Protein AF-0000000080722003 (afdb_homodimer)

Sequence (1272 aa):
MSDDNRDFEFAQRGLVATFEDPLVYSEQKHEVIWDNNAYGFLQDDAPSTANKSLWRQGQLCTVTAGLYQVTMGIYQVRGADIANMTIVQIPDTNDIIIIDCLTCVETARKAFELYQRFHKDQIGQEPVIKALIYTHCHGDHFGGSQAIKDIAGDDLRIIGPDGFLEHAVSENVYAGAAMSRRSIYMYGEALDKSPTGQIGSGLGQAVPPGTSSLVAPNQTIKKDGILVPGIEGLEIYCQLTPGTEAPAEVNFYFPAYTALCMAENATHTLHNIQTLRGAPVRDARLWSRYIDQAIALFGDQASVVFASHHWPTWNENGENYVLPFLEEQRDYYAYLHNETLRQLNNGQTPVEIAEGIEMPPNLSVKTHLRGYYGSISHNVKGVYDKYMGWFDGNPSKLWPHTPADEATRYVASMGGSDQVLATAKDYIAKGDLRFAATLLNHVVFADDQNTDAKNELASVYTTLGYGCENGTWRNIYLTGASELQNGPTAAINALTPASLMALDLEELFDAVAITVNGPQAFRETGVTIEFMVEDMKATPKQPAEGAGWHVRLSNGAVTSRAVEYVPPPDPRNENATLTVWLLHKALVELVASAVAGSPKSIDSLDDVTTYGDTKAWDTITSLVTEPNLAFNIVTPMSDDNRDFEFAQRGLVATFEDPLVYSEQKHEVIWDNNAYGFLQDDAPSTANKSLWRQGQLCTVTAGLYQVTMGIYQVRGADIANMTIVQIPDTNDIIIIDCLTCVETARKAFELYQRFHKDQIGQEPVIKALIYTHCHGDHFGGSQAIKDIAGDDLRIIGPDGFLEHAVSENVYAGAAMSRRSIYMYGEALDKSPTGQIGSGLGQAVPPGTSSLVAPNQTIKKDGILVPGIEGLEIYCQLTPGTEAPAEVNFYFPAYTALCMAENATHTLHNIQTLRGAPVRDARLWSRYIDQAIALFGDQASVVFASHHWPTWNENGENYVLPFLEEQRDYYAYLHNETLRQLNNGQTPVEIAEGIEMPPNLSVKTHLRGYYGSISHNVKGVYDKYMGWFDGNPSKLWPHTPADEATRYVASMGGSDQVLATAKDYIAKGDLRFAATLLNHVVFADDQNTDAKNELASVYTTLGYGCENGTWRNIYLTGASELQNGPTAAINALTPASLMALDLEELFDAVAITVNGPQAFRETGVTIEFMVEDMKATPKQPAEGAGWHVRLSNGAVTSRAVEYVPPPDPRNENATLTVWLLHKALVELVASAVAGSPKSIDSLDDVTTYGDTKAWDTITSLVTEPNLAFNIVTP

Solvent-accessible surface area (backbone atoms only — not comparable to full-atom values): 63724 Å² total; per-residue (Å²): 127,83,65,86,75,43,54,68,61,39,50,58,50,44,67,77,47,63,64,88,65,54,66,38,53,30,91,84,72,72,39,78,37,42,51,60,61,61,60,60,74,48,76,50,80,70,52,89,49,39,22,58,69,34,41,50,51,33,35,57,53,58,41,86,41,25,36,24,44,77,47,88,52,32,33,34,36,38,41,70,39,36,24,27,28,32,40,37,48,27,70,97,56,62,37,28,35,33,39,26,28,14,43,15,27,54,43,27,41,53,50,48,50,54,49,42,52,52,41,25,74,73,73,69,44,71,66,42,61,60,33,41,33,38,37,42,44,46,57,49,29,35,6,4,34,51,37,52,38,68,72,52,35,91,81,50,43,25,34,25,26,48,62,22,66,62,52,47,46,48,59,48,53,64,48,28,52,35,26,38,39,32,37,40,26,35,51,16,67,85,44,55,67,38,73,86,49,33,67,31,23,48,60,25,51,47,79,60,82,48,53,65,32,79,65,77,58,79,40,65,48,82,63,64,40,67,50,71,88,63,54,89,72,42,68,44,36,34,39,70,40,62,36,27,83,34,73,16,21,32,30,40,35,30,71,95,61,25,35,32,34,38,27,75,75,55,51,69,28,24,67,57,34,31,53,76,32,35,30,58,59,36,38,41,60,56,38,16,45,47,45,49,49,47,42,74,74,38,40,90,59,40,45,29,36,35,38,40,33,75,57,49,40,54,44,51,96,92,39,76,43,35,50,57,54,51,51,53,50,22,28,49,34,32,28,55,42,25,41,46,37,33,42,36,16,40,45,47,48,48,57,45,43,36,72,64,65,71,69,40,67,85,54,65,69,35,70,44,54,31,36,21,46,9,40,68,46,57,27,37,36,24,56,44,32,52,54,32,37,85,64,84,66,37,58,55,68,73,61,61,68,34,70,41,60,40,14,41,52,51,30,56,60,32,68,27,58,69,46,41,52,53,52,23,51,52,31,44,75,72,66,39,48,54,59,21,32,43,48,28,49,25,39,19,30,48,37,76,78,43,59,68,41,33,53,51,37,22,52,45,26,39,56,52,18,21,61,32,47,23,21,24,57,18,18,27,19,39,39,47,21,47,33,61,74,72,46,67,70,65,40,72,81,80,80,44,64,73,55,48,67,68,44,52,72,68,56,46,51,45,44,46,30,29,28,32,39,34,75,65,33,43,73,48,82,64,41,32,37,36,41,25,26,52,77,32,63,58,40,102,79,46,84,56,77,15,24,17,36,38,38,35,39,41,70,29,15,57,50,65,49,82,46,78,55,54,69,83,77,62,62,85,52,83,83,41,42,18,32,36,38,34,43,57,69,57,51,44,50,38,51,43,25,23,61,69,65,57,56,60,55,68,84,73,50,77,87,56,51,74,41,74,43,66,59,50,59,50,58,58,42,71,34,39,52,71,67,42,37,46,44,58,64,84,41,111,127,83,68,84,76,42,56,70,61,40,50,57,47,43,67,77,47,64,65,86,65,52,65,39,54,31,91,84,74,72,40,77,38,42,51,60,61,61,60,58,74,48,77,49,80,71,51,90,48,37,22,58,68,32,41,51,50,31,36,58,54,60,42,86,40,24,37,23,44,76,48,88,52,31,32,31,37,37,42,68,40,36,26,27,28,33,39,37,49,27,69,98,55,62,36,27,34,34,39,24,29,14,43,14,26,54,45,26,42,55,49,48,50,55,50,42,52,50,42,24,73,73,71,71,43,72,65,42,60,60,32,40,35,36,36,42,44,47,55,49,28,35,6,4,33,51,37,52,38,69,72,52,35,92,80,51,42,26,36,25,26,48,62,21,67,62,52,46,46,48,58,48,53,66,48,26,51,35,26,38,38,32,36,39,26,35,52,15,67,85,46,55,70,39,74,85,49,33,68,28,23,47,60,26,52,48,79,61,79,49,54,64,34,78,66,76,58,79,41,66,48,82,64,64,40,66,51,73,89,62,53,88,73,42,69,44,35,34,39,70,42,61,37,26,83,34,72,17,21,31,30,41,35,30,70,95,60,25,34,32,36,38,26,76,75,55,50,70,30,25,67,55,34,32,51,76,33,36,31,57,60,35,38,43,60,57,38,16,45,47,45,48,48,46,42,74,74,37,39,89,60,40,44,28,35,34,38,38,33,76,57,47,39,55,44,50,96,90,40,77,43,35,49,58,55,49,51,53,50,21,28,49,36,32,27,55,41,25,39,48,38,34,43,36,19,40,46,46,46,48,57,46,43,34,74,64,65,70,71,41,68,84,53,66,68,35,69,46,53,32,38,20,48,9,40,68,47,57,27,38,35,23,56,43,33,52,53,31,37,85,64,84,66,36,57,54,66,73,61,61,67,34,70,42,60,41,15,40,52,51,31,56,59,32,67,28,58,69,45,41,52,52,51,24,51,51,30,45,76,70,67,39,47,55,60,21,33,44,47,29,49,25,41,20,30,49,38,76,78,42,60,67,41,32,53,52,37,21,51,45,26,40,55,52,18,21,62,32,46,22,22,24,58,18,19,27,19,39,38,46,21,49,32,61,74,71,46,68,69,66,41,72,82,79,78,44,63,73,56,49,68,67,43,54,71,68,56,47,51,44,45,47,32,28,28,32,39,35,75,66,33,42,74,48,81,64,45,33,37,35,41,26,25,52,79,32,63,60,41,101,80,48,85,56,74,16,23,16,35,37,39,34,39,40,71,29,15,56,50,63,48,80,45,79,54,53,68,85,77,60,63,86,54,83,82,39,42,18,33,38,38,34,43,55,68,58,52,43,51,40,51,41,24,24,62,69,64,58,57,59,57,67,85,74,51,78,86,56,49,73,41,74,43,64,59,52,60,49,58,57,44,70,34,40,53,68,63,43,40,47,46,58,62,82,42,109

Secondary structure (DSSP, 8-state):
---TT-HHHHHHTTEEEE-SS-EEE-TTT--EEEETTTTGGGGSPP-TTS-HHHHHHHHHHTSPPEEEEEETTEEEEESSSSS-EEEEEPTTSSEEEEE---S-HHHHHHHHHHHHHHHHHHHSSPPEEEEEE-SBS-HHHHTBHHHHHHHH-TT-EEEEETTHHHHHHHHHHHSHHHHHHHHHHHHTTTS-BSTTSB---SSSS----S--B-PPPSEEE-SSEE-SSPBTTB--EEEE-TTSSSSSBEEEEEGGGTEEE-TTTS-SSPPPSS-TT--PPP-HHHHHHHHHHHHHHHTTT-SEEE-SSS--EE-BTTB--HHHHHHHHHHHHHHHHHHHHHHHHTT--HHHHHHHPPPPHHHHT-GGGS-SSS-HHHHHHHHHHHHH-S--S-GGGTSPPPHHHHHHHHHHHTT-HHHHHHHHHHHHHTT-HHHHHHHHHHHHHH-TT-HHHHHHHHHHHHHHHHH-SSHHHHHHHHHHHHHHHH-PPPPPP---HHHHHTS-HHHHHHHHHTTB-HHHHTTSPPEEEEEEEEEEESSTT--SEEEEEEEEEETTEEEEEEE----SSS-S-TTSSEEEEE-HHHHHHHHHHHHTT-PPPGGGSSS-EEEE-THHHHHHHTTB----TT--SS--/---TT-HHHHHHTTEEEE-SS-EEE-TTT--EEEETTTTGGGGSPP-TTS-HHHHHHHHHHTSPPEEEEEETTEEEEESSSSS-EEEEEPTTSSEEEEE---S-HHHHHHHHHHHHHHHHHHHSS--EEEEEE-SBS-HHHHTBHHHHHHHH-TT-EEEEETTHHHHHHHHHHHSHHHHHHHHHHHHTTTS-BSTTSB---SSSS----S--B-PPPSEEE-SSEE-SSPBTTB--EEEE-TTSSSSSBEEEEEGGGTEEE-TTTS-SSPPPSS-TT--PPP-HHHHHHHHHHHHHHHTTT-SEEE-SSS--EE-BTTB--HHHHHHHHHHHHHHHHHHHHHHHHTT--HHHHHHHPPPPHHHHT-GGGS-SSS-HHHHHHHHHHHHH-S--S-GGGTSPPPHHHHHHHHHHHTT-HHHHHHHHHHHHHTT-HHHHHHHHHHHHHH-TT-HHHHHHHHHHHHHHHHH-SSHHHHHHHHHHHHHHHH---PPPP---HHHHHTS-HHHHHHHHHTTB-HHHHTTSPPEEEEEEEEEEESSTT--SEEEEEEEEEETTEEEEEEE----SSS-S-TTSSEEEEE-HHHHHHHHHHHHTT-PPPGGGSSS-EEEE-THHHHHHHTTB----TT--SS--

pLDDT: mean 95.06, std 7.11, range [41.38, 98.94]

Organism: Metarhizium acridum (strain CQMa 102) (NCBI:txid655827)

Radius of gyration: 31.15 Å; Cα contacts (8 Å, |Δi|>4): 2956; chains: 2; bounding box: 81×91×82 Å

InterPro domains:
  IPR001018 Beta-lactamase, class-B, conserved site [PS00743] (133-153)
  IPR001279 Metallo-beta-lactamase [PF00753] (79-211)
  IPR001279 Metallo-beta-lactamase [SM00849] (82-309)
  IPR029228 Alkyl sulfatase dimerisation domain [PF14863] (349-487)
  IPR029229 Alkyl sulfatase, C-terminal [PF14864] (494-636)
  IPR036527 SCP2 sterol-binding domain superfamily [G3DSA:3.30.1050.10] (488-636)
  IPR036527 SCP2 sterol-binding domain superfamily [SSF55718] (497-636)
  IPR036866 Ribonuclease Z/Hydroxyacylglutathione hydrolase-like [SSF56281] (3-488)
  IPR038536 Alkyl/aryl-sulfatase, dimerisation domain superfamily [G3DSA:1.25.40.880] (348-487)
  IPR044097 Alkyl/aryl-sulfatase Bds1/ SdsA1 , MBL-fold [cd07710] (66-315)
  IPR052195 Bacterial Alkyl/Aryl-Sulfatase [PTHR43223] (3-636)

Foldseek 3Di:
DPPPQCLQVQLQAAFDFAAPAQFFAFPPPRHTLGGLCLQVVLVDQQDLLAARLLSVLLCSQNDGFAWGDQFVQKIWGGSLFLWIKIWGHQPPDLEIEIFFQFQALRSSLSRVVRVQVVSCVVVVDGRAYQEYEYFAQERGRAFNVVNVCVVNDDPHAYEFEPCRLVQNLLVCQFCNLLLLQLVCLLFVVVWRNDSLGQSDQSQHGHGGPYGGDHDDHPHYDYDFAWDPVHDPRWTKTWDWQAQAPHNTGIKIATQVGLETEPAPLAFQEAAAQAAPSGDAGGDLQSSLVSLVVCCVVRVVRHQKYDYRTGGIRGNPPPRDSRNCSSNLSSVQSNCLLVVLVVVVVVQDDLQRCLVDPDGDPVSCPRSSYHHQNHHSNVNSVSSCCNVPNDDSPDPVPVDDDDLLVNLLVVQVVQPHLVSLLVVLVVCVVVVNLVVSLVSLLSSCSPPVPPLSSLQVNLVSLSSVLNNDSYSSSNSNSNQLSVCSPVNFDFGDNDDDLSSLLSHDPQSLVVSLFSQFQQVVLLVDDKAKEKEWAFQDDCDPPDPDGTWIKIWMRDNSGIDMDTDDHDDDDDDPDLPGQKYKYDHSSVSSVQSRCLQVLRGDFPVPDPPMHMDHDSCNSVSSSVRGDHDGRGDDDSYD/DPVPQCLQVQLQAAFDFAAPAQFFAFPVPRDTLGGLCLQVVLVDQQDLLAARLLSVLLCSQNDGFGWGDQFVQKIWGGSLFLWIKIWGHQPPDLEIEIFFQFQALRSSLSRVVRVQVVSCVVVVDGRAYQEYEYFAQERGRAFNVVNVCVVNDDPHAYEFEPCRLVQNLLVCQFCNLLLLQLVCLLLVVVWRNDSLGQSDQSQHGHGGPYGGDHDDHPHYDYDFAWDPVHDPRWTKTWDWQAQAPHNTGIKIATQVGLETEPAPLAFLEAAAQAARSGDAGGDLQSSLVSLVVCCVVRVVRHQKYDYRTGGIRGNPPNRDSRNCSSNLSSVQSNCLLVQLVVVVVVQDDLQRCLVDPDGDPVSDPRSSYHHQNHHSNVNSVSSCCNVPNDDSPDPVPVDDDDLLVNLLVVQVVQPHLVSLLVVLVVCVVVVNLVVSLVSLLSSCSPPVPPLSSLQVNLVSLSSVLNNDSYSSSNSNSNQSSVCSPVNFDFGDNDDDLNSLLSHDPQSLVVSLFSQFQQVVLLVDDKAKEKEWAFADDCDPPDPDGIWIKIWMRDNSGIDMDTDDHDDDDDDPDLPGQKYKYDHSSVSSVQSNCLQVLRGDFPVPDPPMHMDHDSCNSVSSSVRGDHDGRGDDDSYD

Nearest PDB structures (foldseek):
  4nur-assembly1_A  TM=9.445E-01  e=3.004E-63  Pseudomonas sp. S9
  2cg2-assembly1_A-2  TM=9.473E-01  e=3.339E-56  Pseudomonas aeruginosa PAO1
  4av7-assembly3_E  TM=9.234E-01  e=7.927E-56  Pseudomonas sp. DSM 6611
  4pdx-assembly1_B  TM=9.407E-01  e=2.306E-55  Escherichia coli K-12
  7tl5-assembly1_A  TM=9.086E-01  e=3.416E-54  Klebsiella pneumoniae subsp. pneumoniae NTUH-K2044

Structure (mmCIF, N/CA/C/O backbone):
data_AF-0000000080722003-model_v1
#
loop_
_entity.id
_entity.type
_entity.pdbx_description
1 polymer 'Beta-lactamase domain-containing protein'
#
loop_
_atom_site.group_PDB
_atom_site.id
_atom_site.type_symbol
_atom_site.label_atom_id
_atom_site.label_alt_id
_atom_site.label_comp_id
_atom_site.label_asym_id
_atom_site.label_entity_id
_atom_site.label_seq_id
_atom_site.pdbx_PDB_ins_code
_atom_site.Cartn_x
_atom_site.Cartn_y
_atom_site.Cartn_z
_atom_site.occupancy
_atom_site.B_iso_or_equiv
_atom_site.auth_seq_id
_atom_site.auth_comp_id
_atom_site.auth_asym_id
_atom_site.auth_atom_id
_atom_site.pdbx_PDB_model_num
ATOM 1 N N . MET A 1 1 ? 12.023 25.25 25 1 51.69 1 MET A N 1
ATOM 2 C CA . MET A 1 1 ? 12.375 25.016 23.594 1 51.69 1 MET A CA 1
ATOM 3 C C . MET A 1 1 ? 12.68 26.328 22.891 1 51.69 1 MET A C 1
ATOM 5 O O . MET A 1 1 ? 12 27.328 23.125 1 51.69 1 MET A O 1
ATOM 9 N N . SER A 1 2 ? 13.859 26.516 22.438 1 54 2 SER A N 1
ATOM 10 C CA . SER A 1 2 ? 14.211 27.75 21.75 1 54 2 SER A CA 1
ATOM 11 C C . SER A 1 2 ? 13.227 28.062 20.625 1 54 2 SER A C 1
ATOM 13 O O . SER A 1 2 ? 12.719 27.141 19.969 1 54 2 SER A O 1
ATOM 15 N N . ASP A 1 3 ? 12.57 29.234 20.656 1 65.81 3 ASP A N 1
ATOM 16 C CA . ASP A 1 3 ? 11.633 29.625 19.609 1 65.81 3 ASP A CA 1
ATOM 17 C C . ASP A 1 3 ? 12.367 30.172 18.391 1 65.81 3 ASP A C 1
ATOM 19 O O . ASP A 1 3 ? 12.062 31.266 17.922 1 65.81 3 ASP A O 1
ATOM 23 N N . ASP A 1 4 ? 13.383 29.422 17.969 1 67.75 4 ASP A N 1
ATOM 24 C CA . ASP A 1 4 ? 14.188 29.859 16.828 1 67.75 4 ASP A CA 1
ATOM 25 C C . ASP A 1 4 ? 13.344 29.953 15.57 1 67.75 4 ASP A C 1
ATOM 27 O O . ASP A 1 4 ? 13.68 30.703 14.648 1 67.75 4 ASP A O 1
ATOM 31 N N . ASN A 1 5 ? 12.148 29.406 15.641 1 79.88 5 ASN A N 1
ATOM 32 C CA . ASN A 1 5 ? 11.312 29.406 14.453 1 79.88 5 ASN A CA 1
ATOM 33 C C . ASN A 1 5 ? 10.281 30.531 14.484 1 79.88 5 ASN A C 1
ATOM 35 O O . ASN A 1 5 ? 9.516 30.703 13.531 1 79.88 5 ASN A O 1
ATOM 39 N N . ARG A 1 6 ? 10.305 31.328 15.477 1 91.31 6 ARG A N 1
ATOM 40 C CA . ARG A 1 6 ? 9.445 32.5 15.617 1 91.31 6 ARG A CA 1
ATOM 41 C C . ARG A 1 6 ? 7.969 32.125 15.531 1 91.31 6 ARG A C 1
ATOM 43 O O . ARG A 1 6 ? 7.168 32.844 14.93 1 91.31 6 ARG A O 1
ATOM 50 N N . ASP A 1 7 ? 7.648 31.016 16.062 1 95.31 7 ASP A N 1
ATOM 51 C CA . ASP A 1 7 ? 6.324 30.406 15.914 1 95.31 7 ASP A CA 1
ATOM 52 C C . ASP A 1 7 ? 5.246 31.312 16.516 1 95.31 7 ASP A C 1
ATOM 54 O O . ASP A 1 7 ? 4.227 31.578 15.875 1 95.31 7 ASP A O 1
ATOM 58 N N . PHE A 1 8 ? 5.426 31.812 17.688 1 95.69 8 PHE A N 1
ATOM 59 C CA . PHE A 1 8 ? 4.395 32.594 18.359 1 95.69 8 PHE A CA 1
ATOM 60 C C . PHE A 1 8 ? 4.188 33.938 17.656 1 95.69 8 PHE A C 1
ATOM 62 O O . PHE A 1 8 ? 3.057 34.406 17.547 1 95.69 8 PHE A O 1
ATOM 69 N N . GLU A 1 9 ? 5.281 34.531 17.188 1 96.25 9 GLU A N 1
ATOM 70 C CA . GLU A 1 9 ? 5.168 35.75 16.422 1 96.25 9 GLU A CA 1
ATOM 71 C C . GLU A 1 9 ? 4.414 35.531 15.117 1 96.25 9 GLU A C 1
ATOM 73 O O . GLU A 1 9 ? 3.469 36.25 14.805 1 96.25 9 GLU A O 1
ATOM 78 N N . PHE A 1 10 ? 4.812 34.5 14.422 1 97.5 10 PHE A N 1
ATOM 79 C CA . PHE A 1 10 ? 4.227 34.25 13.109 1 97.5 10 PHE A CA 1
ATOM 80 C C . PHE A 1 10 ? 2.775 33.812 13.242 1 97.5 10 PHE A C 1
ATOM 82 O O . PHE A 1 10 ? 1.938 34.156 12.406 1 97.5 10 PHE A O 1
ATOM 89 N N . ALA A 1 11 ? 2.457 33.062 14.281 1 97.44 11 ALA A N 1
ATOM 90 C CA . ALA A 1 11 ? 1.104 32.531 14.469 1 97.44 11 ALA A CA 1
ATOM 91 C C . ALA A 1 11 ? 0.12 33.656 14.75 1 97.44 11 ALA A C 1
ATOM 93 O O . ALA A 1 11 ? -1.066 33.562 14.438 1 97.44 11 ALA A O 1
ATOM 94 N N . GLN A 1 12 ? 0.576 34.75 15.266 1 97.19 12 GLN A N 1
ATOM 95 C CA . GLN A 1 12 ? -0.297 35.844 15.664 1 97.19 12 GLN A CA 1
ATOM 96 C C . GLN A 1 12 ? -0.249 37 14.641 1 97.19 12 GLN A C 1
ATOM 98 O O . GLN A 1 12 ? -1.072 37.906 14.688 1 97.19 12 GLN A O 1
ATOM 103 N N . ARG A 1 13 ? 0.604 36.875 13.75 1 97.31 13 ARG A N 1
ATOM 104 C CA . ARG A 1 13 ? 0.836 37.969 12.805 1 97.31 13 ARG A CA 1
ATOM 105 C C . ARG A 1 13 ? -0.335 38.094 11.836 1 97.31 13 ARG A C 1
ATOM 107 O O . ARG A 1 13 ? -0.828 37.125 11.297 1 97.31 13 ARG A O 1
ATOM 114 N N . GLY A 1 14 ? -0.756 39.375 11.625 1 97.94 14 GLY A N 1
ATOM 115 C CA . GLY A 1 14 ? -1.678 39.688 10.547 1 97.94 14 GLY A CA 1
ATOM 116 C C . GLY A 1 14 ? -3.135 39.562 10.953 1 97.94 14 GLY A C 1
ATOM 117 O O . GLY A 1 14 ? -4.02 39.5 10.094 1 97.94 14 GLY A O 1
ATOM 118 N N . LEU A 1 15 ? -3.457 39.406 12.25 1 98.31 15 LEU A N 1
ATOM 119 C CA . LEU A 1 15 ? -4.852 39.375 12.68 1 98.31 15 LEU A CA 1
ATOM 120 C C . LEU A 1 15 ? -5.555 40.688 12.375 1 98.31 15 LEU A C 1
ATOM 122 O O . LEU A 1 15 ? -5.148 41.75 12.859 1 98.31 15 LEU A O 1
ATOM 126 N N . VAL A 1 16 ? -6.645 40.656 11.562 1 98 16 VAL A N 1
ATOM 127 C CA . VAL A 1 16 ? -7.27 41.906 11.133 1 98 16 VAL A CA 1
ATOM 128 C C . VAL A 1 16 ? -8.734 41.938 11.555 1 98 16 VAL A C 1
ATOM 130 O O . VAL A 1 16 ? -9.367 43 11.578 1 98 16 VAL A O 1
ATOM 133 N N . ALA A 1 17 ? -9.297 40.75 11.828 1 97.75 17 ALA A N 1
ATOM 134 C CA . ALA A 1 17 ? -10.672 40.656 12.305 1 97.75 17 ALA A CA 1
ATOM 135 C C . ALA A 1 17 ? -10.875 39.406 13.156 1 97.75 17 ALA A C 1
ATOM 137 O O . ALA A 1 17 ? -10.211 38.406 12.953 1 97.75 17 ALA A O 1
ATOM 138 N N . THR A 1 18 ? -11.734 39.469 14.07 1 97.44 18 THR A N 1
ATOM 139 C CA . THR A 1 18 ? -12.055 38.344 14.945 1 97.44 18 THR A CA 1
ATOM 140 C C . THR A 1 18 ? -13.547 38.031 14.914 1 97.44 18 THR A C 1
ATOM 142 O O . THR A 1 18 ? -14.336 38.844 14.398 1 97.44 18 THR A O 1
ATOM 145 N N . PHE A 1 19 ? -13.836 36.906 15.383 1 96.62 19 PHE A N 1
ATOM 146 C CA . PHE A 1 19 ? -15.234 36.5 15.469 1 96.62 19 PHE A CA 1
ATOM 147 C C . PHE A 1 19 ? -15.922 37.219 16.625 1 96.62 19 PHE A C 1
ATOM 149 O O . PHE A 1 19 ? -15.398 37.25 17.734 1 96.62 19 PHE A O 1
ATOM 156 N N . GLU A 1 20 ? -17.016 37.781 16.375 1 93.38 20 GLU A N 1
ATOM 157 C CA . GLU A 1 20 ? -17.812 38.375 17.453 1 93.38 20 GLU A CA 1
ATOM 158 C C . GLU A 1 20 ? -18.453 37.281 18.312 1 93.38 20 GLU A C 1
ATOM 160 O O . GLU A 1 20 ? -18.422 37.375 19.547 1 93.38 20 GLU A O 1
ATOM 165 N N . ASP A 1 21 ? -19.078 36.375 17.734 1 93.56 21 ASP A N 1
ATOM 166 C CA . ASP A 1 21 ? -19.625 35.188 18.375 1 93.56 21 ASP A CA 1
ATOM 167 C C . ASP A 1 21 ? -18.703 33.969 18.203 1 93.56 21 ASP A C 1
ATOM 169 O O . ASP A 1 21 ? -18.5 33.5 17.094 1 93.56 21 ASP A O 1
ATOM 173 N N . PRO A 1 22 ? -18.234 33.5 19.328 1 94.12 22 PRO A N 1
ATOM 174 C CA . PRO A 1 22 ? -17.281 32.375 19.219 1 94.12 22 PRO A CA 1
ATOM 175 C C . PRO A 1 22 ? -17.953 31.047 18.922 1 94.12 22 PRO A C 1
ATOM 177 O O . PRO A 1 22 ? -17.266 30.047 18.672 1 94.12 22 PRO A O 1
ATOM 180 N N . LEU A 1 23 ? -19.234 30.938 18.953 1 95.94 23 LEU A N 1
ATOM 181 C CA . LEU A 1 23 ? -19.953 29.672 18.812 1 95.94 23 LEU A CA 1
ATOM 182 C C . LEU A 1 23 ? -20.469 29.484 17.391 1 95.94 23 LEU A C 1
ATOM 184 O O . LEU A 1 23 ? -20.906 30.438 16.75 1 95.94 23 LEU A O 1
ATOM 188 N N . VAL A 1 24 ? -20.266 28.328 16.891 1 95.44 24 VAL A N 1
ATOM 189 C CA . VAL A 1 24 ? -20.891 27.891 15.648 1 95.44 24 VAL A CA 1
ATOM 190 C C . VAL A 1 24 ? -21.906 26.797 15.938 1 95.44 24 VAL A C 1
ATOM 192 O O . VAL A 1 24 ? -21.578 25.781 16.578 1 95.44 24 VAL A O 1
ATOM 195 N N . TYR A 1 25 ? -23.094 26.922 15.477 1 93.69 25 TYR A N 1
ATOM 196 C CA . TYR A 1 25 ? -24.172 25.969 15.742 1 93.69 25 TYR A CA 1
ATOM 197 C C . TYR A 1 25 ? -24.469 25.125 14.508 1 93.69 25 TYR A C 1
ATOM 199 O O . TYR A 1 25 ? -24.297 25.578 13.375 1 93.69 25 TYR A O 1
ATOM 207 N N . SER A 1 26 ? -24.859 23.875 14.812 1 91.44 26 SER A N 1
ATOM 208 C CA . SER A 1 26 ? -25.328 23.016 13.734 1 91.44 26 SER A CA 1
ATOM 209 C C . SER A 1 26 ? -26.578 23.578 13.062 1 91.44 26 SER A C 1
ATOM 211 O O . SER A 1 26 ? -27.453 24.109 13.742 1 91.44 26 SER A O 1
ATOM 213 N N . GLU A 1 27 ? -26.609 23.438 11.812 1 83.25 27 GLU A N 1
ATOM 214 C CA . GLU A 1 27 ? -27.812 23.875 11.094 1 83.25 27 GLU A CA 1
ATOM 215 C C . GLU A 1 27 ? -28.953 22.875 11.281 1 83.25 27 GLU A C 1
ATOM 217 O O . GLU A 1 27 ? -30.125 23.234 11.133 1 83.25 27 GLU A O 1
ATOM 222 N N . GLN A 1 28 ? -28.562 21.672 11.625 1 77.94 28 GLN A N 1
ATOM 223 C CA . GLN A 1 28 ? -29.562 20.609 11.711 1 77.94 28 GLN A CA 1
ATOM 224 C C . GLN A 1 28 ? -30.016 20.391 13.156 1 77.94 28 GLN A C 1
ATOM 226 O O . GLN A 1 28 ? -31.203 20.125 13.406 1 77.94 28 GLN A O 1
ATOM 231 N N . LYS A 1 29 ? -29.141 20.406 14.156 1 70.69 29 LYS A N 1
ATOM 232 C CA . LYS A 1 29 ? -29.484 19.938 15.492 1 70.69 29 LYS A CA 1
ATOM 233 C C . LYS A 1 29 ? -29.453 21.078 16.5 1 70.69 29 LYS A C 1
ATOM 235 O O . LYS A 1 29 ? -29.828 20.891 17.672 1 70.69 29 LYS A O 1
ATOM 240 N N . HIS A 1 30 ? -29.219 22.172 16.141 1 79.75 30 HIS A N 1
ATOM 241 C CA . HIS A 1 30 ? -29.094 23.359 17 1 79.75 30 HIS A CA 1
ATOM 242 C C . HIS A 1 30 ? -28.094 23.109 18.125 1 79.75 30 HIS A C 1
ATOM 244 O O . HIS A 1 30 ? -28.359 23.484 19.281 1 79.75 30 HIS A O 1
ATOM 250 N N . GLU A 1 31 ? -27.141 22.391 18.016 1 90.5 31 GLU A N 1
ATOM 251 C CA . GLU A 1 31 ? -26.047 22.156 18.953 1 90.5 31 GLU A CA 1
ATOM 252 C C . GLU A 1 31 ? -24.781 22.875 18.516 1 90.5 31 GLU A C 1
ATOM 254 O O . GLU A 1 31 ? -24.609 23.156 17.328 1 90.5 31 GLU A O 1
ATOM 259 N N . VAL A 1 32 ? -24 23.219 19.547 1 93.88 32 VAL A N 1
ATOM 260 C CA . VAL A 1 32 ? -22.719 23.844 19.25 1 93.88 32 VAL A CA 1
ATOM 261 C C . VAL A 1 32 ? -21.781 22.812 18.625 1 93.88 32 VAL A C 1
ATOM 263 O O . VAL A 1 32 ? -21.531 21.75 19.219 1 93.88 32 VAL A O 1
ATOM 266 N N . ILE A 1 33 ? -21.312 23.078 17.469 1 93.62 33 ILE A N 1
ATOM 267 C CA . ILE A 1 33 ? -20.422 22.125 16.828 1 93.62 33 ILE A CA 1
ATOM 268 C C . ILE A 1 33 ? -18.984 22.641 16.875 1 93.62 33 ILE A C 1
ATOM 270 O O . ILE A 1 33 ? -18.031 21.906 16.594 1 93.62 33 ILE A O 1
ATOM 274 N N . TRP A 1 34 ? -18.844 23.938 17.156 1 95.38 34 TRP A N 1
ATOM 275 C CA . TRP A 1 34 ? -17.531 24.547 17.266 1 95.38 34 TRP A CA 1
ATOM 276 C C . TRP A 1 34 ? -17.547 25.734 18.203 1 95.38 34 TRP A C 1
ATOM 278 O O . TRP A 1 34 ? -18.5 26.516 18.203 1 95.38 34 TRP A O 1
ATOM 288 N N . ASP A 1 35 ? -16.625 25.812 19.047 1 95.38 35 ASP A N 1
ATOM 289 C CA . ASP A 1 35 ? -16.422 26.922 19.984 1 95.38 35 ASP A CA 1
ATOM 290 C C . ASP A 1 35 ? -14.969 27.406 19.953 1 95.38 35 ASP A C 1
ATOM 292 O O . ASP A 1 35 ? -14.062 26.719 20.422 1 95.38 35 ASP A O 1
ATOM 296 N N . ASN A 1 36 ? -14.75 28.656 19.484 1 93.38 36 ASN A N 1
ATOM 297 C CA . ASN A 1 36 ? -13.414 29.219 19.344 1 93.38 36 ASN A CA 1
ATOM 298 C C . ASN A 1 36 ? -12.711 29.328 20.703 1 93.38 36 ASN A C 1
ATOM 300 O O . ASN A 1 36 ? -11.484 29.406 20.766 1 93.38 36 ASN A O 1
ATOM 304 N N . ASN A 1 37 ? -13.5 29.344 21.734 1 93.31 37 ASN A N 1
ATOM 305 C CA . ASN A 1 37 ? -12.945 29.578 23.062 1 93.31 37 ASN A CA 1
ATOM 306 C C . ASN A 1 37 ? -12.797 28.281 23.844 1 93.31 37 ASN A C 1
ATOM 308 O O . ASN A 1 37 ? -12.352 28.281 25 1 93.31 37 ASN A O 1
ATOM 312 N N . ALA A 1 38 ? -13.172 27.219 23.203 1 94.5 38 ALA A N 1
ATOM 313 C CA . ALA A 1 38 ? -13.227 25.938 23.906 1 94.5 38 ALA A CA 1
ATOM 314 C C . ALA A 1 38 ? -11.867 25.578 24.5 1 94.5 38 ALA A C 1
ATOM 316 O O . ALA A 1 38 ? -11.781 24.812 25.469 1 94.5 38 ALA A O 1
ATOM 317 N N . TYR A 1 39 ? -10.766 26.172 24.016 1 96.25 39 TYR A N 1
ATOM 318 C CA . TYR A 1 39 ? -9.414 25.781 24.422 1 96.25 39 TYR A CA 1
ATOM 319 C C . TYR A 1 39 ? -8.727 26.906 25.172 1 96.25 39 TYR A C 1
ATOM 321 O O . TYR A 1 39 ? -7.5 26.969 25.219 1 96.25 39 TYR A O 1
ATOM 329 N N . GLY A 1 40 ? -9.477 27.766 25.719 1 95.44 40 GLY A N 1
ATOM 330 C CA . GLY A 1 40 ? -8.945 28.875 26.5 1 95.44 40 GLY A CA 1
ATOM 331 C C . GLY A 1 40 ? -8.008 28.438 27.609 1 95.44 40 GLY A C 1
ATOM 332 O O . GLY A 1 40 ? -7.09 29.156 27.984 1 95.44 40 GLY A O 1
ATOM 333 N N . PHE A 1 41 ? -8.203 27.203 28.047 1 96.69 41 PHE A N 1
ATOM 334 C CA . PHE A 1 41 ? -7.398 26.656 29.141 1 96.69 41 PHE A CA 1
ATOM 335 C C . PHE A 1 41 ? -5.949 26.484 28.719 1 96.69 41 PHE A C 1
ATOM 337 O O . PHE A 1 41 ? -5.055 26.375 29.562 1 96.69 41 PHE A O 1
ATOM 344 N N . LEU A 1 42 ? -5.66 26.5 27.453 1 96.75 42 LEU A N 1
ATOM 345 C CA . LEU A 1 42 ? -4.301 26.312 26.953 1 96.75 42 LEU A CA 1
ATOM 346 C C . LEU A 1 42 ? -3.469 27.578 27.172 1 96.75 42 LEU A C 1
ATOM 348 O O . LEU A 1 42 ? -2.242 27.531 27.062 1 96.75 42 LEU A O 1
ATOM 352 N N . GLN A 1 43 ? -4.066 28.641 27.453 1 93.06 43 GLN A N 1
ATOM 353 C CA . GLN A 1 43 ? -3.336 29.891 27.703 1 93.06 43 GLN A CA 1
ATOM 354 C C . GLN A 1 43 ? -2.578 29.812 29.031 1 93.06 43 GLN A C 1
ATOM 356 O O . GLN A 1 43 ? -1.646 30.594 29.25 1 93.06 43 GLN A O 1
ATOM 361 N N . ASP A 1 44 ? -2.959 28.922 29.812 1 95.31 44 ASP A N 1
ATOM 362 C CA . ASP A 1 44 ? -2.275 28.719 31.094 1 95.31 44 ASP A CA 1
ATOM 363 C C . ASP A 1 44 ? -0.967 27.969 30.906 1 95.31 44 ASP A C 1
ATOM 365 O O . ASP A 1 44 ? -0.663 27.5 29.797 1 95.31 44 ASP A O 1
ATOM 369 N N . ASP A 1 45 ? -0.201 27.922 32.031 1 96.25 45 ASP A N 1
ATOM 370 C CA . ASP A 1 45 ? 1.003 27.094 32 1 96.25 45 ASP A CA 1
ATOM 371 C C . ASP A 1 45 ? 0.652 25.625 31.875 1 96.25 45 ASP A C 1
ATOM 373 O O . ASP A 1 45 ? -0.383 25.172 32.375 1 96.25 45 ASP A O 1
ATOM 377 N N . ALA A 1 46 ? 1.475 24.922 31.203 1 97.44 46 ALA A N 1
ATOM 378 C CA . ALA A 1 46 ? 1.25 23.5 31 1 97.44 46 ALA A CA 1
ATOM 379 C C . ALA A 1 46 ? 1.163 22.75 32.312 1 97.44 46 ALA A C 1
ATOM 381 O O . ALA A 1 46 ? 2.078 22.828 33.156 1 97.44 46 ALA A O 1
ATOM 382 N N . PRO A 1 47 ? 0.128 22.078 32.562 1 98.06 47 PRO A N 1
ATOM 383 C CA . PRO A 1 47 ? 0.017 21.266 33.781 1 98.06 47 PRO A CA 1
ATOM 384 C C . PRO A 1 47 ? 0.787 19.953 33.688 1 98.06 47 PRO A C 1
ATOM 386 O O . PRO A 1 47 ? 1.386 19.656 32.656 1 98.06 47 PRO A O 1
ATOM 389 N N . SER A 1 48 ? 0.78 19.156 34.75 1 97.62 48 SER A N 1
ATOM 390 C CA . SER A 1 48 ? 1.464 17.875 34.781 1 97.62 48 SER A CA 1
ATOM 391 C C . SER A 1 48 ? 0.717 16.828 33.969 1 97.62 48 SER A C 1
ATOM 393 O O . SER A 1 48 ? 1.27 15.781 33.625 1 97.62 48 SER A O 1
ATOM 395 N N . THR A 1 49 ? -0.483 17.156 33.562 1 98.38 49 THR A N 1
ATOM 396 C CA . THR A 1 49 ? -1.312 16.203 32.844 1 98.38 49 THR A CA 1
ATOM 397 C C . THR A 1 49 ? -1.077 16.359 31.328 1 98.38 49 THR A C 1
ATOM 399 O O . THR A 1 49 ? -1.803 15.766 30.516 1 98.38 49 THR A O 1
ATOM 402 N N . ALA A 1 50 ? -0.129 17.156 30.922 1 98.25 50 ALA A N 1
ATOM 403 C CA . ALA A 1 50 ? 0.131 17.344 29.5 1 98.25 50 ALA A CA 1
ATOM 404 C C . ALA A 1 50 ? 1.626 17.5 29.234 1 98.25 50 ALA A C 1
ATOM 406 O O . ALA A 1 50 ? 2.361 18.031 30.062 1 98.25 50 ALA A O 1
ATOM 407 N N . ASN A 1 51 ? 2.072 16.984 28.156 1 97.88 51 ASN A N 1
ATOM 408 C CA . ASN A 1 51 ? 3.426 17.219 27.672 1 97.88 51 ASN A CA 1
ATOM 409 C C . ASN A 1 51 ? 3.633 18.688 27.312 1 97.88 51 ASN A C 1
ATOM 411 O O . ASN A 1 51 ? 2.855 19.266 26.547 1 97.88 51 ASN A O 1
ATOM 415 N N . LYS A 1 52 ? 4.719 19.266 27.75 1 97.12 52 LYS A N 1
ATOM 416 C CA . LYS A 1 52 ? 4.949 20.688 27.578 1 97.12 52 LYS A CA 1
ATOM 417 C C . LYS A 1 52 ? 5.07 21.062 26.109 1 97.12 52 LYS A C 1
ATOM 419 O O . LYS A 1 52 ? 4.617 22.141 25.703 1 97.12 52 LYS A O 1
ATOM 424 N N . SER A 1 53 ? 5.746 20.219 25.406 1 96.62 53 SER A N 1
ATOM 425 C CA . SER A 1 53 ? 5.926 20.469 23.984 1 96.62 53 SER A CA 1
ATOM 426 C C . SER A 1 53 ? 4.59 20.438 23.234 1 96.62 53 SER A C 1
ATOM 428 O O . SER A 1 53 ? 4.328 21.281 22.375 1 96.62 53 SER A O 1
ATOM 430 N N . LEU A 1 54 ? 3.76 19.453 23.547 1 97.5 54 LEU A N 1
ATOM 431 C CA . LEU A 1 54 ? 2.438 19.391 22.938 1 97.5 54 LEU A CA 1
ATOM 432 C C . LEU A 1 54 ? 1.571 20.562 23.375 1 97.5 54 LEU A C 1
ATOM 434 O O . LEU A 1 54 ? 0.798 21.109 22.578 1 97.5 54 LEU A O 1
ATOM 438 N N . TRP A 1 55 ? 1.661 20.922 24.656 1 97.75 55 TRP A N 1
ATOM 439 C CA . TRP A 1 55 ? 0.928 22.078 25.172 1 97.75 55 TRP A CA 1
ATOM 440 C C . TRP A 1 55 ? 1.269 23.328 24.391 1 97.75 55 TRP A C 1
ATOM 442 O O . TRP A 1 55 ? 0.376 24.094 24 1 97.75 55 TRP A O 1
ATOM 452 N N . ARG A 1 56 ? 2.547 23.547 24.172 1 96.69 56 ARG A N 1
ATOM 453 C CA . ARG A 1 56 ? 3.012 24.672 23.359 1 96.69 56 ARG A CA 1
ATOM 454 C C . ARG A 1 56 ? 2.375 24.656 21.969 1 96.69 56 ARG A C 1
ATOM 456 O O . ARG A 1 56 ? 1.924 25.688 21.469 1 96.69 56 ARG A O 1
ATOM 463 N N . GLN A 1 57 ? 2.4 23.5 21.344 1 96.88 57 GLN A N 1
ATOM 464 C CA . GLN A 1 57 ? 1.771 23.344 20.031 1 96.88 57 GLN A CA 1
ATOM 465 C C . GLN A 1 57 ? 0.287 23.703 20.094 1 96.88 57 GLN A C 1
ATOM 467 O O . GLN A 1 57 ? -0.247 24.328 19.188 1 96.88 57 GLN A O 1
ATOM 472 N N . GLY A 1 58 ? -0.36 23.234 21.141 1 96.62 58 GLY A N 1
ATOM 473 C CA . GLY A 1 58 ? -1.754 23.594 21.344 1 96.62 58 GLY A CA 1
ATOM 474 C C . GLY A 1 58 ? -1.975 25.094 21.484 1 96.62 58 GLY A C 1
ATOM 475 O O . GLY A 1 58 ? -2.947 25.625 20.953 1 96.62 58 GLY A O 1
ATOM 476 N N . GLN A 1 59 ? -1.085 25.766 22.188 1 96.38 59 GLN A N 1
ATOM 477 C CA . GLN A 1 59 ? -1.153 27.219 22.328 1 96.38 59 GLN A CA 1
ATOM 478 C C . GLN A 1 59 ? -1.06 27.906 20.953 1 96.38 59 GLN A C 1
ATOM 480 O O . GLN A 1 59 ? -1.792 28.859 20.688 1 96.38 59 GLN A O 1
ATOM 485 N N . LEU A 1 60 ? -0.174 27.391 20.172 1 96.56 60 LEU A N 1
ATOM 486 C CA . LEU A 1 60 ? 0.039 27.969 18.844 1 96.56 60 LEU A CA 1
ATOM 487 C C . LEU A 1 60 ? -1.174 27.734 17.953 1 96.56 60 LEU A C 1
ATOM 489 O O . LEU A 1 60 ? -1.548 28.594 17.156 1 96.56 60 LEU A O 1
ATOM 493 N N . CYS A 1 61 ? -1.826 26.562 18.094 1 96 61 CYS A N 1
ATOM 494 C CA . CYS A 1 61 ? -2.986 26.219 17.281 1 96 61 CYS A CA 1
ATOM 495 C C . CYS A 1 61 ? -4.23 26.953 17.766 1 96 61 CYS A C 1
ATOM 497 O O . CYS A 1 61 ? -5.25 26.969 17.078 1 96 61 CYS A O 1
ATOM 499 N N . THR A 1 62 ? -4.137 27.609 18.938 1 94.81 62 THR A N 1
ATOM 500 C CA . THR A 1 62 ? -5.32 28.25 19.5 1 94.81 62 THR A CA 1
ATOM 501 C C . THR A 1 62 ? -5.078 29.734 19.703 1 94.81 62 THR A C 1
ATOM 503 O O . THR A 1 62 ? -5.664 30.344 20.609 1 94.81 62 THR A O 1
ATOM 506 N N . VAL A 1 63 ? -4.16 30.234 19 1 94.75 63 VAL A N 1
ATOM 507 C CA . VAL A 1 63 ? -4.113 31.688 18.969 1 94.75 63 VAL A CA 1
ATOM 508 C C . VAL A 1 63 ? -5.473 32.25 18.547 1 94.75 63 VAL A C 1
ATOM 510 O O . VAL A 1 63 ? -6.344 31.5 18.094 1 94.75 63 VAL A O 1
ATOM 513 N N . THR A 1 64 ? -5.641 33.562 18.703 1 96.25 64 THR A N 1
ATOM 514 C CA . THR A 1 64 ? -6.949 34.188 18.5 1 96.25 64 THR A CA 1
ATOM 515 C C . THR A 1 64 ? -7.543 33.719 17.156 1 96.25 64 THR A C 1
ATOM 517 O O . THR A 1 64 ? -6.926 33.906 16.109 1 96.25 64 THR A O 1
ATOM 520 N N . ALA A 1 65 ? -8.75 33.062 17.281 1 97 65 ALA A N 1
ATOM 521 C CA . ALA A 1 65 ? -9.445 32.688 16.062 1 97 65 ALA A CA 1
ATOM 522 C C . ALA A 1 65 ? -9.883 33.938 15.281 1 97 65 ALA A C 1
ATOM 524 O O . ALA A 1 65 ? -10.359 34.906 15.867 1 97 65 ALA A O 1
ATOM 525 N N . GLY A 1 66 ? -9.648 33.906 13.977 1 98.06 66 GLY A N 1
ATOM 526 C CA . GLY A 1 66 ? -10.039 35.094 13.203 1 98.06 66 GLY A CA 1
ATOM 527 C C . GLY A 1 66 ? -9.438 35.094 11.812 1 98.06 66 GLY A C 1
ATOM 528 O O . GLY A 1 66 ? -8.992 34.062 11.305 1 98.06 66 GLY A O 1
ATOM 529 N N . LEU A 1 67 ? -9.609 36.281 11.164 1 98.62 67 LEU A N 1
ATOM 530 C CA . LEU A 1 67 ? -9.086 36.562 9.828 1 98.62 67 LEU A CA 1
ATOM 531 C C . LEU A 1 67 ? -7.676 37.125 9.898 1 98.62 67 LEU A C 1
ATOM 533 O O . LEU A 1 67 ? -7.445 38.125 10.586 1 98.62 67 LEU A O 1
ATOM 537 N N . TYR A 1 68 ? -6.777 36.5 9.242 1 98.75 68 TYR A N 1
ATOM 538 C CA . TYR A 1 68 ? -5.375 36.906 9.234 1 98.75 68 TYR A CA 1
ATOM 539 C C . TYR A 1 68 ? -4.934 37.312 7.832 1 98.75 68 TYR A C 1
ATOM 541 O O . TYR A 1 68 ? -5.211 36.594 6.859 1 98.75 68 TYR A O 1
ATOM 549 N N . GLN A 1 69 ? -4.316 38.406 7.75 1 98.56 69 GLN A N 1
ATOM 550 C CA . GLN A 1 69 ? -3.656 38.781 6.504 1 98.56 69 GLN A CA 1
ATOM 551 C C . GLN A 1 69 ? -2.291 38.125 6.379 1 98.56 69 GLN A C 1
ATOM 553 O O . GLN A 1 69 ? -1.402 38.344 7.199 1 98.56 69 GLN A O 1
ATOM 558 N N . VAL A 1 70 ? -2.133 37.281 5.441 1 98.56 70 VAL A N 1
ATOM 559 C CA . VAL A 1 70 ? -0.867 36.594 5.191 1 98.56 70 VAL A CA 1
ATOM 560 C C . VAL A 1 70 ? 0.097 37.562 4.484 1 98.56 70 VAL A C 1
ATOM 562 O O . VAL A 1 70 ? 1.248 37.688 4.898 1 98.56 70 VAL A O 1
ATOM 565 N N . THR A 1 71 ? -0.333 38.094 3.449 1 97.38 71 THR A N 1
ATOM 566 C CA . THR A 1 71 ? 0.288 39.188 2.697 1 97.38 71 THR A CA 1
ATOM 567 C C . THR A 1 71 ? -0.772 40.062 2.02 1 97.38 71 THR A C 1
ATOM 569 O O . THR A 1 71 ? -1.97 39.781 2.146 1 97.38 71 THR A O 1
ATOM 572 N N . MET A 1 72 ? -0.276 41.125 1.392 1 93.88 72 MET A N 1
ATOM 573 C CA . MET A 1 72 ? -1.258 41.969 0.726 1 93.88 72 MET A CA 1
ATOM 574 C C . MET A 1 72 ? -1.979 41.219 -0.38 1 93.88 72 MET A C 1
ATOM 576 O O . MET A 1 72 ? -1.355 40.781 -1.349 1 93.88 72 MET A O 1
ATOM 580 N N . GLY A 1 73 ? -3.297 40.906 -0.103 1 95.88 73 GLY A N 1
ATOM 581 C CA . GLY A 1 73 ? -4.113 40.219 -1.102 1 95.88 73 GLY A CA 1
ATOM 582 C C . GLY A 1 73 ? -4.441 38.781 -0.739 1 95.88 73 GLY A C 1
ATOM 583 O O . GLY A 1 73 ? -5.262 38.156 -1.397 1 95.88 73 GLY A O 1
ATOM 584 N N . ILE A 1 74 ? -3.748 38.25 0.262 1 98.69 74 ILE A N 1
ATOM 585 C CA . ILE A 1 74 ? -4.047 36.875 0.696 1 98.69 74 ILE A CA 1
ATOM 586 C C . ILE A 1 74 ? -4.422 36.875 2.178 1 98.69 74 ILE A C 1
ATOM 588 O O . ILE A 1 74 ? -3.678 37.406 3.01 1 98.69 74 ILE A O 1
ATOM 592 N N . TYR A 1 75 ? -5.543 36.281 2.475 1 98.69 75 TYR A N 1
ATOM 593 C CA . TYR A 1 75 ? -6.047 36.188 3.84 1 98.69 75 TYR A CA 1
ATOM 594 C C . TYR A 1 75 ? -6.352 34.75 4.203 1 98.69 75 TYR A C 1
ATOM 596 O O . TYR A 1 75 ? -6.641 33.938 3.328 1 98.69 75 TYR A O 1
ATOM 604 N N . GLN A 1 76 ? -6.254 34.406 5.453 1 98.75 76 GLN A N 1
ATOM 605 C CA . GLN A 1 76 ? -6.645 33.125 5.969 1 98.75 76 GLN A CA 1
ATOM 606 C C . GLN A 1 76 ? -7.566 33.25 7.176 1 98.75 76 GLN A C 1
ATOM 608 O O . GLN A 1 76 ? -7.316 34.062 8.062 1 98.75 76 GLN A O 1
ATOM 613 N N . VAL A 1 77 ? -8.656 32.562 7.129 1 98.5 77 VAL A N 1
ATOM 614 C CA . VAL A 1 77 ? -9.406 32.344 8.367 1 98.5 77 VAL A CA 1
ATOM 615 C C . VAL A 1 77 ? -8.828 31.156 9.125 1 98.5 77 VAL A C 1
ATOM 617 O O . VAL A 1 77 ? -8.828 30.031 8.625 1 98.5 77 VAL A O 1
ATOM 620 N N . ARG A 1 78 ? -8.375 31.375 10.352 1 97.5 78 ARG A N 1
ATOM 621 C CA . ARG A 1 78 ? -7.781 30.344 11.195 1 97.5 78 ARG A CA 1
ATOM 622 C C . ARG A 1 78 ? -8.547 30.203 12.508 1 97.5 78 ARG A C 1
ATOM 624 O O . ARG A 1 78 ? -9.086 31.188 13.023 1 97.5 78 ARG A O 1
ATOM 631 N N . GLY A 1 79 ? -8.57 29.016 12.984 1 95.06 79 GLY A N 1
ATOM 632 C CA . GLY A 1 79 ? -9.18 28.766 14.273 1 95.06 79 GLY A CA 1
ATOM 633 C C . GLY A 1 79 ? -10.672 28.516 14.195 1 95.06 79 GLY A C 1
ATOM 634 O O . GLY A 1 79 ? -11.344 28.375 15.219 1 95.06 79 GLY A O 1
ATOM 635 N N . ALA A 1 80 ? -11.266 28.516 13.031 1 94.44 80 ALA A N 1
ATOM 636 C CA . ALA A 1 80 ? -12.688 28.234 12.836 1 94.44 80 ALA A CA 1
ATOM 637 C C . ALA A 1 80 ? -12.93 26.75 12.633 1 94.44 80 ALA A C 1
ATOM 639 O O . ALA A 1 80 ? -14.078 26.297 12.625 1 94.44 80 ALA A O 1
ATOM 640 N N . ASP A 1 81 ? -11.922 26.062 12.484 1 92.75 81 ASP A N 1
ATOM 641 C CA . ASP A 1 81 ? -11.867 24.625 12.211 1 92.75 81 ASP A CA 1
ATOM 642 C C . ASP A 1 81 ? -10.461 24.078 12.438 1 92.75 81 ASP A C 1
ATOM 644 O O . ASP A 1 81 ? -9.578 24.797 12.898 1 92.75 81 ASP A O 1
ATOM 648 N N . ILE A 1 82 ? -10.344 22.703 12.203 1 95.12 82 ILE A N 1
ATOM 649 C CA . ILE A 1 82 ? -9.008 22.125 12.258 1 95.12 82 ILE A CA 1
ATOM 650 C C . ILE A 1 82 ? -8.164 22.672 11.109 1 95.12 82 ILE A C 1
ATOM 652 O O . ILE A 1 82 ? -6.941 22.797 11.234 1 95.12 82 ILE A O 1
ATOM 656 N N . ALA A 1 83 ? -8.797 23 9.984 1 97.19 83 ALA A N 1
ATOM 657 C CA . ALA A 1 83 ? -8.117 23.469 8.789 1 97.19 83 ALA A CA 1
ATOM 658 C C . ALA A 1 83 ? -8.344 24.969 8.586 1 97.19 83 ALA A C 1
ATOM 660 O O . ALA A 1 83 ? -9.078 25.594 9.352 1 97.19 83 ALA A O 1
ATOM 661 N N . ASN A 1 84 ? -7.633 25.562 7.652 1 98.19 84 ASN A N 1
ATOM 662 C CA . ASN A 1 84 ? -7.75 26.969 7.297 1 98.19 84 ASN A CA 1
ATOM 663 C C . ASN A 1 84 ? -8.547 27.156 6.012 1 98.19 84 ASN A C 1
ATOM 665 O O . ASN A 1 84 ? -8.586 26.266 5.16 1 98.19 84 ASN A O 1
ATOM 669 N N . MET A 1 85 ? -9.242 28.219 5.934 1 98.69 85 MET A N 1
ATOM 670 C CA . MET A 1 85 ? -9.773 28.734 4.676 1 98.69 85 MET A CA 1
ATOM 671 C C . MET A 1 85 ? -8.945 29.906 4.172 1 98.69 85 MET A C 1
ATOM 673 O O . MET A 1 85 ? -8.75 30.891 4.891 1 98.69 85 MET A O 1
ATOM 677 N N . THR A 1 86 ? -8.438 29.797 2.992 1 98.88 86 THR A N 1
ATOM 678 C CA . THR A 1 86 ? -7.613 30.859 2.428 1 98.88 86 THR A CA 1
ATOM 679 C C . THR A 1 86 ? -8.383 31.641 1.365 1 98.88 86 THR A C 1
ATOM 681 O O . THR A 1 86 ? -9.008 31.047 0.486 1 98.88 86 THR A O 1
ATOM 684 N N . ILE A 1 87 ? -8.352 32.938 1.455 1 98.81 87 ILE A N 1
ATOM 685 C CA . ILE A 1 87 ? -8.992 33.844 0.508 1 98.81 87 ILE A CA 1
ATOM 686 C C . ILE A 1 87 ? -7.934 34.656 -0.229 1 98.81 87 ILE A C 1
ATOM 688 O O . ILE A 1 87 ? -7.09 35.312 0.398 1 98.81 87 ILE A O 1
ATOM 692 N N . VAL A 1 88 ? -7.973 34.594 -1.516 1 98.81 88 VAL A N 1
ATOM 693 C CA . VAL A 1 88 ? -7.02 35.344 -2.344 1 98.81 88 VAL A CA 1
ATOM 694 C C . VAL A 1 88 ? -7.75 36.406 -3.166 1 98.81 88 VAL A C 1
ATOM 696 O O . VAL A 1 88 ? -8.648 36.062 -3.947 1 98.81 88 VAL A O 1
ATOM 699 N N . GLN A 1 89 ? -7.367 37.562 -2.994 1 98.06 89 GLN A N 1
ATOM 700 C CA . GLN A 1 89 ? -7.945 38.656 -3.766 1 98.06 89 GLN A CA 1
ATOM 701 C C . GLN A 1 89 ? -7.324 38.75 -5.156 1 98.06 89 GLN A C 1
ATOM 703 O O . GLN A 1 89 ? -6.125 38.531 -5.32 1 98.06 89 GLN A O 1
ATOM 708 N N . ILE A 1 90 ? -8.148 38.938 -6.141 1 97.94 90 ILE A N 1
ATOM 709 C CA . ILE A 1 90 ? -7.656 39.25 -7.473 1 97.94 90 ILE A CA 1
ATOM 710 C C . ILE A 1 90 ? -7.25 40.719 -7.527 1 97.94 90 ILE A C 1
ATOM 712 O O . ILE A 1 90 ? -8.062 41.625 -7.25 1 97.94 90 ILE A O 1
ATOM 716 N N . PRO A 1 91 ? -6.035 41 -7.891 1 96.5 91 PRO A N 1
ATOM 717 C CA . PRO A 1 91 ? -5.52 42.375 -7.82 1 96.5 91 PRO A CA 1
ATOM 718 C C . PRO A 1 91 ? -6.434 43.375 -8.516 1 96.5 91 PRO A C 1
ATOM 720 O O . PRO A 1 91 ? -6.941 43.094 -9.609 1 96.5 91 PRO A O 1
ATOM 723 N N . ASP A 1 92 ? -6.668 44.469 -7.871 1 93.19 92 ASP A N 1
ATOM 724 C CA . ASP A 1 92 ? -7.332 45.656 -8.391 1 93.19 92 ASP A CA 1
ATOM 725 C C . ASP A 1 92 ? -8.797 45.344 -8.711 1 93.19 92 ASP A C 1
ATOM 727 O O . ASP A 1 92 ? -9.391 46 -9.578 1 93.19 92 ASP A O 1
ATOM 731 N N . THR A 1 93 ? -9.359 44.344 -8.094 1 95.19 93 THR A N 1
ATOM 732 C CA . THR A 1 93 ? -10.773 44.031 -8.258 1 95.19 93 THR A CA 1
ATOM 733 C C . THR A 1 93 ? -11.414 43.688 -6.91 1 95.19 93 THR A C 1
ATOM 735 O O . THR A 1 93 ? -10.727 43.656 -5.887 1 95.19 93 THR A O 1
ATOM 738 N N . ASN A 1 94 ? -12.711 43.562 -6.953 1 95 94 ASN A N 1
ATOM 739 C CA . ASN A 1 94 ? -13.445 43.062 -5.785 1 95 94 ASN A CA 1
ATOM 740 C C . ASN A 1 94 ? -13.578 41.531 -5.805 1 95 94 ASN A C 1
ATOM 742 O O . ASN A 1 94 ? -14.25 40.969 -4.945 1 95 94 ASN A O 1
ATOM 746 N N . ASP A 1 95 ? -12.938 40.906 -6.805 1 97.19 95 ASP A N 1
ATOM 747 C CA . ASP A 1 95 ? -13.078 39.469 -7.004 1 97.19 95 ASP A CA 1
ATOM 748 C C . ASP A 1 95 ? -12.086 38.719 -6.129 1 97.19 95 ASP A C 1
ATOM 750 O O . ASP A 1 95 ? -11 39.188 -5.832 1 97.19 95 ASP A O 1
ATOM 754 N N . ILE A 1 96 ? -12.523 37.594 -5.695 1 98.38 96 ILE A N 1
ATOM 755 C CA . ILE A 1 96 ? -11.664 36.75 -4.863 1 98.38 96 ILE A CA 1
ATOM 756 C C . ILE A 1 96 ? -11.75 35.312 -5.336 1 98.38 96 ILE A C 1
ATOM 758 O O . ILE A 1 96 ? -12.648 34.938 -6.094 1 98.38 96 ILE A O 1
ATOM 762 N N . ILE A 1 97 ? -10.766 34.5 -4.953 1 98.75 97 ILE A N 1
ATOM 763 C CA . ILE A 1 97 ? -10.891 33.031 -4.969 1 98.75 97 ILE A CA 1
ATOM 764 C C . ILE A 1 97 ? -10.711 32.5 -3.553 1 98.75 97 ILE A C 1
ATOM 766 O O . ILE A 1 97 ? -10.141 33.156 -2.688 1 98.75 97 ILE A O 1
ATOM 770 N N . ILE A 1 98 ? -11.25 31.312 -3.293 1 98.88 98 ILE A N 1
ATOM 771 C CA . ILE A 1 98 ? -11.133 30.641 -2.006 1 98.88 98 ILE A CA 1
ATOM 772 C C . ILE A 1 98 ? -10.383 29.312 -2.182 1 98.88 98 ILE A C 1
ATOM 774 O O . ILE A 1 98 ? -10.656 28.562 -3.111 1 98.88 98 ILE A O 1
ATOM 778 N N . ILE A 1 99 ? -9.391 29.078 -1.344 1 98.88 99 ILE A N 1
ATOM 779 C CA . ILE A 1 99 ? -8.68 27.797 -1.296 1 98.88 99 ILE A CA 1
ATOM 780 C C . ILE A 1 99 ? -9.094 27.016 -0.051 1 98.88 99 ILE A C 1
ATOM 782 O O . ILE A 1 99 ? -8.852 27.469 1.075 1 98.88 99 ILE A O 1
ATOM 786 N N . ASP A 1 100 ? -9.68 25.844 -0.293 1 98.62 100 ASP A N 1
ATOM 787 C CA . ASP A 1 100 ? -10.203 24.984 0.771 1 98.62 100 ASP A CA 1
ATOM 788 C C . ASP A 1 100 ? -11.258 25.719 1.594 1 98.62 100 ASP A C 1
ATOM 790 O O . ASP A 1 100 ? -11.258 26.953 1.651 1 98.62 100 ASP A O 1
ATOM 794 N N . CYS A 1 101 ? -12.102 25.031 2.139 1 98.31 101 CYS A N 1
ATOM 795 C CA . CYS A 1 101 ? -13.266 25.656 2.756 1 98.31 101 CYS A CA 1
ATOM 796 C C . CYS A 1 101 ? -13.68 24.922 4.023 1 98.31 101 CYS A C 1
ATOM 798 O O . CYS A 1 101 ? -14.867 24.703 4.258 1 98.31 101 CYS A O 1
ATOM 800 N N . LEU A 1 102 ? -12.711 24.469 4.734 1 97.94 102 LEU A N 1
ATOM 801 C CA . LEU A 1 102 ? -12.898 23.922 6.074 1 97.94 102 LEU A CA 1
ATOM 802 C C . LEU A 1 102 ? -13.688 22.625 6.031 1 97.94 102 LEU A C 1
ATOM 804 O O . LEU A 1 102 ? -13.805 22 4.973 1 97.94 102 LEU A O 1
ATOM 808 N N . THR A 1 103 ? -14.148 22.078 7.234 1 95.56 103 THR A N 1
ATOM 809 C CA . THR A 1 103 ? -14.648 20.719 7.395 1 95.56 103 THR A CA 1
ATOM 810 C C . THR A 1 103 ? -16.172 20.688 7.25 1 95.56 103 THR A C 1
ATOM 812 O O . THR A 1 103 ? -16.734 19.641 6.91 1 95.56 103 THR A O 1
ATOM 815 N N . CYS A 1 104 ? -16.812 21.875 7.613 1 94.88 104 CYS A N 1
ATOM 816 C CA . CYS A 1 104 ? -18.266 21.844 7.68 1 94.88 104 CYS A CA 1
ATOM 817 C C . CYS A 1 104 ? -18.875 23.062 6.992 1 94.88 104 CYS A C 1
ATOM 819 O O . CYS A 1 104 ? -18.25 24.125 6.941 1 94.88 104 CYS A O 1
ATOM 821 N N . VAL A 1 105 ? -20.109 22.828 6.562 1 95.25 105 VAL A N 1
ATOM 822 C CA . VAL A 1 105 ? -20.875 23.906 5.938 1 95.25 105 VAL A CA 1
ATOM 823 C C . VAL A 1 105 ? -21.031 25.062 6.922 1 95.25 105 VAL A C 1
ATOM 825 O O . VAL A 1 105 ? -20.828 26.219 6.555 1 95.25 105 VAL A O 1
ATOM 828 N N . GLU A 1 106 ? -21.266 24.766 8.172 1 96.19 106 GLU A N 1
ATOM 829 C CA . GLU A 1 106 ? -21.531 25.781 9.188 1 96.19 106 GLU A CA 1
ATOM 830 C C . GLU A 1 106 ? -20.281 26.625 9.469 1 96.19 106 GLU A C 1
ATOM 832 O O . GLU A 1 106 ? -20.344 27.844 9.516 1 96.19 106 GLU A O 1
ATOM 837 N N . THR A 1 107 ? -19.172 25.938 9.641 1 97.12 107 THR A N 1
ATOM 838 C CA . THR A 1 107 ? -17.938 26.672 9.945 1 97.12 107 THR A CA 1
ATOM 839 C C . THR A 1 107 ? -17.469 27.469 8.734 1 97.12 107 THR A C 1
ATOM 841 O O . THR A 1 107 ? -16.953 28.578 8.883 1 97.12 107 THR A O 1
ATOM 844 N N . ALA A 1 108 ? -17.688 26.938 7.555 1 97.94 108 ALA A N 1
ATOM 845 C CA . ALA A 1 108 ? -17.312 27.641 6.336 1 97.94 108 ALA A CA 1
ATOM 846 C C . ALA A 1 108 ? -18.125 28.922 6.18 1 97.94 108 ALA A C 1
ATOM 848 O O . ALA A 1 108 ? -17.594 29.969 5.793 1 97.94 108 ALA A O 1
ATOM 849 N N . ARG A 1 109 ? -19.406 28.828 6.406 1 97.06 109 ARG A N 1
ATOM 850 C CA . ARG A 1 109 ? -20.281 30 6.328 1 97.06 109 ARG A CA 1
ATOM 851 C C . ARG A 1 109 ? -19.844 31.078 7.301 1 97.06 109 ARG A C 1
ATOM 853 O O . ARG A 1 109 ? -19.75 32.25 6.93 1 97.06 109 ARG A O 1
ATOM 860 N N . LYS A 1 110 ? -19.594 30.688 8.5 1 96.94 110 LYS A N 1
ATOM 861 C CA . LYS A 1 110 ? -19.172 31.641 9.523 1 96.94 110 LYS A CA 1
ATOM 862 C C . LYS A 1 110 ? -17.844 32.281 9.148 1 96.94 110 LYS A C 1
ATOM 864 O O . LYS A 1 110 ? -17.656 33.5 9.328 1 96.94 110 LYS A O 1
ATOM 869 N N . ALA A 1 111 ? -16.922 31.484 8.734 1 98.12 111 ALA A N 1
ATOM 870 C CA . ALA A 1 111 ? -15.609 31.969 8.328 1 98.12 111 ALA A CA 1
ATOM 871 C C . ALA A 1 111 ? -15.727 32.969 7.184 1 98.12 111 ALA A C 1
ATOM 873 O O . ALA A 1 111 ? -15.094 34.031 7.211 1 98.12 111 ALA A O 1
ATOM 874 N N . PHE A 1 112 ? -16.516 32.656 6.176 1 98.19 112 PHE A N 1
ATOM 875 C CA . PHE A 1 112 ? -16.656 33.562 5.031 1 98.19 112 PHE A CA 1
ATOM 876 C C . PHE A 1 112 ? -17.344 34.844 5.434 1 98.19 112 PHE A C 1
ATOM 878 O O . PHE A 1 112 ? -17.016 35.906 4.941 1 98.19 112 PHE A O 1
ATOM 885 N N . GLU A 1 113 ? -18.344 34.719 6.281 1 97.12 113 GLU A N 1
ATOM 886 C CA . GLU A 1 113 ? -19.016 35.906 6.777 1 97.12 113 GLU A CA 1
ATOM 887 C C . GLU A 1 113 ? -18.047 36.875 7.434 1 97.12 113 GLU A C 1
ATOM 889 O O . GLU A 1 113 ? -18.172 38.094 7.281 1 97.12 113 GLU A O 1
ATOM 894 N N . LEU A 1 114 ? -17.141 36.312 8.195 1 97.81 114 LEU A N 1
ATOM 895 C CA . LEU A 1 114 ? -16.109 37.125 8.812 1 97.81 114 LEU A CA 1
ATOM 896 C C . LEU A 1 114 ? -15.336 37.906 7.762 1 97.81 114 LEU A C 1
ATOM 898 O O . LEU A 1 114 ? -15.125 39.125 7.91 1 97.81 114 LEU A O 1
ATOM 902 N N . TYR A 1 115 ? -14.898 37.281 6.707 1 98.12 115 TYR A N 1
ATOM 903 C CA . TYR A 1 115 ? -14.156 37.969 5.637 1 98.12 115 TYR A CA 1
ATOM 904 C C . TYR A 1 115 ? -15.023 38.969 4.914 1 98.12 115 TYR A C 1
ATOM 906 O O . TYR A 1 115 ? -14.562 40.062 4.578 1 98.12 115 TYR A O 1
ATOM 914 N N . GLN A 1 116 ? -16.25 38.562 4.633 1 97 116 GLN A N 1
ATOM 915 C CA . GLN A 1 116 ? -17.188 39.406 3.916 1 97 116 G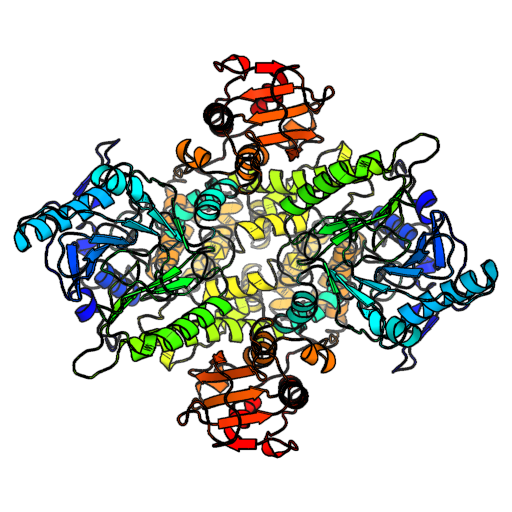LN A CA 1
ATOM 916 C C . GLN A 1 116 ? -17.375 40.75 4.637 1 97 116 GLN A C 1
ATOM 918 O O . GLN A 1 116 ? -17.375 41.812 4.004 1 97 116 GLN A O 1
ATOM 923 N N . ARG A 1 117 ? -17.547 40.656 5.914 1 96.62 117 ARG A N 1
ATOM 924 C CA . ARG A 1 117 ? -17.688 41.875 6.703 1 96.62 117 ARG A CA 1
ATOM 925 C C . ARG A 1 117 ? -16.438 42.719 6.633 1 96.62 117 ARG A C 1
ATOM 927 O O . ARG A 1 117 ? -16.516 43.938 6.434 1 96.62 117 ARG A O 1
ATOM 934 N N . PHE A 1 118 ? -15.359 42.094 6.793 1 97 118 PHE A N 1
ATOM 935 C CA . PHE A 1 118 ? -14.086 42.781 6.715 1 97 118 PHE A CA 1
ATOM 936 C C . PHE A 1 118 ? -13.906 43.438 5.348 1 97 118 PHE A C 1
ATOM 938 O O . PHE A 1 118 ? -13.539 44.625 5.25 1 97 118 PHE A O 1
ATOM 945 N N . HIS A 1 119 ? -14.117 42.656 4.328 1 96.25 119 HIS A N 1
ATOM 946 C CA . HIS A 1 119 ? -13.969 43.094 2.949 1 96.25 119 HIS A CA 1
ATOM 947 C C . HIS A 1 119 ? -14.883 44.281 2.652 1 96.25 119 HIS A C 1
ATOM 949 O O . HIS A 1 119 ? -14.461 45.281 2.033 1 96.25 119 HIS A O 1
ATOM 955 N N . LYS A 1 120 ? -16.078 44.125 3.059 1 94.5 120 LYS A N 1
ATOM 956 C CA . LYS A 1 120 ? -17.047 45.188 2.855 1 94.5 120 LYS A CA 1
ATOM 957 C C . LYS A 1 120 ? -16.625 46.469 3.574 1 94.5 120 LYS A C 1
ATOM 959 O O . LYS A 1 120 ? -16.781 47.562 3.041 1 94.5 120 LYS A O 1
ATOM 964 N N . ASP A 1 121 ? -16.172 46.312 4.742 1 94.25 121 ASP A N 1
ATOM 965 C CA . ASP A 1 121 ? -15.719 47.438 5.52 1 94.25 121 ASP A CA 1
ATOM 966 C C . ASP A 1 121 ? -14.531 48.125 4.84 1 94.25 121 ASP A C 1
ATOM 968 O O . ASP A 1 121 ? -14.398 49.375 4.906 1 94.25 121 ASP A O 1
ATOM 972 N N . GLN A 1 122 ? -13.688 47.438 4.18 1 90.44 122 GLN A N 1
ATOM 973 C CA . GLN A 1 122 ? -12.477 47.969 3.572 1 90.44 122 GLN A CA 1
ATOM 974 C C . GLN A 1 122 ? -12.758 48.5 2.174 1 90.44 122 GLN A C 1
ATOM 976 O O . GLN A 1 122 ? -12.25 49.562 1.799 1 90.44 122 GLN A O 1
ATOM 981 N N . ILE A 1 123 ? -13.5 47.781 1.4 1 88.12 123 ILE A N 1
ATOM 982 C CA . ILE A 1 123 ? -13.641 48.062 -0.022 1 88.12 123 ILE A CA 1
ATOM 983 C C . ILE A 1 123 ? -15.016 48.688 -0.294 1 88.12 123 ILE A C 1
ATOM 985 O O . ILE A 1 123 ? -15.227 49.344 -1.314 1 88.12 123 ILE A O 1
ATOM 989 N N . GLY A 1 124 ? -16.031 48.438 0.595 1 90.5 124 GLY A N 1
ATOM 990 C CA . GLY A 1 124 ? -17.359 49 0.446 1 90.5 124 GLY A CA 1
ATOM 991 C C . GLY A 1 124 ? -18.266 48.188 -0.442 1 90.5 124 GLY A C 1
ATOM 992 O O . GLY A 1 124 ? -19.375 48.594 -0.768 1 90.5 124 GLY A O 1
ATOM 993 N N . GLN A 1 125 ? -17.766 47.094 -0.92 1 94 125 GLN A N 1
ATOM 994 C CA . GLN A 1 125 ? -18.516 46.188 -1.766 1 94 125 GLN A CA 1
ATOM 995 C C . GLN A 1 125 ? -18.391 44.75 -1.255 1 94 125 GLN A C 1
ATOM 997 O O . GLN A 1 125 ? -17.453 44.406 -0.517 1 94 125 GLN A O 1
ATOM 1002 N N . GLU A 1 126 ? -19.359 43.969 -1.649 1 94.69 126 GLU A N 1
ATOM 1003 C CA . GLU A 1 126 ? -19.281 42.531 -1.348 1 94.69 126 GLU A CA 1
ATOM 1004 C C . GLU A 1 126 ? -18.25 41.844 -2.236 1 94.69 126 GLU A C 1
ATOM 1006 O O . GLU A 1 126 ? -18.125 42.188 -3.42 1 94.69 126 GLU A O 1
ATOM 1011 N N . PRO A 1 127 ? -17.516 41.031 -1.645 1 96.94 127 PRO A N 1
ATOM 1012 C CA . PRO A 1 127 ? -16.594 40.25 -2.504 1 96.94 127 PRO A CA 1
ATOM 1013 C C . PRO A 1 127 ? -17.328 39.344 -3.471 1 96.94 127 PRO A C 1
ATOM 1015 O O . PRO A 1 127 ? -18.359 38.75 -3.113 1 96.94 127 PRO A O 1
ATOM 1018 N N . VAL A 1 128 ? -16.859 39.219 -4.656 1 97.06 128 VAL A N 1
ATOM 1019 C CA . VAL A 1 128 ? -17.391 38.281 -5.652 1 97.06 128 VAL A CA 1
ATOM 1020 C C . VAL A 1 128 ? -16.5 37.062 -5.746 1 97.06 128 VAL A C 1
ATOM 1022 O O . VAL A 1 128 ? -15.32 37.188 -6.113 1 97.06 128 VAL A O 1
ATOM 1025 N N . ILE A 1 129 ? -17.016 35.906 -5.41 1 98.44 129 ILE A N 1
ATOM 1026 C CA . ILE A 1 129 ? -16.234 34.688 -5.449 1 98.44 129 ILE A CA 1
ATOM 1027 C C . ILE A 1 129 ? -16.156 34.156 -6.887 1 98.44 129 ILE A C 1
ATOM 1029 O O . ILE A 1 129 ? -17.156 33.812 -7.488 1 98.44 129 ILE A O 1
ATOM 1033 N N . LYS A 1 130 ? -14.938 34.062 -7.371 1 98 130 LYS A N 1
ATOM 1034 C CA . LYS A 1 130 ? -14.734 33.656 -8.758 1 98 130 LYS A CA 1
ATOM 1035 C C . LYS A 1 130 ? -14.461 32.156 -8.852 1 98 130 LYS A C 1
ATOM 1037 O O . LYS A 1 130 ? -14.727 31.531 -9.875 1 98 130 LYS A O 1
ATOM 1042 N N . ALA A 1 131 ? -13.859 31.594 -7.809 1 98.75 131 ALA A N 1
ATOM 1043 C CA . ALA A 1 131 ? -13.516 30.172 -7.828 1 98.75 131 ALA A CA 1
ATOM 1044 C C . ALA A 1 131 ? -13.32 29.641 -6.414 1 98.75 131 ALA A C 1
ATOM 1046 O O . ALA A 1 131 ? -12.969 30.391 -5.504 1 98.75 131 ALA A O 1
ATOM 1047 N N . LEU A 1 132 ? -13.648 28.406 -6.219 1 98.75 132 LEU A N 1
ATOM 1048 C CA . LEU A 1 132 ? -13.242 27.578 -5.082 1 98.75 132 LEU A CA 1
ATOM 1049 C C . LEU A 1 132 ? -12.227 26.516 -5.512 1 98.75 132 LEU A C 1
ATOM 1051 O O . LEU A 1 132 ? -12.469 25.766 -6.453 1 98.75 132 LEU A O 1
ATOM 1055 N N . ILE A 1 133 ? -11.078 26.5 -4.871 1 98.81 133 ILE A N 1
ATOM 1056 C CA . ILE A 1 133 ? -10.016 25.578 -5.234 1 98.81 133 ILE A CA 1
ATOM 1057 C C . ILE A 1 133 ? -9.758 24.609 -4.082 1 98.81 133 ILE A C 1
ATOM 1059 O O . ILE A 1 133 ? -9.57 25.031 -2.938 1 98.81 133 ILE A O 1
ATOM 1063 N N . TYR A 1 134 ? -9.781 23.266 -4.387 1 98.5 134 TYR A N 1
ATOM 1064 C CA . TYR A 1 134 ? -9.391 22.234 -3.424 1 98.5 134 TYR A CA 1
ATOM 1065 C C . TYR A 1 134 ? -7.91 21.922 -3.541 1 98.5 134 TYR A C 1
ATOM 1067 O O . TYR A 1 134 ? -7.418 21.609 -4.629 1 98.5 134 TYR A O 1
ATOM 1075 N N . THR A 1 135 ? -7.27 21.938 -2.41 1 98.62 135 THR A N 1
ATOM 1076 C CA . THR A 1 135 ? -5.867 21.531 -2.43 1 98.62 135 THR A CA 1
ATOM 1077 C C . THR A 1 135 ? -5.742 20.016 -2.559 1 98.62 135 THR A C 1
ATOM 1079 O O . THR A 1 135 ? -4.855 19.516 -3.258 1 98.62 135 THR A O 1
ATOM 1082 N N . HIS A 1 136 ? -6.539 19.297 -1.784 1 97.81 136 HIS A N 1
ATOM 1083 C CA . HIS A 1 136 ? -6.477 17.844 -1.846 1 97.81 136 HIS A CA 1
ATOM 1084 C C . HIS A 1 136 ? -7.781 17.203 -1.364 1 97.81 136 HIS A C 1
ATOM 1086 O O . HIS A 1 136 ? -8.719 17.922 -0.995 1 97.81 136 HIS A O 1
ATOM 1092 N N . CYS A 1 137 ? -7.848 15.922 -1.319 1 95.62 137 CYS A N 1
ATOM 1093 C CA . CYS A 1 137 ? -9.117 15.203 -1.304 1 95.62 137 CYS A CA 1
ATOM 1094 C C . CYS A 1 137 ? -9.484 14.781 0.112 1 95.62 137 CYS A C 1
ATOM 1096 O O . CYS A 1 137 ? -10.055 13.711 0.316 1 95.62 137 CYS A O 1
ATOM 1098 N N . HIS A 1 138 ? -9.219 15.539 1.116 1 94.44 138 HIS A N 1
ATOM 1099 C CA . HIS A 1 138 ? -9.625 15.234 2.48 1 94.44 138 HIS A CA 1
ATOM 1100 C C . HIS A 1 138 ? -10.789 16.125 2.916 1 94.44 138 HIS A C 1
ATOM 1102 O O . HIS A 1 138 ? -10.891 17.266 2.492 1 94.44 138 HIS A O 1
ATOM 1108 N N . GLY A 1 139 ? -11.57 15.664 3.766 1 92.62 139 GLY A N 1
ATOM 1109 C CA . GLY A 1 139 ? -12.828 16.281 4.164 1 92.62 139 GLY A CA 1
ATOM 1110 C C . GLY A 1 139 ? -12.641 17.625 4.84 1 92.62 139 GLY A C 1
ATOM 1111 O O . GLY A 1 139 ? -13.484 18.516 4.719 1 92.62 139 GLY A O 1
ATOM 1112 N N . ASP A 1 140 ? -11.555 17.766 5.508 1 95.5 140 ASP A N 1
ATOM 1113 C CA . ASP A 1 140 ? -11.328 19.031 6.215 1 95.5 140 ASP A CA 1
ATOM 1114 C C . ASP A 1 140 ? -10.898 20.125 5.25 1 95.5 140 ASP A C 1
ATOM 1116 O O . ASP A 1 140 ? -10.625 21.25 5.668 1 95.5 140 ASP A O 1
ATOM 1120 N N . HIS A 1 141 ? -10.93 19.859 3.947 1 97.06 141 HIS A N 1
ATOM 1121 C CA . HIS A 1 141 ? -10.555 20.875 2.969 1 97.06 141 HIS A CA 1
ATOM 1122 C C . HIS A 1 141 ? -11.688 21.141 1.987 1 97.06 141 HIS A C 1
ATOM 1124 O O . HIS A 1 141 ? -11.703 22.172 1.303 1 97.06 141 HIS A O 1
ATOM 1130 N N . PHE A 1 142 ? -12.625 20.234 1.998 1 96.19 142 PHE A N 1
ATOM 1131 C CA . PHE A 1 142 ? -13.703 20.453 1.035 1 96.19 142 PHE A CA 1
ATOM 1132 C C . PHE A 1 142 ? -15.062 20.406 1.722 1 96.19 142 PHE A C 1
ATOM 1134 O O . PHE A 1 142 ? -16.078 20.75 1.118 1 96.19 142 PHE A O 1
ATOM 1141 N N . GLY A 1 143 ? -15.164 20.094 2.951 1 94.25 143 GLY A N 1
ATOM 1142 C CA . GLY A 1 143 ? -16.406 19.797 3.639 1 94.25 143 GLY A CA 1
ATOM 1143 C C . GLY A 1 143 ? -17.375 20.969 3.676 1 94.25 143 GLY A C 1
ATOM 1144 O O . GLY A 1 143 ? -18.578 20.781 3.777 1 94.25 143 GLY A O 1
ATOM 1145 N N . GLY A 1 144 ? -16.875 22.188 3.596 1 96.19 144 GLY A N 1
ATOM 1146 C CA . GLY A 1 144 ? -17.703 23.375 3.645 1 96.19 144 GLY A CA 1
ATOM 1147 C C . GLY A 1 144 ? -18.125 23.875 2.271 1 96.19 144 GLY A C 1
ATOM 1148 O O . GLY A 1 144 ? -18.656 24.969 2.139 1 96.19 144 GLY A O 1
ATOM 1149 N N . SER A 1 145 ? -17.969 23.109 1.265 1 96.44 145 SER A N 1
ATOM 1150 C CA . SER A 1 145 ? -18.078 23.562 -0.12 1 96.44 145 SER A CA 1
ATOM 1151 C C . SER A 1 145 ? -19.484 24.016 -0.447 1 96.44 145 SER A C 1
ATOM 1153 O O . SER A 1 145 ? -19.688 24.953 -1.231 1 96.44 145 SER A O 1
ATOM 1155 N N . GLN A 1 146 ? -20.469 23.391 0.126 1 94.62 146 GLN A N 1
ATOM 1156 C CA . GLN A 1 146 ? -21.844 23.797 -0.148 1 94.62 146 GLN A CA 1
ATOM 1157 C C . GLN A 1 146 ? -22.094 25.234 0.331 1 94.62 146 GLN A C 1
ATOM 1159 O O . GLN A 1 146 ? -22.875 25.969 -0.283 1 94.62 146 GLN A O 1
ATOM 1164 N N . ALA A 1 147 ? -21.547 25.641 1.46 1 96.88 147 ALA A N 1
ATOM 1165 C CA . ALA A 1 147 ? -21.688 27.016 1.94 1 96.88 147 ALA A CA 1
ATOM 1166 C C . ALA A 1 147 ? -21.172 28.016 0.908 1 96.88 147 ALA A C 1
ATOM 1168 O O . ALA A 1 147 ? -21.812 29.031 0.648 1 96.88 147 ALA A O 1
ATOM 1169 N N . ILE A 1 148 ? -20.047 27.688 0.322 1 98.25 148 ILE A N 1
ATOM 1170 C CA . ILE A 1 148 ? -19.438 28.562 -0.663 1 98.25 148 ILE A CA 1
ATOM 1171 C C . ILE A 1 148 ? -20.297 28.594 -1.928 1 98.25 148 ILE A C 1
ATOM 1173 O O . ILE A 1 148 ? -20.5 29.656 -2.52 1 98.25 148 ILE A O 1
ATOM 1177 N N . LYS A 1 149 ? -20.734 27.484 -2.324 1 97.19 149 LYS A N 1
ATOM 1178 C CA . LYS A 1 149 ? -21.594 27.391 -3.502 1 97.19 149 LYS A CA 1
ATOM 1179 C C . LYS A 1 149 ? -22.875 28.203 -3.309 1 97.19 149 LYS A C 1
ATOM 1181 O O . LYS A 1 149 ? -23.312 28.891 -4.227 1 97.19 149 LYS A O 1
ATOM 1186 N N . ASP A 1 150 ? -23.453 28.109 -2.166 1 96.12 150 ASP A N 1
ATOM 1187 C CA . ASP A 1 150 ? -24.688 28.844 -1.858 1 96.12 150 ASP A CA 1
ATOM 1188 C C . ASP A 1 150 ? -24.469 30.344 -2.012 1 96.12 150 ASP A C 1
ATOM 1190 O O . ASP A 1 150 ? -25.375 31.062 -2.449 1 96.12 150 ASP A O 1
ATOM 1194 N N . ILE A 1 151 ? -23.391 30.766 -1.668 1 96.56 151 ILE A N 1
ATOM 1195 C CA . ILE A 1 151 ? -23.094 32.188 -1.682 1 96.56 151 ILE A CA 1
ATOM 1196 C C . ILE A 1 151 ? -22.734 32.625 -3.1 1 96.56 151 ILE A C 1
ATOM 1198 O O . ILE A 1 151 ? -23.203 33.656 -3.578 1 96.56 151 ILE A O 1
ATOM 1202 N N . ALA A 1 152 ? -21.906 31.844 -3.764 1 96.88 152 ALA A N 1
ATOM 1203 C CA . ALA A 1 152 ? -21.344 32.219 -5.051 1 96.88 152 ALA A CA 1
ATOM 1204 C C . ALA A 1 152 ? -22.312 31.953 -6.191 1 96.88 152 ALA A C 1
ATOM 1206 O O . ALA A 1 152 ? -22.234 32.562 -7.25 1 96.88 152 ALA A O 1
ATOM 1207 N N . GLY A 1 153 ? -23.172 30.906 -6.008 1 95.31 153 GLY A N 1
ATOM 1208 C CA . GLY A 1 153 ? -24.141 30.562 -7.043 1 95.31 153 GLY A CA 1
ATOM 1209 C C . GLY A 1 153 ? -23.75 29.312 -7.824 1 95.31 153 GLY A C 1
ATOM 1210 O O . GLY A 1 153 ? -22.688 28.734 -7.582 1 95.31 153 GLY A O 1
ATOM 1211 N N . ASP A 1 154 ? -24.547 28.891 -8.773 1 91.94 154 ASP A N 1
ATOM 1212 C CA . ASP A 1 154 ? -24.453 27.609 -9.477 1 91.94 154 ASP A CA 1
ATOM 1213 C C . ASP A 1 154 ? -23.297 27.609 -10.477 1 91.94 154 ASP A C 1
ATOM 1215 O O . ASP A 1 154 ? -22.781 26.562 -10.844 1 91.94 154 ASP A O 1
ATOM 1219 N N . ASP A 1 155 ? -22.922 28.75 -10.859 1 93.94 155 ASP A N 1
ATOM 1220 C CA . ASP A 1 155 ? -21.891 28.844 -11.898 1 93.94 155 ASP A CA 1
ATOM 1221 C C . ASP A 1 155 ? -20.5 28.938 -11.289 1 93.94 155 ASP A C 1
ATOM 1223 O O . ASP A 1 155 ? -19.516 29.172 -11.992 1 93.94 155 ASP A O 1
ATOM 1227 N N . LEU A 1 156 ? -20.422 28.719 -10.008 1 97.06 156 LEU A N 1
ATOM 1228 C CA . LEU A 1 156 ? -19.125 28.766 -9.336 1 97.06 156 LEU A CA 1
ATOM 1229 C C . LEU A 1 156 ? -18.141 27.812 -9.969 1 97.06 156 LEU A C 1
ATOM 1231 O O . LEU A 1 156 ? -18.438 26.625 -10.164 1 97.06 156 LEU A O 1
ATOM 1235 N N . ARG A 1 157 ? -16.938 28.359 -10.328 1 97 157 ARG A N 1
ATOM 1236 C CA . ARG A 1 157 ? -15.82 27.516 -10.773 1 97 157 ARG A CA 1
ATOM 1237 C C . ARG A 1 157 ? -15.203 26.766 -9.594 1 97 157 ARG A C 1
ATOM 1239 O O . ARG A 1 157 ? -14.727 27.375 -8.641 1 97 157 ARG A O 1
ATOM 1246 N N . ILE A 1 158 ? -15.258 25.484 -9.578 1 98.25 158 ILE A N 1
ATOM 1247 C CA . ILE A 1 158 ? -14.656 24.656 -8.539 1 98.25 158 ILE A CA 1
ATOM 1248 C C . ILE A 1 158 ? -13.516 23.828 -9.125 1 98.25 158 ILE A C 1
ATOM 1250 O O . ILE A 1 158 ? -13.734 23.016 -10.023 1 98.25 158 ILE A O 1
ATOM 1254 N N . ILE A 1 159 ? -12.32 24.016 -8.617 1 98.62 159 ILE A N 1
ATOM 1255 C CA . ILE A 1 159 ? -11.102 23.469 -9.203 1 98.62 159 ILE A CA 1
ATOM 1256 C C . ILE A 1 159 ? -10.453 22.484 -8.234 1 98.62 159 ILE A C 1
ATOM 1258 O O . ILE A 1 159 ? -10.383 22.734 -7.031 1 98.62 159 ILE A O 1
ATOM 1262 N N . GLY A 1 160 ? -10.094 21.297 -8.641 1 98.25 160 GLY A N 1
ATOM 1263 C CA . GLY A 1 160 ? -9.391 20.297 -7.832 1 98.25 160 GLY A CA 1
ATOM 1264 C C . GLY A 1 160 ? -8.305 19.562 -8.602 1 98.25 160 GLY A C 1
ATOM 1265 O O . GLY A 1 160 ? -8.258 19.625 -9.828 1 98.25 160 GLY A O 1
ATOM 1266 N N . PRO A 1 161 ? -7.402 18.953 -7.906 1 98.5 161 PRO A N 1
ATOM 1267 C CA . PRO A 1 161 ? -6.34 18.188 -8.578 1 98.5 161 PRO A CA 1
ATOM 1268 C C . PRO A 1 161 ? -6.855 16.922 -9.258 1 98.5 161 PRO A C 1
ATOM 1270 O O . PRO A 1 161 ? -7.957 16.469 -8.953 1 98.5 161 PRO A O 1
ATOM 1273 N N . ASP A 1 162 ? -6.02 16.453 -10.125 1 96.88 162 ASP A N 1
ATOM 1274 C CA . ASP A 1 162 ? -6.332 15.203 -10.812 1 96.88 162 ASP A CA 1
ATOM 1275 C C . ASP A 1 162 ? -6.57 14.07 -9.812 1 96.88 162 ASP A C 1
ATOM 1277 O O . ASP A 1 162 ? -5.812 13.914 -8.852 1 96.88 162 ASP A O 1
ATOM 1281 N N . GLY A 1 163 ? -7.672 13.367 -10.031 1 93.06 163 GLY A N 1
ATOM 1282 C CA . GLY A 1 163 ? -8 12.234 -9.188 1 93.06 163 GLY A CA 1
ATOM 1283 C C . GLY A 1 163 ? -8.75 12.625 -7.926 1 93.06 163 GLY A C 1
ATOM 1284 O O . GLY A 1 163 ? -9.148 11.766 -7.137 1 93.06 163 GLY A O 1
ATOM 1285 N N . PHE A 1 164 ? -9.055 13.859 -7.723 1 94.88 164 PHE A N 1
ATOM 1286 C CA . PHE A 1 164 ? -9.633 14.391 -6.488 1 94.88 164 PHE A CA 1
ATOM 1287 C C . PHE A 1 164 ? -10.938 13.68 -6.152 1 94.88 164 PHE A C 1
ATOM 1289 O O . PHE A 1 164 ? -11.078 13.117 -5.066 1 94.88 164 PHE A O 1
ATOM 1296 N N . LEU A 1 165 ? -11.836 13.742 -7.02 1 89.81 165 LEU A N 1
ATOM 1297 C CA . LEU A 1 165 ? -13.188 13.273 -6.734 1 89.81 165 LEU A CA 1
ATOM 1298 C C . LEU A 1 165 ? -13.195 11.773 -6.461 1 89.81 165 LEU A C 1
ATOM 1300 O O . LEU A 1 165 ? -13.844 11.312 -5.516 1 89.81 165 LEU A O 1
ATOM 1304 N N . GLU A 1 166 ? -12.461 11.047 -7.223 1 85.56 166 GLU A N 1
ATOM 1305 C CA . GLU A 1 166 ? -12.359 9.594 -7.066 1 85.56 166 GLU A CA 1
ATOM 1306 C C . GLU A 1 166 ? -11.844 9.227 -5.68 1 85.56 166 GLU A C 1
ATOM 1308 O O . GLU A 1 166 ? -12.414 8.359 -5.008 1 85.56 166 GLU A O 1
ATOM 1313 N N . HIS A 1 167 ? -10.891 9.891 -5.273 1 90 167 HIS A N 1
ATOM 1314 C CA . HIS A 1 167 ? -10.258 9.555 -4.004 1 90 167 HIS A CA 1
ATOM 1315 C C . HIS A 1 167 ? -11.07 10.078 -2.826 1 90 167 HIS A C 1
ATOM 1317 O O . HIS A 1 167 ? -11.141 9.438 -1.775 1 90 167 HIS A O 1
ATOM 1323 N N . ALA A 1 168 ? -11.664 11.25 -2.984 1 90.06 168 ALA A N 1
ATOM 1324 C CA . ALA A 1 168 ? -12.469 11.836 -1.917 1 90.06 168 ALA A CA 1
ATOM 1325 C C . ALA A 1 168 ? -13.633 10.922 -1.539 1 90.06 168 ALA A C 1
ATOM 1327 O O . ALA A 1 168 ? -14.008 10.836 -0.367 1 90.06 168 ALA A O 1
ATOM 1328 N N . VAL A 1 169 ? -14.117 10.211 -2.461 1 83.75 169 VAL A N 1
ATOM 1329 C CA . VAL A 1 169 ? -15.32 9.422 -2.232 1 83.75 169 VAL A CA 1
ATOM 1330 C C . VAL A 1 169 ? -14.938 7.977 -1.904 1 83.75 169 VAL A C 1
ATOM 1332 O O . VAL A 1 169 ? -15.531 7.355 -1.025 1 83.75 169 VAL A O 1
ATOM 1335 N N . SER A 1 170 ? -13.906 7.457 -2.578 1 80.62 170 SER A N 1
ATOM 1336 C CA . SER A 1 170 ? -13.562 6.043 -2.471 1 80.62 170 SER A CA 1
ATOM 1337 C C . SER A 1 170 ? -13.047 5.707 -1.076 1 80.62 170 SER A C 1
ATOM 1339 O O . SER A 1 170 ? -13.234 4.59 -0.59 1 80.62 170 SER A O 1
ATOM 1341 N N . GLU A 1 171 ? -12.414 6.59 -0.528 1 81.25 171 GLU A N 1
ATOM 1342 C CA . GLU A 1 171 ? -11.883 6.348 0.811 1 81.25 171 GLU A CA 1
ATOM 1343 C C . GLU A 1 171 ? -12.992 5.965 1.783 1 81.25 171 GLU A C 1
ATOM 1345 O O . GLU A 1 171 ? -12.789 5.137 2.674 1 81.25 171 GLU A O 1
ATOM 1350 N N . ASN A 1 172 ? -14.109 6.504 1.555 1 82.38 172 ASN A N 1
ATOM 1351 C CA . ASN A 1 172 ? -15.211 6.305 2.492 1 82.38 172 ASN A CA 1
ATOM 1352 C C . ASN A 1 172 ? -16.062 5.09 2.117 1 82.38 172 ASN A C 1
ATOM 1354 O O . ASN A 1 172 ? -16.859 4.613 2.92 1 82.38 172 ASN A O 1
ATOM 1358 N N . VAL A 1 173 ? -15.836 4.59 0.945 1 86.75 173 VAL A N 1
ATOM 1359 C CA . VAL A 1 173 ? -16.672 3.498 0.454 1 86.75 173 VAL A CA 1
ATOM 1360 C C . VAL A 1 173 ? -16.141 2.164 0.977 1 86.75 173 VAL A C 1
ATOM 1362 O O . VAL A 1 173 ? -16.906 1.344 1.488 1 86.75 173 VAL A O 1
ATOM 1365 N N . TYR A 1 174 ? -14.906 1.931 0.977 1 92.12 174 TYR A N 1
ATOM 1366 C CA . TYR A 1 174 ? -14.367 0.593 1.178 1 92.12 174 TYR A CA 1
ATOM 1367 C C . TYR A 1 174 ? -14.172 0.3 2.66 1 92.12 174 TYR A C 1
ATOM 1369 O O . TYR A 1 174 ? -14.641 -0.722 3.166 1 92.12 174 TYR A O 1
ATOM 1377 N N . ALA A 1 175 ? -13.469 1.228 3.408 1 94.19 175 ALA A N 1
ATOM 1378 C CA . ALA A 1 175 ? -13.203 0.986 4.824 1 94.19 175 ALA A CA 1
ATOM 1379 C C . ALA A 1 175 ? -13.711 2.141 5.684 1 94.19 175 ALA A C 1
ATOM 1381 O O . ALA A 1 175 ? -13.156 2.414 6.754 1 94.19 175 ALA A O 1
ATOM 1382 N N . GLY A 1 176 ? -14.75 2.803 5.215 1 92.31 176 GLY A N 1
ATOM 1383 C CA . GLY A 1 176 ? -15.227 4.035 5.828 1 92.31 176 GLY A CA 1
ATOM 1384 C C . GLY A 1 176 ? -15.664 3.85 7.266 1 92.31 176 GLY A C 1
ATOM 1385 O O . GLY A 1 176 ? -15.32 4.656 8.133 1 92.31 176 GLY A O 1
ATOM 1386 N N . ALA A 1 177 ? -16.453 2.803 7.559 1 93.44 177 ALA A N 1
ATOM 1387 C CA . ALA A 1 177 ? -16.969 2.566 8.906 1 93.44 177 ALA A CA 1
ATOM 1388 C C . ALA A 1 177 ? -15.82 2.348 9.898 1 93.44 177 ALA A C 1
ATOM 1390 O O . ALA A 1 177 ? -15.805 2.943 10.977 1 93.44 177 ALA A O 1
ATOM 1391 N N . ALA A 1 178 ? -14.906 1.516 9.531 1 96.06 178 ALA A N 1
ATOM 1392 C CA . ALA A 1 178 ? -13.773 1.221 10.398 1 96.06 178 ALA A CA 1
ATOM 1393 C C . ALA A 1 178 ? -12.906 2.461 10.609 1 96.06 178 ALA A C 1
ATOM 1395 O O . ALA A 1 178 ? -12.461 2.729 11.727 1 96.06 178 ALA A O 1
ATOM 1396 N N . MET A 1 179 ? -12.664 3.205 9.594 1 95.19 179 MET A N 1
ATOM 1397 C CA . MET A 1 179 ? -11.844 4.41 9.68 1 95.19 179 MET A CA 1
ATOM 1398 C C . MET A 1 179 ? -12.508 5.457 10.562 1 95.19 179 MET A C 1
ATOM 1400 O O . MET A 1 179 ? -11.836 6.117 11.359 1 95.19 179 MET A O 1
ATOM 1404 N N . SER A 1 180 ? -13.805 5.621 10.414 1 93.88 180 SER A N 1
ATOM 1405 C CA . SER A 1 180 ? -14.531 6.59 11.227 1 93.88 180 SER A CA 1
ATOM 1406 C C . SER A 1 180 ? -14.492 6.215 12.703 1 93.88 180 SER A C 1
ATOM 1408 O O . SER A 1 180 ? -14.352 7.082 13.57 1 93.88 180 SER A O 1
ATOM 1410 N N . ARG A 1 181 ? -14.68 4.941 12.977 1 96.62 181 ARG A N 1
ATOM 1411 C CA . ARG A 1 181 ? -14.594 4.457 14.352 1 96.62 181 ARG A CA 1
ATOM 1412 C C . ARG A 1 181 ? -13.227 4.75 14.945 1 96.62 181 ARG A C 1
ATOM 1414 O O . ARG A 1 181 ? -13.125 5.227 16.078 1 96.62 181 ARG A O 1
ATOM 1421 N N . ARG A 1 182 ? -12.188 4.527 14.227 1 96.94 182 ARG A N 1
ATOM 1422 C CA . ARG A 1 182 ? -10.836 4.758 14.719 1 96.94 182 ARG A CA 1
ATOM 1423 C C . ARG A 1 182 ? -10.516 6.246 14.766 1 96.94 182 ARG A C 1
ATOM 1425 O O . ARG A 1 182 ? -9.641 6.676 15.523 1 96.94 182 ARG A O 1
ATOM 1432 N N . SER A 1 183 ? -11.227 7.035 13.992 1 95.44 183 SER A N 1
ATOM 1433 C CA . SER A 1 183 ? -11.062 8.484 14.039 1 95.44 183 SER A CA 1
ATOM 1434 C C . SER A 1 183 ? -11.477 9.039 15.398 1 95.44 183 SER A C 1
ATOM 1436 O O . SER A 1 183 ? -10.906 10.023 15.867 1 95.44 183 SER A O 1
ATOM 1438 N N . ILE A 1 184 ? -12.469 8.414 16.016 1 96.88 184 ILE A N 1
ATOM 1439 C CA . ILE A 1 184 ? -12.883 8.82 17.359 1 96.88 184 ILE A CA 1
ATOM 1440 C C . ILE A 1 184 ? -11.688 8.758 18.297 1 96.88 184 ILE A C 1
ATOM 1442 O O . ILE A 1 184 ? -11.484 9.656 19.125 1 96.88 184 ILE A O 1
ATOM 1446 N N . TYR A 1 185 ? -10.906 7.727 18.156 1 98.19 185 TYR A N 1
ATOM 1447 C CA . TYR A 1 185 ? -9.711 7.559 18.984 1 98.19 185 TYR A CA 1
ATOM 1448 C C . TYR A 1 185 ? -8.641 8.57 18.594 1 98.19 185 TYR A C 1
ATOM 1450 O O . TYR A 1 185 ? -8.102 9.273 19.453 1 98.19 185 TYR A O 1
ATOM 1458 N N . MET A 1 186 ? -8.344 8.703 17.328 1 97.56 186 MET A N 1
ATOM 1459 C CA . MET A 1 186 ? -7.234 9.508 16.828 1 97.56 186 MET A CA 1
ATOM 1460 C C . MET A 1 186 ? -7.43 10.977 17.188 1 97.56 186 MET A C 1
ATOM 1462 O O . MET A 1 186 ? -6.48 11.656 17.562 1 97.56 186 MET A O 1
ATOM 1466 N N . TYR A 1 187 ? -8.695 11.453 17.141 1 96.62 187 TYR A N 1
ATOM 1467 C CA . TYR A 1 187 ? -8.945 12.883 17.312 1 96.62 187 TYR A CA 1
ATOM 1468 C C . TYR A 1 187 ? -9.562 13.156 18.688 1 96.62 187 TYR A C 1
ATOM 1470 O O . TYR A 1 187 ? -9.844 14.312 19.016 1 96.62 187 TYR A O 1
ATOM 1478 N N . GLY A 1 188 ? -9.734 12.102 19.5 1 97 188 GLY A N 1
ATOM 1479 C CA . GLY A 1 188 ? -10.32 12.289 20.812 1 97 188 GLY A CA 1
ATOM 1480 C C . GLY A 1 188 ? -11.695 12.938 20.766 1 97 188 GLY A C 1
ATOM 1481 O O . GLY A 1 188 ? -11.992 13.836 21.547 1 97 188 GLY A O 1
ATOM 1482 N N . GLU A 1 189 ? -12.477 12.523 19.844 1 94.12 189 GLU A N 1
ATOM 1483 C CA . GLU A 1 189 ? -13.727 13.203 19.531 1 94.12 189 GLU A CA 1
ATOM 1484 C C . GLU A 1 189 ? -14.68 13.188 20.719 1 94.12 189 GLU A C 1
ATOM 1486 O O . GLU A 1 189 ? -15.461 14.125 20.906 1 94.12 189 GLU A O 1
ATOM 1491 N N . ALA A 1 190 ? -14.594 12.18 21.516 1 94.25 190 ALA A N 1
ATOM 1492 C CA . ALA A 1 190 ? -15.555 12.008 22.609 1 94.25 190 ALA A CA 1
ATOM 1493 C C . ALA A 1 190 ? -14.977 12.531 23.922 1 94.25 190 ALA A C 1
ATOM 1495 O O . ALA A 1 190 ? -15.656 12.508 24.953 1 94.25 190 ALA A O 1
ATOM 1496 N N . LEU A 1 191 ? -13.758 12.992 23.922 1 96.88 191 LEU A N 1
ATOM 1497 C CA . LEU A 1 191 ? -13.109 13.461 25.141 1 96.88 191 LEU A CA 1
ATOM 1498 C C . LEU A 1 191 ? -13.492 14.906 25.438 1 96.88 191 LEU A C 1
ATOM 1500 O O . LEU A 1 191 ? -13.711 15.695 24.516 1 96.88 191 LEU A O 1
ATOM 1504 N N . ASP A 1 192 ? -13.5 15.242 26.688 1 95.81 192 ASP A N 1
ATOM 1505 C CA . ASP A 1 192 ? -13.695 16.641 27.094 1 95.81 192 ASP A CA 1
ATOM 1506 C C . ASP A 1 192 ? -12.508 17.5 26.672 1 95.81 192 ASP A C 1
ATOM 1508 O O . ASP A 1 192 ? -11.359 17.062 26.75 1 95.81 192 ASP A O 1
ATOM 1512 N N . LYS A 1 193 ? -12.852 18.734 26.312 1 96.44 193 LYS A N 1
ATOM 1513 C CA . LYS A 1 193 ? -11.781 19.703 26.094 1 96.44 193 LYS A CA 1
ATOM 1514 C C . LYS A 1 193 ? -11.289 20.281 27.422 1 96.44 193 LYS A C 1
ATOM 1516 O O . LYS A 1 193 ? -11.914 21.172 27.984 1 96.44 193 LYS A O 1
ATOM 1521 N N . SER A 1 194 ? -10.219 19.766 27.844 1 97.19 194 SER A N 1
ATOM 1522 C CA . SER A 1 194 ? -9.656 20.125 29.156 1 97.19 194 SER A CA 1
ATOM 1523 C C . SER A 1 194 ? -8.211 19.656 29.281 1 97.19 194 SER A C 1
ATOM 1525 O O . SER A 1 194 ? -7.742 18.844 28.484 1 97.19 194 SER A O 1
ATOM 1527 N N . PRO A 1 195 ? -7.508 20.156 30.25 1 97.88 195 PRO A N 1
ATOM 1528 C CA . PRO A 1 195 ? -6.121 19.719 30.438 1 97.88 195 PRO A CA 1
ATOM 1529 C C . PRO A 1 195 ? -5.988 18.219 30.625 1 97.88 195 PRO A C 1
ATOM 1531 O O . PRO A 1 195 ? -4.934 17.641 30.344 1 97.88 195 PRO A O 1
ATOM 1534 N N . THR A 1 196 ? -7.051 17.562 31.109 1 98.31 196 THR A N 1
ATOM 1535 C CA . THR A 1 196 ? -7 16.125 31.359 1 98.31 196 THR A CA 1
ATOM 1536 C C . THR A 1 196 ? -7.609 15.352 30.203 1 98.31 196 THR A C 1
ATOM 1538 O O . THR A 1 196 ? -7.625 14.117 30.203 1 98.31 196 THR A O 1
ATOM 1541 N N . GLY A 1 197 ? -8.133 16 29.219 1 97.88 197 GLY A N 1
ATOM 1542 C CA . GLY A 1 197 ? -8.781 15.375 28.078 1 97.88 197 GLY A CA 1
ATOM 1543 C C . GLY A 1 197 ? -8.133 15.734 26.75 1 97.88 197 GLY A C 1
ATOM 1544 O O . GLY A 1 197 ? -6.914 15.609 26.594 1 97.88 197 GLY A O 1
ATOM 1545 N N . GLN A 1 198 ? -8.961 16.203 25.844 1 97.69 198 GLN A N 1
ATOM 1546 C CA . GLN A 1 198 ? -8.516 16.531 24.5 1 97.69 198 GLN A CA 1
ATOM 1547 C C . GLN A 1 198 ? -7.93 17.938 24.438 1 97.69 198 GLN A C 1
ATOM 1549 O O . GLN A 1 198 ? -8.609 18.906 24.766 1 97.69 198 GLN A O 1
ATOM 1554 N N . ILE A 1 199 ? -6.645 18.078 24.016 1 97.5 199 ILE A N 1
ATOM 1555 C CA . ILE A 1 199 ? -6.016 19.391 24 1 97.5 199 ILE A CA 1
ATOM 1556 C C . ILE A 1 199 ? -5.57 19.734 22.578 1 97.5 199 ILE A C 1
ATOM 1558 O O . ILE A 1 199 ? -4.789 20.656 22.375 1 97.5 199 ILE A O 1
ATOM 1562 N N . GLY A 1 200 ? -5.957 18.875 21.594 1 96 200 GLY A N 1
ATOM 1563 C CA . GLY A 1 200 ? -5.613 19.016 20.188 1 96 200 GLY A CA 1
ATOM 1564 C C . GLY A 1 200 ? -5.129 17.719 19.562 1 96 200 GLY A C 1
ATOM 1565 O O . GLY A 1 200 ? -5.156 16.672 20.203 1 96 200 GLY A O 1
ATOM 1566 N N . SER A 1 201 ? -4.746 17.75 18.312 1 95.94 201 SER A N 1
ATOM 1567 C CA . SER A 1 201 ? -4.254 16.594 17.594 1 95.94 201 SER A CA 1
ATOM 1568 C C . SER A 1 201 ? -2.857 16.828 17.031 1 95.94 201 SER A C 1
ATOM 1570 O O . SER A 1 201 ? -2.303 15.984 16.328 1 95.94 201 SER A O 1
ATOM 1572 N N . GLY A 1 202 ? -2.299 17.922 17.312 1 95.88 202 GLY A N 1
ATOM 1573 C CA . GLY A 1 202 ? -1.004 18.312 16.781 1 95.88 202 GLY A CA 1
ATOM 1574 C C . GLY A 1 202 ? -1.101 19.047 15.461 1 95.88 202 GLY A C 1
ATOM 1575 O O . GLY A 1 202 ? -0.329 19.969 15.203 1 95.88 202 GLY A O 1
ATOM 1576 N N . LEU A 1 203 ? -2.055 18.766 14.641 1 96.38 203 LEU A N 1
ATOM 1577 C CA . LEU A 1 203 ? -2.326 19.391 13.344 1 96.38 203 LEU A CA 1
ATOM 1578 C C . LEU A 1 203 ? -3.256 20.594 13.508 1 96.38 203 LEU A C 1
ATOM 1580 O O . LEU A 1 203 ? -3.26 21.484 12.664 1 96.38 203 LEU A O 1
ATOM 1584 N N . GLY A 1 204 ? -3.977 20.594 14.438 1 95.44 204 GLY A N 1
ATOM 1585 C CA . GLY A 1 204 ? -5.027 21.516 14.844 1 95.44 204 GLY A CA 1
ATOM 1586 C C . GLY A 1 204 ? -5.805 21.031 16.062 1 95.44 204 GLY A C 1
ATOM 1587 O O . GLY A 1 204 ? -5.375 20.109 16.75 1 95.44 204 GLY A O 1
ATOM 1588 N N . GLN A 1 205 ? -6.844 21.688 16.344 1 92.38 205 GLN A N 1
ATOM 1589 C CA . GLN A 1 205 ? -7.539 21.375 17.578 1 92.38 205 GLN A CA 1
ATOM 1590 C C . GLN A 1 205 ? -8.484 20.188 17.391 1 92.38 205 GLN A C 1
ATOM 1592 O O . GLN A 1 205 ? -8.219 19.094 17.906 1 92.38 205 GLN A O 1
ATOM 1597 N N . ALA A 1 206 ? -9.461 20.312 16.641 1 93.12 206 ALA A N 1
ATOM 1598 C CA . ALA A 1 206 ? -10.445 19.234 16.547 1 93.12 206 ALA A CA 1
ATOM 1599 C C . ALA A 1 206 ? -11.211 19.328 15.219 1 93.12 206 ALA A C 1
ATOM 1601 O O . ALA A 1 206 ? -11.172 20.359 14.539 1 93.12 206 ALA A O 1
ATOM 1602 N N . VAL A 1 207 ? -11.859 18.234 14.898 1 91.5 207 VAL A N 1
ATOM 1603 C CA . VAL A 1 207 ? -12.773 18.172 13.758 1 91.5 207 VAL A CA 1
ATOM 1604 C C . VAL A 1 207 ? -14.195 18.453 14.227 1 91.5 207 VAL A C 1
ATOM 1606 O O . VAL A 1 207 ? -14.734 17.734 15.078 1 91.5 207 VAL A O 1
ATOM 1609 N N . PRO A 1 208 ? -14.773 19.5 13.688 1 92.31 208 PRO A N 1
ATOM 1610 C CA . PRO A 1 208 ? -16.141 19.797 14.102 1 92.31 208 PRO A CA 1
ATOM 1611 C C . PRO A 1 208 ? -17.156 18.75 13.602 1 92.31 208 PRO A C 1
ATOM 1613 O O . PRO A 1 208 ? -17.078 18.328 12.445 1 92.31 208 PRO A O 1
ATOM 1616 N N . PRO A 1 209 ? -18.125 18.359 14.453 1 88.94 209 PRO A N 1
ATOM 1617 C CA . PRO A 1 209 ? -19.141 17.375 14.055 1 88.94 209 PRO A CA 1
ATOM 1618 C C . PRO A 1 209 ? -20.328 18.016 13.344 1 88.94 209 PRO A C 1
ATOM 1620 O O . PRO A 1 209 ? -21.484 17.703 13.664 1 88.94 209 PRO A O 1
ATOM 1623 N N . GLY A 1 210 ? -20.062 18.891 12.375 1 90.44 210 GLY A N 1
ATOM 1624 C CA . GLY A 1 210 ? -21.125 19.531 11.609 1 90.44 210 GLY A CA 1
ATOM 1625 C C . GLY A 1 210 ? -21.422 18.828 10.305 1 90.44 210 GLY A C 1
ATOM 1626 O O . GLY A 1 210 ? -21.156 17.625 10.156 1 90.44 210 GLY A O 1
ATOM 1627 N N . THR A 1 211 ? -22.109 19.531 9.453 1 89.31 211 THR A N 1
ATOM 1628 C CA . THR A 1 211 ? -22.484 19 8.148 1 89.31 211 THR A CA 1
ATOM 1629 C C . THR A 1 211 ? -21.312 19.078 7.168 1 89.31 211 THR A C 1
ATOM 1631 O O . THR A 1 211 ? -20.797 20.172 6.906 1 89.31 211 THR A O 1
ATOM 1634 N N . SER A 1 212 ? -20.922 17.953 6.762 1 89.5 212 SER A N 1
ATOM 1635 C CA . SER A 1 212 ? -19.891 17.922 5.73 1 89.5 212 SER A CA 1
ATOM 1636 C C . SER A 1 212 ? -20.5 17.812 4.336 1 89.5 212 SER A C 1
ATOM 1638 O O . SER A 1 212 ? -21.469 17.078 4.133 1 89.5 212 SER A O 1
ATOM 1640 N N . SER A 1 213 ? -19.969 18.562 3.396 1 90.19 213 SER A N 1
ATOM 1641 C CA . SER A 1 213 ? -20.453 18.547 2.02 1 90.19 213 SER A CA 1
ATOM 1642 C C . SER A 1 213 ? -19.297 18.438 1.029 1 90.19 213 SER A C 1
ATOM 1644 O O . SER A 1 213 ? -18.156 18.781 1.354 1 90.19 213 SER A O 1
ATOM 1646 N N . LEU A 1 214 ? -19.578 17.875 -0.101 1 91.06 214 LEU A N 1
ATOM 1647 C CA . LEU A 1 214 ? -18.641 17.812 -1.215 1 91.06 214 LEU A CA 1
ATOM 1648 C C . LEU A 1 214 ? -19.312 18.266 -2.512 1 91.06 214 LEU A C 1
ATOM 1650 O O . LEU A 1 214 ? -20.172 17.562 -3.045 1 91.06 214 LEU A O 1
ATOM 1654 N N . VAL A 1 215 ? -18.984 19.422 -2.914 1 93.06 215 VAL A N 1
ATOM 1655 C CA . VAL A 1 215 ? -19.359 19.828 -4.262 1 93.06 215 VAL A CA 1
ATOM 1656 C C . VAL A 1 215 ? -18.266 19.438 -5.25 1 93.06 215 VAL A C 1
ATOM 1658 O O . VAL A 1 215 ? -17.109 19.828 -5.09 1 93.06 215 VAL A O 1
ATOM 1661 N N . ALA A 1 216 ? -18.641 18.641 -6.285 1 91.31 216 ALA A N 1
ATOM 1662 C CA . ALA A 1 216 ? -17.656 18.094 -7.219 1 91.31 216 ALA A CA 1
ATOM 1663 C C . ALA A 1 216 ? -16.938 19.219 -7.973 1 91.31 216 ALA A C 1
ATOM 1665 O O . ALA A 1 216 ? -17.547 20.203 -8.375 1 91.31 216 ALA A O 1
ATOM 1666 N N . PRO A 1 217 ? -15.602 19.047 -8.125 1 95.44 217 PRO A N 1
ATOM 1667 C CA . PRO A 1 217 ? -14.914 19.984 -9.016 1 95.44 217 PRO A CA 1
ATOM 1668 C C . PRO A 1 217 ? -15.438 19.922 -10.445 1 95.44 217 PRO A C 1
ATOM 1670 O O . PRO A 1 217 ? -15.742 18.844 -10.953 1 95.44 217 PRO A O 1
ATOM 1673 N N . ASN A 1 218 ? -15.586 21.031 -11.008 1 95.44 218 ASN A N 1
ATOM 1674 C CA . ASN A 1 218 ? -15.961 21.094 -12.414 1 95.44 218 ASN A CA 1
ATOM 1675 C C . ASN A 1 218 ? -14.766 21.469 -13.297 1 95.44 218 ASN A C 1
ATOM 1677 O O . ASN A 1 218 ? -14.914 21.625 -14.508 1 95.44 218 ASN A O 1
ATOM 1681 N N . GLN A 1 219 ? -13.617 21.703 -12.766 1 97.19 219 GLN A N 1
ATOM 1682 C CA . GLN A 1 219 ? -12.328 21.875 -13.43 1 97.19 219 GLN A CA 1
ATOM 1683 C C . GLN A 1 219 ? -11.234 21.078 -12.734 1 97.19 219 GLN A C 1
ATOM 1685 O O . GLN A 1 219 ? -11.133 21.094 -11.508 1 97.19 219 GLN A O 1
ATOM 1690 N N . THR A 1 220 ? -10.391 20.328 -13.555 1 97.5 220 THR A N 1
ATOM 1691 C CA . THR A 1 220 ? -9.352 19.469 -12.992 1 97.5 220 THR A CA 1
ATOM 1692 C C . THR A 1 220 ? -7.965 19.953 -13.422 1 97.5 220 THR A C 1
ATOM 1694 O O . THR A 1 220 ? -7.742 20.266 -14.594 1 97.5 220 THR A O 1
ATOM 1697 N N . ILE A 1 221 ? -7.102 20.062 -12.453 1 98.56 221 ILE A N 1
ATOM 1698 C CA . ILE A 1 221 ? -5.695 20.344 -12.742 1 98.56 221 ILE A CA 1
ATOM 1699 C C . ILE A 1 221 ? -4.973 19.047 -13.086 1 98.56 221 ILE A C 1
ATOM 1701 O O . ILE A 1 221 ? -4.758 18.188 -12.219 1 98.56 221 ILE A O 1
ATOM 1705 N N . LYS A 1 222 ? -4.449 18.906 -14.258 1 96.75 222 LYS A N 1
ATOM 1706 C CA . LYS A 1 222 ? -3.922 17.625 -14.719 1 96.75 222 LYS A CA 1
ATOM 1707 C C . LYS A 1 222 ? -2.408 17.688 -14.898 1 96.75 222 LYS A C 1
ATOM 1709 O O . LYS A 1 222 ? -1.747 16.656 -15 1 96.75 222 LYS A O 1
ATOM 1714 N N . LYS A 1 223 ? -1.887 18.891 -14.922 1 96.81 223 LYS A N 1
ATOM 1715 C CA . LYS A 1 223 ? -0.448 19.047 -15.125 1 96.81 223 LYS A CA 1
ATOM 1716 C C . LYS A 1 223 ? 0.095 20.234 -14.328 1 96.81 223 LYS A C 1
ATOM 1718 O O . LYS A 1 223 ? -0.656 21.141 -13.961 1 96.81 223 LYS A O 1
ATOM 1723 N N . ASP A 1 224 ? 1.366 20.203 -14.102 1 97.5 224 ASP A N 1
ATOM 1724 C CA . ASP A 1 224 ? 2.049 21.328 -13.477 1 97.5 224 ASP A CA 1
ATOM 1725 C C . ASP A 1 224 ? 2.041 22.562 -14.391 1 97.5 224 ASP A C 1
ATOM 1727 O O . ASP A 1 224 ? 1.883 22.422 -15.609 1 97.5 224 ASP A O 1
ATOM 1731 N N . GLY A 1 225 ? 2.242 23.688 -13.781 1 98.12 225 GLY A N 1
ATOM 1732 C CA . GLY A 1 225 ? 2.328 24.906 -14.57 1 98.12 225 GLY A CA 1
ATOM 1733 C C . GLY A 1 225 ? 1.224 25.891 -14.25 1 98.12 225 GLY A C 1
ATOM 1734 O O . GLY A 1 225 ? 0.565 25.781 -13.211 1 98.12 225 GLY A O 1
ATOM 1735 N N . ILE A 1 226 ? 1.1 26.781 -15.102 1 98.31 226 ILE A N 1
ATOM 1736 C CA . ILE A 1 226 ? 0.084 27.812 -14.93 1 98.31 226 ILE A CA 1
ATOM 1737 C C . ILE A 1 226 ? -1.307 27.203 -15.062 1 98.31 226 ILE A C 1
ATOM 1739 O O . ILE A 1 226 ? -1.545 26.375 -15.953 1 98.31 226 ILE A O 1
ATOM 1743 N N . LEU A 1 227 ? -2.127 27.562 -14.133 1 98.5 227 LEU A N 1
ATOM 1744 C CA . LEU A 1 227 ? -3.504 27.078 -14.156 1 98.5 227 LEU A CA 1
ATOM 1745 C C . LEU A 1 227 ? -4.172 27.391 -15.484 1 98.5 227 LEU A C 1
ATOM 1747 O O . LEU A 1 227 ? -4.129 28.531 -15.945 1 98.5 227 LEU A O 1
ATOM 1751 N N . VAL A 1 228 ? -4.754 26.438 -16.109 1 97.56 228 VAL A N 1
ATOM 1752 C CA . VAL A 1 228 ? -5.488 26.594 -17.359 1 97.56 228 VAL A CA 1
ATOM 1753 C C . VAL A 1 228 ? -6.805 25.828 -17.281 1 97.56 228 VAL A C 1
ATOM 1755 O O . VAL A 1 228 ? -6.812 24.625 -17.016 1 97.56 228 VAL A O 1
ATOM 1758 N N . PRO A 1 229 ? -7.984 26.438 -17.719 1 97.12 229 PRO A N 1
ATOM 1759 C CA . PRO A 1 229 ? -8.18 27.875 -17.891 1 97.12 229 PRO A CA 1
ATOM 1760 C C . PRO A 1 229 ? -7.836 28.672 -16.641 1 97.12 229 PRO A C 1
ATOM 1762 O O . PRO A 1 229 ? -8.125 28.234 -15.531 1 97.12 229 PRO A O 1
ATOM 1765 N N . GLY A 1 230 ? -7.238 29.703 -16.812 1 97.75 230 GLY A N 1
ATOM 1766 C CA . GLY A 1 230 ? -6.75 30.516 -15.719 1 97.75 230 GLY A CA 1
ATOM 1767 C C . GLY A 1 230 ? -7.812 31.438 -15.133 1 97.75 230 GLY A C 1
ATOM 1768 O O . GLY A 1 230 ? -8.969 31.391 -15.555 1 97.75 230 GLY A O 1
ATOM 1769 N N . ILE A 1 231 ? -7.441 32.125 -13.984 1 97.56 231 ILE A N 1
ATOM 1770 C CA . ILE A 1 231 ? -8.258 33.156 -13.375 1 97.56 231 ILE A CA 1
ATOM 1771 C C . ILE A 1 231 ? -7.793 34.531 -13.875 1 97.56 231 ILE A C 1
ATOM 1773 O O . ILE A 1 231 ? -6.648 34.938 -13.648 1 97.56 231 ILE A O 1
ATOM 1777 N N . GLU A 1 232 ? -8.75 35.219 -14.594 1 96.81 232 GLU A N 1
ATOM 1778 C CA . GLU A 1 232 ? -8.383 36.531 -15.133 1 96.81 232 GLU A CA 1
ATOM 1779 C C . GLU A 1 232 ? -7.871 37.469 -14.039 1 96.81 232 GLU A C 1
ATOM 1781 O O . GLU A 1 232 ? -8.516 37.625 -13 1 96.81 232 GLU A O 1
ATOM 1786 N N . GLY A 1 233 ? -6.68 38.031 -14.18 1 97.69 233 GLY A N 1
ATOM 1787 C CA . GLY A 1 233 ? -6.105 39 -13.266 1 97.69 233 GLY A CA 1
ATOM 1788 C C . GLY A 1 233 ? -5.273 38.344 -12.164 1 97.69 233 GLY A C 1
ATOM 1789 O O . GLY A 1 233 ? -4.668 39.062 -11.352 1 97.69 233 GLY A O 1
ATOM 1790 N N . LEU A 1 234 ? -5.195 37.094 -12.102 1 98.31 234 LEU A N 1
ATOM 1791 C CA . LEU A 1 234 ? -4.457 36.375 -11.062 1 98.31 234 LEU A CA 1
ATOM 1792 C C . LEU A 1 234 ? -3.748 35.156 -11.633 1 98.31 234 LEU A C 1
ATOM 1794 O O . LEU A 1 234 ? -4.391 34.156 -11.945 1 98.31 234 LEU A O 1
ATOM 1798 N N . GLU A 1 235 ? -2.486 35.25 -11.734 1 98.19 235 GLU A N 1
ATOM 1799 C CA . GLU A 1 235 ? -1.704 34.094 -12.18 1 98.19 235 GLU A CA 1
ATOM 1800 C C . GLU A 1 235 ? -1.465 33.094 -11.031 1 98.19 235 GLU A C 1
ATOM 1802 O O . GLU A 1 235 ? -1.049 33.5 -9.945 1 98.19 235 GLU A O 1
ATOM 1807 N N . ILE A 1 236 ? -1.772 31.844 -11.266 1 98.62 236 ILE A N 1
ATOM 1808 C CA . ILE A 1 236 ? -1.56 30.781 -10.289 1 98.62 236 ILE A CA 1
ATOM 1809 C C . ILE A 1 236 ? -0.713 29.672 -10.914 1 98.62 236 ILE A C 1
ATOM 1811 O O . ILE A 1 236 ? -1.075 29.109 -11.953 1 98.62 236 ILE A O 1
ATOM 1815 N N . TYR A 1 237 ? 0.411 29.391 -10.32 1 98.62 237 TYR A N 1
ATOM 1816 C CA . TYR A 1 237 ? 1.205 28.234 -10.719 1 98.62 237 TYR A CA 1
ATOM 1817 C C . TYR A 1 237 ? 0.837 27.016 -9.883 1 98.62 237 TYR A C 1
ATOM 1819 O O . TYR A 1 237 ? 0.804 27.078 -8.656 1 98.62 237 TYR A O 1
ATOM 1827 N N . CYS A 1 238 ? 0.508 25.891 -10.578 1 98.75 238 CYS A N 1
ATOM 1828 C CA . CYS A 1 238 ? 0.088 24.656 -9.914 1 98.75 238 CYS A CA 1
ATOM 1829 C C . CYS A 1 238 ? 1.195 23.609 -9.961 1 98.75 238 CYS A C 1
ATOM 1831 O O . CYS A 1 238 ? 1.838 23.422 -10.992 1 98.75 238 CYS A O 1
ATOM 1833 N N . GLN A 1 239 ? 1.447 22.984 -8.844 1 98.69 239 GLN A N 1
ATOM 1834 C CA . GLN A 1 239 ? 2.326 21.812 -8.766 1 98.69 239 GLN A CA 1
ATOM 1835 C C . GLN A 1 239 ? 1.591 20.609 -8.188 1 98.69 239 GLN A C 1
ATOM 1837 O O . GLN A 1 239 ? 1.304 20.562 -6.992 1 98.69 239 GLN A O 1
ATOM 1842 N N . LEU A 1 240 ? 1.354 19.625 -9.031 1 98.56 240 LEU A N 1
ATOM 1843 C CA . LEU A 1 240 ? 0.724 18.391 -8.562 1 98.56 240 LEU A CA 1
ATOM 1844 C C . LEU A 1 240 ? 1.693 17.578 -7.719 1 98.56 240 LEU A C 1
ATOM 1846 O O . LEU A 1 240 ? 2.855 17.406 -8.094 1 98.56 240 LEU A O 1
ATOM 1850 N N . THR A 1 241 ? 1.255 17.109 -6.566 1 98.25 241 THR A N 1
ATOM 1851 C CA . THR A 1 241 ? 2.082 16.344 -5.648 1 98.25 241 THR A CA 1
ATOM 1852 C C . THR A 1 241 ? 1.348 15.078 -5.191 1 98.25 241 THR A C 1
ATOM 1854 O O . THR A 1 241 ? 1.151 14.875 -3.994 1 98.25 241 THR A O 1
ATOM 1857 N N . PRO A 1 242 ? 0.933 14.18 -6.129 1 97.12 242 PRO A N 1
ATOM 1858 C CA . PRO A 1 242 ? 0.163 12.984 -5.77 1 97.12 242 PRO A CA 1
ATOM 1859 C C . PRO A 1 242 ? 0.948 12.023 -4.883 1 97.12 242 PRO A C 1
ATOM 1861 O O . PRO A 1 242 ? 2.156 11.852 -5.066 1 97.12 242 PRO A O 1
ATOM 1864 N N . GLY A 1 243 ? 0.263 11.367 -3.916 1 95.56 243 GLY A N 1
ATOM 1865 C CA . GLY A 1 243 ? 0.836 10.297 -3.113 1 95.56 243 GLY A CA 1
ATOM 1866 C C . GLY A 1 243 ? 1.543 10.797 -1.867 1 95.56 243 GLY A C 1
ATOM 1867 O O . GLY A 1 243 ? 2.035 10.008 -1.063 1 95.56 243 GLY A O 1
ATOM 1868 N N . THR A 1 244 ? 1.586 12.086 -1.618 1 97.06 244 THR A N 1
ATOM 1869 C CA . THR A 1 244 ? 2.186 12.641 -0.411 1 97.06 244 THR A CA 1
ATOM 1870 C C . THR A 1 244 ? 1.199 12.594 0.752 1 97.06 244 THR A C 1
ATOM 1872 O O . THR A 1 244 ? 0.91 11.523 1.29 1 97.06 244 THR A O 1
ATOM 1875 N N . GLU A 1 245 ? 0.674 13.742 1.121 1 96.38 245 GLU A N 1
ATOM 1876 C CA . GLU A 1 245 ? -0.315 13.766 2.193 1 96.38 245 GLU A CA 1
ATOM 1877 C C . GLU A 1 245 ? -1.615 13.094 1.761 1 96.38 245 GLU A C 1
ATOM 1879 O O . GLU A 1 245 ? -2.293 12.461 2.572 1 96.38 245 GLU A O 1
ATOM 1884 N N . ALA A 1 246 ? -1.887 13.195 0.54 1 96.06 246 ALA A N 1
ATOM 1885 C CA . ALA A 1 246 ? -3.082 12.609 -0.054 1 96.06 246 ALA A CA 1
ATOM 1886 C C . ALA A 1 246 ? -2.781 12.023 -1.433 1 96.06 246 ALA A C 1
ATOM 1888 O O . ALA A 1 246 ? -1.81 12.422 -2.08 1 96.06 246 ALA A O 1
ATOM 1889 N N . PRO A 1 247 ? -3.604 11.07 -1.87 1 95 247 PRO A N 1
ATOM 1890 C CA . PRO A 1 247 ? -3.396 10.523 -3.215 1 95 247 PRO A CA 1
ATOM 1891 C C . PRO A 1 247 ? -3.508 11.594 -4.305 1 95 247 PRO A C 1
ATOM 1893 O O . PRO A 1 247 ? -2.871 11.477 -5.352 1 95 247 PRO A O 1
ATOM 1896 N N . ALA A 1 248 ? -4.328 12.602 -4.125 1 97.06 248 ALA A N 1
ATOM 1897 C CA . ALA A 1 248 ? -4.48 13.75 -5.012 1 97.06 248 ALA A CA 1
ATOM 1898 C C . ALA A 1 248 ? -4.254 15.055 -4.254 1 97.06 248 ALA A C 1
ATOM 1900 O O . ALA A 1 248 ? -4.992 15.375 -3.322 1 97.06 248 ALA A O 1
ATOM 1901 N N . GLU A 1 249 ? -3.232 15.758 -4.621 1 98.25 249 GLU A N 1
ATOM 1902 C CA . GLU A 1 249 ? -2.865 17 -3.939 1 98.25 249 GLU A CA 1
ATOM 1903 C C . GLU A 1 249 ? -2.113 17.938 -4.875 1 98.25 249 GLU A C 1
ATOM 1905 O O . GLU A 1 249 ? -1.497 17.5 -5.848 1 98.25 249 GLU A O 1
ATOM 1910 N N . VAL A 1 250 ? -2.254 19.219 -4.641 1 98.75 250 VAL A N 1
ATOM 1911 C CA . VAL A 1 250 ? -1.627 20.219 -5.484 1 98.75 250 VAL A CA 1
ATOM 1912 C C . VAL A 1 250 ? -1.18 21.406 -4.629 1 98.75 250 VAL A C 1
ATOM 1914 O O . VAL A 1 250 ? -1.897 21.828 -3.721 1 98.75 250 VAL A O 1
ATOM 1917 N N . ASN A 1 251 ? 0.085 21.891 -4.844 1 98.81 251 ASN A N 1
ATOM 1918 C CA . ASN A 1 251 ? 0.582 23.141 -4.301 1 98.81 251 ASN A CA 1
ATOM 1919 C C . ASN A 1 251 ? 0.299 24.312 -5.238 1 98.81 251 ASN A C 1
ATOM 1921 O O . ASN A 1 251 ? 0.08 24.109 -6.438 1 98.81 251 ASN A O 1
ATOM 1925 N N . PHE A 1 252 ? 0.359 25.578 -4.691 1 98.81 252 PHE A N 1
ATOM 1926 C CA . PHE A 1 252 ? 0.126 26.766 -5.5 1 98.81 252 PHE A CA 1
ATOM 1927 C C . PHE A 1 252 ? 1.188 27.828 -5.227 1 98.81 252 PHE A C 1
ATOM 1929 O O . PHE A 1 252 ? 1.61 28 -4.082 1 98.81 252 PHE A O 1
ATOM 1936 N N . TYR A 1 253 ? 1.597 28.484 -6.238 1 98.75 253 TYR A N 1
ATOM 1937 C CA . TYR A 1 253 ? 2.412 29.688 -6.129 1 98.75 253 TYR A CA 1
ATOM 1938 C C . TYR A 1 253 ? 1.716 30.875 -6.77 1 98.75 253 TYR A C 1
ATOM 1940 O O . TYR A 1 253 ? 1.179 30.766 -7.875 1 98.75 253 TYR A O 1
ATOM 1948 N N . PHE A 1 254 ? 1.655 31.984 -6.062 1 98.69 254 PHE A N 1
ATOM 1949 C CA . PHE A 1 254 ? 1.062 33.25 -6.512 1 98.69 254 PHE A CA 1
ATOM 1950 C C . PHE A 1 254 ? 2.137 34.312 -6.742 1 98.69 254 PHE A C 1
ATOM 1952 O O . PHE A 1 254 ? 2.484 35.062 -5.828 1 98.69 254 PHE A O 1
ATOM 1959 N N . PRO A 1 255 ? 2.514 34.469 -8.008 1 97.75 255 PRO A N 1
ATOM 1960 C CA . PRO A 1 255 ? 3.619 35.375 -8.281 1 97.75 255 PRO A CA 1
ATOM 1961 C C . PRO A 1 255 ? 3.305 36.812 -7.863 1 97.75 255 PRO A C 1
ATOM 1963 O O . PRO A 1 255 ? 4.176 37.531 -7.332 1 97.75 255 PRO A O 1
ATOM 1966 N N . ALA A 1 256 ? 2.082 37.281 -8.078 1 97.44 256 ALA A N 1
ATOM 1967 C CA . ALA A 1 256 ? 1.702 38.656 -7.773 1 97.44 256 ALA A CA 1
ATOM 1968 C C . ALA A 1 256 ? 1.915 38.938 -6.293 1 97.44 256 ALA A C 1
ATOM 1970 O O . ALA A 1 256 ? 2.137 40.094 -5.918 1 97.44 256 ALA A O 1
ATOM 1971 N N . TYR A 1 257 ? 1.902 37.938 -5.484 1 98.06 257 TYR A N 1
ATOM 1972 C CA . TYR A 1 257 ? 1.977 38.125 -4.043 1 98.06 257 TYR A CA 1
ATOM 1973 C C . TYR A 1 257 ? 3.248 37.5 -3.475 1 98.06 257 TYR A C 1
ATOM 1975 O O . TYR A 1 257 ? 3.494 37.594 -2.268 1 98.06 257 TYR A O 1
ATOM 1983 N N . THR A 1 258 ? 4.07 36.844 -4.305 1 97.88 258 THR A N 1
ATOM 1984 C CA . THR A 1 258 ? 5.266 36.094 -3.926 1 97.88 258 THR A CA 1
ATOM 1985 C C . THR A 1 258 ? 4.961 35.125 -2.783 1 97.88 258 THR A C 1
ATOM 1987 O O . THR A 1 258 ? 5.684 35.094 -1.783 1 97.88 258 THR A O 1
ATOM 1990 N N . ALA A 1 259 ? 3.852 34.469 -2.885 1 98.69 259 ALA A N 1
ATOM 1991 C CA . ALA A 1 259 ? 3.346 33.594 -1.828 1 98.69 259 ALA A CA 1
ATOM 1992 C C . ALA A 1 259 ? 3.221 32.156 -2.318 1 98.69 259 ALA A C 1
ATOM 1994 O O . ALA A 1 259 ? 2.754 31.891 -3.434 1 98.69 259 ALA A O 1
ATOM 1995 N N . LEU A 1 260 ? 3.756 31.203 -1.512 1 98.81 260 LEU A N 1
ATOM 1996 C CA . LEU A 1 260 ? 3.732 29.781 -1.828 1 98.81 260 LEU A CA 1
ATOM 1997 C C . LEU A 1 260 ? 2.805 29.031 -0.88 1 98.81 260 LEU A C 1
ATOM 1999 O O . LEU A 1 260 ? 3.01 29.047 0.335 1 98.81 260 LEU A O 1
ATOM 2003 N N . CYS A 1 261 ? 1.743 28.422 -1.423 1 98.81 261 CYS A N 1
ATOM 2004 C CA . CYS A 1 261 ? 0.864 27.531 -0.671 1 98.81 261 CYS A CA 1
ATOM 2005 C C . CYS A 1 261 ? 1.309 26.078 -0.807 1 98.81 261 CYS A C 1
ATOM 2007 O O . CYS A 1 261 ? 1.208 25.5 -1.886 1 98.81 261 CYS A O 1
ATOM 2009 N N . MET A 1 262 ? 1.717 25.484 0.261 1 98.75 262 MET A N 1
ATOM 2010 C CA . MET A 1 262 ? 2.225 24.125 0.221 1 98.75 262 MET A CA 1
ATOM 2011 C C . MET A 1 262 ? 1.125 23.125 0.565 1 98.75 262 MET A C 1
ATOM 2013 O O . MET A 1 262 ? 1.409 21.984 0.947 1 98.75 262 MET A O 1
ATOM 2017 N N . ALA A 1 263 ? -0.125 23.562 0.456 1 98.38 263 ALA A N 1
ATOM 2018 C CA . ALA A 1 263 ? -1.236 22.688 0.816 1 98.38 263 ALA A CA 1
ATOM 2019 C C . ALA A 1 263 ? -1.005 22.047 2.18 1 98.38 263 ALA A C 1
ATOM 2021 O O . ALA A 1 263 ? -1.001 22.734 3.205 1 98.38 263 ALA A O 1
ATOM 2022 N N . GLU A 1 264 ? -0.73 20.719 2.191 1 97.88 264 GLU A N 1
ATOM 2023 C CA . GLU A 1 264 ? -0.441 20.078 3.469 1 97.88 264 GLU A CA 1
ATOM 2024 C C . GLU A 1 264 ? 0.905 19.359 3.432 1 97.88 264 GLU A C 1
ATOM 2026 O O . GLU A 1 264 ? 1.166 18.469 4.254 1 97.88 264 GLU A O 1
ATOM 2031 N N . ASN A 1 265 ? 1.716 19.719 2.492 1 98.44 265 ASN A N 1
ATOM 2032 C CA . ASN A 1 265 ? 2.982 19.016 2.293 1 98.44 265 ASN A CA 1
ATOM 2033 C C . ASN A 1 265 ? 4.082 19.578 3.18 1 98.44 265 ASN A C 1
ATOM 2035 O O . ASN A 1 265 ? 5.117 18.938 3.383 1 98.44 265 ASN A O 1
ATOM 2039 N N . ALA A 1 266 ? 3.928 20.812 3.643 1 98.31 266 ALA A N 1
ATOM 2040 C CA . ALA A 1 266 ? 4.836 21.438 4.605 1 98.31 266 ALA A CA 1
ATOM 2041 C C . ALA A 1 266 ? 4.062 22.203 5.664 1 98.31 266 ALA A C 1
ATOM 2043 O O . ALA A 1 266 ? 3.486 23.266 5.375 1 98.31 266 ALA A O 1
ATOM 2044 N N . THR A 1 267 ? 3.994 21.703 6.797 1 97.69 267 THR A N 1
ATOM 2045 C CA . THR A 1 267 ? 3.279 22.297 7.918 1 97.69 267 THR A CA 1
ATOM 2046 C C . THR A 1 267 ? 4.156 22.328 9.164 1 97.69 267 THR A C 1
ATOM 2048 O O . THR A 1 267 ? 5.328 21.938 9.117 1 97.69 267 THR A O 1
ATOM 2051 N N . HIS A 1 268 ? 3.695 22.891 10.258 1 97.56 268 HIS A N 1
ATOM 2052 C CA . HIS A 1 268 ? 4.484 23.047 11.477 1 97.56 268 HIS A CA 1
ATOM 2053 C C . HIS A 1 268 ? 4.383 21.812 12.367 1 97.56 268 HIS A C 1
ATOM 2055 O O . HIS A 1 268 ? 4.082 21.922 13.555 1 97.56 268 HIS A O 1
ATOM 2061 N N . THR A 1 269 ? 4.645 20.641 11.852 1 97.5 269 THR A N 1
ATOM 2062 C CA . THR A 1 269 ? 4.715 19.328 12.5 1 97.5 269 THR A CA 1
ATOM 2063 C C . THR A 1 269 ? 5.25 18.281 11.539 1 97.5 269 THR A C 1
ATOM 2065 O O . THR A 1 269 ? 5.258 18.484 10.328 1 97.5 269 THR A O 1
ATOM 2068 N N . LEU A 1 270 ? 5.82 17.203 12.055 1 97.75 270 LEU A N 1
ATOM 2069 C CA . LEU A 1 270 ? 5.984 15.984 11.266 1 97.75 270 LEU A CA 1
ATOM 2070 C C . LEU A 1 270 ? 4.637 15.32 11.008 1 97.75 270 LEU A C 1
ATOM 2072 O O . LEU A 1 270 ? 3.926 14.961 11.953 1 97.75 270 LEU A O 1
ATOM 2076 N N . HIS A 1 271 ? 4.309 15.172 9.758 1 97.69 271 HIS A N 1
ATOM 2077 C CA . HIS A 1 271 ? 3.002 14.625 9.406 1 97.69 271 HIS A CA 1
ATOM 2078 C C . HIS A 1 271 ? 3.02 13.102 9.414 1 97.69 271 HIS A C 1
ATOM 2080 O O . HIS A 1 271 ? 4.086 12.484 9.523 1 97.69 271 HIS A O 1
ATOM 2086 N N . ASN A 1 272 ? 1.825 12.477 9.312 1 97.06 272 ASN A N 1
ATOM 2087 C CA . ASN A 1 272 ? 1.671 11.023 9.242 1 97.06 272 ASN A CA 1
ATOM 2088 C C . ASN A 1 272 ? 2.131 10.477 7.891 1 97.06 272 ASN A C 1
ATOM 2090 O O . ASN A 1 272 ? 1.722 10.977 6.84 1 97.06 272 ASN A O 1
ATOM 2094 N N . ILE A 1 273 ? 2.945 9.461 7.98 1 97.75 273 ILE A N 1
ATOM 2095 C CA . ILE A 1 273 ? 3.18 8.672 6.77 1 97.75 273 ILE A CA 1
ATOM 2096 C C . ILE A 1 273 ? 2.113 7.59 6.645 1 97.75 273 ILE A C 1
ATOM 2098 O O . ILE A 1 273 ? 1.724 7.215 5.535 1 97.75 273 ILE A O 1
ATOM 2102 N N . GLN A 1 274 ? 1.692 7.109 7.688 1 96.19 274 GLN A N 1
ATOM 2103 C CA . GLN A 1 274 ? 0.48 6.301 7.777 1 96.19 274 GLN A CA 1
ATOM 2104 C C . GLN A 1 274 ? -0.381 6.73 8.961 1 96.19 274 GLN A C 1
ATOM 2106 O O . GLN A 1 274 ? 0.03 6.594 10.117 1 96.19 274 GLN A O 1
ATOM 2111 N N . THR A 1 275 ? -1.545 7.191 8.648 1 96.56 275 THR A N 1
ATOM 2112 C CA . THR A 1 275 ? -2.426 7.691 9.695 1 96.56 275 THR A CA 1
ATOM 2113 C C . THR A 1 275 ? -2.93 6.551 10.57 1 96.56 275 THR A C 1
ATOM 2115 O O . THR A 1 275 ? -3.166 5.441 10.086 1 96.56 275 THR A O 1
ATOM 2118 N N . LEU A 1 276 ? -3.154 6.797 11.844 1 97.75 276 LEU A N 1
ATOM 2119 C CA . LEU A 1 276 ? -3.453 5.754 12.82 1 97.75 276 LEU A CA 1
ATOM 2120 C C . LEU A 1 276 ? -4.93 5.371 12.773 1 97.75 276 LEU A C 1
ATOM 2122 O O . LEU A 1 276 ? -5.32 4.324 13.289 1 97.75 276 LEU A O 1
ATOM 2126 N N . ARG A 1 277 ? -5.738 6.195 12.172 1 95.81 277 ARG A N 1
ATOM 2127 C CA . ARG A 1 277 ? -7.129 5.805 11.961 1 95.81 277 ARG A CA 1
ATOM 2128 C C . ARG A 1 277 ? -7.246 4.75 10.867 1 95.81 277 ARG A C 1
ATOM 2130 O O . ARG A 1 277 ? -8.305 4.148 10.688 1 95.81 277 ARG A O 1
ATOM 2137 N N . GLY A 1 278 ? -6.246 4.578 10.133 1 94.69 278 GLY A N 1
ATOM 2138 C CA . GLY A 1 278 ? -6.23 3.602 9.055 1 94.69 278 GLY A CA 1
ATOM 2139 C C . GLY A 1 278 ? -6.422 4.227 7.684 1 94.69 278 GLY A C 1
ATOM 2140 O O . GLY A 1 278 ? -7.375 4.98 7.465 1 94.69 278 GLY A O 1
ATOM 2141 N N . ALA A 1 279 ? -5.566 4.012 6.785 1 92.75 279 ALA A N 1
ATOM 2142 C CA . ALA A 1 279 ? -5.52 4.414 5.383 1 92.75 279 ALA A CA 1
ATOM 2143 C C . ALA A 1 279 ? -4.312 3.805 4.676 1 92.75 279 ALA A C 1
ATOM 2145 O O . ALA A 1 279 ? -3.41 3.27 5.32 1 92.75 279 ALA A O 1
ATOM 2146 N N . PRO A 1 280 ? -4.371 3.818 3.375 1 91.38 280 PRO A N 1
ATOM 2147 C CA . PRO A 1 280 ? -3.16 3.379 2.68 1 91.38 280 PRO A CA 1
ATOM 2148 C C . PRO A 1 280 ? -1.926 4.188 3.074 1 91.38 280 PRO A C 1
ATOM 2150 O O . PRO A 1 280 ? -2.033 5.387 3.355 1 91.38 280 PRO A O 1
ATOM 2153 N N . VAL A 1 281 ? -0.747 3.555 3.115 1 95.31 281 VAL A N 1
ATOM 2154 C CA . VAL A 1 281 ? 0.509 4.191 3.494 1 95.31 281 VAL A CA 1
ATOM 2155 C C . VAL A 1 281 ? 0.889 5.246 2.453 1 95.31 281 VAL A C 1
ATOM 2157 O O . VAL A 1 281 ? 0.754 5.016 1.25 1 95.31 281 VAL A O 1
ATOM 2160 N N . ARG A 1 282 ? 1.307 6.375 2.887 1 96.62 282 ARG A N 1
ATOM 2161 C CA . ARG A 1 282 ? 1.775 7.473 2.045 1 96.62 282 ARG A CA 1
ATOM 2162 C C . ARG A 1 282 ? 3.244 7.289 1.675 1 96.62 282 ARG A C 1
ATOM 2164 O O . ARG A 1 282 ? 3.93 6.434 2.24 1 96.62 282 ARG A O 1
ATOM 2171 N N . ASP A 1 283 ? 3.781 8.07 0.665 1 96.62 283 ASP A N 1
ATOM 2172 C CA . ASP A 1 283 ? 5.125 7.883 0.133 1 96.62 283 ASP A CA 1
ATOM 2173 C C . ASP A 1 283 ? 6.066 8.984 0.616 1 96.62 283 ASP A C 1
ATOM 2175 O O . ASP A 1 283 ? 6.176 10.039 -0.018 1 96.62 283 ASP A O 1
ATOM 2179 N N . ALA A 1 284 ? 6.812 8.695 1.645 1 97.69 284 ALA A N 1
ATOM 2180 C CA . ALA A 1 284 ? 7.723 9.68 2.221 1 97.69 284 ALA A CA 1
ATOM 2181 C C . ALA A 1 284 ? 8.797 10.086 1.217 1 97.69 284 ALA A C 1
ATOM 2183 O O . ALA A 1 284 ? 9.273 11.227 1.232 1 97.69 284 ALA A O 1
ATOM 2184 N N . ARG A 1 285 ? 9.188 9.188 0.355 1 96.06 285 ARG A N 1
ATOM 2185 C CA . ARG A 1 285 ? 10.156 9.469 -0.695 1 96.06 285 ARG A CA 1
ATOM 2186 C C . ARG A 1 285 ? 9.641 10.539 -1.646 1 96.06 285 ARG A C 1
ATOM 2188 O O . ARG A 1 285 ? 10.32 11.531 -1.909 1 96.06 285 ARG A O 1
ATOM 2195 N N . LEU A 1 286 ? 8.461 10.359 -2.115 1 96.75 286 LEU A N 1
ATOM 2196 C CA . LEU A 1 286 ? 7.855 11.32 -3.023 1 96.75 286 LEU A CA 1
ATOM 2197 C C . LEU A 1 286 ? 7.586 12.641 -2.311 1 96.75 286 LEU A C 1
ATOM 2199 O O . LEU A 1 286 ? 7.688 13.711 -2.918 1 96.75 286 LEU A O 1
ATOM 2203 N N . TRP A 1 287 ? 7.18 12.531 -1.053 1 98.19 287 TRP A N 1
ATOM 2204 C CA . TRP A 1 287 ? 6.977 13.719 -0.237 1 98.19 287 TRP A CA 1
ATOM 2205 C C . TRP A 1 287 ? 8.203 14.625 -0.286 1 98.19 287 TRP A C 1
ATOM 2207 O O . TRP A 1 287 ? 8.102 15.805 -0.633 1 98.19 287 TRP A O 1
ATOM 2217 N N . SER A 1 288 ? 9.336 14.062 0.013 1 98.06 288 SER A N 1
ATOM 2218 C CA . SER A 1 288 ? 10.594 14.797 -0.013 1 98.06 288 SER A CA 1
ATOM 2219 C C . SER A 1 288 ? 10.891 15.336 -1.409 1 98.06 288 SER A C 1
ATOM 2221 O O . SER A 1 288 ? 11.305 16.484 -1.562 1 98.06 288 SER A O 1
ATOM 2223 N N . ARG A 1 289 ? 10.648 14.602 -2.385 1 97.12 289 ARG A N 1
ATOM 2224 C CA . ARG A 1 289 ? 10.945 14.984 -3.762 1 97.12 289 ARG A CA 1
ATOM 2225 C C . ARG A 1 289 ? 10.094 16.172 -4.191 1 97.12 289 ARG A C 1
ATOM 2227 O O . ARG A 1 289 ? 10.594 17.094 -4.859 1 97.12 289 ARG A O 1
ATOM 2234 N N . TYR A 1 290 ? 8.852 16.125 -3.871 1 98.25 290 TYR A N 1
ATOM 2235 C CA . TYR A 1 290 ? 7.961 17.219 -4.273 1 98.25 290 TYR A CA 1
ATOM 2236 C C . TYR A 1 290 ? 8.305 18.5 -3.533 1 98.25 290 TYR A C 1
ATOM 2238 O O . TYR A 1 290 ? 8.164 19.594 -4.082 1 98.25 290 TYR A O 1
ATOM 2246 N N . ILE A 1 291 ? 8.711 18.375 -2.281 1 98.62 291 ILE A N 1
ATOM 2247 C CA . ILE A 1 291 ? 9.172 19.562 -1.576 1 98.62 291 ILE A CA 1
ATOM 2248 C C . ILE A 1 291 ? 10.422 20.125 -2.26 1 98.62 291 ILE A C 1
ATOM 2250 O O . ILE A 1 291 ? 10.562 21.344 -2.422 1 98.62 291 ILE A O 1
ATOM 2254 N N . ASP A 1 292 ? 11.32 19.234 -2.662 1 98.12 292 ASP A N 1
ATOM 2255 C CA . ASP A 1 292 ? 12.516 19.656 -3.387 1 98.12 292 ASP A CA 1
ATOM 2256 C C . ASP A 1 292 ? 12.156 20.375 -4.684 1 98.12 292 ASP A C 1
ATOM 2258 O O . ASP A 1 292 ? 12.758 21.406 -5.023 1 98.12 292 ASP A O 1
ATOM 2262 N N . GLN A 1 293 ? 11.227 19.844 -5.348 1 97.44 293 GLN A N 1
ATOM 2263 C CA . GLN A 1 293 ? 10.758 20.469 -6.582 1 97.44 293 GLN A CA 1
ATOM 2264 C C . GLN A 1 293 ? 10.164 21.844 -6.305 1 97.44 293 GLN A C 1
ATOM 2266 O O . GLN A 1 293 ? 10.391 22.797 -7.07 1 97.44 293 GLN A O 1
ATOM 2271 N N . ALA A 1 294 ? 9.398 21.922 -5.281 1 98.5 294 ALA A N 1
ATOM 2272 C CA . ALA A 1 294 ? 8.836 23.219 -4.906 1 98.5 294 ALA A CA 1
ATOM 2273 C C . ALA A 1 294 ? 9.938 24.234 -4.621 1 98.5 294 ALA A C 1
ATOM 2275 O O . ALA A 1 294 ? 9.828 25.406 -5.004 1 98.5 294 ALA A O 1
ATOM 2276 N N . ILE A 1 295 ? 10.961 23.828 -3.898 1 97.88 295 ILE A N 1
ATOM 2277 C CA . ILE A 1 295 ? 12.102 24.688 -3.596 1 97.88 295 ILE A CA 1
ATOM 2278 C C . ILE A 1 295 ? 12.742 25.172 -4.895 1 97.88 295 ILE A C 1
ATOM 2280 O O . ILE A 1 295 ? 13.031 26.359 -5.047 1 97.88 295 ILE A O 1
ATOM 2284 N N . ALA A 1 296 ? 12.938 24.234 -5.824 1 96.19 296 ALA A N 1
ATOM 2285 C CA . ALA A 1 296 ? 13.578 24.562 -7.094 1 96.19 296 ALA A CA 1
ATOM 2286 C C . ALA A 1 296 ? 12.742 25.562 -7.891 1 96.19 296 ALA A C 1
ATOM 2288 O O . ALA A 1 296 ? 13.289 26.453 -8.547 1 96.19 296 ALA A O 1
ATOM 2289 N N . LEU A 1 297 ? 11.469 25.375 -7.84 1 96.5 297 LEU A N 1
ATOM 2290 C CA . LEU A 1 297 ? 10.562 26.188 -8.641 1 96.5 297 LEU A CA 1
ATOM 2291 C C . LEU A 1 297 ? 10.344 27.547 -8.008 1 96.5 297 LEU A C 1
ATOM 2293 O O . LEU A 1 297 ? 10.273 28.562 -8.703 1 96.5 297 LEU A O 1
ATOM 2297 N N . PHE A 1 298 ? 10.266 27.625 -6.652 1 97.31 298 PHE A N 1
ATOM 2298 C CA . PHE A 1 298 ? 9.68 28.812 -6.047 1 97.31 298 PHE A CA 1
ATOM 2299 C C . PHE A 1 298 ? 10.539 29.312 -4.895 1 97.31 298 PHE A C 1
ATOM 2301 O O . PHE A 1 298 ? 10.328 30.422 -4.395 1 97.31 298 PHE A O 1
ATOM 2308 N N . GLY A 1 299 ? 11.5 28.562 -4.461 1 94.38 299 GLY A N 1
ATOM 2309 C CA . GLY A 1 299 ? 12.227 28.844 -3.234 1 94.38 299 GLY A CA 1
ATOM 2310 C C . GLY A 1 299 ? 12.875 30.219 -3.219 1 94.38 299 GLY A C 1
ATOM 2311 O O . GLY A 1 299 ? 12.898 30.875 -2.186 1 94.38 299 GLY A O 1
ATOM 2312 N N . ASP A 1 300 ? 13.328 30.656 -4.34 1 92.81 300 ASP A N 1
ATOM 2313 C CA . ASP A 1 300 ? 14.016 31.938 -4.434 1 92.81 300 ASP A CA 1
ATOM 2314 C C . ASP A 1 300 ? 13.031 33.094 -4.605 1 92.81 300 ASP A C 1
ATOM 2316 O O . ASP A 1 300 ? 13.383 34.25 -4.422 1 92.81 300 ASP A O 1
ATOM 2320 N N . GLN A 1 301 ? 11.875 32.75 -4.867 1 95.69 301 GLN A N 1
ATOM 2321 C CA . GLN A 1 301 ? 10.906 33.781 -5.219 1 95.69 301 GLN A CA 1
ATOM 2322 C C . GLN A 1 301 ? 9.906 34 -4.086 1 95.69 301 GLN A C 1
ATOM 2324 O O . GLN A 1 301 ? 9.391 35.125 -3.914 1 95.69 301 GLN A O 1
ATOM 2329 N N . ALA A 1 302 ? 9.664 33.062 -3.303 1 97.94 302 ALA A N 1
ATOM 2330 C CA . ALA A 1 302 ? 8.609 33.125 -2.291 1 97.94 302 ALA A CA 1
ATOM 2331 C C . ALA A 1 302 ? 9.07 33.938 -1.087 1 97.94 302 ALA A C 1
ATOM 2333 O O . ALA A 1 302 ? 10.156 33.719 -0.547 1 97.94 302 ALA A O 1
ATOM 2334 N N . SER A 1 303 ? 8.258 34.906 -0.755 1 97.94 303 SER A N 1
ATOM 2335 C CA . SER A 1 303 ? 8.531 35.688 0.441 1 97.94 303 SER A CA 1
ATOM 2336 C C . SER A 1 303 ? 7.777 35.125 1.648 1 97.94 303 SER A C 1
ATOM 2338 O O . SER A 1 303 ? 8.102 35.469 2.791 1 97.94 303 SER A O 1
ATOM 2340 N N . VAL A 1 304 ? 6.773 34.375 1.401 1 98.38 304 VAL A N 1
ATOM 2341 C CA . VAL A 1 304 ? 5.984 33.75 2.453 1 98.38 304 VAL A CA 1
ATOM 2342 C C . VAL A 1 304 ? 5.516 32.344 1.993 1 98.38 304 VAL A C 1
ATOM 2344 O O . VAL A 1 304 ? 5.219 32.156 0.813 1 98.38 304 VAL A O 1
ATOM 2347 N N . VAL A 1 305 ? 5.578 31.375 2.893 1 98.62 305 VAL A N 1
ATOM 2348 C CA . VAL A 1 305 ? 4.996 30.062 2.662 1 98.62 305 VAL A CA 1
ATOM 2349 C C . VAL A 1 305 ? 3.873 29.812 3.668 1 98.62 305 VAL A C 1
ATOM 2351 O O . VAL A 1 305 ? 3.99 30.172 4.84 1 98.62 305 VAL A O 1
ATOM 2354 N N . PHE A 1 306 ? 2.746 29.375 3.166 1 98.56 306 PHE A N 1
ATOM 2355 C CA . PHE A 1 306 ? 1.626 29.031 4.031 1 98.56 306 PHE A CA 1
ATOM 2356 C C . PHE A 1 306 ? 1.007 27.703 3.607 1 98.56 306 PHE A C 1
ATOM 2358 O O . PHE A 1 306 ? 1.412 27.109 2.602 1 98.56 306 PHE A O 1
ATOM 2365 N N . ALA A 1 307 ? 0.123 27.109 4.43 1 98.38 307 ALA A N 1
ATOM 2366 C CA . ALA A 1 307 ? -0.513 25.812 4.211 1 98.38 307 ALA A CA 1
ATOM 2367 C C . ALA A 1 307 ? -1.975 25.844 4.648 1 98.38 307 ALA A C 1
ATOM 2369 O O . ALA A 1 307 ? -2.51 26.906 4.988 1 98.38 307 ALA A O 1
ATOM 2370 N N . SER A 1 308 ? -2.557 24.656 4.492 1 97.88 308 SER A N 1
ATOM 2371 C CA . SER A 1 308 ? -3.979 24.547 4.797 1 97.88 308 SER A CA 1
ATOM 2372 C C . SER A 1 308 ? -4.207 24.328 6.293 1 97.88 308 SER A C 1
ATOM 2374 O O . SER A 1 308 ? -5.348 24.281 6.75 1 97.88 308 SER A O 1
ATOM 2376 N N . HIS A 1 309 ? -3.121 24.203 6.973 1 97.94 309 HIS A N 1
ATOM 2377 C CA . HIS A 1 309 ? -3.109 24.125 8.43 1 97.94 309 HIS A CA 1
ATOM 2378 C C . HIS A 1 309 ? -2.049 25.047 9.023 1 97.94 309 HIS A C 1
ATOM 2380 O O . HIS A 1 309 ? -1.154 25.516 8.312 1 97.94 309 HIS A O 1
ATOM 2386 N N . HIS A 1 310 ? -2.141 25.422 10.289 1 97.88 310 HIS A N 1
ATOM 2387 C CA . HIS A 1 310 ? -1.137 26.156 11.055 1 97.88 310 HIS A CA 1
ATOM 2388 C C . HIS A 1 310 ? -0.931 27.562 10.5 1 97.88 310 HIS A C 1
ATOM 2390 O O . HIS A 1 310 ? -1.876 28.172 10.008 1 97.88 310 HIS A O 1
ATOM 2396 N N . TRP A 1 311 ? 0.201 28.188 10.867 1 98.06 311 TRP A N 1
ATOM 2397 C CA . TRP A 1 311 ? 0.509 29.578 10.539 1 98.06 311 TRP A CA 1
ATOM 2398 C C . TRP A 1 311 ? 1.576 29.656 9.453 1 98.06 311 TRP A C 1
ATOM 2400 O O . TRP A 1 311 ? 2.299 28.672 9.211 1 98.06 311 TRP A O 1
ATOM 2410 N N . PRO A 1 312 ? 1.655 30.766 8.719 1 98.25 312 PRO A N 1
ATOM 2411 C CA . PRO A 1 312 ? 2.658 30.938 7.664 1 98.25 312 PRO A CA 1
ATOM 2412 C C . PRO A 1 312 ? 4.059 31.172 8.219 1 98.25 312 PRO A C 1
ATOM 2414 O O . PRO A 1 312 ? 4.219 31.438 9.414 1 98.25 312 PRO A O 1
ATOM 2417 N N . THR A 1 313 ? 5.02 31.047 7.41 1 98 313 THR A N 1
ATOM 2418 C CA . THR A 1 313 ? 6.406 31.453 7.633 1 98 313 THR A CA 1
ATOM 2419 C C . THR A 1 313 ? 6.828 32.531 6.625 1 98 313 THR A C 1
ATOM 2421 O O . THR A 1 313 ? 6.707 32.312 5.418 1 98 313 THR A O 1
ATOM 2424 N N . TRP A 1 314 ? 7.348 33.719 7.164 1 97.75 314 TRP A N 1
ATOM 2425 C CA . TRP A 1 314 ? 7.703 34.844 6.312 1 97.75 314 TRP A CA 1
ATOM 2426 C C . TRP A 1 314 ? 9.211 35.031 6.285 1 97.75 314 TRP A C 1
ATOM 2428 O O . TRP A 1 314 ? 9.898 34.812 7.277 1 97.75 314 TRP A O 1
ATOM 2438 N N . ASN A 1 315 ? 9.648 35.469 5.113 1 96.38 315 ASN A N 1
ATOM 2439 C CA . ASN A 1 315 ? 10.922 36.188 5.113 1 96.38 315 ASN A CA 1
ATOM 2440 C C . ASN A 1 315 ? 10.781 37.594 5.727 1 96.38 315 ASN A C 1
ATOM 2442 O O . ASN A 1 315 ? 9.781 38.281 5.512 1 96.38 315 ASN A O 1
ATOM 2446 N N . GLU A 1 316 ? 11.758 37.906 6.605 1 89.94 316 GLU A N 1
ATOM 2447 C CA . GLU A 1 316 ? 11.633 39.188 7.258 1 89.94 316 GLU A CA 1
ATOM 2448 C C . GLU A 1 316 ? 13.008 39.781 7.57 1 89.94 316 GLU A C 1
ATOM 2450 O O . GLU A 1 316 ? 13.93 39.062 7.941 1 89.94 316 GLU A O 1
ATOM 2455 N N . ASN A 1 317 ? 13.016 41.156 7.449 1 89.94 317 ASN A N 1
ATOM 2456 C CA . ASN A 1 317 ? 14.188 41.938 7.824 1 89.94 317 ASN A CA 1
ATOM 2457 C C . ASN A 1 317 ? 15.453 41.406 7.168 1 89.94 317 ASN A C 1
ATOM 2459 O O . ASN A 1 317 ? 16.484 41.25 7.832 1 89.94 317 ASN A O 1
ATOM 2463 N N . GLY A 1 318 ? 15.312 40.938 5.977 1 88.19 318 GLY A N 1
ATOM 2464 C CA . GLY A 1 318 ? 16.469 40.469 5.227 1 88.19 318 GLY A CA 1
ATOM 2465 C C . GLY A 1 318 ? 16.828 39.031 5.551 1 88.19 318 GLY A C 1
ATOM 2466 O O . GLY A 1 318 ? 17.766 38.469 4.965 1 88.19 318 GLY A O 1
ATOM 2467 N N . GLU A 1 319 ? 16.094 38.531 6.465 1 91.69 319 GLU A N 1
ATOM 2468 C CA . GLU A 1 319 ? 16.344 37.156 6.828 1 91.69 319 GLU A CA 1
ATOM 2469 C C . GLU A 1 319 ? 15.398 36.188 6.09 1 91.69 319 GLU A C 1
ATOM 2471 O O . GLU A 1 319 ? 14.203 36.469 5.98 1 91.69 319 GLU A O 1
ATOM 2476 N N . ASN A 1 320 ? 15.984 35.125 5.625 1 94.56 320 ASN A N 1
ATOM 2477 C CA . ASN A 1 320 ? 15.219 34.125 4.914 1 94.56 320 ASN A CA 1
ATOM 2478 C C . ASN A 1 320 ? 14.789 32.969 5.848 1 94.56 320 ASN A C 1
ATOM 2480 O O . ASN A 1 320 ? 15.633 32.25 6.371 1 94.56 320 ASN A O 1
ATOM 2484 N N . TYR A 1 321 ? 13.484 32.875 6.074 1 95.88 321 TYR A N 1
ATOM 2485 C CA . TYR A 1 321 ? 12.969 31.797 6.91 1 95.88 321 TYR A CA 1
ATOM 2486 C C . TYR A 1 321 ? 12.227 30.766 6.066 1 95.88 321 TYR A C 1
ATOM 2488 O O . TYR A 1 321 ? 12.07 29.625 6.48 1 95.88 321 TYR A O 1
ATOM 2496 N N . VAL A 1 322 ? 11.812 31.188 4.898 1 97.5 322 VAL A N 1
ATOM 2497 C CA . VAL A 1 322 ? 10.984 30.344 4.047 1 97.5 322 VAL A CA 1
ATOM 2498 C C . VAL A 1 322 ? 11.805 29.172 3.523 1 97.5 322 VAL A C 1
ATOM 2500 O O . VAL A 1 322 ? 11.398 28.016 3.646 1 97.5 322 VAL A O 1
ATOM 2503 N N . LEU A 1 323 ? 12.922 29.453 2.971 1 97 323 LEU A N 1
ATOM 2504 C CA . LEU A 1 323 ? 13.727 28.422 2.318 1 97 323 LEU A CA 1
ATOM 2505 C C . LEU A 1 323 ? 14.219 27.391 3.332 1 97 323 LEU A C 1
ATOM 2507 O O . LEU A 1 323 ? 14.062 26.188 3.127 1 97 323 LEU A O 1
ATOM 2511 N N . PRO A 1 324 ? 14.789 27.781 4.52 1 96 324 PRO A N 1
ATOM 2512 C CA . PRO A 1 324 ? 15.195 26.781 5.508 1 96 324 PRO A CA 1
ATOM 2513 C C . PRO A 1 324 ? 14.031 25.922 5.996 1 96 324 PRO A C 1
ATOM 2515 O O . PRO A 1 324 ? 14.195 24.719 6.211 1 96 324 PRO A O 1
ATOM 2518 N N . PHE A 1 325 ? 12.891 26.578 6.156 1 97.06 325 PHE A N 1
ATOM 2519 C CA . PHE A 1 325 ? 11.711 25.828 6.57 1 97.06 325 PHE A CA 1
ATOM 2520 C C . PHE A 1 325 ? 11.43 24.688 5.605 1 97.06 325 PHE A C 1
ATOM 2522 O O . PHE A 1 325 ? 11.227 23.547 6.027 1 97.06 325 PHE A O 1
ATOM 2529 N N . LEU A 1 326 ? 11.461 24.938 4.309 1 98.25 326 LEU A N 1
ATOM 2530 C CA . LEU A 1 326 ? 11.172 23.938 3.281 1 98.25 326 LEU A CA 1
ATOM 2531 C C . LEU A 1 326 ? 12.305 22.922 3.176 1 98.25 326 LEU A C 1
ATOM 2533 O O . LEU A 1 326 ? 12.055 21.719 3.064 1 98.25 326 LEU A O 1
ATOM 2537 N N . GLU A 1 327 ? 13.531 23.375 3.232 1 97.44 327 GLU A N 1
ATOM 2538 C CA . GLU A 1 327 ? 14.688 22.484 3.107 1 97.44 327 GLU A CA 1
ATOM 2539 C C . GLU A 1 327 ? 14.742 21.484 4.254 1 97.44 327 GLU A C 1
ATOM 2541 O O . GLU A 1 327 ? 15.055 20.312 4.047 1 97.44 327 GLU A O 1
ATOM 2546 N N . GLU A 1 328 ? 14.516 22 5.438 1 97.56 328 GLU A N 1
ATOM 2547 C CA . GLU A 1 328 ? 14.555 21.125 6.609 1 97.56 328 GLU A CA 1
ATOM 2548 C C . GLU A 1 328 ? 13.453 20.078 6.551 1 97.56 328 GLU A C 1
ATOM 2550 O O . GLU A 1 328 ? 13.672 18.922 6.926 1 97.56 328 GLU A O 1
ATOM 2555 N N . GLN A 1 329 ? 12.289 20.438 6.086 1 97.88 329 GLN A N 1
ATOM 2556 C CA . GLN A 1 329 ? 11.203 19.469 5.891 1 97.88 329 GLN A CA 1
ATOM 2557 C C . GLN A 1 329 ? 11.578 18.438 4.832 1 97.88 329 GLN A C 1
ATOM 2559 O O . GLN A 1 329 ? 11.398 17.234 5.043 1 97.88 329 GLN A O 1
ATOM 2564 N N . ARG A 1 330 ? 12.055 18.875 3.686 1 98.25 330 ARG A N 1
ATOM 2565 C CA . ARG A 1 330 ? 12.516 17.969 2.631 1 98.25 330 ARG A CA 1
ATOM 2566 C C . ARG A 1 330 ? 13.469 16.922 3.186 1 98.25 330 ARG A C 1
ATOM 2568 O O . ARG A 1 330 ? 13.266 15.727 2.994 1 98.25 330 ARG A O 1
ATOM 2575 N N . ASP A 1 331 ? 14.484 17.422 3.891 1 98.38 331 ASP A N 1
ATOM 2576 C CA . ASP A 1 331 ? 15.547 16.547 4.371 1 98.38 331 ASP A CA 1
ATOM 2577 C C . ASP A 1 331 ? 15.023 15.57 5.43 1 98.38 331 ASP A C 1
ATOM 2579 O O . ASP A 1 331 ? 15.469 14.43 5.504 1 98.38 331 ASP A O 1
ATOM 2583 N N . TYR A 1 332 ? 14.148 16.047 6.258 1 98.38 332 TYR A N 1
ATOM 2584 C CA . TYR A 1 332 ? 13.641 15.211 7.34 1 98.38 332 TYR A CA 1
ATOM 2585 C C . TYR A 1 332 ? 12.852 14.023 6.785 1 98.38 332 TYR A C 1
ATOM 2587 O O . TYR A 1 332 ? 13.039 12.891 7.227 1 98.38 332 TYR A O 1
ATOM 2595 N N . TYR A 1 333 ? 11.945 14.258 5.805 1 98.44 333 TYR A N 1
ATOM 2596 C CA . TYR A 1 333 ? 11.18 13.18 5.191 1 98.44 333 TYR A CA 1
ATOM 2597 C C . TYR A 1 333 ? 12.102 12.234 4.418 1 98.44 333 TYR A C 1
ATOM 2599 O O . TYR A 1 333 ? 11.906 11.016 4.438 1 98.44 333 TYR A O 1
ATOM 2607 N N . ALA A 1 334 ? 13.078 12.789 3.736 1 98.44 334 ALA A N 1
ATOM 2608 C CA . ALA A 1 334 ? 14.039 11.961 3.006 1 98.44 334 ALA A CA 1
ATOM 2609 C C . ALA A 1 334 ? 14.82 11.062 3.957 1 98.44 334 ALA A C 1
ATOM 2611 O O . ALA A 1 334 ? 14.984 9.867 3.693 1 98.44 334 ALA A O 1
ATOM 2612 N N . TYR A 1 335 ? 15.312 11.695 5.035 1 98.62 335 TYR A N 1
ATOM 2613 C CA . TYR A 1 335 ? 16.109 10.945 6.004 1 98.62 335 TYR A CA 1
ATOM 2614 C C . TYR A 1 335 ? 15.289 9.812 6.621 1 98.62 335 TYR A C 1
ATOM 2616 O O . TYR A 1 335 ? 15.758 8.68 6.707 1 98.62 335 TYR A O 1
ATOM 2624 N N . LEU A 1 336 ? 14.109 10.18 7.074 1 98.5 336 LEU A N 1
ATOM 2625 C CA . LEU A 1 336 ? 13.227 9.188 7.684 1 98.5 336 LEU A CA 1
ATOM 2626 C C . LEU A 1 336 ? 13.031 8 6.754 1 98.5 336 LEU A C 1
ATOM 2628 O O . LEU A 1 336 ? 13.141 6.848 7.18 1 98.5 336 LEU A O 1
ATOM 2632 N N . HIS A 1 337 ? 12.758 8.25 5.5 1 98.31 337 HIS A N 1
ATOM 2633 C CA . HIS A 1 337 ? 12.555 7.207 4.5 1 98.31 337 HIS A CA 1
ATOM 2634 C C . HIS A 1 337 ? 13.82 6.387 4.289 1 98.31 337 HIS A C 1
ATOM 2636 O O . HIS A 1 337 ? 13.805 5.164 4.441 1 98.31 337 HIS A O 1
ATOM 2642 N N . ASN A 1 338 ? 14.906 7.059 3.949 1 98.12 338 ASN A N 1
ATOM 2643 C CA . ASN A 1 338 ? 16.141 6.383 3.549 1 98.12 338 ASN A CA 1
ATOM 2644 C C . ASN A 1 338 ? 16.719 5.555 4.691 1 98.12 338 ASN A C 1
ATOM 2646 O O . ASN A 1 338 ? 17.156 4.422 4.484 1 98.12 338 ASN A O 1
ATOM 2650 N N . GLU A 1 339 ? 16.734 6.141 5.867 1 98.56 339 GLU A N 1
ATOM 2651 C CA . GLU A 1 339 ? 17.312 5.449 7.02 1 98.56 339 GLU A CA 1
ATOM 2652 C C . GLU A 1 339 ? 16.484 4.234 7.406 1 98.56 339 GLU A C 1
ATOM 2654 O O . GLU A 1 339 ? 17.016 3.213 7.836 1 98.56 339 GLU A O 1
ATOM 2659 N N . THR A 1 340 ? 15.164 4.355 7.32 1 98.62 340 THR A N 1
ATOM 2660 C CA . THR A 1 340 ? 14.312 3.197 7.559 1 98.62 340 THR A CA 1
ATOM 2661 C C . THR A 1 340 ? 14.641 2.07 6.582 1 98.62 340 THR A C 1
ATOM 2663 O O . THR A 1 340 ? 14.773 0.912 6.984 1 98.62 340 THR A O 1
ATOM 2666 N N . LEU A 1 341 ? 14.812 2.377 5.312 1 97.81 341 LEU A N 1
ATOM 2667 C CA . LEU A 1 341 ? 15.117 1.359 4.309 1 97.81 341 LEU A CA 1
ATOM 2668 C C . LEU A 1 341 ? 16.5 0.755 4.547 1 97.81 341 LEU A C 1
ATOM 2670 O O . LEU A 1 341 ? 16.688 -0.454 4.398 1 97.81 341 LEU A O 1
ATOM 2674 N N . ARG A 1 342 ? 17.453 1.596 4.848 1 97.5 342 ARG A N 1
ATOM 2675 C CA . ARG A 1 342 ? 18.781 1.064 5.141 1 97.5 342 ARG A CA 1
ATOM 2676 C C . ARG A 1 342 ? 18.719 0.027 6.254 1 97.5 342 ARG A C 1
ATOM 2678 O O . ARG A 1 342 ? 19.281 -1.062 6.125 1 97.5 342 ARG A O 1
ATOM 2685 N N . GLN A 1 343 ? 18.031 0.352 7.332 1 98.31 343 GLN A N 1
ATOM 2686 C CA . GLN A 1 343 ? 17.969 -0.516 8.508 1 98.31 343 GLN A CA 1
ATOM 2687 C C . GLN A 1 343 ? 17.125 -1.756 8.227 1 98.31 343 GLN A C 1
ATOM 2689 O O . GLN A 1 343 ? 17.453 -2.852 8.688 1 98.31 343 GLN A O 1
ATOM 2694 N N . LEU A 1 344 ? 16.016 -1.572 7.512 1 97.88 344 LEU A N 1
ATOM 2695 C CA . LEU A 1 344 ? 15.203 -2.738 7.188 1 97.88 344 LEU A CA 1
ATOM 2696 C C . LEU A 1 344 ? 15.992 -3.729 6.336 1 97.88 344 LEU A C 1
ATOM 2698 O O . LEU A 1 344 ? 15.836 -4.941 6.488 1 97.88 344 LEU A O 1
ATOM 2702 N N . ASN A 1 345 ? 16.859 -3.24 5.426 1 96.06 345 ASN A N 1
ATOM 2703 C CA . ASN A 1 345 ? 17.672 -4.098 4.57 1 96.06 345 ASN A CA 1
ATOM 2704 C C . ASN A 1 345 ? 18.797 -4.77 5.359 1 96.06 345 ASN A C 1
ATOM 2706 O O . ASN A 1 345 ? 19.422 -5.719 4.879 1 96.06 345 ASN A O 1
ATOM 2710 N N . ASN A 1 346 ? 19 -4.273 6.531 1 96.56 346 ASN A N 1
ATOM 2711 C CA . ASN A 1 346 ? 19.969 -4.883 7.438 1 96.56 346 ASN A CA 1
ATOM 2712 C C . ASN A 1 346 ? 19.297 -5.879 8.383 1 96.56 346 ASN A C 1
ATOM 2714 O O . ASN A 1 346 ? 19.969 -6.457 9.25 1 96.56 346 ASN A O 1
ATOM 2718 N N . GLY A 1 347 ? 18.016 -5.988 8.289 1 97.25 347 GLY A N 1
ATOM 2719 C CA . GLY A 1 347 ? 17.328 -7.074 8.977 1 97.25 347 GLY A CA 1
ATOM 2720 C C . GLY A 1 347 ? 16.5 -6.609 10.156 1 97.25 347 GLY A C 1
ATOM 2721 O O . GLY A 1 347 ? 15.773 -7.398 10.758 1 97.25 347 GLY A O 1
ATOM 2722 N N . GLN A 1 348 ? 16.562 -5.34 10.516 1 98.06 348 GLN A N 1
ATOM 2723 C CA . GLN A 1 348 ? 15.797 -4.855 11.664 1 98.06 348 GLN A CA 1
ATOM 2724 C C . GLN A 1 348 ? 14.305 -4.844 11.375 1 98.06 348 GLN A C 1
ATOM 2726 O O . GLN A 1 348 ? 13.883 -4.535 10.258 1 98.06 348 GLN A O 1
ATOM 2731 N N . THR A 1 349 ? 13.5 -5.195 12.383 1 97.88 349 THR A N 1
ATOM 2732 C CA . THR A 1 349 ? 12.039 -5.168 12.297 1 97.88 349 THR A CA 1
ATOM 2733 C C . THR A 1 349 ? 11.516 -3.742 12.453 1 97.88 349 THR A C 1
ATOM 2735 O O . THR A 1 349 ? 12.266 -2.84 12.836 1 97.88 349 THR A O 1
ATOM 2738 N N . PRO A 1 350 ? 10.227 -3.496 12.125 1 97.81 350 PRO A N 1
ATOM 2739 C CA . PRO A 1 350 ? 9.68 -2.143 12.25 1 97.81 350 PRO A CA 1
ATOM 2740 C C . PRO A 1 350 ? 9.789 -1.59 13.672 1 97.81 350 PRO A C 1
ATOM 2742 O O . PRO A 1 350 ? 10.102 -0.412 13.859 1 97.81 350 PRO A O 1
ATOM 2745 N N . VAL A 1 351 ? 9.547 -2.408 14.695 1 98.19 351 VAL A N 1
ATOM 2746 C CA . VAL A 1 351 ? 9.594 -1.952 16.078 1 98.19 351 VAL A CA 1
ATOM 2747 C C . VAL A 1 351 ? 11.031 -1.654 16.484 1 98.19 351 VAL A C 1
ATOM 2749 O O . VAL A 1 351 ? 11.305 -0.661 17.156 1 98.19 351 VAL A O 1
ATOM 2752 N N . GLU A 1 352 ? 11.977 -2.506 16.016 1 98.62 352 GLU A N 1
ATOM 2753 C CA . GLU A 1 352 ? 13.391 -2.273 16.297 1 98.62 352 GLU A CA 1
ATOM 2754 C C . GLU A 1 352 ? 13.867 -0.966 15.672 1 98.62 352 GLU A C 1
ATOM 2756 O O . GLU A 1 352 ? 14.578 -0.19 16.312 1 98.62 352 GLU A O 1
ATOM 2761 N N . ILE A 1 353 ? 13.508 -0.7 14.43 1 98.75 353 ILE A N 1
ATOM 2762 C CA . ILE A 1 353 ? 13.914 0.521 13.75 1 98.75 353 ILE A CA 1
ATOM 2763 C C . ILE A 1 353 ? 13.312 1.735 14.453 1 98.75 353 ILE A C 1
ATOM 2765 O O . ILE A 1 353 ? 14.008 2.717 14.711 1 98.75 353 ILE A O 1
ATOM 2769 N N . ALA A 1 354 ? 12.008 1.648 14.758 1 98.31 354 ALA A N 1
ATOM 2770 C CA . ALA A 1 354 ? 11.312 2.754 15.406 1 98.31 354 ALA A CA 1
ATOM 2771 C C . ALA A 1 354 ? 11.969 3.115 16.734 1 98.31 354 ALA A C 1
ATOM 2773 O O . ALA A 1 354 ? 12.039 4.289 17.109 1 98.31 354 ALA A O 1
ATOM 2774 N N . GLU A 1 355 ? 12.414 2.127 17.469 1 97.88 355 GLU A N 1
ATOM 2775 C CA . GLU A 1 355 ? 13.023 2.336 18.781 1 97.88 355 GLU A CA 1
ATOM 2776 C C . GLU A 1 355 ? 14.445 2.863 18.656 1 97.88 355 GLU A C 1
ATOM 2778 O O . GLU A 1 355 ? 14.906 3.633 19.5 1 97.88 355 GLU A O 1
ATOM 2783 N N . GLY A 1 356 ? 15.156 2.484 17.609 1 97.81 356 GLY A N 1
ATOM 2784 C CA . GLY A 1 356 ? 16.594 2.709 17.594 1 97.81 356 GLY A CA 1
ATOM 2785 C C . GLY A 1 356 ? 17.016 3.797 16.625 1 97.81 356 GLY A C 1
ATOM 2786 O O . GLY A 1 356 ? 18.141 4.281 16.672 1 97.81 356 GLY A O 1
ATOM 2787 N N . ILE A 1 357 ? 16.156 4.297 15.742 1 98.31 357 ILE A N 1
ATOM 2788 C CA . ILE A 1 357 ? 16.531 5.238 14.695 1 98.31 357 ILE A CA 1
ATOM 2789 C C . ILE A 1 357 ? 16.984 6.551 15.32 1 98.31 357 ILE A C 1
ATOM 2791 O O . ILE A 1 357 ? 16.375 7.047 16.266 1 98.31 357 ILE A O 1
ATOM 2795 N N . GLU A 1 358 ? 18.062 7.039 14.922 1 98 358 GLU A N 1
ATOM 2796 C CA . GLU A 1 358 ? 18.578 8.352 15.305 1 98 358 GLU A CA 1
ATOM 2797 C C . GLU A 1 358 ? 18.281 9.391 14.227 1 98 358 GLU A C 1
ATOM 2799 O O . GLU A 1 358 ? 18.734 9.258 13.086 1 98 358 GLU A O 1
ATOM 2804 N N . MET A 1 359 ? 17.547 10.398 14.594 1 97.81 359 MET A N 1
ATOM 2805 C CA . MET A 1 359 ? 17.281 11.477 13.648 1 97.81 359 MET A CA 1
ATOM 2806 C C . MET A 1 359 ? 18.359 12.539 13.703 1 97.81 359 MET A C 1
ATOM 2808 O O . MET A 1 359 ? 19.031 12.695 14.727 1 97.81 359 MET A O 1
ATOM 2812 N N . PRO A 1 360 ? 18.578 13.234 12.562 1 97.75 360 PRO A N 1
ATOM 2813 C CA . PRO A 1 360 ? 19.594 14.281 12.594 1 97.75 360 PRO A CA 1
ATOM 2814 C C . PRO A 1 360 ? 19.375 15.297 13.719 1 97.75 360 PRO A C 1
ATOM 2816 O O . PRO A 1 360 ? 18.297 15.898 13.797 1 97.75 360 PRO A O 1
ATOM 2819 N N . PRO A 1 361 ? 20.344 15.531 14.547 1 95.25 361 PRO A N 1
ATOM 2820 C CA . PRO A 1 361 ? 20.141 16.375 15.727 1 95.25 361 PRO A CA 1
ATOM 2821 C C . PRO A 1 361 ? 19.75 17.812 15.367 1 95.25 361 PRO A C 1
ATOM 2823 O O . PRO A 1 361 ? 18.938 18.422 16.062 1 95.25 361 PRO A O 1
ATOM 2826 N N . ASN A 1 362 ? 20.359 18.344 14.312 1 93.19 362 ASN A N 1
ATOM 2827 C CA . ASN A 1 362 ? 20.047 19.719 13.914 1 93.19 362 ASN A CA 1
ATOM 2828 C C . ASN A 1 362 ? 18.594 19.859 13.477 1 93.19 362 ASN A C 1
ATOM 2830 O O . ASN A 1 362 ? 18 20.938 13.602 1 93.19 362 ASN A O 1
ATOM 2834 N N . LEU A 1 363 ? 18 18.766 12.969 1 95.56 363 LEU A N 1
ATOM 2835 C CA . LEU A 1 363 ? 16.609 18.797 12.531 1 95.56 363 LEU A CA 1
ATOM 2836 C C . LEU A 1 363 ? 15.664 18.453 13.688 1 95.56 363 LEU A C 1
ATOM 2838 O O . LEU A 1 363 ? 14.562 19 13.773 1 95.56 363 LEU A O 1
ATOM 2842 N N . SER A 1 364 ? 16.109 17.594 14.555 1 92.62 364 SER A N 1
ATOM 2843 C CA . SER A 1 364 ? 15.258 17.062 15.617 1 92.62 364 SER A CA 1
ATOM 2844 C C . SER A 1 364 ? 14.875 18.156 16.609 1 92.62 364 SER A C 1
ATOM 2846 O O . SER A 1 364 ? 13.891 18.016 17.344 1 92.62 364 SER A O 1
ATOM 2848 N N . VAL A 1 365 ? 15.594 19.25 16.625 1 91.69 365 VAL A N 1
ATOM 2849 C CA . VAL A 1 365 ? 15.336 20.312 17.594 1 91.69 365 VAL A CA 1
ATOM 2850 C C . VAL A 1 365 ? 14.375 21.328 17 1 91.69 365 VAL A C 1
ATOM 2852 O O . VAL A 1 365 ? 13.898 22.219 17.703 1 91.69 365 VAL A O 1
ATOM 2855 N N . LYS A 1 366 ? 14.117 21.203 15.695 1 94.75 366 LYS A N 1
ATOM 2856 C CA . LYS A 1 366 ? 13.227 22.156 15.055 1 94.75 366 LYS A CA 1
ATOM 2857 C C . LYS A 1 366 ? 11.766 21.859 15.391 1 94.75 366 LYS A C 1
ATOM 2859 O O . LYS A 1 366 ? 11.289 20.75 15.172 1 94.75 366 LYS A O 1
ATOM 2864 N N . THR A 1 367 ? 11.047 22.891 15.875 1 94.62 367 THR A N 1
ATOM 2865 C CA . THR A 1 367 ? 9.688 22.688 16.359 1 94.62 367 THR A CA 1
ATOM 2866 C C . THR A 1 367 ? 8.766 22.266 15.211 1 94.62 367 THR A C 1
ATOM 2868 O O . THR A 1 367 ? 7.824 21.484 15.414 1 94.62 367 THR A O 1
ATOM 2871 N N . HIS A 1 368 ? 9.031 22.719 13.953 1 96 368 HIS A N 1
ATOM 2872 C CA . HIS A 1 368 ? 8.148 22.422 12.836 1 96 368 HIS A CA 1
ATOM 2873 C C . HIS A 1 368 ? 8.359 21 12.328 1 96 368 HIS A C 1
ATOM 2875 O O . HIS A 1 368 ? 7.684 20.562 11.398 1 96 368 HIS A O 1
ATOM 2881 N N . LEU A 1 369 ? 9.297 20.25 12.961 1 96.75 369 LEU A N 1
ATOM 2882 C CA . LEU A 1 369 ? 9.57 18.875 12.562 1 96.75 369 LEU A CA 1
ATOM 2883 C C . LEU A 1 369 ? 9.25 17.906 13.688 1 96.75 369 LEU A C 1
ATOM 2885 O O . LEU A 1 369 ? 9.398 16.703 13.539 1 96.75 369 LEU A O 1
ATOM 2889 N N . ARG A 1 370 ? 8.797 18.438 14.844 1 96.06 370 ARG A N 1
ATOM 2890 C CA . ARG A 1 370 ? 8.414 17.594 15.961 1 96.06 370 ARG A CA 1
ATOM 2891 C C . ARG A 1 370 ? 7.184 16.75 15.609 1 96.06 370 ARG A C 1
ATOM 2893 O O . ARG A 1 370 ? 6.34 17.188 14.82 1 96.06 370 ARG A O 1
ATOM 2900 N N . GLY A 1 371 ? 7.129 15.617 16.266 1 97.06 371 GLY A N 1
ATOM 2901 C CA . GLY A 1 371 ? 6.062 14.672 15.961 1 97.06 371 GLY A CA 1
ATOM 2902 C C . GLY A 1 371 ? 4.781 14.961 16.719 1 97.06 371 GLY A C 1
ATOM 2903 O O . GLY A 1 371 ? 4.305 14.117 17.484 1 97.06 371 GLY A O 1
ATOM 2904 N N . TYR A 1 372 ? 4.125 16.125 16.469 1 97.94 372 TYR A N 1
ATOM 2905 C CA . TYR A 1 372 ? 2.898 16.484 17.172 1 97.94 372 TYR A CA 1
ATOM 2906 C C . TYR A 1 372 ? 1.701 15.734 16.594 1 97.94 372 TYR A C 1
ATOM 2908 O O . TYR A 1 372 ? 0.739 15.445 17.312 1 97.94 372 TYR A O 1
ATOM 2916 N N . TYR A 1 373 ? 1.674 15.516 15.258 1 98 373 TYR A N 1
ATOM 2917 C CA . TYR A 1 373 ? 0.615 14.828 14.523 1 98 373 TYR A CA 1
ATOM 2918 C C . TYR A 1 373 ? 1.072 13.445 14.07 1 98 373 TYR A C 1
ATOM 2920 O O . TYR A 1 373 ? 0.488 12.43 14.469 1 98 373 TYR A O 1
ATOM 2928 N N . GLY A 1 374 ? 2.111 13.43 13.273 1 97.5 374 GLY A N 1
ATOM 2929 C CA . GLY A 1 374 ? 2.865 12.203 13.055 1 97.5 374 GLY A CA 1
ATOM 2930 C C . GLY A 1 374 ? 3.939 11.969 14.102 1 97.5 374 GLY A C 1
ATOM 2931 O O . GLY A 1 374 ? 4.172 12.828 14.961 1 97.5 374 GLY A O 1
ATOM 2932 N N . SER A 1 375 ? 4.492 10.805 14.148 1 97.56 375 SER A N 1
ATOM 2933 C CA . SER A 1 375 ? 5.617 10.484 15.016 1 97.56 375 SER A CA 1
ATOM 2934 C C . SER A 1 375 ? 6.676 9.672 14.273 1 97.56 375 SER A C 1
ATOM 2936 O O . SER A 1 375 ? 6.383 9.039 13.258 1 97.56 375 SER A O 1
ATOM 2938 N N . ILE A 1 376 ? 7.879 9.773 14.781 1 98 376 ILE A N 1
ATOM 2939 C CA . ILE A 1 376 ? 8.945 8.961 14.211 1 98 376 ILE A CA 1
ATOM 2940 C C . ILE A 1 376 ? 8.57 7.48 14.32 1 98 376 ILE A C 1
ATOM 2942 O O . ILE A 1 376 ? 8.719 6.727 13.359 1 98 376 ILE A O 1
ATOM 2946 N N . SER A 1 377 ? 8 7.078 15.414 1 98.06 377 SER A N 1
ATOM 2947 C CA . SER A 1 377 ? 7.703 5.68 15.703 1 98.06 377 SER A CA 1
ATOM 2948 C C . SER A 1 377 ? 6.727 5.098 14.688 1 98.06 377 SER A C 1
ATOM 2950 O O . SER A 1 377 ? 7.043 4.121 14 1 98.06 377 SER A O 1
ATOM 2952 N N . HIS A 1 378 ? 5.539 5.645 14.594 1 98 378 HIS A N 1
ATOM 2953 C CA . HIS A 1 378 ? 4.57 4.988 13.727 1 98 378 HIS A CA 1
ATOM 2954 C C . HIS A 1 378 ? 4.828 5.324 12.258 1 98 378 HIS A C 1
ATOM 2956 O O . HIS A 1 378 ? 4.355 4.621 11.367 1 98 378 HIS A O 1
ATOM 2962 N N . ASN A 1 379 ? 5.59 6.441 11.93 1 98.44 379 ASN A N 1
ATOM 2963 C CA . ASN A 1 379 ? 5.973 6.707 10.555 1 98.44 379 ASN A CA 1
ATOM 2964 C C . ASN A 1 379 ? 6.992 5.691 10.047 1 98.44 379 ASN A C 1
ATOM 2966 O O . ASN A 1 379 ? 6.93 5.266 8.891 1 98.44 379 ASN A O 1
ATOM 2970 N N . VAL A 1 380 ? 7.949 5.324 10.914 1 98.62 380 VAL A N 1
ATOM 2971 C CA . VAL A 1 380 ? 8.891 4.27 10.57 1 98.62 380 VAL A CA 1
ATOM 2972 C C . VAL A 1 380 ? 8.133 2.984 10.242 1 98.62 380 VAL A C 1
ATOM 2974 O O . VAL A 1 380 ? 8.422 2.322 9.242 1 98.62 380 VAL A O 1
ATOM 2977 N N . LYS A 1 381 ? 7.18 2.635 11.055 1 98.38 381 LYS A N 1
ATOM 2978 C CA . LYS A 1 381 ? 6.387 1.43 10.836 1 98.38 381 LYS A CA 1
ATOM 2979 C C . LYS A 1 381 ? 5.594 1.523 9.531 1 98.38 381 LYS A C 1
ATOM 2981 O O . LYS A 1 381 ? 5.426 0.526 8.828 1 98.38 381 LYS A O 1
ATOM 2986 N N . GLY A 1 382 ? 5.105 2.75 9.258 1 98 382 GLY A N 1
ATOM 2987 C CA . GLY A 1 382 ? 4.426 2.971 7.988 1 98 382 GLY A CA 1
ATOM 2988 C C . GLY A 1 382 ? 5.324 2.766 6.785 1 98 382 GLY A C 1
ATOM 2989 O O . GLY A 1 382 ? 4.945 2.094 5.824 1 98 382 GLY A O 1
ATOM 2990 N N . VAL A 1 383 ? 6.551 3.332 6.809 1 98.12 383 VAL A N 1
ATOM 2991 C CA . VAL A 1 383 ? 7.504 3.176 5.711 1 98.12 383 VAL A CA 1
ATOM 2992 C C . VAL A 1 383 ? 7.844 1.697 5.531 1 98.12 383 VAL A C 1
ATOM 2994 O O . VAL A 1 383 ? 7.879 1.196 4.402 1 98.12 383 VAL A O 1
ATOM 2997 N N . TYR A 1 384 ? 8.102 1.012 6.625 1 98.12 384 TYR A N 1
ATOM 2998 C CA . TYR A 1 384 ? 8.375 -0.419 6.57 1 98.12 384 TYR A CA 1
ATOM 2999 C C . TYR A 1 384 ? 7.223 -1.171 5.914 1 98.12 384 TYR A C 1
ATOM 3001 O O . TYR A 1 384 ? 7.441 -2.004 5.027 1 98.12 384 TYR A O 1
ATOM 3009 N N . ASP A 1 385 ? 6.047 -0.873 6.352 1 97.5 385 ASP A N 1
ATOM 3010 C CA . ASP A 1 385 ? 4.844 -1.539 5.863 1 97.5 385 ASP A CA 1
ATOM 3011 C C . ASP A 1 385 ? 4.672 -1.329 4.363 1 97.5 385 ASP A C 1
ATOM 3013 O O . ASP A 1 385 ? 4.246 -2.24 3.646 1 97.5 385 ASP A O 1
ATOM 3017 N N . LYS A 1 386 ? 4.984 -0.172 3.918 1 96.38 386 LYS A N 1
ATOM 3018 C CA . LYS A 1 386 ? 4.844 0.151 2.5 1 96.38 386 LYS A CA 1
ATOM 3019 C C . LYS A 1 386 ? 5.641 -0.82 1.634 1 96.38 386 LYS A C 1
ATOM 3021 O O . LYS A 1 386 ? 5.191 -1.209 0.554 1 96.38 386 LYS A O 1
ATOM 3026 N N . TYR A 1 387 ? 6.793 -1.236 2.072 1 96.06 387 TYR A N 1
ATOM 3027 C CA . TYR A 1 387 ? 7.703 -1.991 1.217 1 96.06 387 TYR A CA 1
ATOM 3028 C C . TYR A 1 387 ? 7.645 -3.48 1.539 1 96.06 387 TYR A C 1
ATOM 3030 O O . TYR A 1 387 ? 7.867 -4.32 0.663 1 96.06 387 TYR A O 1
ATOM 3038 N N . MET A 1 388 ? 7.336 -3.795 2.816 1 96.75 388 MET A N 1
ATOM 3039 C CA . MET A 1 388 ? 7.543 -5.176 3.232 1 96.75 388 MET A CA 1
ATOM 3040 C C . MET A 1 388 ? 6.234 -5.812 3.688 1 96.75 388 MET A C 1
ATOM 3042 O O . MET A 1 388 ? 6.125 -7.039 3.758 1 96.75 388 MET A O 1
ATOM 3046 N N . GLY A 1 389 ? 5.223 -5.008 4.102 1 95.81 389 GLY A N 1
ATOM 3047 C CA . GLY A 1 389 ? 3.949 -5.535 4.562 1 95.81 389 GLY A CA 1
ATOM 3048 C C . GLY A 1 389 ? 3.934 -5.844 6.051 1 95.81 389 GLY A C 1
ATOM 3049 O O . GLY A 1 389 ? 4.789 -5.363 6.797 1 95.81 389 GLY A O 1
ATOM 3050 N N . TRP A 1 390 ? 2.912 -6.598 6.473 1 95.19 390 TRP A N 1
ATOM 3051 C CA . TRP A 1 390 ? 2.586 -6.789 7.883 1 95.19 390 TRP A CA 1
ATOM 3052 C C . TRP A 1 390 ? 3.525 -7.801 8.531 1 95.19 390 TRP A C 1
ATOM 3054 O O . TRP A 1 390 ? 3.83 -7.707 9.719 1 95.19 390 TRP A O 1
ATOM 3064 N N . PHE A 1 391 ? 3.996 -8.852 7.73 1 97.25 391 PHE A N 1
ATOM 3065 C CA . PHE A 1 391 ? 4.742 -9.992 8.25 1 97.25 391 PHE A CA 1
ATOM 3066 C C . PHE A 1 391 ? 6.227 -9.656 8.375 1 97.25 391 PHE A C 1
ATOM 3068 O O . PHE A 1 391 ? 6.824 -9.117 7.438 1 97.25 391 PHE A O 1
ATOM 3075 N N . ASP A 1 392 ? 6.871 -9.992 9.484 1 95.44 392 ASP A N 1
ATOM 3076 C CA . ASP A 1 392 ? 8.258 -9.586 9.672 1 95.44 392 ASP A CA 1
ATOM 3077 C C . ASP A 1 392 ? 9.211 -10.75 9.406 1 95.44 392 ASP A C 1
ATOM 3079 O O . ASP A 1 392 ? 10.414 -10.648 9.672 1 95.44 392 ASP A O 1
ATOM 3083 N N . GLY A 1 393 ? 8.688 -11.938 9 1 96.88 393 GLY A N 1
ATOM 3084 C CA . GLY A 1 393 ? 9.523 -13.047 8.586 1 96.88 393 GLY A CA 1
ATOM 3085 C C . GLY A 1 393 ? 9.648 -14.125 9.648 1 96.88 393 GLY A C 1
ATOM 3086 O O . GLY A 1 393 ? 10.062 -15.25 9.352 1 96.88 393 GLY A O 1
ATOM 3087 N N . ASN A 1 394 ? 9.328 -13.797 10.922 1 98.44 394 ASN A N 1
ATOM 3088 C CA . ASN A 1 394 ? 9.453 -14.758 12.008 1 98.44 394 ASN A CA 1
ATOM 3089 C C . ASN A 1 394 ? 8.312 -15.781 11.984 1 98.44 394 ASN A C 1
ATOM 3091 O O . ASN A 1 394 ? 7.148 -15.414 12.156 1 98.44 394 ASN A O 1
ATOM 3095 N N . PRO A 1 395 ? 8.609 -17.094 11.891 1 98.62 395 PRO A N 1
ATOM 3096 C CA . PRO A 1 395 ? 7.578 -18.125 11.734 1 98.62 395 PRO A CA 1
ATOM 3097 C C . PRO A 1 395 ? 6.594 -18.156 12.898 1 98.62 395 PRO A C 1
ATOM 3099 O O . PRO A 1 395 ? 5.43 -18.516 12.719 1 98.62 395 PRO A O 1
ATOM 3102 N N . SER A 1 396 ? 7.043 -17.766 14.094 1 98.5 396 SER A N 1
ATOM 3103 C CA . SER A 1 396 ? 6.172 -17.797 15.266 1 98.5 396 SER A CA 1
ATOM 3104 C C . SER A 1 396 ? 5.02 -16.812 15.125 1 98.5 396 SER A C 1
ATOM 3106 O O . SER A 1 396 ? 4.016 -16.922 15.836 1 98.5 396 SER A O 1
ATOM 3108 N N . LYS A 1 397 ? 5.121 -15.906 14.211 1 97.25 397 LYS A N 1
ATOM 3109 C CA . LYS A 1 397 ? 4.117 -14.859 14.039 1 97.25 397 LYS A CA 1
ATOM 3110 C C . LYS A 1 397 ? 3.25 -15.133 12.812 1 97.25 397 LYS A C 1
ATOM 3112 O O . LYS A 1 397 ? 2.406 -14.305 12.445 1 97.25 397 LYS A O 1
ATOM 3117 N N . LEU A 1 398 ? 3.428 -16.219 12.148 1 97.75 398 LEU A N 1
ATOM 3118 C CA . LEU A 1 398 ? 2.729 -16.547 10.906 1 97.75 398 LEU A CA 1
ATOM 3119 C C . LEU A 1 398 ? 1.274 -16.922 11.188 1 97.75 398 LEU A C 1
ATOM 3121 O O . LEU A 1 398 ? 0.378 -16.547 10.43 1 97.75 398 LEU A O 1
ATOM 3125 N N . TRP A 1 399 ? 1.043 -17.609 12.289 1 97.88 399 TRP A N 1
ATOM 3126 C CA . TRP A 1 399 ? -0.281 -18.141 12.594 1 97.88 399 TRP A CA 1
ATOM 3127 C C . TRP A 1 399 ? -0.611 -17.953 14.07 1 97.88 399 TRP A C 1
ATOM 3129 O O . TRP A 1 399 ? -0.928 -18.922 14.766 1 97.88 399 TRP A O 1
ATOM 3139 N N . PRO A 1 400 ? -0.669 -16.734 14.539 1 97.19 400 PRO A N 1
ATOM 3140 C CA . PRO A 1 400 ? -1.033 -16.469 15.938 1 97.19 400 PRO A CA 1
ATOM 3141 C C . PRO A 1 400 ? -2.518 -16.703 16.203 1 97.19 400 PRO A C 1
ATOM 3143 O O . PRO A 1 400 ? -3.33 -16.703 15.281 1 97.19 400 PRO A O 1
ATOM 3146 N N . HIS A 1 401 ? -2.834 -16.953 17.484 1 98.31 401 HIS A N 1
ATOM 3147 C CA . HIS A 1 401 ? -4.23 -17 17.906 1 98.31 401 HIS A CA 1
ATOM 3148 C C . HIS A 1 401 ? -4.863 -15.617 17.875 1 98.31 401 HIS A C 1
ATOM 3150 O O . HIS A 1 401 ? -4.16 -14.609 17.812 1 98.31 401 HIS A O 1
ATOM 3156 N N . THR A 1 402 ? -6.219 -15.539 17.875 1 98.19 402 THR A N 1
ATOM 3157 C CA . THR A 1 402 ? -6.922 -14.266 17.953 1 98.19 402 THR A CA 1
ATOM 3158 C C . THR A 1 402 ? -6.574 -13.547 19.25 1 98.19 402 THR A C 1
ATOM 3160 O O . THR A 1 402 ? -6.102 -14.164 20.203 1 98.19 402 THR A O 1
ATOM 3163 N N . PRO A 1 403 ? -6.816 -12.258 19.344 1 97.69 403 PRO A N 1
ATOM 3164 C CA . PRO A 1 403 ? -6.426 -11.492 20.531 1 97.69 403 PRO A CA 1
ATOM 3165 C C . PRO A 1 403 ? -7.023 -12.047 21.812 1 97.69 403 PRO A C 1
ATOM 3167 O O . PRO A 1 403 ? -6.316 -12.211 22.812 1 97.69 403 PRO A O 1
ATOM 3170 N N . ALA A 1 404 ? -8.289 -12.422 21.828 1 98.38 404 ALA A N 1
ATOM 3171 C CA . ALA A 1 404 ? -8.93 -12.953 23.031 1 98.38 404 ALA A CA 1
ATOM 3172 C C . ALA A 1 404 ? -8.375 -14.336 23.375 1 98.38 404 ALA A C 1
ATOM 3174 O O . ALA A 1 404 ? -8.117 -14.641 24.531 1 98.38 404 ALA A O 1
ATOM 3175 N N . ASP A 1 405 ? -8.172 -15.203 22.344 1 98.56 405 ASP A N 1
ATOM 3176 C CA . ASP A 1 405 ? -7.641 -16.547 22.547 1 98.56 405 ASP A CA 1
ATOM 3177 C C . ASP A 1 405 ? -6.199 -16.484 23.062 1 98.56 405 ASP A C 1
ATOM 3179 O O . ASP A 1 405 ? -5.824 -17.25 23.953 1 98.56 405 ASP A O 1
ATOM 3183 N N . GLU A 1 406 ? -5.434 -15.633 22.484 1 98.25 406 GLU A N 1
ATOM 3184 C CA . GLU A 1 406 ? -4.043 -15.461 22.906 1 98.25 406 GLU A CA 1
ATOM 3185 C C . GLU A 1 406 ? -3.959 -14.922 24.328 1 98.25 406 GLU A C 1
ATOM 3187 O O . GLU A 1 406 ? -3.148 -15.391 25.125 1 98.25 406 GLU A O 1
ATOM 3192 N N . ALA A 1 407 ? -4.785 -13.938 24.609 1 98.69 407 ALA A N 1
ATOM 3193 C CA . ALA A 1 407 ? -4.828 -13.328 25.938 1 98.69 407 ALA A CA 1
ATOM 3194 C C . ALA A 1 407 ? -5.133 -14.375 27 1 98.69 407 ALA A C 1
ATOM 3196 O O . ALA A 1 407 ? -4.488 -14.398 28.062 1 98.69 407 ALA A O 1
ATOM 3197 N N . THR A 1 408 ? -6.086 -15.227 26.703 1 98.75 408 THR A N 1
ATOM 3198 C CA . THR A 1 408 ? -6.477 -16.281 27.641 1 98.75 408 THR A CA 1
ATOM 3199 C C . THR A 1 408 ? -5.305 -17.203 27.938 1 98.75 408 THR A C 1
ATOM 3201 O O . THR A 1 408 ? -5.074 -17.594 29.078 1 98.75 408 THR A O 1
ATOM 3204 N N . ARG A 1 409 ? -4.52 -17.531 27 1 98.75 409 ARG A N 1
ATOM 3205 C CA . ARG A 1 409 ? -3.375 -18.422 27.125 1 98.75 409 ARG A CA 1
ATOM 3206 C C . ARG A 1 409 ? -2.234 -17.75 27.875 1 98.75 409 ARG A C 1
ATOM 3208 O O . ARG A 1 409 ? -1.578 -18.375 28.719 1 98.75 409 ARG A O 1
ATOM 3215 N N . TYR A 1 410 ? -2 -16.453 27.594 1 98.75 410 TYR A N 1
ATOM 3216 C CA . TYR A 1 410 ? -0.973 -15.711 28.312 1 98.75 410 TYR A CA 1
ATOM 3217 C C . TYR A 1 410 ? -1.308 -15.609 29.797 1 98.75 410 TYR A C 1
ATOM 3219 O O . TYR A 1 410 ? -0.452 -15.859 30.641 1 98.75 410 TYR A O 1
ATOM 3227 N N . VAL A 1 411 ? -2.566 -15.25 30.078 1 98.81 411 VAL A N 1
ATOM 3228 C CA . VAL A 1 411 ? -2.996 -15.086 31.469 1 98.81 411 VAL A CA 1
ATOM 3229 C C . VAL A 1 411 ? -2.84 -16.406 32.219 1 98.81 411 VAL A C 1
ATOM 3231 O O . VAL A 1 411 ? -2.322 -16.438 33.344 1 98.81 411 VAL A O 1
ATOM 3234 N N . ALA A 1 412 ? -3.24 -17.5 31.547 1 98.62 412 ALA A N 1
ATOM 3235 C CA . ALA A 1 412 ? -3.09 -18.812 32.156 1 98.62 412 ALA A CA 1
ATOM 3236 C C . ALA A 1 412 ? -1.619 -19.141 32.406 1 98.62 412 ALA A C 1
ATOM 3238 O O . ALA A 1 412 ? -1.256 -19.688 33.438 1 98.62 412 ALA A O 1
ATOM 3239 N N . SER A 1 413 ? -0.752 -18.781 31.516 1 98.62 413 SER A N 1
ATOM 3240 C CA . SER A 1 413 ? 0.668 -19.125 31.562 1 98.62 413 SER A CA 1
ATOM 3241 C C . SER A 1 413 ? 1.396 -18.281 32.625 1 98.62 413 SER A C 1
ATOM 3243 O O . SER A 1 413 ? 2.504 -18.625 33.031 1 98.62 413 SER A O 1
ATOM 3245 N N . MET A 1 414 ? 0.765 -17.156 33 1 98.44 414 MET A N 1
ATOM 3246 C CA . MET A 1 414 ? 1.385 -16.266 34 1 98.44 414 MET A CA 1
ATOM 3247 C C . MET A 1 414 ? 0.757 -16.453 35.375 1 98.44 414 MET A C 1
ATOM 3249 O O . MET A 1 414 ? 1 -15.656 36.281 1 98.44 414 MET A O 1
ATOM 3253 N N . GLY A 1 415 ? -0.053 -17.422 35.5 1 97.62 415 GLY A N 1
ATOM 3254 C CA . GLY A 1 415 ? -0.534 -17.797 36.812 1 97.62 415 GLY A CA 1
ATOM 3255 C C . GLY A 1 415 ? -1.932 -17.281 37.125 1 97.62 415 GLY A C 1
ATOM 3256 O O . GLY A 1 415 ? -2.393 -17.344 38.25 1 97.62 415 GLY A O 1
ATOM 3257 N N . GLY A 1 416 ? -2.604 -16.766 36.094 1 98.25 416 GLY A N 1
ATOM 3258 C CA . GLY A 1 416 ? -3.971 -16.312 36.281 1 98.25 416 GLY A CA 1
ATOM 3259 C C . GLY A 1 416 ? -4.086 -14.797 36.344 1 98.25 416 GLY A C 1
ATOM 3260 O O . GLY A 1 416 ? -3.078 -14.102 36.469 1 98.25 416 GLY A O 1
ATOM 3261 N N . SER A 1 417 ? -5.281 -14.273 36.344 1 98.56 417 SER A N 1
ATOM 3262 C CA . SER A 1 417 ? -5.566 -12.852 36.219 1 98.56 417 SER A CA 1
ATOM 3263 C C . SER A 1 417 ? -5.012 -12.07 37.406 1 98.56 417 SER A C 1
ATOM 3265 O O . SER A 1 417 ? -4.457 -10.984 37.219 1 98.56 417 SER A O 1
ATOM 3267 N N . ASP A 1 418 ? -5.164 -12.633 38.594 1 98.31 418 ASP A N 1
ATOM 3268 C CA . ASP A 1 418 ? -4.703 -11.938 39.781 1 98.31 418 ASP A CA 1
ATOM 3269 C C . ASP A 1 418 ? -3.186 -11.773 39.781 1 98.31 418 ASP A C 1
ATOM 3271 O O . ASP A 1 418 ? -2.668 -10.711 40.125 1 98.31 418 ASP A O 1
ATOM 3275 N N . GLN A 1 419 ? -2.568 -12.805 39.375 1 98.44 419 GLN A N 1
ATOM 3276 C CA . GLN A 1 419 ? -1.111 -12.758 39.312 1 98.44 419 GLN A CA 1
ATOM 3277 C C . GLN A 1 419 ? -0.633 -11.789 38.25 1 98.44 419 GLN A C 1
ATOM 3279 O O . GLN A 1 419 ? 0.351 -11.07 38.438 1 98.44 419 GLN A O 1
ATOM 3284 N N . VAL A 1 420 ? -1.282 -11.805 37.094 1 98.81 420 VAL A N 1
ATOM 3285 C CA . VAL A 1 420 ? -0.903 -10.898 36.031 1 98.81 420 VAL A CA 1
ATOM 3286 C C . VAL A 1 420 ? -1.136 -9.453 36.469 1 98.81 420 VAL A C 1
ATOM 3288 O O . VAL A 1 420 ? -0.322 -8.57 36.156 1 98.81 420 VAL A O 1
ATOM 3291 N N . LEU A 1 421 ? -2.256 -9.211 37.094 1 98.62 421 LEU A N 1
ATOM 3292 C CA . LEU A 1 421 ? -2.543 -7.879 37.625 1 98.62 421 LEU A CA 1
ATOM 3293 C C . LEU A 1 421 ? -1.452 -7.418 38.562 1 98.62 421 LEU A C 1
ATOM 3295 O O . LEU A 1 421 ? -0.99 -6.277 38.5 1 98.62 421 LEU A O 1
ATOM 3299 N N . ALA A 1 422 ? -1.064 -8.297 39.469 1 98.62 422 ALA A N 1
ATOM 3300 C CA . ALA A 1 422 ? 0.001 -7.973 40.406 1 98.62 422 ALA A CA 1
ATOM 3301 C C . ALA A 1 422 ? 1.31 -7.68 39.688 1 98.62 422 ALA A C 1
ATOM 3303 O O . ALA A 1 422 ? 2.025 -6.738 40.031 1 98.62 422 ALA A O 1
ATOM 3304 N N . THR A 1 423 ? 1.638 -8.516 38.719 1 98.81 423 THR A N 1
ATOM 3305 C CA . THR A 1 423 ? 2.848 -8.328 37.938 1 98.81 423 THR A CA 1
ATOM 3306 C C . THR A 1 423 ? 2.809 -6.992 37.188 1 98.81 423 THR A C 1
ATOM 3308 O O . THR A 1 423 ? 3.82 -6.293 37.094 1 98.81 423 THR A O 1
ATOM 3311 N N . ALA A 1 424 ? 1.644 -6.668 36.594 1 98.88 424 ALA A N 1
ATOM 3312 C CA . ALA A 1 424 ? 1.479 -5.387 35.906 1 98.88 424 ALA A CA 1
ATOM 3313 C C . ALA A 1 424 ? 1.734 -4.219 36.875 1 98.88 424 ALA A C 1
ATOM 3315 O O . ALA A 1 424 ? 2.371 -3.234 36.5 1 98.88 424 ALA A O 1
ATOM 3316 N N . LYS A 1 425 ? 1.222 -4.297 38.062 1 98.69 425 LYS A N 1
ATOM 3317 C CA . LYS A 1 425 ? 1.43 -3.248 39.031 1 98.69 425 LYS A CA 1
ATOM 3318 C C . LYS A 1 425 ? 2.91 -3.09 39.375 1 98.69 425 LYS A C 1
ATOM 3320 O O . LYS A 1 425 ? 3.383 -1.977 39.625 1 98.69 425 LYS A O 1
ATOM 3325 N N . ASP A 1 426 ? 3.66 -4.207 39.406 1 98.75 426 ASP A N 1
ATOM 3326 C CA . ASP A 1 426 ? 5.105 -4.145 39.625 1 98.75 426 ASP A CA 1
ATOM 3327 C C . ASP A 1 426 ? 5.777 -3.357 38.5 1 98.75 426 ASP A C 1
ATOM 3329 O O . ASP A 1 426 ? 6.688 -2.564 38.75 1 98.75 426 ASP A O 1
ATOM 3333 N N . TYR A 1 427 ? 5.391 -3.635 37.281 1 98.81 427 TYR A N 1
ATOM 3334 C CA . TYR A 1 427 ? 5.961 -2.914 36.125 1 98.81 427 TYR A CA 1
ATOM 3335 C C . TYR A 1 427 ? 5.586 -1.438 36.188 1 98.81 427 TYR A C 1
ATOM 3337 O O . TYR A 1 427 ? 6.383 -0.575 35.812 1 98.81 427 TYR A O 1
ATOM 3345 N N . ILE A 1 428 ? 4.328 -1.142 36.625 1 98.81 428 ILE A N 1
ATOM 3346 C CA . ILE A 1 428 ? 3.924 0.248 36.781 1 98.81 428 ILE A CA 1
ATOM 3347 C C . ILE A 1 428 ? 4.852 0.926 37.812 1 98.81 428 ILE A C 1
ATOM 3349 O O . ILE A 1 428 ? 5.34 2.031 37.562 1 98.81 428 ILE A O 1
ATOM 3353 N N . ALA A 1 429 ? 5.09 0.282 38.906 1 98.5 429 ALA A N 1
ATOM 3354 C CA . ALA A 1 429 ? 5.93 0.824 39.969 1 98.5 429 ALA A CA 1
ATOM 3355 C C . ALA A 1 429 ? 7.348 1.078 39.469 1 98.5 429 ALA A C 1
ATOM 3357 O O . ALA A 1 429 ? 8.008 2.02 39.906 1 98.5 429 ALA A O 1
ATOM 3358 N N . LYS A 1 430 ? 7.809 0.282 38.5 1 98.19 430 LYS A N 1
ATOM 3359 C CA . LYS A 1 430 ? 9.148 0.41 37.969 1 98.19 430 LYS A CA 1
ATOM 3360 C C . LYS A 1 430 ? 9.172 1.398 36.781 1 98.19 430 LYS A C 1
ATOM 3362 O O . LYS A 1 430 ? 10.211 1.609 36.156 1 98.19 430 LYS A O 1
ATOM 3367 N N . GLY A 1 431 ? 8.047 1.924 36.438 1 98.06 431 GLY A N 1
ATOM 3368 C CA . GLY A 1 431 ? 7.957 2.939 35.406 1 98.06 431 GLY A CA 1
ATOM 3369 C C . GLY A 1 431 ? 7.82 2.355 34 1 98.06 431 GLY A C 1
ATOM 3370 O O . GLY A 1 431 ? 7.906 3.08 33.031 1 98.06 431 GLY A O 1
ATOM 3371 N N . ASP A 1 432 ? 7.691 1.048 33.875 1 98.69 432 ASP A N 1
ATOM 3372 C CA . ASP A 1 432 ? 7.5 0.404 32.594 1 98.69 432 ASP A CA 1
ATOM 3373 C C . ASP A 1 432 ? 6.02 0.3 32.25 1 98.69 432 ASP A C 1
ATOM 3375 O O . ASP A 1 432 ? 5.461 -0.798 32.219 1 98.69 432 ASP A O 1
ATOM 3379 N N . LEU A 1 433 ? 5.422 1.424 31.875 1 98.81 433 LEU A N 1
ATOM 3380 C CA . LEU A 1 433 ? 3.994 1.518 31.578 1 98.81 433 LEU A CA 1
ATOM 3381 C C . LEU A 1 433 ? 3.658 0.808 30.281 1 98.81 433 LEU A C 1
ATOM 3383 O O . LEU A 1 433 ? 2.551 0.289 30.109 1 98.81 433 LEU A O 1
ATOM 3387 N N . ARG A 1 434 ? 4.602 0.793 29.344 1 98.56 434 ARG A N 1
ATOM 3388 C CA . ARG A 1 434 ? 4.395 0.134 28.062 1 98.56 434 ARG A CA 1
ATOM 3389 C C . ARG A 1 434 ? 4.047 -1.339 28.25 1 98.56 434 ARG A C 1
ATOM 3391 O O . ARG A 1 434 ? 3.047 -1.82 27.719 1 98.56 434 ARG A O 1
ATOM 3398 N N . PHE A 1 435 ? 4.867 -2.051 28.984 1 98.81 435 PHE A N 1
ATOM 3399 C CA . PHE A 1 435 ? 4.641 -3.48 29.156 1 98.81 435 PHE A CA 1
ATOM 3400 C C . PHE A 1 435 ? 3.475 -3.736 30.094 1 98.81 435 PHE A C 1
ATOM 3402 O O . PHE A 1 435 ? 2.74 -4.711 29.938 1 98.81 435 PHE A O 1
ATOM 3409 N N . ALA A 1 436 ? 3.289 -2.799 31.109 1 98.88 436 ALA A N 1
ATOM 3410 C CA . ALA A 1 436 ? 2.102 -2.902 31.953 1 98.88 436 ALA A CA 1
ATOM 3411 C C . ALA A 1 436 ? 0.828 -2.879 31.109 1 98.88 436 ALA A C 1
ATOM 3413 O O . ALA A 1 436 ? -0.107 -3.641 31.359 1 98.88 436 ALA A O 1
ATOM 3414 N N . ALA A 1 437 ? 0.772 -1.969 30.109 1 98.94 437 ALA A N 1
ATOM 3415 C CA . ALA A 1 437 ? -0.377 -1.897 29.219 1 98.94 437 ALA A CA 1
ATOM 3416 C C . ALA A 1 437 ? -0.591 -3.225 28.484 1 98.94 437 ALA A C 1
ATOM 3418 O O . ALA A 1 437 ? -1.728 -3.676 28.328 1 98.94 437 ALA A O 1
ATOM 3419 N N . THR A 1 438 ? 0.499 -3.863 28.062 1 98.81 438 THR A N 1
ATOM 3420 C CA . THR A 1 438 ? 0.434 -5.148 27.375 1 98.81 438 THR A CA 1
ATOM 3421 C C . THR A 1 438 ? -0.181 -6.215 28.266 1 98.81 438 THR A C 1
ATOM 3423 O O . THR A 1 438 ? -1.094 -6.934 27.859 1 98.81 438 THR A O 1
ATOM 3426 N N . LEU A 1 439 ? 0.316 -6.34 29.5 1 98.88 439 LEU A N 1
ATOM 3427 C CA . LEU A 1 439 ? -0.156 -7.352 30.438 1 98.88 439 LEU A CA 1
ATOM 3428 C C . LEU A 1 439 ? -1.624 -7.129 30.781 1 98.88 439 LEU A C 1
ATOM 3430 O O . LEU A 1 439 ? -2.418 -8.07 30.781 1 98.88 439 LEU A O 1
ATOM 3434 N N . LEU A 1 440 ? -1.951 -5.887 31.125 1 98.94 440 LEU A N 1
ATOM 3435 C CA . LEU A 1 440 ? -3.314 -5.566 31.531 1 98.94 440 LEU A CA 1
ATOM 3436 C C . LEU A 1 440 ? -4.293 -5.785 30.375 1 98.94 440 LEU A C 1
ATOM 3438 O O . LEU A 1 440 ? -5.43 -6.207 30.594 1 98.94 440 LEU A O 1
ATOM 3442 N N . ASN A 1 441 ? -3.855 -5.445 29.156 1 98.88 441 ASN A N 1
ATOM 3443 C CA . ASN A 1 441 ? -4.684 -5.734 27.984 1 98.88 441 ASN A CA 1
ATOM 3444 C C . ASN A 1 441 ? -4.988 -7.227 27.875 1 98.88 441 ASN A C 1
ATOM 3446 O O . ASN A 1 441 ? -6.098 -7.609 27.5 1 98.88 441 ASN A O 1
ATOM 3450 N N . HIS A 1 442 ? -4.012 -8.117 28.156 1 98.81 442 HIS A N 1
ATOM 3451 C CA . HIS A 1 442 ? -4.258 -9.555 28.156 1 98.81 442 HIS A CA 1
ATOM 3452 C C . HIS A 1 442 ? -5.348 -9.93 29.141 1 98.81 442 HIS A C 1
ATOM 3454 O O . HIS A 1 442 ? -6.227 -10.742 28.828 1 98.81 442 HIS A O 1
ATOM 3460 N N . VAL A 1 443 ? -5.266 -9.375 30.328 1 98.88 443 VAL A N 1
ATOM 3461 C CA . VAL A 1 443 ? -6.25 -9.703 31.359 1 98.88 443 VAL A CA 1
ATOM 3462 C C . VAL A 1 443 ? -7.641 -9.273 30.906 1 98.88 443 VAL A C 1
ATOM 3464 O O . VAL A 1 443 ? -8.609 -10.023 31.047 1 98.88 443 VAL A O 1
ATOM 3467 N N . VAL A 1 444 ? -7.754 -8.047 30.328 1 98.88 444 VAL A N 1
ATOM 3468 C CA . VAL A 1 444 ? -9.031 -7.516 29.891 1 98.88 444 VAL A CA 1
ATOM 3469 C C . VAL A 1 444 ? -9.578 -8.367 28.75 1 98.88 444 VAL A C 1
ATOM 3471 O O . VAL A 1 444 ? -10.773 -8.664 28.703 1 98.88 444 VAL A O 1
ATOM 3474 N N . PHE A 1 445 ? -8.766 -8.805 27.812 1 98.75 445 PHE A N 1
ATOM 3475 C CA . PHE A 1 445 ? -9.211 -9.57 26.656 1 98.75 445 PHE A CA 1
ATOM 3476 C C . PHE A 1 445 ? -9.523 -11.008 27.047 1 98.75 445 PHE A C 1
ATOM 3478 O O . PHE A 1 445 ? -10.328 -11.68 26.391 1 98.75 445 PHE A O 1
ATOM 3485 N N . ALA A 1 446 ? -8.883 -11.508 28.094 1 98.69 446 ALA A N 1
ATOM 3486 C CA . ALA A 1 446 ? -9.195 -12.836 28.609 1 98.69 446 ALA A CA 1
ATOM 3487 C C . ALA A 1 446 ? -10.523 -12.836 29.359 1 98.69 446 ALA A C 1
ATOM 3489 O O . ALA A 1 446 ? -11.242 -13.836 29.359 1 98.69 446 ALA A O 1
ATOM 3490 N N . ASP A 1 447 ? -10.844 -11.734 30.078 1 98.06 447 ASP A N 1
ATOM 3491 C CA . ASP A 1 447 ? -12.07 -11.547 30.844 1 98.06 447 ASP A CA 1
ATOM 3492 C C . ASP A 1 447 ? -12.477 -10.07 30.875 1 98.06 447 ASP A C 1
ATOM 3494 O O . ASP A 1 447 ? -12.016 -9.312 31.734 1 98.06 447 ASP A O 1
ATOM 3498 N N . ASP A 1 448 ? -13.406 -9.656 30.016 1 95.94 448 ASP A N 1
ATOM 3499 C CA . ASP A 1 448 ? -13.75 -8.242 29.875 1 95.94 448 ASP A CA 1
ATOM 3500 C C . ASP A 1 448 ? -14.641 -7.781 31.031 1 95.94 448 ASP A C 1
ATOM 3502 O O . ASP A 1 448 ? -15.07 -6.629 31.078 1 95.94 448 ASP A O 1
ATOM 3506 N N . GLN A 1 449 ? -14.883 -8.703 32.031 1 96.94 449 GLN A N 1
ATOM 3507 C CA . GLN A 1 449 ? -15.648 -8.336 33.219 1 96.94 449 GLN A CA 1
ATOM 3508 C C . GLN A 1 449 ? -14.719 -8.031 34.406 1 96.94 449 GLN A C 1
ATOM 3510 O O . GLN A 1 449 ? -15.18 -7.648 35.469 1 96.94 449 GLN A O 1
ATOM 3515 N N . ASN A 1 450 ? -13.445 -8.156 34.156 1 98.06 450 ASN A N 1
ATOM 3516 C CA . ASN A 1 450 ? -12.477 -7.855 35.219 1 98.06 450 ASN A CA 1
ATOM 3517 C C . ASN A 1 450 ? -12.336 -6.352 35.438 1 98.06 450 ASN A C 1
ATOM 3519 O O . ASN A 1 450 ? -11.445 -5.719 34.844 1 98.06 450 ASN A O 1
ATOM 3523 N N . THR A 1 451 ? -13.039 -5.805 36.344 1 97.88 451 THR A N 1
ATOM 3524 C CA . THR A 1 451 ? -13.125 -4.363 36.562 1 97.88 451 THR A CA 1
ATOM 3525 C C . THR A 1 451 ? -11.805 -3.814 37.094 1 97.88 451 THR A C 1
ATOM 3527 O O . THR A 1 451 ? -11.414 -2.689 36.75 1 97.88 451 THR A O 1
ATOM 3530 N N . ASP A 1 452 ? -11.109 -4.602 37.906 1 98.44 452 ASP A N 1
ATOM 3531 C CA . ASP A 1 452 ? -9.82 -4.16 38.469 1 98.44 452 ASP A CA 1
ATOM 3532 C C . ASP A 1 452 ? -8.805 -3.955 37.344 1 98.44 452 ASP A C 1
ATOM 3534 O O . ASP A 1 452 ? -8.094 -2.951 37.312 1 98.44 452 ASP A O 1
ATOM 3538 N N . ALA A 1 453 ? -8.773 -4.918 36.469 1 98.62 453 ALA A N 1
ATOM 3539 C CA . ALA A 1 453 ? -7.848 -4.824 35.344 1 98.62 453 ALA A CA 1
ATOM 3540 C C . ALA A 1 453 ? -8.211 -3.656 34.438 1 98.62 453 ALA A C 1
ATOM 3542 O O . ALA A 1 453 ? -7.324 -2.947 33.938 1 98.62 453 ALA A O 1
ATOM 3543 N N . LYS A 1 454 ? -9.484 -3.482 34.125 1 98.75 454 LYS A N 1
ATOM 3544 C CA . LYS A 1 454 ? -9.938 -2.371 33.281 1 98.75 454 LYS A CA 1
ATOM 3545 C C . LYS A 1 454 ? -9.547 -1.03 33.906 1 98.75 454 LYS A C 1
ATOM 3547 O O . LYS A 1 454 ? -9.062 -0.139 33.219 1 98.75 454 LYS A O 1
ATOM 3552 N N . ASN A 1 455 ? -9.789 -0.898 35.219 1 98.69 455 ASN A N 1
ATOM 3553 C CA . ASN A 1 455 ? -9.453 0.344 35.906 1 98.69 455 ASN A CA 1
ATOM 3554 C C . ASN A 1 455 ? -7.953 0.615 35.875 1 98.69 455 ASN A C 1
ATOM 3556 O O . ASN A 1 455 ? -7.527 1.748 35.656 1 98.69 455 ASN A O 1
ATOM 3560 N N . GLU A 1 456 ? -7.184 -0.412 36.156 1 98.81 456 GLU A N 1
ATOM 3561 C CA . GLU A 1 456 ? -5.734 -0.254 36.156 1 98.81 456 GLU A CA 1
ATOM 3562 C C . GLU A 1 456 ? -5.219 0.086 34.75 1 98.81 456 GLU A C 1
ATOM 3564 O O . GLU A 1 456 ? -4.352 0.947 34.594 1 98.81 456 GLU A O 1
ATOM 3569 N N . LEU A 1 457 ? -5.773 -0.624 33.719 1 98.94 457 LEU A N 1
ATOM 3570 C CA . LEU A 1 457 ? -5.375 -0.342 32.344 1 98.94 457 LEU A CA 1
ATOM 3571 C C . LEU A 1 457 ? -5.738 1.086 31.969 1 98.94 457 LEU A C 1
ATOM 3573 O O . LEU A 1 457 ? -4.953 1.775 31.312 1 98.94 457 LEU A O 1
ATOM 3577 N N . ALA A 1 458 ? -6.922 1.522 32.344 1 98.88 458 ALA A N 1
ATOM 3578 C CA . ALA A 1 458 ? -7.336 2.9 32.094 1 98.88 458 ALA A CA 1
ATOM 3579 C C . ALA A 1 458 ? -6.359 3.891 32.719 1 98.88 458 ALA A C 1
ATOM 3581 O O . ALA A 1 458 ? -6.027 4.914 32.125 1 98.88 458 ALA A O 1
ATOM 3582 N N . SER A 1 459 ? -5.953 3.584 33.938 1 98.81 459 SER A N 1
ATOM 3583 C CA . SER A 1 459 ? -4.992 4.445 34.625 1 98.81 459 SER A CA 1
ATOM 3584 C C . SER A 1 459 ? -3.664 4.488 33.875 1 98.81 459 SER A C 1
ATOM 3586 O O . SER A 1 459 ? -3.045 5.551 33.781 1 98.81 459 SER A O 1
ATOM 3588 N N . VAL A 1 460 ? -3.215 3.346 33.406 1 98.94 460 VAL A N 1
ATOM 3589 C CA . VAL A 1 460 ? -1.968 3.262 32.656 1 98.94 460 VAL A CA 1
ATOM 3590 C C . VAL A 1 460 ? -2.094 4.059 31.344 1 98.94 460 VAL A C 1
ATOM 3592 O O . VAL A 1 460 ? -1.196 4.824 31 1 98.94 460 VAL A O 1
ATOM 3595 N N . TYR A 1 461 ? -3.197 3.871 30.609 1 98.94 461 TYR A N 1
ATOM 3596 C CA . TYR A 1 461 ? -3.445 4.633 29.391 1 98.94 461 TYR A CA 1
ATOM 3597 C C . TYR A 1 461 ? -3.443 6.129 29.672 1 98.94 461 TYR A C 1
ATOM 3599 O O . TYR A 1 461 ? -2.883 6.914 28.906 1 98.94 461 TYR A O 1
ATOM 3607 N N . THR A 1 462 ? -4.062 6.527 30.734 1 98.88 462 THR A N 1
ATOM 3608 C CA . THR A 1 462 ? -4.121 7.938 31.094 1 98.88 462 THR A CA 1
ATOM 3609 C C . THR A 1 462 ? -2.719 8.5 31.312 1 98.88 462 THR A C 1
ATOM 3611 O O . THR A 1 462 ? -2.385 9.57 30.781 1 98.88 462 THR A O 1
ATOM 3614 N N . THR A 1 463 ? -1.914 7.781 32.062 1 98.75 463 THR A N 1
ATOM 3615 C CA . THR A 1 463 ? -0.553 8.227 32.344 1 98.75 463 THR A CA 1
ATOM 3616 C C . THR A 1 463 ? 0.264 8.297 31.062 1 98.75 463 THR A C 1
ATOM 3618 O O . THR A 1 463 ? 0.994 9.258 30.828 1 98.75 463 THR A O 1
ATOM 3621 N N . LEU A 1 464 ? 0.135 7.281 30.234 1 98.81 464 LEU A N 1
ATOM 3622 C CA . LEU A 1 464 ? 0.822 7.301 28.953 1 98.81 464 LEU A CA 1
ATOM 3623 C C . LEU A 1 464 ? 0.356 8.477 28.094 1 98.81 464 LEU A C 1
ATOM 3625 O O . LEU A 1 464 ? 1.175 9.188 27.5 1 98.81 464 LEU A O 1
ATOM 3629 N N . GLY A 1 465 ? -0.955 8.68 28.031 1 98.81 465 GLY A N 1
ATOM 3630 C CA . GLY A 1 465 ? -1.51 9.781 27.266 1 98.81 465 GLY A CA 1
ATOM 3631 C C . GLY A 1 465 ? -0.983 11.133 27.703 1 98.81 465 GLY A C 1
ATOM 3632 O O . GLY A 1 465 ? -0.627 11.969 26.875 1 98.81 465 GLY A O 1
ATOM 3633 N N . TYR A 1 466 ? -0.914 11.344 28.984 1 98.69 466 TYR A N 1
ATOM 3634 C CA . TYR A 1 466 ? -0.453 12.609 29.547 1 98.69 466 TYR A CA 1
ATOM 3635 C C . TYR A 1 466 ? 0.999 12.875 29.156 1 98.69 466 TYR A C 1
ATOM 3637 O O . TYR A 1 466 ? 1.414 14.031 29.047 1 98.69 466 TYR A O 1
ATOM 3645 N N . GLY A 1 467 ? 1.708 11.836 28.938 1 98.12 467 GLY A N 1
ATOM 3646 C CA . GLY A 1 467 ? 3.131 11.984 28.672 1 98.12 467 GLY A CA 1
ATOM 3647 C C . GLY A 1 467 ? 3.455 12.141 27.203 1 98.12 467 GLY A C 1
ATOM 3648 O O . GLY A 1 467 ? 4.59 12.461 26.844 1 98.12 467 GLY A O 1
ATOM 3649 N N . CYS A 1 468 ? 2.488 12.047 26.328 1 98.06 468 CYS A N 1
ATOM 3650 C CA . CYS A 1 468 ? 2.732 12 24.891 1 98.06 468 CYS A CA 1
ATOM 3651 C C . CYS A 1 468 ? 2.965 13.398 24.344 1 98.06 468 CYS A C 1
ATOM 3653 O O . CYS A 1 468 ? 2.193 14.32 24.609 1 98.06 468 CYS A O 1
ATOM 3655 N N . GLU A 1 469 ? 4.016 13.516 23.516 1 97.62 469 GLU A N 1
ATOM 3656 C CA . GLU A 1 469 ? 4.211 14.719 22.703 1 97.62 469 GLU A CA 1
ATOM 3657 C C . GLU A 1 469 ? 3.303 14.711 21.469 1 97.62 469 GLU A C 1
ATOM 3659 O O . GLU A 1 469 ? 2.938 15.766 20.953 1 97.62 469 GLU A O 1
ATOM 3664 N N . ASN A 1 470 ? 2.945 13.586 21.078 1 98.44 470 ASN A N 1
ATOM 3665 C CA . ASN A 1 470 ? 2.066 13.422 19.922 1 98.44 470 ASN A CA 1
ATOM 3666 C C . ASN A 1 470 ? 0.596 13.531 20.312 1 98.44 470 ASN A C 1
ATOM 3668 O O . ASN A 1 470 ? 0.115 12.773 21.156 1 98.44 470 ASN A O 1
ATOM 3672 N N . GLY A 1 471 ? -0.081 14.469 19.672 1 98.31 471 GLY A N 1
ATOM 3673 C CA . GLY A 1 471 ? -1.475 14.703 20.016 1 98.31 471 GLY A CA 1
ATOM 3674 C C . GLY A 1 471 ? -2.377 13.531 19.703 1 98.31 471 GLY A C 1
ATOM 3675 O O . GLY A 1 471 ? -3.305 13.234 20.453 1 98.31 471 GLY A O 1
ATOM 3676 N N . THR A 1 472 ? -2.16 12.789 18.641 1 98.38 472 THR A N 1
ATOM 3677 C CA . THR A 1 472 ? -2.994 11.656 18.266 1 98.38 472 THR A CA 1
ATOM 3678 C C . THR A 1 472 ? -2.75 10.469 19.203 1 98.38 472 THR A C 1
ATOM 3680 O O . THR A 1 472 ? -3.684 9.75 19.547 1 98.38 472 THR A O 1
ATOM 3683 N N . TRP A 1 473 ? -1.467 10.266 19.641 1 98.69 473 TRP A N 1
ATOM 3684 C CA . TRP A 1 473 ? -1.175 9.234 20.625 1 98.69 473 TRP A CA 1
ATOM 3685 C C . TRP A 1 473 ? -1.922 9.508 21.922 1 98.69 473 TRP A C 1
ATOM 3687 O O . TRP A 1 473 ? -2.545 8.602 22.484 1 98.69 473 TRP A O 1
ATOM 3697 N N . ARG A 1 474 ? -1.781 10.758 22.391 1 98.81 474 ARG A N 1
ATOM 3698 C CA . ARG A 1 474 ? -2.488 11.148 23.609 1 98.81 474 ARG A CA 1
ATOM 3699 C C . ARG A 1 474 ? -3.973 10.812 23.5 1 98.81 474 ARG A C 1
ATOM 3701 O O . ARG A 1 474 ? -4.535 10.188 24.406 1 98.81 474 ARG A O 1
ATOM 3708 N N . ASN A 1 475 ? -4.582 11.242 22.422 1 98.75 475 ASN A N 1
ATOM 3709 C CA . ASN A 1 475 ? -6.012 11.023 22.219 1 98.75 475 ASN A CA 1
ATOM 3710 C C . ASN A 1 475 ? -6.355 9.539 22.188 1 98.75 475 ASN A C 1
ATOM 3712 O O . ASN A 1 475 ? -7.371 9.125 22.75 1 98.75 475 ASN A O 1
ATOM 3716 N N . ILE A 1 476 ? -5.57 8.734 21.547 1 98.81 476 ILE A N 1
ATOM 3717 C CA . ILE A 1 476 ? -5.812 7.297 21.438 1 98.81 476 ILE A CA 1
ATOM 3718 C C . ILE A 1 476 ? -5.766 6.66 22.828 1 98.81 476 ILE A C 1
ATOM 3720 O O . ILE A 1 476 ? -6.66 5.895 23.188 1 98.81 476 ILE A O 1
ATOM 3724 N N . TYR A 1 477 ? -4.762 6.98 23.625 1 98.94 477 TYR A N 1
ATOM 3725 C CA . TYR A 1 477 ? -4.645 6.438 24.969 1 98.94 477 TYR A CA 1
ATOM 3726 C C . TYR A 1 477 ? -5.816 6.883 25.844 1 98.94 477 TYR A C 1
ATOM 3728 O O . TYR A 1 477 ? -6.434 6.062 26.516 1 98.94 477 TYR A O 1
ATOM 3736 N N . LEU A 1 478 ? -6.113 8.172 25.766 1 98.88 478 LEU A N 1
ATOM 3737 C CA . LEU A 1 478 ? -7.141 8.703 26.656 1 98.88 478 LEU A CA 1
ATOM 3738 C C . LEU A 1 478 ? -8.523 8.203 26.234 1 98.88 478 LEU A C 1
ATOM 3740 O O . LEU A 1 478 ? -9.383 7.969 27.094 1 98.88 478 LEU A O 1
ATOM 3744 N N . THR A 1 479 ? -8.781 8.117 24.953 1 98.81 479 THR A N 1
ATOM 3745 C CA . THR A 1 479 ? -10.039 7.535 24.5 1 98.81 479 THR A CA 1
ATOM 3746 C C . THR A 1 479 ? -10.141 6.07 24.922 1 98.81 479 THR A C 1
ATOM 3748 O O . THR A 1 479 ? -11.203 5.617 25.344 1 98.81 479 THR A O 1
ATOM 3751 N N . GLY A 1 480 ? -9.047 5.348 24.75 1 98.81 480 GLY A N 1
ATOM 3752 C CA . GLY A 1 480 ? -9.031 3.98 25.234 1 98.81 480 GLY A CA 1
ATOM 3753 C C . GLY A 1 480 ? -9.352 3.873 26.719 1 98.81 480 GLY A C 1
ATOM 3754 O O . GLY A 1 480 ? -10.125 3.006 27.125 1 98.81 480 GLY A O 1
ATOM 3755 N N . ALA A 1 481 ? -8.75 4.734 27.484 1 98.88 481 ALA A N 1
ATOM 3756 C CA . ALA A 1 481 ? -9.039 4.773 28.922 1 98.88 481 ALA A CA 1
ATOM 3757 C C . ALA A 1 481 ? -10.523 5.027 29.172 1 98.88 481 ALA A C 1
ATOM 3759 O O . ALA A 1 481 ? -11.141 4.355 30 1 98.88 481 ALA A O 1
ATOM 3760 N N . SER A 1 482 ? -11.086 6 28.5 1 98.62 482 SER A N 1
ATOM 3761 C CA . SER A 1 482 ? -12.5 6.352 28.656 1 98.62 482 SER A CA 1
ATOM 3762 C C . SER A 1 482 ? -13.398 5.18 28.297 1 98.62 482 SER A C 1
ATOM 3764 O O . SER A 1 482 ? -14.367 4.891 29 1 98.62 482 SER A O 1
ATOM 3766 N N . GLU A 1 483 ? -13.102 4.465 27.219 1 98.38 483 GLU A N 1
ATOM 3767 C CA . GLU A 1 483 ? -13.977 3.396 26.734 1 98.38 483 GLU A CA 1
ATOM 3768 C C . GLU A 1 483 ? -13.883 2.168 27.641 1 98.38 483 GLU A C 1
ATOM 3770 O O . GLU A 1 483 ? -14.812 1.361 27.703 1 98.38 483 GLU A O 1
ATOM 3775 N N . LEU A 1 484 ? -12.719 1.948 28.281 1 98.62 484 LEU A N 1
ATOM 3776 C CA . LEU A 1 484 ? -12.609 0.873 29.266 1 98.62 484 LEU A CA 1
ATOM 3777 C C . LEU A 1 484 ? -13.594 1.078 30.406 1 98.62 484 LEU A C 1
ATOM 3779 O O . LEU A 1 484 ? -14.039 0.111 31.031 1 98.62 484 LEU A O 1
ATOM 3783 N N . GLN A 1 485 ? -13.945 2.361 30.641 1 97.06 485 GLN A N 1
ATOM 3784 C CA . GLN A 1 485 ? -14.812 2.697 31.766 1 97.06 485 GLN A CA 1
ATOM 3785 C C . GLN A 1 485 ? -16.25 2.883 31.312 1 97.06 485 GLN A C 1
ATOM 3787 O O . GLN A 1 485 ? -17.188 2.531 32.031 1 97.06 485 GLN A O 1
ATOM 3792 N N . ASN A 1 486 ? -16.469 3.439 30.125 1 96.56 486 ASN A N 1
ATOM 3793 C CA . ASN A 1 486 ? -17.797 3.928 29.75 1 96.56 486 ASN A CA 1
ATOM 3794 C C . ASN A 1 486 ? -18.344 3.184 28.531 1 96.56 486 ASN A C 1
ATOM 3796 O O . ASN A 1 486 ? -19.516 3.324 28.188 1 96.56 486 ASN A O 1
ATOM 3800 N N . GLY A 1 487 ? -17.578 2.336 27.922 1 96.56 487 GLY A N 1
ATOM 3801 C CA . GLY A 1 487 ? -18 1.659 26.703 1 96.56 487 GLY A CA 1
ATOM 3802 C C . GLY A 1 487 ? -17.781 2.484 25.453 1 96.56 487 GLY A C 1
ATOM 3803 O O . GLY A 1 487 ? -17.359 3.641 25.531 1 96.56 487 GLY A O 1
ATOM 3804 N N . PRO A 1 488 ? -18.016 1.895 24.312 1 97.19 488 PRO A N 1
ATOM 3805 C CA . PRO A 1 488 ? -17.688 2.539 23.047 1 97.19 488 PRO A CA 1
ATOM 3806 C C . PRO A 1 488 ? -18.672 3.639 22.656 1 97.19 488 PRO A C 1
ATOM 3808 O O . PRO A 1 488 ? -19.828 3.609 23.078 1 97.19 488 PRO A O 1
ATOM 3811 N N . THR A 1 489 ? -18.188 4.578 21.875 1 94.38 489 THR A N 1
ATOM 3812 C CA . THR A 1 489 ? -18.984 5.621 21.219 1 94.38 489 THR A CA 1
ATOM 3813 C C . THR A 1 489 ? -19.172 5.309 19.734 1 94.38 489 THR A C 1
ATOM 3815 O O . THR A 1 489 ? -18.219 4.941 19.047 1 94.38 489 THR A O 1
ATOM 3818 N N . ALA A 1 490 ? -20.375 5.445 19.266 1 93.94 490 ALA A N 1
ATOM 3819 C CA . ALA A 1 490 ? -20.656 5.145 17.859 1 93.94 490 ALA A CA 1
ATOM 3820 C C . ALA A 1 490 ? -20.141 6.25 16.938 1 93.94 490 ALA A C 1
ATOM 3822 O O . ALA A 1 490 ? -20.25 7.434 17.266 1 93.94 490 ALA A O 1
ATOM 3823 N N . ALA A 1 491 ? -19.531 5.863 15.82 1 91.06 491 ALA A N 1
ATOM 3824 C CA . ALA A 1 491 ? -19.109 6.809 14.789 1 91.06 491 ALA A CA 1
ATOM 3825 C C . ALA A 1 491 ? -20.297 7.25 13.945 1 91.06 491 ALA A C 1
ATOM 3827 O O . ALA A 1 491 ? -21.375 6.648 14.008 1 91.06 491 ALA A O 1
ATOM 3828 N N . ILE A 1 492 ? -20.031 8.383 13.266 1 79.88 492 ILE A N 1
ATOM 3829 C CA . ILE A 1 492 ? -21.031 8.82 12.305 1 79.88 492 ILE A CA 1
ATOM 3830 C C . ILE A 1 492 ? -20.734 8.234 10.93 1 79.88 492 ILE A C 1
ATOM 3832 O O . ILE A 1 492 ? -19.578 8.258 10.484 1 79.88 492 ILE A O 1
ATOM 3836 N N . ASN A 1 493 ? -21.766 7.691 10.352 1 68.38 493 ASN A N 1
ATOM 3837 C CA . ASN A 1 493 ? -21.578 7.156 9.008 1 68.38 493 ASN A CA 1
ATOM 3838 C C . ASN A 1 493 ? -21.391 8.273 7.984 1 68.38 493 ASN A C 1
ATOM 3840 O O . ASN A 1 493 ? -22.281 9.109 7.809 1 68.38 493 ASN A O 1
ATOM 3844 N N . ALA A 1 494 ? -20.391 8.164 7.289 1 64.94 494 ALA A N 1
ATOM 3845 C CA . ALA A 1 494 ? -20.016 9.266 6.41 1 64.94 494 ALA A CA 1
ATOM 3846 C C . ALA A 1 494 ? -20.594 9.078 5.012 1 64.94 494 ALA A C 1
ATOM 3848 O O . ALA A 1 494 ? -20.609 10.008 4.207 1 64.94 494 ALA A O 1
ATOM 3849 N N . LEU A 1 495 ? -21.094 7.984 4.758 1 72.75 495 LEU A N 1
ATOM 3850 C CA . LEU A 1 495 ? -21.578 7.758 3.402 1 72.75 495 LEU A CA 1
ATOM 3851 C C . LEU A 1 495 ? -23 8.266 3.242 1 72.75 495 LEU A C 1
ATOM 3853 O O . LEU A 1 495 ? -23.922 7.77 3.898 1 72.75 495 LEU A O 1
ATOM 3857 N N . THR A 1 496 ? -23.234 9.391 2.512 1 74.44 496 THR A N 1
ATOM 3858 C CA . THR A 1 496 ? -24.531 9.992 2.236 1 74.44 496 THR A CA 1
ATOM 3859 C C . THR A 1 496 ? -24.938 9.766 0.781 1 74.44 496 THR A C 1
ATOM 3861 O O . THR A 1 496 ? -24.078 9.477 -0.064 1 74.44 496 THR A O 1
ATOM 3864 N N . PRO A 1 497 ? -26.25 9.852 0.488 1 75.75 497 PRO A N 1
ATOM 3865 C CA . PRO A 1 497 ? -26.656 9.758 -0.916 1 75.75 497 PRO A CA 1
ATOM 3866 C C . PRO A 1 497 ? -25.906 10.742 -1.814 1 75.75 497 PRO A C 1
ATOM 3868 O O . PRO A 1 497 ? -25.578 10.414 -2.957 1 75.75 497 PRO A O 1
ATOM 3871 N N . ALA A 1 498 ? -25.656 11.883 -1.36 1 74 498 ALA A N 1
ATOM 3872 C CA . ALA A 1 498 ? -24.922 12.883 -2.129 1 74 498 ALA A CA 1
ATOM 3873 C C . ALA A 1 498 ? -23.516 12.375 -2.473 1 74 498 ALA A C 1
ATOM 3875 O O . ALA A 1 498 ? -23.016 12.617 -3.572 1 74 498 ALA A O 1
ATOM 3876 N N . SER A 1 499 ? -22.922 11.75 -1.503 1 79.06 499 SER A N 1
ATOM 3877 C CA . SER A 1 499 ? -21.609 11.18 -1.754 1 79.06 499 SER A CA 1
ATOM 3878 C C . SER A 1 499 ? -21.672 10.102 -2.83 1 79.06 499 SER A C 1
ATOM 3880 O O . SER A 1 499 ? -20.75 9.969 -3.637 1 79.06 499 SER A O 1
ATOM 3882 N N . LEU A 1 500 ? -22.75 9.375 -2.85 1 85.69 500 LEU A N 1
ATOM 3883 C CA . LEU A 1 500 ? -22.891 8.273 -3.793 1 85.69 500 LEU A CA 1
ATOM 3884 C C . LEU A 1 500 ? -23.094 8.789 -5.215 1 85.69 500 LEU A C 1
ATOM 3886 O O . LEU A 1 500 ? -22.703 8.133 -6.18 1 85.69 500 LEU A O 1
ATOM 3890 N N . MET A 1 501 ? -23.688 10 -5.371 1 84.56 501 MET A N 1
ATOM 3891 C CA . MET A 1 501 ? -23.906 10.602 -6.684 1 84.56 501 MET A CA 1
ATOM 3892 C C . MET A 1 501 ? -22.578 10.883 -7.387 1 84.56 501 MET A C 1
ATOM 3894 O O . MET A 1 501 ? -22.531 10.922 -8.617 1 84.56 501 MET A O 1
ATOM 3898 N N . ALA A 1 502 ? -21.547 11 -6.582 1 80.25 502 ALA A N 1
ATOM 3899 C CA . ALA A 1 502 ? -20.25 11.383 -7.121 1 80.25 502 ALA A CA 1
ATOM 3900 C C . ALA A 1 502 ? -19.438 10.148 -7.5 1 80.25 502 ALA A C 1
ATOM 3902 O O . ALA A 1 502 ? -18.391 10.266 -8.148 1 80.25 502 ALA A O 1
ATOM 3903 N N . LEU A 1 503 ? -19.828 8.961 -7.137 1 86 503 LEU A N 1
ATOM 3904 C CA . LEU A 1 503 ? -19.109 7.727 -7.418 1 86 503 LEU A CA 1
ATOM 3905 C C . LEU A 1 503 ? -19.312 7.301 -8.867 1 86 503 LEU A C 1
ATOM 3907 O O . LEU A 1 503 ? -20.359 7.547 -9.453 1 86 503 LEU A O 1
ATOM 3911 N N . ASP A 1 504 ? -18.266 6.781 -9.453 1 87.06 504 ASP A N 1
ATOM 3912 C CA . ASP A 1 504 ? -18.484 6.09 -10.719 1 87.06 504 ASP A CA 1
ATOM 3913 C C . ASP A 1 504 ? -19.234 4.781 -10.508 1 87.06 504 ASP A C 1
ATOM 3915 O O . ASP A 1 504 ? -19.547 4.41 -9.375 1 87.06 504 ASP A O 1
ATOM 3919 N N . LEU A 1 505 ? -19.641 4.199 -11.594 1 92.12 505 LEU A N 1
ATOM 3920 C CA . LEU A 1 505 ? -20.484 3.01 -11.5 1 92.12 505 LEU A CA 1
ATOM 3921 C C . LEU A 1 505 ? -19.75 1.883 -10.781 1 92.12 505 LEU A C 1
ATOM 3923 O O . LEU A 1 505 ? -20.359 1.133 -10.008 1 92.12 505 LEU A O 1
ATOM 3927 N N . GLU A 1 506 ? -18.453 1.745 -11.023 1 92 506 GLU A N 1
ATOM 3928 C CA . GLU A 1 506 ? -17.656 0.721 -10.344 1 92 506 GLU A CA 1
ATOM 3929 C C . GLU A 1 506 ? -17.703 0.903 -8.836 1 92 506 GLU A C 1
ATOM 3931 O O . GLU A 1 506 ? -17.984 -0.04 -8.094 1 92 506 GLU A O 1
ATOM 3936 N N . GLU A 1 507 ? -17.422 2.023 -8.422 1 90.88 507 GLU A N 1
ATOM 3937 C CA . GLU A 1 507 ? -17.406 2.332 -6.996 1 90.88 507 GLU A CA 1
ATOM 3938 C C . GLU A 1 507 ? -18.797 2.199 -6.383 1 90.88 507 GLU A C 1
ATOM 3940 O O . GLU A 1 507 ? -18.938 1.774 -5.234 1 90.88 507 GLU A O 1
ATOM 3945 N N . LEU A 1 508 ? -19.719 2.689 -7.18 1 91.62 508 LEU A N 1
ATOM 3946 C CA . LEU A 1 508 ? -21.094 2.623 -6.711 1 91.62 508 LEU A CA 1
ATOM 3947 C C . LEU A 1 508 ? -21.5 1.186 -6.402 1 91.62 508 LEU A C 1
ATOM 3949 O O . LEU A 1 508 ? -22.047 0.908 -5.34 1 91.62 508 LEU A O 1
ATOM 3953 N N . PHE A 1 509 ? -21.188 0.302 -7.246 1 95.25 509 PHE A N 1
ATOM 3954 C CA . PHE A 1 509 ? -21.609 -1.08 -7.047 1 95.25 509 PHE A CA 1
ATOM 3955 C C . PHE A 1 509 ? -20.672 -1.798 -6.082 1 95.25 509 PHE A C 1
ATOM 3957 O O . PHE A 1 509 ? -21.078 -2.77 -5.434 1 95.25 509 PHE A O 1
ATOM 3964 N N . ASP A 1 510 ? -19.438 -1.356 -5.941 1 94.56 510 ASP A N 1
ATOM 3965 C CA . ASP A 1 510 ? -18.562 -1.875 -4.898 1 94.56 510 ASP A CA 1
ATOM 3966 C C . ASP A 1 510 ? -19.125 -1.596 -3.508 1 94.56 510 ASP A C 1
ATOM 3968 O O . ASP A 1 510 ? -18.953 -2.402 -2.592 1 94.56 510 ASP A O 1
ATOM 3972 N N . ALA A 1 511 ? -19.781 -0.428 -3.414 1 93.31 511 ALA A N 1
ATOM 3973 C CA . ALA A 1 511 ? -20.391 -0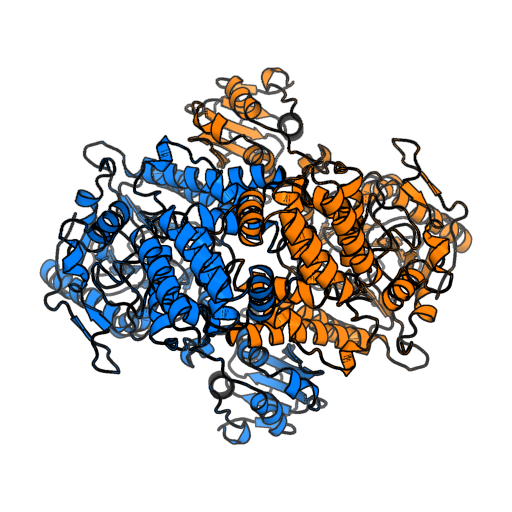.068 -2.135 1 93.31 511 ALA A CA 1
ATOM 3974 C C . ALA A 1 511 ? -21.391 -1.121 -1.688 1 93.31 511 ALA A C 1
ATOM 3976 O O . ALA A 1 511 ? -21.516 -1.414 -0.496 1 93.31 511 ALA A O 1
ATOM 3977 N N . VAL A 1 512 ? -22.062 -1.69 -2.658 1 95.56 512 VAL A N 1
ATOM 3978 C CA . VAL A 1 512 ? -23.031 -2.75 -2.352 1 95.56 512 VAL A CA 1
ATOM 3979 C C . VAL A 1 512 ? -22.281 -4.062 -2.109 1 95.56 512 VAL A C 1
ATOM 3981 O O . VAL A 1 512 ? -22.547 -4.758 -1.125 1 95.56 512 VAL A O 1
ATOM 3984 N N . ALA A 1 513 ? -21.359 -4.344 -2.928 1 97.06 513 ALA A N 1
ATOM 3985 C CA . ALA A 1 513 ? -20.656 -5.629 -2.93 1 97.06 513 ALA A CA 1
ATOM 3986 C C . ALA A 1 513 ? -19.984 -5.887 -1.589 1 97.06 513 ALA A C 1
ATOM 3988 O O . ALA A 1 513 ? -20.031 -7 -1.063 1 97.06 513 ALA A O 1
ATOM 3989 N N . ILE A 1 514 ? -19.406 -4.941 -0.964 1 95.75 514 ILE A N 1
ATOM 3990 C CA . ILE A 1 514 ? -18.562 -5.125 0.217 1 95.75 514 ILE A CA 1
ATOM 3991 C C . ILE A 1 514 ? -19.453 -5.191 1.465 1 95.75 514 ILE A C 1
ATOM 3993 O O . ILE A 1 514 ? -18.953 -5.477 2.561 1 95.75 514 ILE A O 1
ATOM 3997 N N . THR A 1 515 ? -20.75 -4.898 1.26 1 95.69 515 THR A N 1
ATOM 3998 C CA . THR A 1 515 ? -21.672 -4.941 2.4 1 95.69 515 THR A CA 1
ATOM 3999 C C . THR A 1 515 ? -22.5 -6.219 2.381 1 95.69 515 THR A C 1
ATOM 4001 O O . THR A 1 515 ? -23.25 -6.488 3.316 1 95.69 515 THR A O 1
ATOM 4004 N N . VAL A 1 516 ? -22.328 -6.969 1.336 1 97.38 516 VAL A N 1
ATOM 4005 C CA . VAL A 1 516 ? -23.031 -8.234 1.208 1 97.38 516 VAL A CA 1
ATOM 4006 C C . VAL A 1 516 ? -22.484 -9.242 2.221 1 97.38 516 VAL A C 1
ATOM 4008 O O . VAL A 1 516 ? -21.281 -9.438 2.316 1 97.38 516 VAL A O 1
ATOM 4011 N N . ASN A 1 517 ? -23.422 -9.859 2.959 1 98 517 ASN A N 1
ATOM 4012 C CA . ASN A 1 517 ? -23.047 -10.93 3.873 1 98 517 ASN A CA 1
ATOM 4013 C C . ASN A 1 517 ? -22.625 -12.188 3.117 1 98 517 ASN A C 1
ATOM 4015 O O . ASN A 1 517 ? -23.484 -12.938 2.625 1 98 517 ASN A O 1
ATOM 4019 N N . GLY A 1 518 ? -21.375 -12.516 3.094 1 97.62 518 GLY A N 1
ATOM 4020 C CA . GLY A 1 518 ? -20.812 -13.602 2.301 1 97.62 518 GLY A CA 1
ATOM 4021 C C . GLY A 1 518 ? -21.438 -14.945 2.619 1 97.62 518 GLY A C 1
ATOM 4022 O O . GLY A 1 518 ? -22 -15.602 1.736 1 97.62 518 GLY A O 1
ATOM 4023 N N . PRO A 1 519 ? -21.391 -15.367 3.828 1 98.19 519 PRO A N 1
ATOM 4024 C CA . PRO A 1 519 ? -21.922 -16.688 4.219 1 98.19 519 PRO A CA 1
ATOM 4025 C C . PRO A 1 519 ? -23.406 -16.844 3.875 1 98.19 519 PRO A C 1
ATOM 4027 O O . PRO A 1 519 ? -23.828 -17.938 3.488 1 98.19 519 PRO A O 1
ATOM 4030 N N . GLN A 1 520 ? -24.203 -15.797 3.955 1 98.06 520 GLN A N 1
ATOM 4031 C CA . GLN A 1 520 ? -25.578 -15.875 3.5 1 98.06 520 GLN A CA 1
ATOM 4032 C C . GLN A 1 520 ? -25.656 -15.898 1.977 1 98.06 520 GLN A C 1
ATOM 4034 O O . GLN A 1 520 ? -26.5 -16.594 1.405 1 98.06 520 GLN A O 1
ATOM 4039 N N . ALA A 1 521 ? -24.797 -15.172 1.363 1 98.19 521 ALA A N 1
ATOM 4040 C CA . ALA A 1 521 ? -24.812 -15.008 -0.087 1 98.19 521 ALA A CA 1
ATOM 4041 C C . ALA A 1 521 ? -24.484 -16.312 -0.797 1 98.19 521 ALA A C 1
ATOM 4043 O O . ALA A 1 521 ? -25.047 -16.609 -1.859 1 98.19 521 ALA A O 1
ATOM 4044 N N . PHE A 1 522 ? -23.484 -17.078 -0.24 1 97.12 522 PHE A N 1
ATOM 4045 C CA . PHE A 1 522 ? -23.094 -18.266 -0.992 1 97.12 522 PHE A CA 1
ATOM 4046 C C . PHE A 1 522 ? -24.125 -19.359 -0.833 1 97.12 522 PHE A C 1
ATOM 4048 O O . PHE A 1 522 ? -23.969 -20.453 -1.393 1 97.12 522 PHE A O 1
ATOM 4055 N N . ARG A 1 523 ? -25.25 -19.141 -0.135 1 95.56 523 ARG A N 1
ATOM 4056 C CA . ARG A 1 523 ? -26.391 -20.047 -0.051 1 95.56 523 ARG A CA 1
ATOM 4057 C C . ARG A 1 523 ? -27.469 -19.672 -1.056 1 95.56 523 ARG A C 1
ATOM 4059 O O . ARG A 1 523 ? -28.438 -20.406 -1.241 1 95.56 523 ARG A O 1
ATOM 4066 N N . GLU A 1 524 ? -27.281 -18.578 -1.689 1 95.31 524 GLU A N 1
ATOM 4067 C CA . GLU A 1 524 ? -28.266 -18.062 -2.639 1 95.31 524 GLU A CA 1
ATOM 4068 C C . GLU A 1 524 ? -27.938 -18.5 -4.062 1 95.31 524 GLU A C 1
ATOM 4070 O O . GLU A 1 524 ? -26.766 -18.703 -4.398 1 95.31 524 GLU A O 1
ATOM 4075 N N . THR A 1 525 ? -29.016 -18.594 -4.824 1 93.94 525 THR A N 1
ATOM 4076 C CA . THR A 1 525 ? -28.812 -18.812 -6.254 1 93.94 525 THR A CA 1
ATOM 4077 C C . THR A 1 525 ? -28.297 -17.531 -6.926 1 93.94 525 THR A C 1
ATOM 4079 O O . THR A 1 525 ? -28.75 -16.438 -6.594 1 93.94 525 THR A O 1
ATOM 4082 N N . GLY A 1 526 ? -27.469 -17.75 -7.871 1 95.69 526 GLY A N 1
ATOM 4083 C CA . GLY A 1 526 ? -26.891 -16.641 -8.578 1 95.69 526 GLY A CA 1
ATOM 4084 C C . GLY A 1 526 ? -27.875 -15.883 -9.438 1 95.69 526 GLY A C 1
ATOM 4085 O O . GLY A 1 526 ? -28.828 -16.469 -9.961 1 95.69 526 GLY A O 1
ATOM 4086 N N . VAL A 1 527 ? -27.703 -14.586 -9.523 1 98.12 527 VAL A N 1
ATOM 4087 C CA . VAL A 1 527 ? -28.484 -13.734 -10.422 1 98.12 527 VAL A CA 1
ATOM 4088 C C . VAL A 1 527 ? -27.562 -12.82 -11.211 1 98.12 527 VAL A C 1
ATOM 4090 O O . VAL A 1 527 ? -26.422 -12.578 -10.797 1 98.12 527 VAL A O 1
ATOM 4093 N N . THR A 1 528 ? -28 -12.383 -12.336 1 98.25 528 THR A N 1
ATOM 4094 C CA . THR A 1 528 ? -27.312 -11.383 -13.141 1 98.25 528 THR A CA 1
ATOM 4095 C C . THR A 1 528 ? -28.25 -10.227 -13.477 1 98.25 528 THR A C 1
ATOM 4097 O O . THR A 1 528 ? -29.422 -10.438 -13.805 1 98.25 528 THR A O 1
ATOM 4100 N N . ILE A 1 529 ? -27.719 -9.023 -13.289 1 98.44 529 ILE A N 1
ATOM 4101 C CA . ILE A 1 529 ? -28.5 -7.82 -13.57 1 98.44 529 ILE A CA 1
ATOM 4102 C C . ILE A 1 529 ? -27.703 -6.895 -14.492 1 98.44 529 ILE A C 1
ATOM 4104 O O . ILE A 1 529 ? -26.516 -6.648 -14.258 1 98.44 529 ILE A O 1
ATOM 4108 N N . GLU A 1 530 ? -28.328 -6.387 -15.516 1 98.25 530 GLU A N 1
ATOM 4109 C CA . GLU A 1 530 ? -27.734 -5.352 -16.359 1 98.25 530 GLU A CA 1
ATOM 4110 C C . GLU A 1 530 ? -28.422 -4.008 -16.156 1 98.25 530 GLU A C 1
ATOM 4112 O O . GLU A 1 530 ? -29.609 -3.861 -16.469 1 98.25 530 GLU A O 1
ATOM 4117 N N . PHE A 1 531 ? -27.703 -3.1 -15.648 1 97.31 531 PHE A N 1
ATOM 4118 C CA . PHE A 1 531 ? -28.188 -1.734 -15.5 1 97.31 531 PHE A CA 1
ATOM 4119 C C . PHE A 1 531 ? -27.844 -0.899 -16.719 1 97.31 531 PHE A C 1
ATOM 4121 O O . PHE A 1 531 ? -26.672 -0.798 -17.094 1 97.31 531 PHE A O 1
ATOM 4128 N N . MET A 1 532 ? -28.812 -0.401 -17.406 1 97.12 532 MET A N 1
ATOM 4129 C CA . MET A 1 532 ? -28.656 0.522 -18.531 1 97.12 532 MET A CA 1
ATOM 4130 C C . MET A 1 532 ? -29 1.949 -18.109 1 97.12 532 MET A C 1
ATOM 4132 O O . MET A 1 532 ? -30.172 2.336 -18.078 1 97.12 532 MET A O 1
ATOM 4136 N N . VAL A 1 533 ? -27.969 2.678 -17.781 1 96.19 533 VAL A N 1
ATOM 4137 C CA . VAL A 1 533 ? -28.141 4.035 -17.266 1 96.19 533 VAL A CA 1
ATOM 4138 C C . VAL A 1 533 ? -28.203 5.016 -18.438 1 96.19 533 VAL A C 1
ATOM 4140 O O . VAL A 1 533 ? -27.188 5.281 -19.094 1 96.19 533 VAL A O 1
ATOM 4143 N N . GLU A 1 534 ? -29.234 5.664 -18.562 1 92.81 534 GLU A N 1
ATOM 4144 C CA . GLU A 1 534 ? -29.562 6.355 -19.812 1 92.81 534 GLU A CA 1
ATOM 4145 C C . GLU A 1 534 ? -28.844 7.688 -19.922 1 92.81 534 GLU A C 1
ATOM 4147 O O . GLU A 1 534 ? -28.5 8.133 -21.016 1 92.81 534 GLU A O 1
ATOM 4152 N N . ASP A 1 535 ? -28.641 8.336 -18.844 1 90.5 535 ASP A N 1
ATOM 4153 C CA . ASP A 1 535 ? -28.141 9.703 -18.891 1 90.5 535 ASP A CA 1
ATOM 4154 C C . ASP A 1 535 ? -26.688 9.766 -18.406 1 90.5 535 ASP A C 1
ATOM 4156 O O . ASP A 1 535 ? -26.25 10.781 -17.859 1 90.5 535 ASP A O 1
ATOM 4160 N N . MET A 1 536 ? -26.031 8.703 -18.484 1 87 536 MET A N 1
ATOM 4161 C CA . MET A 1 536 ? -24.609 8.68 -18.141 1 87 536 MET A CA 1
ATOM 4162 C C . MET A 1 536 ? -23.75 8.438 -19.375 1 87 536 MET A C 1
ATOM 4164 O O . MET A 1 536 ? -24.172 7.738 -20.297 1 87 536 MET A O 1
ATOM 4168 N N . LYS A 1 537 ? -22.672 9.133 -19.297 1 70.5 537 LYS A N 1
ATOM 4169 C CA . LYS A 1 537 ? -21.719 8.852 -20.359 1 70.5 537 LYS A CA 1
ATOM 4170 C C . LYS A 1 537 ? -20.875 7.629 -20.031 1 70.5 537 LYS A C 1
ATOM 4172 O O . LYS A 1 537 ? -20.484 7.422 -18.875 1 70.5 537 LYS A O 1
ATOM 4177 N N . ALA A 1 538 ? -20.906 6.582 -20.875 1 55.53 538 ALA A N 1
ATOM 4178 C CA . ALA A 1 538 ? -20.141 5.363 -20.625 1 55.53 538 ALA A CA 1
ATOM 4179 C C . ALA A 1 538 ? -18.688 5.688 -20.281 1 55.53 538 ALA A C 1
ATOM 4181 O O . ALA A 1 538 ? -18.125 5.133 -19.328 1 55.53 538 ALA A O 1
ATOM 4182 N N . THR A 1 539 ? -17.844 6.258 -21.062 1 52.97 539 THR A N 1
ATOM 4183 C CA . THR A 1 539 ? -16.547 6.875 -20.828 1 52.97 539 THR A CA 1
ATOM 4184 C C . THR A 1 539 ? -16.547 8.344 -21.25 1 52.97 539 THR A C 1
ATOM 4186 O O . THR A 1 539 ? -17.375 8.742 -22.094 1 52.97 539 THR A O 1
ATOM 4189 N N . PRO A 1 540 ? -15.664 9.211 -20.484 1 44.47 540 PRO A N 1
ATOM 4190 C CA . PRO A 1 540 ? -15.664 10.586 -21.016 1 44.47 540 PRO A CA 1
ATOM 4191 C C . PRO A 1 540 ? -15.555 10.641 -22.531 1 44.47 540 PRO A C 1
ATOM 4193 O O . PRO A 1 540 ? -15.898 11.656 -23.141 1 44.47 540 PRO A O 1
ATOM 4196 N N . LYS A 1 541 ? -14.883 9.594 -23.078 1 41.38 541 LYS A N 1
ATOM 4197 C CA . LYS A 1 541 ? -14.508 9.711 -24.484 1 41.38 541 LYS A CA 1
ATOM 4198 C C . LYS A 1 541 ? -15.609 9.164 -25.391 1 41.38 541 LYS A C 1
ATOM 4200 O O . LYS A 1 541 ? -15.508 9.25 -26.625 1 41.38 541 LYS A O 1
ATOM 4205 N N . GLN A 1 542 ? -16.391 8.266 -24.969 1 48.94 542 GLN A N 1
ATOM 4206 C CA . GLN A 1 542 ? -17.359 7.707 -25.906 1 48.94 542 GLN A CA 1
ATOM 4207 C C . GLN A 1 542 ? -18.594 8.586 -26 1 48.94 542 GLN A C 1
ATOM 4209 O O . GLN A 1 542 ? -19.203 8.945 -24.984 1 48.94 542 GLN A O 1
ATOM 4214 N N . PRO A 1 543 ? -18.875 9.078 -27.125 1 49.47 543 PRO A N 1
ATOM 4215 C CA . PRO A 1 543 ? -19.984 9.969 -27.453 1 49.47 543 PRO A CA 1
ATOM 4216 C C . PRO A 1 543 ? -21.344 9.391 -27.047 1 49.47 543 PRO A C 1
ATOM 4218 O O . PRO A 1 543 ? -22.359 10.086 -27.094 1 49.47 543 PRO A O 1
ATOM 4221 N N . ALA A 1 544 ? -21.469 8.07 -27.031 1 55.5 544 ALA A N 1
ATOM 4222 C CA . ALA A 1 544 ? -22.844 7.578 -26.984 1 55.5 544 ALA A CA 1
ATOM 4223 C C . ALA A 1 544 ? -23.469 7.781 -25.609 1 55.5 544 ALA A C 1
ATOM 4225 O O . ALA A 1 544 ? -22.766 7.746 -24.594 1 55.5 544 ALA A O 1
ATOM 4226 N N . GLU A 1 545 ? -24.609 8.148 -25.609 1 73.19 545 GLU A N 1
ATOM 4227 C CA . GLU A 1 545 ? -25.547 8.359 -24.516 1 73.19 545 GLU A CA 1
ATOM 4228 C C . GLU A 1 545 ? -25.859 7.051 -23.797 1 73.19 545 GLU A C 1
ATOM 4230 O O . GLU A 1 545 ? -26.094 6.027 -24.438 1 73.19 545 GLU A O 1
ATOM 4235 N N . GLY A 1 546 ? -25.484 6.906 -22.641 1 90.19 546 GLY A N 1
ATOM 4236 C CA . GLY A 1 546 ? -25.875 5.812 -21.766 1 90.19 546 GLY A CA 1
ATOM 4237 C C . GLY A 1 546 ? -24.703 4.973 -21.297 1 90.19 546 GLY A C 1
ATOM 4238 O O . GLY A 1 546 ? -23.656 4.918 -21.969 1 90.19 546 GLY A O 1
ATOM 4239 N N . ALA A 1 547 ? -24.703 4.367 -20.219 1 93.75 547 ALA A N 1
ATOM 4240 C CA . ALA A 1 547 ? -23.703 3.465 -19.656 1 93.75 547 ALA A CA 1
ATOM 4241 C C . ALA A 1 547 ? -24.328 2.145 -19.219 1 93.75 547 ALA A C 1
ATOM 4243 O O . ALA A 1 547 ? -25.391 2.135 -18.578 1 93.75 547 ALA A O 1
ATOM 4244 N N . GLY A 1 548 ? -23.781 1.078 -19.75 1 95.38 548 GLY A N 1
ATOM 4245 C CA . GLY A 1 548 ? -24.219 -0.241 -19.328 1 95.38 548 GLY A CA 1
ATOM 4246 C C . GLY A 1 548 ? -23.328 -0.841 -18.25 1 95.38 548 GLY A C 1
ATOM 4247 O O . GLY A 1 548 ? -22.109 -0.676 -18.281 1 95.38 548 GLY A O 1
ATOM 4248 N N . TRP A 1 549 ? -23.922 -1.48 -17.312 1 96.44 549 TRP A N 1
ATOM 4249 C CA . TRP A 1 549 ? -23.172 -2.098 -16.219 1 96.44 549 TRP A CA 1
ATOM 4250 C C . TRP A 1 549 ? -23.781 -3.447 -15.852 1 96.44 549 TRP A C 1
ATOM 4252 O O . TRP A 1 549 ? -24.984 -3.547 -15.586 1 96.44 549 TRP A O 1
ATOM 4262 N N . HIS A 1 550 ? -22.938 -4.414 -15.883 1 97.38 550 HIS A N 1
ATOM 4263 C CA . HIS A 1 550 ? -23.328 -5.781 -15.555 1 97.38 550 HIS A CA 1
ATOM 4264 C C . HIS A 1 550 ? -22.984 -6.125 -14.109 1 97.38 550 HIS A C 1
ATOM 4266 O O . HIS A 1 550 ? -21.828 -5.977 -13.695 1 97.38 550 HIS A O 1
ATOM 4272 N N . VAL A 1 551 ? -23.969 -6.57 -13.289 1 98 551 VAL A N 1
ATOM 4273 C CA . VAL A 1 551 ? -23.781 -6.977 -11.898 1 98 551 VAL A CA 1
ATOM 4274 C C . VAL A 1 551 ? -24.125 -8.461 -11.75 1 98 551 VAL A C 1
ATOM 4276 O O . VAL A 1 551 ? -25.141 -8.922 -12.258 1 98 551 VAL A O 1
ATOM 4279 N N . ARG A 1 552 ? -23.281 -9.164 -11.039 1 98.06 552 ARG A N 1
ATOM 4280 C CA . ARG A 1 552 ? -23.484 -10.602 -10.891 1 98.06 552 ARG A CA 1
ATOM 4281 C C . ARG A 1 552 ? -23.281 -11.039 -9.445 1 98.06 552 ARG A C 1
ATOM 4283 O O . ARG A 1 552 ? -22.312 -10.641 -8.797 1 98.06 552 ARG A O 1
ATOM 4290 N N . LEU A 1 553 ? -24.25 -11.75 -8.914 1 98.31 553 LEU A N 1
ATOM 4291 C CA . LEU A 1 553 ? -24.062 -12.539 -7.703 1 98.31 553 LEU A CA 1
ATOM 4292 C C . LEU A 1 553 ? -23.766 -14 -8.055 1 98.31 553 LEU A C 1
ATOM 4294 O O . LEU A 1 553 ? -24.578 -14.664 -8.703 1 98.31 553 LEU A O 1
ATOM 4298 N N . SER A 1 554 ? -22.625 -14.422 -7.766 1 97.62 554 SER A N 1
ATOM 4299 C CA . SER A 1 554 ? -22.219 -15.805 -8.016 1 97.62 554 SER A CA 1
ATOM 4300 C C . SER A 1 554 ? -21.266 -16.312 -6.938 1 97.62 554 SER A C 1
ATOM 4302 O O . SER A 1 554 ? -20.312 -15.617 -6.582 1 97.62 554 SER A O 1
ATOM 4304 N N . ASN A 1 555 ? -21.562 -17.5 -6.293 1 97.06 555 ASN A N 1
ATOM 4305 C CA . ASN A 1 555 ? -20.75 -18.156 -5.285 1 97.06 555 ASN A CA 1
ATOM 4306 C C . ASN A 1 555 ? -20.453 -17.234 -4.102 1 97.06 555 ASN A C 1
ATOM 4308 O O . ASN A 1 555 ? -19.328 -17.188 -3.604 1 97.06 555 ASN A O 1
ATOM 4312 N N . GLY A 1 556 ? -21.422 -16.453 -3.766 1 96.75 556 GLY A N 1
ATOM 4313 C CA . GLY A 1 556 ? -21.328 -15.617 -2.576 1 96.75 556 GLY A CA 1
ATOM 4314 C C . GLY A 1 556 ? -20.703 -14.258 -2.842 1 96.75 556 GLY A C 1
ATOM 4315 O O . GLY A 1 556 ? -20.625 -13.422 -1.943 1 96.75 556 GLY A O 1
ATOM 4316 N N . ALA A 1 557 ? -20.312 -13.992 -4.109 1 97.12 557 ALA A N 1
ATOM 4317 C CA . ALA A 1 557 ? -19.641 -12.734 -4.422 1 97.12 557 ALA A CA 1
ATOM 4318 C C . ALA A 1 557 ? -20.438 -11.914 -5.43 1 97.12 557 ALA A C 1
ATOM 4320 O O . ALA A 1 557 ? -21.016 -12.469 -6.367 1 97.12 557 ALA A O 1
ATOM 4321 N N . VAL A 1 558 ? -20.5 -10.625 -5.152 1 97.88 558 VAL A N 1
ATOM 4322 C CA . VAL A 1 558 ? -21.062 -9.688 -6.125 1 97.88 558 VAL A CA 1
ATOM 4323 C C . VAL A 1 558 ? -19.922 -9.039 -6.918 1 97.88 558 VAL A C 1
ATOM 4325 O O . VAL A 1 558 ? -19.016 -8.43 -6.336 1 97.88 558 VAL A O 1
ATOM 4328 N N . THR A 1 559 ? -19.891 -9.25 -8.172 1 97.44 559 THR A N 1
ATOM 4329 C CA . THR A 1 559 ? -18.938 -8.641 -9.094 1 97.44 559 THR A CA 1
ATOM 4330 C C . THR A 1 559 ? -19.656 -7.824 -10.156 1 97.44 559 THR A C 1
ATOM 4332 O O . THR A 1 559 ? -20.875 -7.973 -10.352 1 97.44 559 THR A O 1
ATOM 4335 N N . SER A 1 560 ? -18.984 -6.918 -10.758 1 96.56 560 SER A N 1
ATOM 4336 C CA . SER A 1 560 ? -19.609 -6.102 -11.789 1 96.56 560 SER A CA 1
ATOM 4337 C C . SER A 1 560 ? -18.594 -5.613 -12.812 1 96.56 560 SER A C 1
ATOM 4339 O O . SER A 1 560 ? -17.391 -5.637 -12.555 1 96.56 560 SER A O 1
ATOM 4341 N N . ARG A 1 561 ? -19 -5.289 -13.961 1 95.56 561 ARG A N 1
ATOM 4342 C CA . ARG A 1 561 ? -18.156 -4.758 -15.023 1 95.56 561 ARG A CA 1
ATOM 4343 C C . ARG A 1 561 ? -18.969 -3.895 -15.984 1 95.56 561 ARG A C 1
ATOM 4345 O O . ARG A 1 561 ? -20.188 -4.023 -16.062 1 95.56 561 ARG A O 1
ATOM 4352 N N . ALA A 1 562 ? -18.266 -3.078 -16.734 1 93.75 562 ALA A N 1
ATOM 4353 C CA . ALA A 1 562 ? -18.891 -2.273 -17.781 1 93.75 562 ALA A CA 1
ATOM 4354 C C . ALA A 1 562 ? -19.328 -3.146 -18.953 1 93.75 562 ALA A C 1
ATOM 4356 O O . ALA A 1 562 ? -18.641 -4.113 -19.312 1 93.75 562 ALA A O 1
ATOM 4357 N N . VAL A 1 563 ? -20.453 -2.855 -19.516 1 94.69 563 VAL A N 1
ATOM 4358 C CA . VAL A 1 563 ? -20.938 -3.465 -20.75 1 94.69 563 VAL A CA 1
ATOM 4359 C C . VAL A 1 563 ? -21.484 -2.385 -21.688 1 94.69 563 VAL A C 1
ATOM 4361 O O . VAL A 1 563 ? -21.641 -1.229 -21.281 1 94.69 563 VAL A O 1
ATOM 4364 N N . GLU A 1 564 ? -21.766 -2.789 -22.859 1 92.5 564 GLU A N 1
ATOM 4365 C CA . GLU A 1 564 ? -22.328 -1.849 -23.828 1 92.5 564 GLU A CA 1
ATOM 4366 C C . GLU A 1 564 ? -23.734 -1.414 -23.422 1 92.5 564 GLU A C 1
ATOM 4368 O O . GLU A 1 564 ? -24.531 -2.232 -22.969 1 92.5 564 GLU A O 1
ATOM 4373 N N . TYR A 1 565 ? -24.016 -0.157 -23.625 1 95.19 565 TYR A N 1
ATOM 4374 C CA . TYR A 1 565 ? -25.359 0.348 -23.406 1 95.19 565 TYR A CA 1
ATOM 4375 C C . TYR A 1 565 ? -26.25 0.023 -24.609 1 95.19 565 TYR A C 1
ATOM 4377 O O . TYR A 1 565 ? -25.844 0.197 -25.75 1 95.19 565 TYR A O 1
ATOM 4385 N N . VAL A 1 566 ? -27.438 -0.518 -24.359 1 95.25 566 VAL A N 1
ATOM 4386 C CA . VAL A 1 566 ? -28.469 -0.73 -25.359 1 95.25 566 VAL A CA 1
ATOM 4387 C C . VAL A 1 566 ? -29.781 -0.095 -24.906 1 95.25 566 VAL A C 1
ATOM 4389 O O . VAL A 1 566 ? -30.203 -0.291 -23.75 1 95.25 566 VAL A O 1
ATOM 4392 N N . PRO A 1 567 ? -30.375 0.702 -25.703 1 94.5 567 PRO A N 1
ATOM 4393 C CA . PRO A 1 567 ? -31.625 1.349 -25.312 1 94.5 567 PRO A CA 1
ATOM 4394 C C . PRO A 1 567 ? -32.781 0.356 -25.141 1 94.5 567 PRO A C 1
ATOM 4396 O O . PRO A 1 567 ? -32.719 -0.745 -25.688 1 94.5 567 PRO A O 1
ATOM 4399 N N . PRO A 1 568 ? -33.75 0.716 -24.297 1 94.5 568 PRO A N 1
ATOM 4400 C CA . PRO A 1 568 ? -34.906 -0.134 -24.141 1 94.5 568 PRO A CA 1
ATOM 4401 C C . PRO A 1 568 ? -35.719 -0.276 -25.422 1 94.5 568 PRO A C 1
ATOM 4403 O O . PRO A 1 568 ? -35.625 0.551 -26.328 1 94.5 568 PRO A O 1
ATOM 4406 N N . PRO A 1 569 ? -36.438 -1.341 -25.5 1 93.12 569 PRO A N 1
ATOM 4407 C CA . PRO A 1 569 ? -36.75 -2.268 -24.406 1 93.12 569 PRO A CA 1
ATOM 4408 C C . PRO A 1 569 ? -36 -3.592 -24.516 1 93.12 569 PRO A C 1
ATOM 4410 O O . PRO A 1 569 ? -36.062 -4.422 -23.609 1 93.12 569 PRO A O 1
ATOM 4413 N N . ASP A 1 570 ? -35.375 -3.826 -25.641 1 95.44 570 ASP A N 1
ATOM 4414 C CA . ASP A 1 570 ? -34.719 -5.109 -25.844 1 95.44 570 ASP A CA 1
ATOM 4415 C C . ASP A 1 570 ? -33.406 -5.191 -25.062 1 95.44 570 ASP A C 1
ATOM 4417 O O . ASP A 1 570 ? -32.562 -4.297 -25.156 1 95.44 570 ASP A O 1
ATOM 4421 N N . PRO A 1 571 ? -33.281 -6.293 -24.328 1 97 571 PRO A N 1
ATOM 4422 C CA . PRO A 1 571 ? -32.062 -6.398 -23.5 1 97 571 PRO A CA 1
ATOM 4423 C C . PRO A 1 571 ? -30.812 -6.699 -24.297 1 97 571 PRO A C 1
ATOM 4425 O O . PRO A 1 571 ? -30.891 -7.324 -25.359 1 97 571 PRO A O 1
ATOM 4428 N N . ARG A 1 572 ? -29.641 -6.18 -23.844 1 94.94 572 ARG A N 1
ATOM 4429 C CA . ARG A 1 572 ? -28.344 -6.504 -24.406 1 94.94 572 ARG A CA 1
ATOM 4430 C C . ARG A 1 572 ? -28.062 -8 -24.328 1 94.94 572 ARG A C 1
ATOM 4432 O O . ARG A 1 572 ? -27.531 -8.594 -25.266 1 94.94 572 ARG A O 1
ATOM 4439 N N . ASN A 1 573 ? -28.422 -8.602 -23.297 1 95.75 573 ASN A N 1
ATOM 4440 C CA . ASN A 1 573 ? -28.25 -10.016 -22.984 1 95.75 573 ASN A CA 1
ATOM 4441 C C . ASN A 1 573 ? -29.547 -10.641 -22.484 1 95.75 573 ASN A C 1
ATOM 4443 O O . ASN A 1 573 ? -29.938 -10.453 -21.344 1 95.75 573 ASN A O 1
ATOM 4447 N N . GLU A 1 574 ? -30.156 -11.469 -23.234 1 95.62 574 GLU A N 1
ATOM 4448 C CA . GLU A 1 574 ? -31.453 -12.055 -22.922 1 95.62 574 GLU A CA 1
ATOM 4449 C C . GLU A 1 574 ? -31.328 -13.07 -21.797 1 95.62 574 GLU A C 1
ATOM 4451 O O . GLU A 1 574 ? -32.344 -13.43 -21.156 1 95.62 574 GLU A O 1
ATOM 4456 N N . ASN A 1 575 ? -30.109 -13.477 -21.547 1 94.62 575 ASN A N 1
ATOM 4457 C CA . ASN A 1 575 ? -29.891 -14.484 -20.531 1 94.62 575 ASN A CA 1
ATOM 4458 C C . ASN A 1 575 ? -29.719 -13.859 -19.141 1 94.62 575 ASN A C 1
ATOM 4460 O O . ASN A 1 575 ? -29.688 -14.562 -18.141 1 94.62 575 ASN A O 1
ATOM 4464 N N . ALA A 1 576 ? -29.578 -12.547 -19.109 1 97.5 576 ALA A N 1
ATOM 4465 C CA . ALA A 1 576 ? -29.5 -11.883 -17.812 1 97.5 576 ALA A CA 1
ATOM 4466 C C . ALA A 1 576 ? -30.812 -12.039 -17.031 1 97.5 576 ALA A C 1
ATOM 4468 O O . ALA A 1 576 ? -31.891 -12.023 -17.625 1 97.5 576 ALA A O 1
ATOM 4469 N N . THR A 1 577 ? -30.75 -12.188 -15.711 1 98.5 577 THR A N 1
ATOM 4470 C CA . THR A 1 577 ? -31.938 -12.344 -14.883 1 98.5 577 THR A CA 1
ATOM 4471 C C . THR A 1 577 ? -32.844 -11.109 -14.984 1 98.5 577 THR A C 1
ATOM 4473 O O . THR A 1 577 ? -34.062 -11.219 -14.906 1 98.5 577 THR A O 1
ATOM 4476 N N . LEU A 1 578 ? -32.188 -9.961 -15.039 1 98.19 578 LEU A N 1
ATOM 4477 C CA . LEU A 1 578 ? -32.906 -8.688 -15.078 1 98.19 578 LEU A CA 1
ATOM 4478 C C . LEU A 1 578 ? -32.094 -7.66 -15.883 1 98.19 578 LEU A C 1
ATOM 4480 O O . LEU A 1 578 ? -30.875 -7.578 -15.766 1 98.19 578 LEU A O 1
ATOM 4484 N N . THR A 1 579 ? -32.688 -6.977 -16.781 1 98.44 579 THR A N 1
ATOM 4485 C CA . THR A 1 579 ? -32.188 -5.73 -17.344 1 98.44 579 THR A CA 1
ATOM 4486 C C . THR A 1 579 ? -33.062 -4.547 -16.906 1 98.44 579 THR A C 1
ATOM 4488 O O . THR A 1 579 ? -34.281 -4.609 -16.969 1 98.44 579 THR A O 1
ATOM 4491 N N . VAL A 1 580 ? -32.438 -3.527 -16.469 1 97.81 580 VAL A N 1
ATOM 4492 C CA . VAL A 1 580 ? -33.156 -2.344 -15.992 1 97.81 580 VAL A CA 1
ATOM 4493 C C . VAL A 1 580 ? -32.625 -1.104 -16.719 1 97.81 580 VAL A C 1
ATOM 4495 O O . VAL A 1 580 ? -31.422 -0.888 -16.781 1 97.81 580 VAL A O 1
ATOM 4498 N N . TRP A 1 581 ? -33.469 -0.341 -17.344 1 97.19 581 TRP A N 1
ATOM 4499 C CA . TRP A 1 581 ? -33.156 0.976 -17.891 1 97.19 581 TRP A CA 1
ATOM 4500 C C . TRP A 1 581 ? -33.625 2.08 -16.938 1 97.19 581 TRP A C 1
ATOM 4502 O O . TRP A 1 581 ? -34.812 2.148 -16.594 1 97.19 581 TRP A O 1
ATOM 4512 N N . LEU A 1 582 ? -32.75 2.9 -16.516 1 96.38 582 LEU A N 1
ATOM 4513 C CA . LEU A 1 582 ? -33.094 3.945 -15.555 1 96.38 582 LEU A CA 1
ATOM 4514 C C . LEU A 1 582 ? -32.125 5.117 -15.664 1 96.38 582 LEU A C 1
ATOM 4516 O O . LEU A 1 582 ? -31.141 5.047 -16.406 1 96.38 582 LEU A O 1
ATOM 4520 N N . LEU A 1 583 ? -32.469 6.203 -14.984 1 94.62 583 LEU A N 1
ATOM 4521 C CA . LEU A 1 583 ? -31.578 7.367 -14.898 1 94.62 583 LEU A CA 1
ATOM 4522 C C . LEU A 1 583 ? -30.578 7.215 -13.758 1 94.62 583 LEU A C 1
ATOM 4524 O O . LEU A 1 583 ? -30.781 6.41 -12.852 1 94.62 583 LEU A O 1
ATOM 4528 N N . HIS A 1 584 ? -29.5 7.922 -13.906 1 93.19 584 HIS A N 1
ATOM 4529 C CA . HIS A 1 584 ? -28.438 7.891 -12.906 1 93.19 584 HIS A CA 1
ATOM 4530 C C . HIS A 1 584 ? -28.984 8.148 -11.508 1 93.19 584 HIS A C 1
ATOM 4532 O O . HIS A 1 584 ? -28.641 7.445 -10.562 1 93.19 584 HIS A O 1
ATOM 4538 N N . LYS A 1 585 ? -29.797 9.109 -11.336 1 91.81 585 LYS A N 1
ATOM 4539 C CA . LYS A 1 585 ? -30.375 9.477 -10.047 1 91.81 585 LYS A CA 1
ATOM 4540 C C . LYS A 1 585 ? -31.141 8.305 -9.438 1 91.81 585 LYS A C 1
ATOM 4542 O O . LYS A 1 585 ? -31.047 8.055 -8.234 1 91.81 585 LYS A O 1
ATOM 4547 N N . ALA A 1 586 ? -31.906 7.637 -10.273 1 94.81 586 ALA A N 1
ATOM 4548 C CA . ALA A 1 586 ? -32.688 6.484 -9.805 1 94.81 586 ALA A CA 1
ATOM 4549 C C . ALA A 1 586 ? -31.75 5.355 -9.359 1 94.81 586 ALA A C 1
ATOM 4551 O O . ALA A 1 586 ? -32.031 4.668 -8.375 1 94.81 586 ALA A O 1
ATOM 4552 N N . LEU A 1 587 ? -30.719 5.125 -10.117 1 95.31 587 LEU A N 1
ATOM 4553 C CA . LEU A 1 587 ? -29.75 4.105 -9.742 1 95.31 587 LEU A CA 1
ATOM 4554 C C . LEU A 1 587 ? -29.141 4.414 -8.375 1 95.31 587 LEU A C 1
ATOM 4556 O O . LEU A 1 587 ? -29.031 3.525 -7.523 1 95.31 587 LEU A O 1
ATOM 4560 N N . VAL A 1 588 ? -28.703 5.637 -8.172 1 93.81 588 VAL A N 1
ATOM 4561 C CA . VAL A 1 588 ? -28.094 6.055 -6.91 1 93.81 588 VAL A CA 1
ATOM 4562 C C . VAL A 1 588 ? -29.094 5.875 -5.766 1 93.81 588 VAL A C 1
ATOM 4564 O O . VAL A 1 588 ? -28.719 5.461 -4.668 1 93.81 588 VAL A O 1
ATOM 4567 N N . GLU A 1 589 ? -30.312 6.195 -6.039 1 93.25 589 GLU A N 1
ATOM 4568 C CA . GLU A 1 589 ? -31.359 6 -5.035 1 93.25 589 GLU A CA 1
ATOM 4569 C C . GLU A 1 589 ? -31.469 4.531 -4.633 1 93.25 589 GLU A C 1
ATOM 4571 O O . GLU A 1 589 ? -31.594 4.211 -3.449 1 93.25 589 GLU A O 1
ATOM 4576 N N . LEU A 1 590 ? -31.438 3.652 -5.598 1 95 590 LEU A N 1
ATOM 4577 C CA . LEU A 1 590 ? -31.484 2.219 -5.34 1 95 590 LEU A CA 1
ATOM 4578 C C . LEU A 1 590 ? -30.312 1.777 -4.488 1 95 590 LEU A C 1
ATOM 4580 O O . LEU A 1 590 ? -30.484 1.083 -3.484 1 95 590 LEU A O 1
ATOM 4584 N N . VAL A 1 591 ? -29.109 2.186 -4.867 1 94.62 591 VAL A N 1
ATOM 4585 C CA . VAL A 1 591 ? -27.891 1.77 -4.195 1 94.62 591 VAL A CA 1
ATOM 4586 C C . VAL A 1 591 ? -27.844 2.361 -2.787 1 94.62 591 VAL A C 1
ATOM 4588 O O . VAL A 1 591 ? -27.5 1.671 -1.826 1 94.62 591 VAL A O 1
ATOM 4591 N N . ALA A 1 592 ? -28.188 3.646 -2.711 1 92.38 592 ALA A N 1
ATOM 4592 C CA . ALA A 1 592 ? -28.188 4.328 -1.421 1 92.38 592 ALA A CA 1
ATOM 4593 C C . ALA A 1 592 ? -29.125 3.645 -0.435 1 92.38 592 ALA A C 1
ATOM 4595 O O . ALA A 1 592 ? -28.781 3.463 0.736 1 92.38 592 ALA A O 1
ATOM 4596 N N . SER A 1 593 ? -30.312 3.324 -0.903 1 93.25 593 SER A N 1
ATOM 4597 C CA . SER A 1 593 ? -31.281 2.646 -0.047 1 93.25 593 SER A CA 1
ATOM 4598 C C . SER A 1 593 ? -30.766 1.282 0.397 1 93.25 593 SER A C 1
ATOM 4600 O O . SER A 1 593 ? -30.984 0.875 1.541 1 93.25 593 SER A O 1
ATOM 4602 N N . ALA A 1 594 ? -30.109 0.591 -0.479 1 93.44 594 ALA A N 1
ATOM 4603 C CA . ALA A 1 594 ? -29.547 -0.72 -0.162 1 93.44 594 ALA A CA 1
ATOM 4604 C C . ALA A 1 594 ? -28.484 -0.613 0.923 1 93.44 594 ALA A C 1
ATOM 4606 O O . ALA A 1 594 ? -28.531 -1.326 1.928 1 93.44 594 ALA A O 1
ATOM 4607 N N . VAL A 1 595 ? -27.531 0.246 0.776 1 89.31 595 VAL A N 1
ATOM 4608 C CA . VAL A 1 595 ? -26.391 0.346 1.677 1 89.31 595 VAL A CA 1
ATOM 4609 C C . VAL A 1 595 ? -26.844 0.908 3.023 1 89.31 595 VAL A C 1
ATOM 4611 O O . VAL A 1 595 ? -26.203 0.665 4.051 1 89.31 595 VAL A O 1
ATOM 4614 N N . ALA A 1 596 ? -27.984 1.627 2.967 1 86.88 596 ALA A N 1
ATOM 4615 C CA . ALA A 1 596 ? -28.547 2.188 4.195 1 86.88 596 ALA A CA 1
ATOM 4616 C C . ALA A 1 596 ? -29.344 1.136 4.961 1 86.88 596 ALA A C 1
ATOM 4618 O O . ALA A 1 596 ? -29.812 1.393 6.074 1 86.88 596 ALA A O 1
ATOM 4619 N N . GLY A 1 597 ? -29.594 0.001 4.398 1 87.12 597 GLY A N 1
ATOM 4620 C CA . GLY A 1 597 ? -30.266 -1.082 5.098 1 87.12 597 GLY A CA 1
ATOM 4621 C C . GLY A 1 597 ? -31.766 -1.097 4.875 1 87.12 597 GLY A C 1
ATOM 4622 O O . GLY A 1 597 ? -32.5 -1.847 5.535 1 87.12 597 GLY A O 1
ATOM 4623 N N . SER A 1 598 ? -32.219 -0.191 4.055 1 91.31 598 SER A N 1
ATOM 4624 C CA . SER A 1 598 ? -33.656 -0.152 3.689 1 91.31 598 SER A CA 1
ATOM 4625 C C . SER A 1 598 ? -33.812 -0.166 2.176 1 91.31 598 SER A C 1
ATOM 4627 O O . SER A 1 598 ? -34.312 0.799 1.597 1 91.31 598 SER A O 1
ATOM 4629 N N . PRO A 1 599 ? -33.531 -1.298 1.615 1 94.5 599 PRO A N 1
ATOM 4630 C CA . PRO A 1 599 ? -33.469 -1.355 0.153 1 94.5 599 PRO A CA 1
ATOM 4631 C C . PRO A 1 599 ? -34.812 -1.115 -0.498 1 94.5 599 PRO A C 1
ATOM 4633 O O . PRO A 1 599 ? -35.844 -1.628 -0.022 1 94.5 599 PRO A O 1
ATOM 4636 N N . LYS A 1 600 ? -34.781 -0.314 -1.494 1 94.19 600 LYS A N 1
ATOM 4637 C CA . LYS A 1 600 ? -35.938 -0.1 -2.359 1 94.19 600 LYS A CA 1
ATOM 4638 C C . LYS A 1 600 ? -35.969 -1.123 -3.492 1 94.19 600 LYS A C 1
ATOM 4640 O O . LYS A 1 600 ? -34.938 -1.488 -4.039 1 94.19 600 LYS A O 1
ATOM 4645 N N . SER A 1 601 ? -37.188 -1.544 -3.809 1 95 601 SER A N 1
ATOM 4646 C CA . SER A 1 601 ? -37.375 -2.426 -4.957 1 95 601 SER A CA 1
ATOM 4647 C C . SER A 1 601 ? -37.375 -1.639 -6.266 1 95 601 SER A C 1
ATOM 4649 O O . SER A 1 601 ? -37.844 -0.497 -6.301 1 95 601 SER A O 1
ATOM 4651 N N . ILE A 1 602 ? -36.906 -2.252 -7.266 1 95.56 602 ILE A N 1
ATOM 4652 C CA . ILE A 1 602 ? -36.938 -1.644 -8.594 1 95.56 602 ILE A CA 1
ATOM 4653 C C . ILE A 1 602 ? -38.375 -1.316 -8.992 1 95.56 602 ILE A C 1
ATOM 4655 O O . ILE A 1 602 ? -38.625 -0.295 -9.641 1 95.56 602 ILE A O 1
ATOM 4659 N N . ASP A 1 603 ? -39.281 -2.102 -8.555 1 93 603 ASP A N 1
ATOM 4660 C CA . ASP A 1 603 ? -40.688 -1.953 -8.898 1 93 603 ASP A CA 1
ATOM 4661 C C . ASP A 1 603 ? -41.281 -0.686 -8.289 1 93 603 ASP A C 1
ATOM 4663 O O . ASP A 1 603 ? -42.344 -0.219 -8.703 1 93 603 ASP A O 1
ATOM 4667 N N . SER A 1 604 ? -40.625 -0.199 -7.316 1 92.12 604 SER A N 1
ATOM 4668 C CA . SER A 1 604 ? -41.125 0.981 -6.621 1 92.12 604 SER A CA 1
ATOM 4669 C C . SER A 1 604 ? -40.656 2.264 -7.297 1 92.12 604 SER A C 1
ATOM 4671 O O . SER A 1 604 ? -41.125 3.355 -6.961 1 92.12 604 SER A O 1
ATOM 4673 N N . LEU A 1 605 ? -39.75 2.127 -8.188 1 91.69 605 LEU A N 1
ATOM 4674 C CA . LEU A 1 605 ? -39.188 3.303 -8.859 1 91.69 605 LEU A CA 1
ATOM 4675 C C . LEU A 1 605 ? -40.094 3.752 -9.992 1 91.69 605 LEU A C 1
ATOM 4677 O O . LEU A 1 605 ? -40.719 2.924 -10.664 1 91.69 605 LEU A O 1
ATOM 4681 N N . ASP A 1 606 ? -40.125 5.047 -10.141 1 86.62 606 ASP A N 1
ATOM 4682 C CA . ASP A 1 606 ? -40.875 5.602 -11.266 1 86.62 606 ASP A CA 1
ATOM 4683 C C . ASP A 1 606 ? -40 5.672 -12.523 1 86.62 606 ASP A C 1
ATOM 4685 O O . ASP A 1 606 ? -38.781 5.805 -12.438 1 86.62 606 ASP A O 1
ATOM 4689 N N . ASP A 1 607 ? -40.594 5.512 -13.672 1 85.81 607 ASP A N 1
ATOM 4690 C CA . ASP A 1 607 ? -39.969 5.781 -14.969 1 85.81 607 ASP A CA 1
ATOM 4691 C C . ASP A 1 607 ? -38.781 4.844 -15.219 1 85.81 607 ASP A C 1
ATOM 4693 O O . ASP A 1 607 ? -37.719 5.285 -15.617 1 85.81 607 ASP A O 1
ATOM 4697 N N . VAL A 1 608 ? -38.906 3.625 -14.773 1 94.62 608 VAL A N 1
ATOM 4698 C CA . VAL A 1 608 ? -37.906 2.605 -15.086 1 94.62 608 VAL A CA 1
ATOM 4699 C C . VAL A 1 608 ? -38.5 1.569 -16.031 1 94.62 608 VAL A C 1
ATOM 4701 O O . VAL A 1 608 ? -39.688 1.252 -15.945 1 94.62 608 VAL A O 1
ATOM 4704 N N . THR A 1 609 ? -37.812 1.172 -16.969 1 96.56 609 THR A N 1
ATOM 4705 C CA . THR A 1 609 ? -38.156 0.058 -17.844 1 96.56 609 THR A CA 1
ATOM 4706 C C . THR A 1 609 ? -37.375 -1.191 -17.469 1 96.56 609 THR A C 1
ATOM 4708 O O . THR A 1 609 ? -36.188 -1.108 -17.141 1 96.56 609 THR A O 1
ATOM 4711 N N . THR A 1 610 ? -38.062 -2.33 -17.422 1 97.38 610 THR A N 1
ATOM 4712 C CA . THR A 1 610 ? -37.375 -3.555 -17.031 1 97.38 610 THR A CA 1
ATOM 4713 C C . THR A 1 610 ? -37.656 -4.676 -18.016 1 97.38 610 THR A C 1
ATOM 4715 O O . THR A 1 610 ? -38.625 -4.629 -18.766 1 97.38 610 THR A O 1
ATOM 4718 N N . TYR A 1 611 ? -36.781 -5.504 -18.141 1 97.81 611 TYR A N 1
ATOM 4719 C CA . TYR A 1 611 ? -36.875 -6.797 -18.797 1 97.81 611 TYR A CA 1
ATOM 4720 C C . TYR A 1 611 ? -36.375 -7.922 -17.922 1 97.81 611 TYR A C 1
ATOM 4722 O O . TYR A 1 611 ? -35.188 -7.934 -17.547 1 97.81 611 TYR A O 1
ATOM 4730 N N . GLY A 1 612 ? -37.25 -8.93 -17.562 1 97.31 612 GLY A N 1
ATOM 4731 C CA . GLY A 1 612 ? -36.844 -10.023 -16.703 1 97.31 612 GLY A CA 1
ATOM 4732 C C . GLY A 1 612 ? -37.375 -9.898 -15.289 1 97.31 612 GLY A C 1
ATOM 4733 O O . GLY A 1 612 ? -38.438 -9.32 -15.062 1 97.31 612 GLY A O 1
ATOM 4734 N N . ASP A 1 613 ? -36.75 -10.477 -14.273 1 97.38 613 ASP A N 1
ATOM 4735 C CA . ASP A 1 613 ? -37.25 -10.641 -12.914 1 97.38 613 ASP A CA 1
ATOM 4736 C C . ASP A 1 613 ? -36.719 -9.547 -12 1 97.38 613 ASP A C 1
ATOM 4738 O O . ASP A 1 613 ? -35.594 -9.633 -11.5 1 97.38 613 ASP A O 1
ATOM 4742 N N . THR A 1 614 ? -37.5 -8.617 -11.562 1 95.81 614 THR A N 1
ATOM 4743 C CA . THR A 1 614 ? -37.094 -7.48 -10.75 1 95.81 614 THR A CA 1
ATOM 4744 C C . THR A 1 614 ? -36.656 -7.945 -9.359 1 95.81 614 THR A C 1
ATOM 4746 O O . THR A 1 614 ? -36 -7.211 -8.633 1 95.81 614 THR A O 1
ATOM 4749 N N . LYS A 1 615 ? -36.969 -9.172 -9.016 1 96.38 615 LYS A N 1
ATOM 4750 C CA . LYS A 1 615 ? -36.625 -9.695 -7.699 1 96.38 615 LYS A CA 1
ATOM 4751 C C . LYS A 1 615 ? -35.125 -10 -7.613 1 96.38 615 LYS A C 1
ATOM 4753 O O . LYS A 1 615 ? -34.594 -10.211 -6.52 1 96.38 615 LYS A O 1
ATOM 4758 N N . ALA A 1 616 ? -34.5 -9.992 -8.781 1 97.75 616 ALA A N 1
ATOM 4759 C CA . ALA A 1 616 ? -33.031 -10.195 -8.797 1 97.75 616 ALA A CA 1
ATOM 4760 C C . ALA A 1 616 ? -32.344 -9.164 -7.926 1 97.75 616 ALA A C 1
ATOM 4762 O O . ALA A 1 616 ? -31.406 -9.5 -7.176 1 97.75 616 ALA A O 1
ATOM 4763 N N . TRP A 1 617 ? -32.75 -7.902 -8.008 1 97.38 617 TRP A N 1
ATOM 4764 C CA . TRP A 1 617 ? -32.156 -6.848 -7.184 1 97.38 617 TRP A CA 1
ATOM 4765 C C . TRP A 1 617 ? -32.469 -7.062 -5.711 1 97.38 617 TRP A C 1
ATOM 4767 O O . TRP A 1 617 ? -31.625 -6.859 -4.844 1 97.38 617 TRP A O 1
ATOM 4777 N N . ASP A 1 618 ? -33.688 -7.535 -5.465 1 96.88 618 ASP A N 1
ATOM 4778 C CA . ASP A 1 618 ? -34.094 -7.816 -4.094 1 96.88 618 ASP A CA 1
ATOM 4779 C C . ASP A 1 618 ? -33.25 -8.93 -3.486 1 96.88 618 ASP A C 1
ATOM 4781 O O . ASP A 1 618 ? -32.938 -8.898 -2.295 1 96.88 618 ASP A O 1
ATOM 4785 N N . THR A 1 619 ? -32.906 -9.898 -4.316 1 97.12 619 THR A N 1
ATOM 4786 C CA . THR A 1 619 ? -32.062 -10.992 -3.861 1 97.12 619 THR A CA 1
ATOM 4787 C C . THR A 1 619 ? -30.719 -10.453 -3.359 1 97.12 619 THR A C 1
ATOM 4789 O O . THR A 1 619 ? -30.281 -10.805 -2.268 1 97.12 619 THR A O 1
ATOM 4792 N N . ILE A 1 620 ? -30.078 -9.562 -4.086 1 97.69 620 ILE A N 1
ATOM 4793 C CA . ILE A 1 620 ? -28.781 -9.016 -3.723 1 97.69 620 ILE A CA 1
ATOM 4794 C C . ILE A 1 620 ? -28.922 -8.133 -2.486 1 97.69 620 ILE A C 1
ATOM 4796 O O . ILE A 1 620 ? -28.156 -8.258 -1.531 1 97.69 620 ILE A O 1
ATOM 4800 N N . THR A 1 621 ? -29.938 -7.258 -2.449 1 97 621 THR A N 1
ATOM 4801 C CA . THR A 1 621 ? -30.031 -6.25 -1.4 1 97 621 THR A CA 1
ATOM 4802 C C . THR A 1 621 ? -30.5 -6.871 -0.089 1 97 621 THR A C 1
ATOM 4804 O O . THR A 1 621 ? -30.266 -6.309 0.986 1 97 621 THR A O 1
ATOM 4807 N N . SER A 1 622 ? -31.172 -8.039 -0.152 1 96.62 622 SER A N 1
ATOM 4808 C CA . SER A 1 622 ? -31.578 -8.742 1.062 1 96.62 622 SER A CA 1
ATOM 4809 C C . SER A 1 622 ? -30.359 -9.266 1.823 1 96.62 622 SER A C 1
ATOM 4811 O O . SER A 1 622 ? -30.453 -9.602 3.004 1 96.62 622 SER A O 1
ATOM 4813 N N . LEU A 1 623 ? -29.219 -9.344 1.12 1 97.38 623 LEU A N 1
ATOM 4814 C CA . LEU A 1 623 ? -28 -9.898 1.689 1 97.38 623 LEU A CA 1
ATOM 4815 C C . LEU A 1 623 ? -27.125 -8.789 2.289 1 97.38 623 LEU A C 1
ATOM 4817 O O . LEU A 1 623 ? -26.094 -9.07 2.9 1 97.38 623 LEU A O 1
ATOM 4821 N N . VAL A 1 624 ? -27.5 -7.535 2.168 1 96.56 624 VAL A N 1
ATOM 4822 C CA . VAL A 1 624 ? -26.703 -6.387 2.604 1 96.56 624 VAL A CA 1
ATOM 4823 C C . VAL A 1 624 ? -26.828 -6.223 4.117 1 96.56 624 VAL A C 1
ATOM 4825 O O . VAL A 1 624 ? -27.906 -6.398 4.684 1 96.56 624 VAL A O 1
ATOM 4828 N N . THR A 1 625 ? -25.703 -5.973 4.75 1 94.56 625 THR A N 1
ATOM 4829 C CA . THR A 1 625 ? -25.672 -5.73 6.191 1 94.56 625 THR A CA 1
ATOM 4830 C C . THR A 1 625 ? -25.078 -4.359 6.496 1 94.56 625 THR A C 1
ATOM 4832 O O . THR A 1 625 ? -24.266 -3.844 5.727 1 94.56 625 THR A O 1
ATOM 4835 N N . GLU A 1 626 ? -25.531 -3.803 7.621 1 92.19 626 GLU A N 1
ATOM 4836 C CA . GLU A 1 626 ? -24.969 -2.539 8.086 1 92.19 626 GLU A CA 1
ATOM 4837 C C . GLU A 1 626 ? -23.734 -2.768 8.953 1 92.19 626 GLU A C 1
ATOM 4839 O O . GLU A 1 626 ? -23.688 -3.701 9.758 1 92.19 626 GLU A O 1
ATOM 4844 N N . PRO A 1 627 ? -22.781 -1.96 8.805 1 93.38 627 PRO A N 1
ATOM 4845 C CA . PRO A 1 627 ? -21.609 -2.09 9.672 1 93.38 627 PRO A CA 1
ATOM 4846 C C . PRO A 1 627 ? -21.891 -1.708 11.117 1 93.38 627 PRO A C 1
ATOM 4848 O O . PRO A 1 627 ? -22.828 -0.949 11.391 1 93.38 627 PRO A O 1
ATOM 4851 N N . ASN A 1 628 ? -21.109 -2.264 12.047 1 94.31 628 ASN A N 1
ATOM 4852 C CA . ASN A 1 628 ? -21.125 -1.85 13.445 1 94.31 628 ASN A CA 1
ATOM 4853 C C . ASN A 1 628 ? -20.297 -0.594 13.672 1 94.31 628 ASN A C 1
ATOM 4855 O O . ASN A 1 628 ? -19.062 -0.661 13.703 1 94.31 628 ASN A O 1
ATOM 4859 N N . LEU A 1 629 ? -20.922 0.511 13.977 1 94.19 629 LEU A N 1
ATOM 4860 C CA . LEU A 1 629 ? -20.234 1.79 14.078 1 94.19 629 LEU A CA 1
ATOM 4861 C C . LEU A 1 629 ? -19.75 2.037 15.508 1 94.19 629 LEU A C 1
ATOM 4863 O O . LEU A 1 629 ? -19.141 3.072 15.797 1 94.19 629 LEU A O 1
ATOM 4867 N N . ALA A 1 630 ? -20 1.134 16.406 1 97.25 630 ALA A N 1
ATOM 4868 C CA . ALA A 1 630 ? -19.578 1.22 17.797 1 97.25 630 ALA A CA 1
ATOM 4869 C C . ALA A 1 630 ? -18.875 -0.059 18.234 1 97.25 630 ALA A C 1
ATOM 4871 O O . ALA A 1 630 ? -19.078 -0.536 19.359 1 97.25 630 ALA A O 1
ATOM 4872 N N . PHE A 1 631 ? -18.141 -0.635 17.281 1 97.38 631 PHE A N 1
ATOM 4873 C CA . PHE A 1 631 ? -17.484 -1.89 17.625 1 97.38 631 PHE A CA 1
ATOM 4874 C C . PHE A 1 631 ? -16.422 -1.67 18.688 1 97.38 631 PHE A C 1
ATOM 4876 O O . PHE A 1 631 ? -15.883 -0.566 18.828 1 97.38 631 PHE A O 1
ATOM 4883 N N . ASN A 1 632 ? -16.078 -2.705 19.5 1 97.94 632 ASN A N 1
ATOM 4884 C CA . ASN A 1 632 ? -15.094 -2.666 20.578 1 97.94 632 ASN A CA 1
ATOM 4885 C C . ASN A 1 632 ? -13.672 -2.627 20.031 1 97.94 632 ASN A C 1
ATOM 4887 O O . ASN A 1 632 ? -13.375 -3.26 19.016 1 97.94 632 ASN A O 1
ATOM 4891 N N . ILE A 1 633 ? -12.805 -1.89 20.75 1 98.38 633 ILE A N 1
ATOM 4892 C CA . ILE A 1 633 ? -11.398 -1.839 20.375 1 98.38 633 ILE A CA 1
ATOM 4893 C C . ILE A 1 633 ? -10.531 -2.271 21.562 1 98.38 633 ILE A C 1
ATOM 4895 O O . ILE A 1 633 ? -9.602 -3.068 21.406 1 98.38 633 ILE A O 1
ATOM 4899 N N . VAL A 1 634 ? -10.898 -1.851 22.797 1 98.62 634 VAL A N 1
ATOM 4900 C CA . VAL A 1 634 ? -10.047 -2.096 23.969 1 98.62 634 VAL A CA 1
ATOM 4901 C C . VAL A 1 634 ? -10.625 -3.248 24.781 1 98.62 634 VAL A C 1
ATOM 4903 O O . VAL A 1 634 ? -10.078 -3.605 25.828 1 98.62 634 VAL A O 1
ATOM 4906 N N . THR A 1 635 ? -11.664 -3.787 24.375 1 98.44 635 THR A N 1
ATOM 4907 C CA . THR A 1 635 ? -12.25 -5.027 24.859 1 98.44 635 THR A CA 1
ATOM 4908 C C . THR A 1 635 ? -12.555 -5.977 23.703 1 98.44 635 THR A C 1
ATOM 4910 O O . THR A 1 635 ? -12.562 -5.566 22.547 1 98.44 635 THR A O 1
ATOM 4913 N N . PRO A 1 636 ? -12.766 -7.266 24.078 1 96.75 636 PRO A N 1
ATOM 4914 C CA . PRO A 1 636 ? -13.016 -8.195 22.969 1 96.75 636 PRO A CA 1
ATOM 4915 C C . PRO A 1 636 ? -14.359 -7.953 22.281 1 96.75 636 PRO A C 1
ATOM 4917 O O . PRO A 1 636 ? -15.281 -7.418 22.906 1 96.75 636 PRO A O 1
ATOM 4920 N N . MET B 1 1 ? -9.703 -36.188 -2.287 1 50.69 1 MET B N 1
ATOM 4921 C CA . MET B 1 1 ? -10.125 -34.969 -2.977 1 50.69 1 MET B CA 1
ATOM 4922 C C . MET B 1 1 ? -10.648 -35.312 -4.371 1 50.69 1 MET B C 1
ATOM 4924 O O . MET B 1 1 ? -10.086 -36.125 -5.078 1 50.69 1 MET B O 1
ATOM 4928 N N . SER B 1 2 ? -11.867 -35.094 -4.621 1 52.81 2 SER B N 1
ATOM 4929 C CA . SER B 1 2 ? -12.453 -35.375 -5.926 1 52.81 2 SER B CA 1
ATOM 4930 C C . SER B 1 2 ? -11.656 -34.719 -7.051 1 52.81 2 SER B C 1
ATOM 4932 O O . SER B 1 2 ? -11.188 -33.594 -6.914 1 52.81 2 SER B O 1
ATOM 4934 N N . ASP B 1 3 ? -11.109 -35.531 -7.953 1 64.94 3 ASP B N 1
ATOM 4935 C CA . ASP B 1 3 ? -10.352 -35 -9.086 1 64.94 3 ASP B CA 1
ATOM 4936 C C . ASP B 1 3 ? -11.281 -34.5 -10.18 1 64.94 3 ASP B C 1
ATOM 4938 O O . ASP B 1 3 ? -11.156 -34.875 -11.344 1 64.94 3 ASP B O 1
ATOM 4942 N N . ASP B 1 4 ? -12.289 -33.719 -9.75 1 66.69 4 ASP B N 1
ATOM 4943 C CA . ASP B 1 4 ? -13.281 -33.219 -10.695 1 66.69 4 ASP B CA 1
ATOM 4944 C C . ASP B 1 4 ? -12.648 -32.281 -11.703 1 66.69 4 ASP B C 1
ATOM 4946 O O . ASP B 1 4 ? -13.172 -32.062 -12.805 1 66.69 4 ASP B O 1
ATOM 4950 N N . ASN B 1 5 ? -11.406 -31.891 -11.391 1 79.06 5 ASN B N 1
ATOM 4951 C CA . ASN B 1 5 ? -10.797 -30.906 -12.273 1 79.06 5 ASN B CA 1
ATOM 4952 C C . ASN B 1 5 ? -9.805 -31.562 -13.234 1 79.06 5 ASN B C 1
ATOM 4954 O O . ASN B 1 5 ? -9.172 -30.875 -14.039 1 79.06 5 ASN B O 1
ATOM 4958 N N . ARG B 1 6 ? -9.695 -32.812 -13.227 1 91.06 6 ARG B N 1
ATOM 4959 C CA . ARG B 1 6 ? -8.906 -33.625 -14.172 1 91.06 6 ARG B CA 1
ATOM 4960 C C . ARG B 1 6 ? -7.441 -33.188 -14.148 1 91.06 6 ARG B C 1
ATOM 4962 O O . ARG B 1 6 ? -6.793 -33.125 -15.195 1 91.06 6 ARG B O 1
ATOM 4969 N N . ASP B 1 7 ? -6.961 -32.844 -13.023 1 95.25 7 ASP B N 1
ATOM 4970 C CA . ASP B 1 7 ? -5.641 -32.219 -12.859 1 95.25 7 ASP B CA 1
ATOM 4971 C C . ASP B 1 7 ? -4.547 -33.156 -13.367 1 95.25 7 ASP B C 1
ATOM 4973 O O . ASP B 1 7 ? -3.684 -32.75 -14.141 1 95.25 7 ASP B O 1
ATOM 4977 N N . PHE B 1 8 ? -4.559 -34.406 -13.016 1 95.56 8 PHE B N 1
ATOM 4978 C CA . PHE B 1 8 ? -3.488 -35.312 -13.375 1 95.56 8 PHE B CA 1
ATOM 4979 C C . PHE B 1 8 ? -3.504 -35.594 -14.875 1 95.56 8 PHE B C 1
ATOM 4981 O O . PHE B 1 8 ? -2.449 -35.75 -15.5 1 95.56 8 PHE B O 1
ATOM 4988 N N . GLU B 1 9 ? -4.699 -35.719 -15.43 1 96.12 9 GLU B N 1
ATOM 4989 C CA . GLU B 1 9 ? -4.816 -35.906 -16.875 1 96.12 9 GLU B CA 1
ATOM 4990 C C . GLU B 1 9 ? -4.277 -34.688 -17.625 1 96.12 9 GLU B C 1
ATOM 4992 O O . GLU B 1 9 ? -3.461 -34.812 -18.547 1 96.12 9 GLU B O 1
ATOM 4997 N N . PHE B 1 10 ? -4.707 -33.531 -17.188 1 97.44 10 PHE B N 1
ATOM 4998 C CA . PHE B 1 10 ? -4.336 -32.312 -17.875 1 97.44 10 PHE B CA 1
ATOM 4999 C C . PHE B 1 10 ? -2.852 -32 -17.703 1 97.44 10 PHE B C 1
ATOM 5001 O O . PHE B 1 10 ? -2.193 -31.516 -18.609 1 97.44 10 PHE B O 1
ATOM 5008 N N . ALA B 1 11 ? -2.301 -32.312 -16.531 1 97.38 11 ALA B N 1
ATOM 5009 C CA . ALA B 1 11 ? -0.897 -32.031 -16.25 1 97.38 11 ALA B CA 1
ATOM 5010 C C . ALA B 1 11 ? 0.023 -32.906 -17.109 1 97.38 11 ALA B C 1
ATOM 5012 O O . ALA B 1 11 ? 1.143 -32.469 -17.422 1 97.38 11 ALA B O 1
ATOM 5013 N N . GLN B 1 12 ? -0.427 -34 -17.562 1 97.19 12 GLN B N 1
ATOM 5014 C CA . GLN B 1 12 ? 0.406 -34.938 -18.312 1 97.19 12 GLN B CA 1
ATOM 5015 C C . GLN B 1 12 ? 0.101 -34.844 -19.812 1 97.19 12 GLN B C 1
ATOM 5017 O O . GLN B 1 12 ? 0.852 -35.375 -20.625 1 97.19 12 GLN B O 1
ATOM 5022 N N . ARG B 1 13 ? -0.875 -34.188 -20.125 1 97.31 13 ARG B N 1
ATOM 5023 C CA . ARG B 1 13 ? -1.345 -34.125 -21.5 1 97.31 13 ARG B CA 1
ATOM 5024 C C . ARG B 1 13 ? -0.363 -33.375 -22.406 1 97.31 13 ARG B C 1
ATOM 5026 O O . ARG B 1 13 ? 0.116 -32.312 -22.031 1 97.31 13 ARG B O 1
ATOM 5033 N N . GLY B 1 14 ? -0.093 -33.969 -23.578 1 97.94 14 GLY B N 1
ATOM 5034 C CA . GLY B 1 14 ? 0.609 -33.281 -24.625 1 97.94 14 GLY B CA 1
ATOM 5035 C C . GLY B 1 14 ? 2.119 -33.375 -24.531 1 97.94 14 GLY B C 1
ATOM 5036 O O . GLY B 1 14 ? 2.85 -32.625 -25.172 1 97.94 14 GLY B O 1
ATOM 5037 N N . LEU B 1 15 ? 2.666 -34.281 -23.656 1 98.31 15 LEU B N 1
ATOM 5038 C CA . LEU B 1 15 ? 4.109 -34.469 -23.609 1 98.31 15 LEU B CA 1
ATOM 5039 C C . LEU B 1 15 ? 4.645 -35 -24.922 1 98.31 15 LEU B C 1
ATOM 5041 O O . LEU B 1 15 ? 4.238 -36.062 -25.375 1 98.31 15 LEU B O 1
ATOM 5045 N N . VAL B 1 16 ? 5.582 -34.281 -25.594 1 98 16 VAL B N 1
ATOM 5046 C CA . VAL B 1 16 ? 6.023 -34.656 -26.922 1 98 16 VAL B CA 1
ATOM 5047 C C . VAL B 1 16 ? 7.535 -34.906 -26.922 1 98 16 VAL B C 1
ATOM 5049 O O . VAL B 1 16 ? 8.07 -35.531 -27.828 1 98 16 VAL B O 1
ATOM 5052 N N . ALA B 1 17 ? 8.219 -34.312 -25.938 1 97.75 17 ALA B N 1
ATOM 5053 C CA . ALA B 1 17 ? 9.664 -34.531 -25.812 1 97.75 17 ALA B CA 1
ATOM 5054 C C . ALA B 1 17 ? 10.109 -34.375 -24.359 1 97.75 17 ALA B C 1
ATOM 5056 O O . ALA B 1 17 ? 9.5 -33.625 -23.594 1 97.75 17 ALA B O 1
ATOM 5057 N N . THR B 1 18 ? 11.102 -35.062 -23.984 1 97.44 18 THR B N 1
ATOM 5058 C CA . THR B 1 18 ? 11.656 -35 -22.641 1 97.44 18 THR B CA 1
ATOM 5059 C C . THR B 1 18 ? 13.141 -34.656 -22.672 1 97.44 18 THR B C 1
ATOM 5061 O O . THR B 1 18 ? 13.766 -34.688 -23.734 1 97.44 18 THR B O 1
ATOM 5064 N N . PHE B 1 19 ? 13.586 -34.281 -21.547 1 96.62 19 PHE B N 1
ATOM 5065 C CA . PHE B 1 19 ? 15.016 -33.969 -21.438 1 96.62 19 PHE B CA 1
ATOM 5066 C C . PHE B 1 19 ? 15.828 -35.25 -21.391 1 96.62 19 PHE B C 1
ATOM 5068 O O . PHE B 1 19 ? 15.492 -36.188 -20.656 1 96.62 19 PHE B O 1
ATOM 5075 N N . GLU B 1 20 ? 16.828 -35.312 -22.172 1 93.31 20 GLU B N 1
ATOM 5076 C CA . GLU B 1 20 ? 17.734 -36.469 -22.094 1 93.31 20 GLU B CA 1
ATOM 5077 C C . GLU B 1 20 ? 18.609 -36.406 -20.844 1 93.31 20 GLU B C 1
ATOM 5079 O O . GLU B 1 20 ? 18.766 -37.406 -20.156 1 93.31 20 GLU B O 1
ATOM 5084 N N . ASP B 1 21 ? 19.188 -35.344 -20.578 1 93.5 21 ASP B N 1
ATOM 5085 C CA . ASP B 1 21 ? 19.938 -35.031 -19.375 1 93.5 21 ASP B CA 1
ATOM 5086 C C . ASP B 1 21 ? 19.078 -34.219 -18.391 1 93.5 21 ASP B C 1
ATOM 5088 O O . ASP B 1 21 ? 18.734 -33.062 -18.656 1 93.5 21 ASP B O 1
ATOM 5092 N N . PRO B 1 22 ? 18.859 -34.844 -17.25 1 94.06 22 PRO B N 1
ATOM 5093 C CA . PRO B 1 22 ? 17.984 -34.125 -16.297 1 94.06 22 PRO B CA 1
ATOM 5094 C C . PRO B 1 22 ? 18.703 -33 -15.555 1 94.06 22 PRO B C 1
ATOM 5096 O O . PRO B 1 22 ? 18.062 -32.25 -14.82 1 94.06 22 PRO B O 1
ATOM 5099 N N . LEU B 1 23 ? 19.969 -32.844 -15.664 1 95.88 23 LEU B N 1
ATOM 5100 C CA . LEU B 1 23 ? 20.75 -31.906 -14.883 1 95.88 23 LEU B CA 1
ATOM 5101 C C . LEU B 1 23 ? 21.031 -30.641 -15.695 1 95.88 23 LEU B C 1
ATOM 5103 O O . LEU B 1 23 ? 21.281 -30.719 -16.906 1 95.88 23 LEU B O 1
ATOM 5107 N N . VAL B 1 24 ? 20.828 -29.531 -15.078 1 95.38 24 VAL B N 1
ATOM 5108 C CA . VAL B 1 24 ? 21.281 -28.25 -15.609 1 95.38 24 VAL B CA 1
ATOM 5109 C C . VAL B 1 24 ? 22.422 -27.703 -14.75 1 95.38 24 VAL B C 1
ATOM 5111 O O . VAL B 1 24 ? 22.281 -27.578 -13.531 1 95.38 24 VAL B O 1
ATOM 5114 N N . TYR B 1 25 ? 23.484 -27.328 -15.32 1 93.75 25 TYR B N 1
ATOM 5115 C CA . TYR B 1 25 ? 24.672 -26.844 -14.609 1 93.75 25 TYR B CA 1
ATOM 5116 C C . TYR B 1 25 ? 24.812 -25.344 -14.75 1 93.75 25 TYR B C 1
ATOM 5118 O O . TYR B 1 25 ? 24.422 -24.766 -15.766 1 93.75 25 TYR B O 1
ATOM 5126 N N . SER B 1 26 ? 25.359 -24.75 -13.68 1 91.5 26 SER B N 1
ATOM 5127 C CA . SER B 1 26 ? 25.688 -23.344 -13.742 1 91.5 26 SER B CA 1
ATOM 5128 C C . SER B 1 26 ? 26.766 -23.078 -14.797 1 91.5 26 SER B C 1
ATOM 5130 O O . SER B 1 26 ? 27.703 -23.859 -14.945 1 91.5 26 SER B O 1
ATOM 5132 N N . GLU B 1 27 ? 26.594 -22.016 -15.469 1 83.56 27 GLU B N 1
ATOM 5133 C CA . GLU B 1 27 ? 27.609 -21.625 -16.438 1 83.56 27 GLU B CA 1
ATOM 5134 C C . GLU B 1 27 ? 28.844 -21.047 -15.75 1 83.56 27 GLU B C 1
ATOM 5136 O O . GLU B 1 27 ? 29.938 -21.047 -16.312 1 83.56 27 GLU B O 1
ATOM 5141 N N . GLN B 1 28 ? 28.625 -20.578 -14.531 1 78.06 28 GLN B N 1
ATOM 5142 C CA . GLN B 1 28 ? 29.688 -19.891 -13.828 1 78.06 28 GLN B CA 1
ATOM 5143 C C . GLN B 1 28 ? 30.406 -20.844 -12.852 1 78.06 28 GLN B C 1
ATOM 5145 O O . GLN B 1 28 ? 31.625 -20.766 -12.695 1 78.06 28 GLN B O 1
ATOM 5150 N N . LYS B 1 29 ? 29.734 -21.703 -12.109 1 70.62 29 LYS B N 1
ATOM 5151 C CA . LYS B 1 29 ? 30.328 -22.406 -10.977 1 70.62 29 LYS B CA 1
ATOM 5152 C C . LYS B 1 29 ? 30.391 -23.906 -11.227 1 70.62 29 LYS B C 1
ATOM 5154 O O . LYS B 1 29 ? 30.969 -24.656 -10.438 1 70.62 29 LYS B O 1
ATOM 5159 N N . HIS B 1 30 ? 29.984 -24.344 -12.25 1 79.69 30 HIS B N 1
ATOM 5160 C CA . HIS B 1 30 ? 29.922 -25.766 -12.617 1 79.69 30 HIS B CA 1
ATOM 5161 C C . HIS B 1 30 ? 29.156 -26.562 -11.57 1 79.69 30 HIS B C 1
ATOM 5163 O O . HIS B 1 30 ? 29.578 -27.656 -11.203 1 79.69 30 HIS B O 1
ATOM 5169 N N . GLU B 1 31 ? 28.234 -26.109 -10.93 1 90.44 31 GLU B N 1
ATOM 5170 C CA . GLU B 1 31 ? 27.344 -26.781 -9.992 1 90.44 31 GLU B CA 1
ATOM 5171 C C . GLU B 1 31 ? 25.969 -26.984 -10.617 1 90.44 31 GLU B C 1
ATOM 5173 O O . GLU B 1 31 ? 25.562 -26.266 -11.531 1 90.44 31 GLU B O 1
ATOM 5178 N N . VAL B 1 32 ? 25.344 -28.078 -10.117 1 93.94 32 VAL B N 1
ATOM 5179 C CA . VAL B 1 32 ? 23.984 -28.328 -10.57 1 93.94 32 VAL B CA 1
ATOM 5180 C C . VAL B 1 32 ? 23.047 -27.281 -9.992 1 93.94 32 VAL B C 1
ATOM 5182 O O . VAL B 1 32 ? 22.984 -27.094 -8.773 1 93.94 32 VAL B O 1
ATOM 5185 N N . ILE B 1 33 ? 22.375 -26.594 -10.844 1 93.69 33 ILE B N 1
ATOM 5186 C CA . ILE B 1 33 ? 21.469 -25.562 -10.344 1 93.69 33 ILE B CA 1
ATOM 5187 C C . ILE B 1 33 ? 20.016 -26.047 -10.484 1 93.69 33 ILE B C 1
ATOM 5189 O O . ILE B 1 33 ? 19.109 -25.453 -9.922 1 93.69 33 ILE B O 1
ATOM 5193 N N . TRP B 1 34 ? 19.828 -27.094 -11.289 1 95.38 34 TRP B N 1
ATOM 5194 C CA . TRP B 1 34 ? 18.5 -27.672 -11.461 1 95.38 34 TRP B CA 1
ATOM 5195 C C . TRP B 1 34 ? 18.594 -29.156 -11.812 1 95.38 34 TRP B C 1
ATOM 5197 O O . TRP B 1 34 ? 19.469 -29.562 -12.578 1 95.38 34 TRP B O 1
ATOM 5207 N N . ASP B 1 35 ? 17.812 -29.906 -11.211 1 95.38 35 ASP B N 1
ATOM 5208 C CA . ASP B 1 35 ? 17.688 -31.344 -11.445 1 95.38 35 ASP B CA 1
ATOM 5209 C C . ASP B 1 35 ? 16.219 -31.75 -11.602 1 95.38 35 ASP B C 1
ATOM 5211 O O . ASP B 1 35 ? 15.469 -31.75 -10.633 1 95.38 35 ASP B O 1
ATOM 5215 N N . ASN B 1 36 ? 15.836 -32.188 -12.812 1 93.31 36 ASN B N 1
ATOM 5216 C CA . ASN B 1 36 ? 14.453 -32.562 -13.109 1 93.31 36 ASN B CA 1
ATOM 5217 C C . ASN B 1 36 ? 13.977 -33.719 -12.242 1 93.31 36 ASN B C 1
ATOM 5219 O O . ASN B 1 36 ? 12.781 -33.938 -12.062 1 93.31 36 ASN B O 1
ATOM 5223 N N . ASN B 1 37 ? 14.93 -34.469 -11.758 1 93.19 37 ASN B N 1
ATOM 5224 C CA . ASN B 1 37 ? 14.586 -35.688 -11.031 1 93.19 37 ASN B CA 1
ATOM 5225 C C . ASN B 1 37 ? 14.672 -35.469 -9.523 1 93.19 37 ASN B C 1
ATOM 5227 O O . ASN B 1 37 ? 14.43 -36.406 -8.75 1 93.19 37 ASN B O 1
ATOM 5231 N N . ALA B 1 38 ? 15.016 -34.281 -9.156 1 94.44 38 ALA B N 1
ATOM 5232 C CA . ALA B 1 38 ? 15.281 -34 -7.75 1 94.44 38 ALA B CA 1
ATOM 5233 C C . ALA B 1 38 ? 14.07 -34.344 -6.883 1 94.44 38 ALA B C 1
ATOM 5235 O O . ALA B 1 38 ? 14.203 -34.625 -5.688 1 94.44 38 ALA B O 1
ATOM 5236 N N . TYR B 1 39 ? 12.859 -34.438 -7.457 1 96.12 39 TYR B N 1
ATOM 5237 C CA . TYR B 1 39 ? 11.633 -34.594 -6.691 1 96.12 39 TYR B CA 1
ATOM 5238 C C . TYR B 1 39 ? 10.984 -35.969 -6.988 1 96.12 39 TYR B C 1
ATOM 5240 O O . TYR B 1 39 ? 9.781 -36.125 -6.816 1 96.12 39 TYR B O 1
ATOM 5248 N N . GLY B 1 40 ? 11.75 -36.875 -7.434 1 95.38 40 GLY B N 1
ATOM 5249 C CA . GLY B 1 40 ? 11.266 -38.188 -7.73 1 95.38 40 GLY B CA 1
ATOM 5250 C C . GLY B 1 40 ? 10.562 -38.844 -6.555 1 95.38 40 GLY B C 1
ATOM 5251 O O . GLY B 1 40 ? 9.664 -39.688 -6.738 1 95.38 40 GLY B O 1
ATOM 5252 N N . PHE B 1 41 ? 10.93 -38.406 -5.359 1 96.62 41 PHE B N 1
ATOM 5253 C CA . PHE B 1 41 ? 10.367 -39 -4.141 1 96.62 41 PHE B CA 1
ATOM 5254 C C . PHE B 1 41 ? 8.883 -38.656 -4.027 1 96.62 41 PHE B C 1
ATOM 5256 O O . PHE B 1 41 ? 8.148 -39.312 -3.285 1 96.62 41 PHE B O 1
ATOM 5263 N N . LEU B 1 42 ? 8.391 -37.719 -4.746 1 96.81 42 LEU B N 1
ATOM 5264 C CA . LEU B 1 42 ? 6.984 -37.312 -4.688 1 96.81 42 LEU B CA 1
ATOM 5265 C C . LEU B 1 42 ? 6.098 -38.344 -5.391 1 96.81 42 LEU B C 1
ATOM 5267 O O . LEU B 1 42 ? 4.875 -38.312 -5.227 1 96.81 42 LEU B O 1
ATOM 5271 N N . GLN B 1 43 ? 6.637 -39.188 -6.156 1 93.19 43 GLN B N 1
ATOM 5272 C CA . GLN B 1 43 ? 5.855 -40.188 -6.84 1 93.19 43 GLN B CA 1
ATOM 5273 C C . GLN B 1 43 ? 5.336 -41.25 -5.852 1 93.19 43 GLN B C 1
ATOM 5275 O O . GLN B 1 43 ? 4.398 -41.969 -6.16 1 93.19 43 GLN B O 1
ATOM 5280 N N . ASP B 1 44 ? 5.918 -41.281 -4.73 1 95.44 44 ASP B N 1
ATOM 5281 C CA . ASP B 1 44 ? 5.477 -42.188 -3.684 1 95.44 44 ASP B CA 1
ATOM 5282 C C . ASP B 1 44 ? 4.219 -41.656 -2.988 1 95.44 44 ASP B C 1
ATOM 5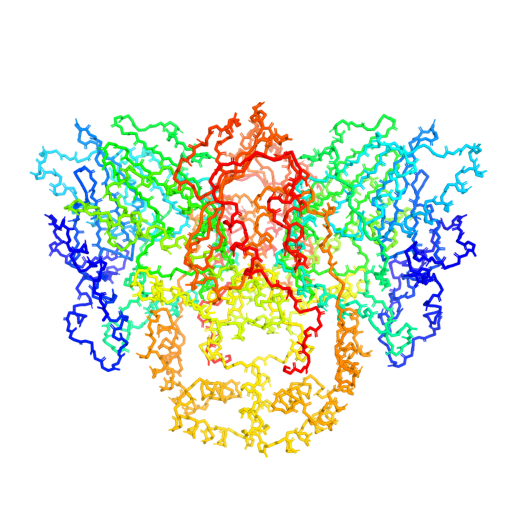284 O O . ASP B 1 44 ? 3.768 -40.562 -3.268 1 95.44 44 ASP B O 1
ATOM 5288 N N . ASP B 1 45 ? 3.664 -42.562 -2.141 1 96.38 45 ASP B N 1
ATOM 5289 C CA . ASP B 1 45 ? 2.543 -42.125 -1.317 1 96.38 45 ASP B CA 1
ATOM 5290 C C . ASP B 1 45 ? 2.984 -41.062 -0.311 1 96.38 45 ASP B C 1
ATOM 5292 O O . ASP B 1 45 ? 4.121 -41.094 0.165 1 96.38 45 ASP B O 1
ATOM 5296 N N . ALA B 1 46 ? 2.113 -40.188 -0.04 1 97.5 46 ALA B N 1
ATOM 5297 C CA . ALA B 1 46 ? 2.412 -39.094 0.897 1 97.5 46 ALA B CA 1
ATOM 5298 C C . ALA B 1 46 ? 2.775 -39.656 2.273 1 97.5 46 ALA B C 1
ATOM 5300 O O . ALA B 1 46 ? 2 -40.406 2.871 1 97.5 46 ALA B O 1
ATOM 5301 N N . PRO B 1 47 ? 3.893 -39.344 2.777 1 98.12 47 PRO B N 1
ATOM 5302 C CA . PRO B 1 47 ? 4.266 -39.75 4.129 1 98.12 47 PRO B CA 1
ATOM 5303 C C . PRO B 1 47 ? 3.605 -38.906 5.215 1 98.12 47 PRO B C 1
ATOM 5305 O O . PRO B 1 47 ? 2.873 -37.969 4.906 1 98.12 47 PRO B O 1
ATOM 5308 N N . SER B 1 48 ? 3.842 -39.25 6.492 1 97.69 48 SER B N 1
ATOM 5309 C CA . SER B 1 48 ? 3.281 -38.5 7.617 1 97.69 48 SER B CA 1
ATOM 5310 C C . SER B 1 48 ? 3.971 -37.156 7.793 1 97.69 48 SER B C 1
ATOM 5312 O O . SER B 1 48 ? 3.461 -36.281 8.492 1 97.69 48 SER B O 1
ATOM 5314 N N . THR B 1 49 ? 5.062 -36.969 7.109 1 98.38 49 THR B N 1
ATOM 5315 C CA . THR B 1 49 ? 5.836 -35.75 7.246 1 98.38 49 THR B CA 1
ATOM 5316 C C . THR B 1 49 ? 5.348 -34.688 6.254 1 98.38 49 THR B C 1
ATOM 5318 O O . THR B 1 49 ? 5.98 -33.625 6.098 1 98.38 49 THR B O 1
ATOM 5321 N N . ALA B 1 50 ? 4.281 -34.938 5.539 1 98.25 50 ALA B N 1
ATOM 5322 C CA . ALA B 1 50 ? 3.777 -33.969 4.566 1 98.25 50 ALA B CA 1
ATOM 5323 C C . ALA B 1 50 ? 2.25 -33.969 4.535 1 98.25 50 ALA B C 1
ATOM 5325 O O . ALA B 1 50 ? 1.619 -35 4.766 1 98.25 50 ALA B O 1
ATOM 5326 N N . ASN B 1 51 ? 1.682 -32.875 4.344 1 97.94 51 ASN B N 1
ATOM 5327 C CA . ASN B 1 51 ? 0.252 -32.75 4.082 1 97.94 51 ASN B CA 1
ATOM 5328 C C . ASN B 1 51 ? -0.132 -33.406 2.76 1 97.94 51 ASN B C 1
ATOM 5330 O O . ASN B 1 51 ? 0.457 -33.094 1.719 1 97.94 51 ASN B O 1
ATOM 5334 N N . LYS B 1 52 ? -1.169 -34.188 2.764 1 97.12 52 LYS B N 1
ATOM 5335 C CA . LYS B 1 52 ? -1.539 -34.969 1.596 1 97.12 52 LYS B CA 1
ATOM 5336 C C . LYS B 1 52 ? -1.932 -34.062 0.424 1 97.12 52 LYS B C 1
ATOM 5338 O O . LYS B 1 52 ? -1.646 -34.406 -0.731 1 97.12 52 LYS B O 1
ATOM 5343 N N . SER B 1 53 ? -2.643 -33.031 0.766 1 96.62 53 SER B N 1
ATOM 5344 C CA . SER B 1 53 ? -3.074 -32.125 -0.281 1 96.62 53 SER B CA 1
ATOM 5345 C C . SER B 1 53 ? -1.882 -31.422 -0.93 1 96.62 53 SER B C 1
ATOM 5347 O O . SER B 1 53 ? -1.836 -31.266 -2.152 1 96.62 53 SER B O 1
ATOM 5349 N N . LEU B 1 54 ? -0.939 -30.984 -0.133 1 97.56 54 LEU B N 1
ATOM 5350 C CA . LEU B 1 54 ? 0.267 -30.359 -0.676 1 97.56 54 LEU B CA 1
ATOM 5351 C C . LEU B 1 54 ? 1.091 -31.375 -1.459 1 97.56 54 LEU B C 1
ATOM 5353 O O . LEU B 1 54 ? 1.673 -31.047 -2.494 1 97.56 54 LEU B O 1
ATOM 5357 N N . TRP B 1 55 ? 1.19 -32.594 -0.93 1 97.75 55 TRP B N 1
ATOM 5358 C CA . TRP B 1 55 ? 1.899 -33.656 -1.622 1 97.75 55 TRP B CA 1
ATOM 5359 C C . TRP B 1 55 ? 1.331 -33.875 -3.021 1 97.75 55 TRP B C 1
ATOM 5361 O O . TRP B 1 55 ? 2.082 -34 -3.994 1 97.75 55 TRP B O 1
ATOM 5371 N N . ARG B 1 56 ? 0.023 -33.969 -3.105 1 96.62 56 ARG B N 1
ATOM 5372 C CA . ARG B 1 56 ? -0.659 -34.062 -4.391 1 96.62 56 ARG B CA 1
ATOM 5373 C C . ARG B 1 56 ? -0.265 -32.938 -5.332 1 96.62 56 ARG B C 1
ATOM 5375 O O . ARG B 1 56 ? 0.012 -33.188 -6.508 1 96.62 56 ARG B O 1
ATOM 5382 N N . GLN B 1 57 ? -0.304 -31.734 -4.828 1 96.88 57 GLN B N 1
ATOM 5383 C CA . GLN B 1 57 ? 0.104 -30.578 -5.625 1 96.88 57 GLN B CA 1
ATOM 5384 C C . GLN B 1 57 ? 1.545 -30.719 -6.102 1 96.88 57 GLN B C 1
ATOM 5386 O O . GLN B 1 57 ? 1.864 -30.375 -7.242 1 96.88 57 GLN B O 1
ATOM 5391 N N . GLY B 1 58 ? 2.396 -31.188 -5.215 1 96.56 58 GLY B N 1
ATOM 5392 C CA . GLY B 1 58 ? 3.773 -31.453 -5.594 1 96.56 58 GLY B CA 1
ATOM 5393 C C . GLY B 1 58 ? 3.893 -32.5 -6.699 1 96.56 58 GLY B C 1
ATOM 5394 O O . GLY B 1 58 ? 4.715 -32.344 -7.609 1 96.56 58 GLY B O 1
ATOM 5395 N N . GLN B 1 59 ? 3.086 -33.531 -6.633 1 96.31 59 GLN B N 1
ATOM 5396 C CA . GLN B 1 59 ? 3.059 -34.562 -7.68 1 96.31 59 GLN B CA 1
ATOM 5397 C C . GLN B 1 59 ? 2.684 -33.938 -9.023 1 96.31 59 GLN B C 1
ATOM 5399 O O . GLN B 1 59 ? 3.279 -34.281 -10.055 1 96.31 59 GLN B O 1
ATOM 5404 N N . LEU B 1 60 ? 1.722 -33.094 -8.977 1 96.44 60 LEU B N 1
ATOM 5405 C CA . LEU B 1 60 ? 1.246 -32.438 -10.195 1 96.44 60 LEU B CA 1
ATOM 5406 C C . LEU B 1 60 ? 2.307 -31.516 -10.766 1 96.44 60 LEU B C 1
ATOM 5408 O O . LEU B 1 60 ? 2.475 -31.438 -11.984 1 96.44 60 LEU B O 1
ATOM 5412 N N . CYS B 1 61 ? 3.057 -30.828 -9.898 1 95.88 61 CYS B N 1
ATOM 5413 C CA . CYS B 1 61 ? 4.086 -29.891 -10.32 1 95.88 61 CYS B CA 1
ATOM 5414 C C . CYS B 1 61 ? 5.332 -30.625 -10.805 1 95.88 61 CYS B C 1
ATOM 5416 O O . CYS B 1 61 ? 6.203 -30.016 -11.43 1 95.88 61 CYS B O 1
ATOM 5418 N N . THR B 1 62 ? 5.391 -31.938 -10.57 1 94.62 62 THR B N 1
ATOM 5419 C CA . THR B 1 62 ? 6.598 -32.688 -10.922 1 94.62 62 THR B CA 1
ATOM 5420 C C . THR B 1 62 ? 6.281 -33.812 -11.898 1 94.62 62 THR B C 1
ATOM 5422 O O . THR B 1 62 ? 6.957 -34.844 -11.914 1 94.62 62 THR B O 1
ATOM 5425 N N . VAL B 1 63 ? 5.219 -33.656 -12.562 1 94.62 63 VAL B N 1
ATOM 5426 C CA . VAL B 1 63 ? 5.051 -34.562 -13.695 1 94.62 63 VAL B CA 1
ATOM 5427 C C . VAL B 1 63 ? 6.273 -34.469 -14.609 1 94.62 63 VAL B C 1
ATOM 5429 O O . VAL B 1 63 ? 7.105 -33.562 -14.461 1 94.62 63 VAL B O 1
ATOM 5432 N N . THR B 1 64 ? 6.355 -35.406 -15.562 1 96.12 64 THR B N 1
ATOM 5433 C CA . THR B 1 64 ? 7.555 -35.531 -16.391 1 96.12 64 THR B CA 1
ATOM 5434 C C . THR B 1 64 ? 7.949 -34.156 -16.953 1 96.12 64 THR B C 1
ATOM 5436 O O . THR B 1 64 ? 7.156 -33.531 -17.641 1 96.12 64 THR B O 1
ATOM 5439 N N . ALA B 1 65 ? 9.211 -33.75 -16.562 1 97 65 ALA B N 1
ATOM 5440 C CA . ALA B 1 65 ? 9.719 -32.5 -17.141 1 97 65 ALA B CA 1
ATOM 5441 C C . ALA B 1 65 ? 9.922 -32.656 -18.656 1 97 65 ALA B C 1
ATOM 5443 O O . ALA B 1 65 ? 10.414 -33.688 -19.125 1 97 65 ALA B O 1
ATOM 5444 N N . GLY B 1 66 ? 9.469 -31.641 -19.391 1 98.06 66 GLY B N 1
ATOM 5445 C CA . GLY B 1 66 ? 9.625 -31.75 -20.828 1 98.06 66 GLY B CA 1
ATOM 5446 C C . GLY B 1 66 ? 8.805 -30.75 -21.609 1 98.06 66 GLY B C 1
ATOM 5447 O O . GLY B 1 66 ? 8.359 -29.734 -21.047 1 98.06 66 GLY B O 1
ATOM 5448 N N . LEU B 1 67 ? 8.773 -30.969 -22.953 1 98.56 67 LEU B N 1
ATOM 5449 C CA . LEU B 1 67 ? 8.016 -30.156 -23.891 1 98.56 67 LEU B CA 1
ATOM 5450 C C . LEU B 1 67 ? 6.598 -30.688 -24.047 1 98.56 67 LEU B C 1
ATOM 5452 O O . LEU B 1 67 ? 6.406 -31.859 -24.375 1 98.56 67 LEU B O 1
ATOM 5456 N N . TYR B 1 68 ? 5.652 -29.844 -23.812 1 98.75 68 TYR B N 1
ATOM 5457 C CA . TYR B 1 68 ? 4.242 -30.203 -23.891 1 98.75 68 TYR B CA 1
ATOM 5458 C C . TYR B 1 68 ? 3.541 -29.406 -24.984 1 98.75 68 TYR B C 1
ATOM 5460 O O . TYR B 1 68 ? 3.703 -28.188 -25.078 1 98.75 68 TYR B O 1
ATOM 5468 N N . GLN B 1 69 ? 2.832 -30.094 -25.797 1 98.56 69 GLN B N 1
ATOM 5469 C CA . GLN B 1 69 ? 1.943 -29.422 -26.734 1 98.56 69 GLN B CA 1
ATOM 5470 C C . GLN B 1 69 ? 0.638 -29.016 -26.062 1 98.56 69 GLN B C 1
ATOM 5472 O O . GLN B 1 69 ? -0.115 -29.859 -25.594 1 98.56 69 GLN B O 1
ATOM 5477 N N . VAL B 1 70 ? 0.39 -27.781 -25.969 1 98.56 70 VAL B N 1
ATOM 5478 C CA . VAL B 1 70 ? -0.842 -27.25 -25.391 1 98.56 70 VAL B CA 1
ATOM 5479 C C . VAL B 1 70 ? -1.984 -27.391 -26.391 1 98.56 70 VAL B C 1
ATOM 5481 O O . VAL B 1 70 ? -3.057 -27.891 -26.062 1 98.56 70 VAL B O 1
ATOM 5484 N N . THR B 1 71 ? -1.784 -26.906 -27.516 1 97.38 71 THR B N 1
ATOM 5485 C CA . THR B 1 71 ? -2.607 -27.047 -28.719 1 97.38 71 THR B CA 1
ATOM 5486 C C . THR B 1 71 ? -1.748 -26.984 -29.969 1 97.38 71 THR B C 1
ATOM 5488 O O . THR B 1 71 ? -0.529 -26.828 -29.891 1 97.38 71 THR B O 1
ATOM 5491 N N . MET B 1 72 ? -2.422 -27.219 -31.109 1 93.81 72 MET B N 1
ATOM 5492 C CA . MET B 1 72 ? -1.638 -27.172 -32.344 1 93.81 72 MET B CA 1
ATOM 5493 C C . MET B 1 72 ? -1.056 -25.766 -32.562 1 93.81 72 MET B C 1
ATOM 5495 O O . MET B 1 72 ? -1.798 -24.797 -32.719 1 93.81 72 MET B O 1
ATOM 5499 N N . GLY B 1 73 ? 0.308 -25.672 -32.344 1 95.88 73 GLY B N 1
ATOM 5500 C CA . GLY B 1 73 ? 0.994 -24.406 -32.594 1 95.88 73 GLY B CA 1
ATOM 5501 C C . GLY B 1 73 ? 1.49 -23.766 -31.312 1 95.88 73 GLY B C 1
ATOM 5502 O O . GLY B 1 73 ? 2.236 -22.781 -31.344 1 95.88 73 GLY B O 1
ATOM 5503 N N . ILE B 1 74 ? 1.026 -24.25 -30.156 1 98.69 74 ILE B N 1
ATOM 5504 C CA . ILE B 1 74 ? 1.503 -23.703 -28.891 1 98.69 74 ILE B CA 1
ATOM 5505 C C . ILE B 1 74 ? 2.117 -24.812 -28.047 1 98.69 74 ILE B C 1
ATOM 5507 O O . ILE B 1 74 ? 1.484 -25.844 -27.812 1 98.69 74 ILE B O 1
ATOM 5511 N N . TYR B 1 75 ? 3.318 -24.594 -27.594 1 98.69 75 TYR B N 1
ATOM 5512 C CA . TYR B 1 75 ? 4.051 -25.547 -26.766 1 98.69 75 TYR B CA 1
ATOM 5513 C C . TYR B 1 75 ? 4.527 -24.891 -25.469 1 98.69 75 TYR B C 1
ATOM 5515 O O . TYR B 1 75 ? 4.73 -23.672 -25.422 1 98.69 75 TYR B O 1
ATOM 5523 N N . GLN B 1 76 ? 4.66 -25.656 -24.438 1 98.75 76 GLN B N 1
ATOM 5524 C CA . GLN B 1 76 ? 5.234 -25.188 -23.172 1 98.75 76 GLN B CA 1
ATOM 5525 C C . GLN B 1 76 ? 6.328 -26.141 -22.688 1 98.75 76 GLN B C 1
ATOM 5527 O O . GLN B 1 76 ? 6.164 -27.359 -22.734 1 98.75 76 GLN B O 1
ATOM 5532 N N . VAL B 1 77 ? 7.449 -25.578 -22.375 1 98.5 77 VAL B N 1
ATOM 5533 C CA . VAL B 1 77 ? 8.414 -26.344 -21.578 1 98.5 77 VAL B CA 1
ATOM 5534 C C . VAL B 1 77 ? 8.07 -26.234 -20.094 1 98.5 77 VAL B C 1
ATOM 5536 O O . VAL B 1 77 ? 8.078 -25.141 -19.531 1 98.5 77 VAL B O 1
ATOM 5539 N N . ARG B 1 78 ? 7.809 -27.359 -19.438 1 97.5 78 ARG B N 1
ATOM 5540 C CA . ARG B 1 78 ? 7.453 -27.406 -18.031 1 97.5 78 ARG B CA 1
ATOM 5541 C C . ARG B 1 78 ? 8.445 -28.266 -17.234 1 97.5 78 ARG B C 1
ATOM 5543 O O . ARG B 1 78 ? 8.984 -29.234 -17.766 1 97.5 78 ARG B O 1
ATOM 5550 N N . GLY B 1 79 ? 8.641 -27.875 -16.031 1 95 79 GLY B N 1
ATOM 5551 C CA . GLY B 1 79 ? 9.484 -28.672 -15.148 1 95 79 GLY B CA 1
ATOM 5552 C C . GLY B 1 79 ? 10.953 -28.328 -15.273 1 95 79 GLY B C 1
ATOM 5553 O O . GLY B 1 79 ? 11.797 -28.984 -14.656 1 95 79 GLY B O 1
ATOM 5554 N N . ALA B 1 80 ? 11.328 -27.375 -16.078 1 94.38 80 ALA B N 1
ATOM 5555 C CA . ALA B 1 80 ? 12.711 -26.922 -16.234 1 94.38 80 ALA B CA 1
ATOM 5556 C C . ALA B 1 80 ? 13.039 -25.812 -15.234 1 94.38 80 ALA B C 1
ATOM 5558 O O . ALA B 1 80 ? 14.203 -25.453 -15.07 1 94.38 80 ALA B O 1
ATOM 5559 N N . ASP B 1 81 ? 12.07 -25.359 -14.617 1 92.56 81 ASP B N 1
ATOM 5560 C CA . ASP B 1 81 ? 12.094 -24.25 -13.664 1 92.56 81 ASP B CA 1
ATOM 5561 C C . ASP B 1 81 ? 10.797 -24.188 -12.867 1 92.56 81 ASP B C 1
ATOM 5563 O O . ASP B 1 81 ? 9.938 -25.062 -13.008 1 92.56 81 ASP B O 1
ATOM 5567 N N . ILE B 1 82 ? 10.758 -23.156 -11.945 1 95 82 ILE B N 1
ATOM 5568 C CA . ILE B 1 82 ? 9.5 -22.938 -11.242 1 95 82 ILE B CA 1
ATOM 5569 C C . ILE B 1 82 ? 8.43 -22.453 -12.227 1 95 82 ILE B C 1
ATOM 5571 O O . ILE B 1 82 ? 7.246 -22.734 -12.039 1 95 82 ILE B O 1
ATOM 5575 N N . ALA B 1 83 ? 8.836 -21.75 -13.266 1 97.19 83 ALA B N 1
ATOM 5576 C CA . ALA B 1 83 ? 7.922 -21.188 -14.258 1 97.19 83 ALA B CA 1
ATOM 5577 C C . ALA B 1 83 ? 8 -21.953 -15.57 1 97.19 83 ALA B C 1
ATOM 5579 O O . ALA B 1 83 ? 8.805 -22.875 -15.711 1 97.19 83 ALA B O 1
ATOM 5580 N N . ASN B 1 84 ? 7.105 -21.656 -16.484 1 98.12 84 ASN B N 1
ATOM 5581 C CA . ASN B 1 84 ? 7.047 -22.266 -17.797 1 98.12 84 ASN B CA 1
ATOM 5582 C C . ASN B 1 84 ? 7.598 -21.328 -18.875 1 98.12 84 ASN B C 1
ATOM 5584 O O . ASN B 1 84 ? 7.559 -20.109 -18.719 1 98.12 84 ASN B O 1
ATOM 5588 N N . MET B 1 85 ? 8.18 -21.875 -19.859 1 98.69 85 MET B N 1
ATOM 5589 C CA . MET B 1 85 ? 8.453 -21.188 -21.109 1 98.69 85 MET B CA 1
ATOM 5590 C C . MET B 1 85 ? 7.453 -21.609 -22.188 1 98.69 85 MET B C 1
ATOM 5592 O O . MET B 1 85 ? 7.301 -22.797 -22.469 1 98.69 85 MET B O 1
ATOM 5596 N N . THR B 1 86 ? 6.766 -20.656 -22.75 1 98.88 86 THR B N 1
ATOM 5597 C CA . THR B 1 86 ? 5.773 -20.969 -23.781 1 98.88 86 THR B CA 1
ATOM 5598 C C . THR B 1 86 ? 6.293 -20.562 -25.156 1 98.88 86 THR B C 1
ATOM 5600 O O . THR B 1 86 ? 6.805 -19.469 -25.344 1 98.88 86 THR B O 1
ATOM 5603 N N . ILE B 1 87 ? 6.176 -21.469 -26.094 1 98.81 87 ILE B N 1
ATOM 5604 C CA . ILE B 1 87 ? 6.574 -21.266 -27.484 1 98.81 87 ILE B CA 1
ATOM 5605 C C . ILE B 1 87 ? 5.34 -21.281 -28.391 1 98.81 87 ILE B C 1
ATOM 5607 O O . ILE B 1 87 ? 4.566 -22.25 -28.359 1 98.81 87 ILE B O 1
ATOM 5611 N N . VAL B 1 88 ? 5.176 -20.25 -29.141 1 98.81 88 VAL B N 1
ATOM 5612 C CA . VAL B 1 88 ? 4.039 -20.141 -30.047 1 98.81 88 VAL B CA 1
ATOM 5613 C C . VAL B 1 88 ? 4.535 -20.109 -31.484 1 98.81 88 VAL B C 1
ATOM 5615 O O . VAL B 1 88 ? 5.316 -19.234 -31.875 1 98.81 88 VAL B O 1
ATOM 5618 N N . GLN B 1 89 ? 4.094 -21.016 -32.219 1 98.06 89 GLN B N 1
ATOM 5619 C CA . GLN B 1 89 ? 4.445 -21.062 -33.656 1 98.06 89 GLN B CA 1
ATOM 5620 C C . GLN B 1 89 ? 3.596 -20.094 -34.469 1 98.06 89 GLN B C 1
ATOM 5622 O O . GLN B 1 89 ? 2.406 -19.922 -34.188 1 98.06 89 GLN B O 1
ATOM 5627 N N . ILE B 1 90 ? 4.227 -19.391 -35.344 1 97.94 90 ILE B N 1
ATOM 5628 C CA . ILE B 1 90 ? 3.494 -18.609 -36.344 1 97.94 90 ILE B CA 1
ATOM 5629 C C . ILE B 1 90 ? 2.961 -19.531 -37.438 1 97.94 90 ILE B C 1
ATOM 5631 O O . ILE B 1 90 ? 3.729 -20.234 -38.062 1 97.94 90 ILE B O 1
ATOM 5635 N N . PRO B 1 91 ? 1.685 -19.516 -37.656 1 96.5 91 PRO B N 1
ATOM 5636 C CA . PRO B 1 91 ? 1.077 -20.469 -38.562 1 96.5 91 PRO B CA 1
ATOM 5637 C C . PRO B 1 91 ? 1.773 -20.5 -39.938 1 96.5 91 PRO B C 1
ATOM 5639 O O . PRO B 1 91 ? 2.115 -19.453 -40.469 1 96.5 91 PRO B O 1
ATOM 5642 N N . ASP B 1 92 ? 2.021 -21.672 -40.406 1 93.19 92 ASP B N 1
ATOM 5643 C CA . ASP B 1 92 ? 2.496 -21.969 -41.75 1 93.19 92 ASP B CA 1
ATOM 5644 C C . ASP B 1 92 ? 3.906 -21.438 -41.969 1 93.19 92 ASP B C 1
ATOM 5646 O O . ASP B 1 92 ? 4.289 -21.125 -43.094 1 93.19 92 ASP B O 1
ATOM 5650 N N . THR B 1 93 ? 4.645 -21.219 -40.906 1 95.19 93 THR B N 1
ATOM 5651 C CA . THR B 1 93 ? 6.031 -20.781 -41 1 95.19 93 THR B CA 1
ATOM 5652 C C . THR B 1 93 ? 6.91 -21.547 -40.031 1 95.19 93 THR B C 1
ATOM 5654 O O . THR B 1 93 ? 6.41 -22.375 -39.25 1 95.19 93 THR B O 1
ATOM 5657 N N . ASN B 1 94 ? 8.195 -21.344 -40.156 1 94.94 94 ASN B N 1
ATOM 5658 C CA . ASN B 1 94 ? 9.148 -21.875 -39.188 1 94.94 94 ASN B CA 1
ATOM 5659 C C . ASN B 1 94 ? 9.406 -20.891 -38.031 1 94.94 94 ASN B C 1
ATOM 5661 O O . ASN B 1 94 ? 10.258 -21.125 -37.188 1 94.94 94 ASN B O 1
ATOM 5665 N N . ASP B 1 95 ? 8.656 -19.75 -38.062 1 97.19 95 ASP B N 1
ATOM 5666 C CA . ASP B 1 95 ? 8.875 -18.688 -37.125 1 97.19 95 ASP B CA 1
ATOM 5667 C C . ASP B 1 95 ? 8.109 -18.953 -35.812 1 97.19 95 ASP B C 1
ATOM 5669 O O . ASP B 1 95 ? 7.047 -19.578 -35.844 1 97.19 95 ASP B O 1
ATOM 5673 N N . ILE B 1 96 ? 8.703 -18.547 -34.75 1 98.38 96 ILE B N 1
ATOM 5674 C CA . ILE B 1 96 ? 8.07 -18.719 -33.469 1 98.38 96 ILE B CA 1
ATOM 5675 C C . ILE B 1 96 ? 8.188 -17.438 -32.656 1 98.38 96 ILE B C 1
ATOM 5677 O O . ILE B 1 96 ? 8.977 -16.547 -32.969 1 98.38 96 ILE B O 1
ATOM 5681 N N . ILE B 1 97 ? 7.355 -17.297 -31.609 1 98.75 97 ILE B N 1
ATOM 5682 C CA . ILE B 1 97 ? 7.59 -16.359 -30.516 1 98.75 97 ILE B CA 1
ATOM 5683 C C . ILE B 1 97 ? 7.695 -17.125 -29.203 1 98.75 97 ILE B C 1
ATOM 5685 O O . ILE B 1 97 ? 7.223 -18.266 -29.094 1 98.75 97 ILE B O 1
ATOM 5689 N N . ILE B 1 98 ? 8.359 -16.547 -28.234 1 98.81 98 ILE B N 1
ATOM 5690 C CA . ILE B 1 98 ? 8.516 -17.125 -26.891 1 98.81 98 ILE B CA 1
ATOM 5691 C C . ILE B 1 98 ? 7.855 -16.219 -25.859 1 98.81 98 ILE B C 1
ATOM 5693 O O . ILE B 1 98 ? 8.039 -14.992 -25.891 1 98.81 98 ILE B O 1
ATOM 5697 N N . ILE B 1 99 ? 7.039 -16.781 -25 1 98.88 99 ILE B N 1
ATOM 5698 C CA . ILE B 1 99 ? 6.445 -16.078 -23.859 1 98.88 99 ILE B CA 1
ATOM 5699 C C . ILE B 1 99 ? 7.125 -16.516 -22.562 1 98.88 99 ILE B C 1
ATOM 5701 O O . ILE B 1 99 ? 7.039 -17.688 -22.172 1 98.88 99 ILE B O 1
ATOM 5705 N N . ASP B 1 100 ? 7.746 -15.523 -21.906 1 98.62 100 ASP B N 1
ATOM 5706 C CA . ASP B 1 100 ? 8.508 -15.773 -20.672 1 98.62 100 ASP B CA 1
ATOM 5707 C C . ASP B 1 100 ? 9.625 -16.781 -20.922 1 98.62 100 ASP B C 1
ATOM 5709 O O . ASP B 1 100 ? 9.539 -17.594 -21.844 1 98.62 100 ASP B O 1
ATOM 5713 N N . CYS B 1 101 ? 10.609 -16.719 -20.203 1 98.31 101 CYS B N 1
ATOM 5714 C CA . CYS B 1 101 ? 11.797 -17.5 -20.5 1 98.31 101 CYS B CA 1
ATOM 5715 C C . CYS B 1 101 ? 12.477 -17.984 -19.234 1 98.31 101 CYS B C 1
ATOM 5717 O O . CYS B 1 101 ? 13.703 -17.938 -19.125 1 98.31 101 CYS B O 1
ATOM 5719 N N . LEU B 1 102 ? 11.688 -18.312 -18.266 1 97.94 102 LEU B N 1
ATOM 5720 C CA . LEU B 1 102 ? 12.141 -19 -17.062 1 97.94 102 LEU B CA 1
ATOM 5721 C C . LEU B 1 102 ? 13.008 -18.078 -16.203 1 97.94 102 LEU B C 1
ATOM 5723 O O . LEU B 1 102 ? 13 -16.859 -16.391 1 97.94 102 LEU B O 1
ATOM 5727 N N . THR B 1 103 ? 13.711 -18.625 -15.148 1 95.62 103 THR B N 1
ATOM 5728 C CA . THR B 1 103 ? 14.328 -17.859 -14.078 1 95.62 103 THR B CA 1
ATOM 5729 C C . THR B 1 103 ? 15.805 -17.594 -14.383 1 95.62 103 THR B C 1
ATOM 5731 O O . THR B 1 103 ? 16.391 -16.641 -13.867 1 95.62 103 THR B O 1
ATOM 5734 N N . CYS B 1 104 ? 16.406 -18.578 -15.195 1 94.88 104 CYS B N 1
ATOM 5735 C CA . CYS B 1 104 ? 17.844 -18.484 -15.367 1 94.88 104 CYS B CA 1
ATOM 5736 C C . CYS B 1 104 ? 18.234 -18.672 -16.828 1 94.88 104 CYS B C 1
ATOM 5738 O O . CYS B 1 104 ? 17.531 -19.359 -17.578 1 94.88 104 CYS B O 1
ATOM 5740 N N . VAL B 1 105 ? 19.391 -18.094 -17.125 1 95.31 105 VAL B N 1
ATOM 5741 C CA . VAL B 1 105 ? 19.953 -18.234 -18.469 1 95.31 105 VAL B CA 1
ATOM 5742 C C . VAL B 1 105 ? 20.172 -19.703 -18.781 1 95.31 105 VAL B C 1
ATOM 5744 O O . VAL B 1 105 ? 19.828 -20.172 -19.875 1 95.31 105 VAL B O 1
ATOM 5747 N N . GLU B 1 106 ? 20.641 -20.469 -17.828 1 96.19 106 GLU B N 1
ATOM 5748 C CA . GLU B 1 106 ? 21 -21.875 -18.031 1 96.19 106 GLU B CA 1
ATOM 5749 C C . GLU B 1 106 ? 19.75 -22.719 -18.297 1 96.19 106 GLU B C 1
ATOM 5751 O O . GLU B 1 106 ? 19.734 -23.516 -19.234 1 96.19 106 GLU B O 1
ATOM 5756 N N . THR B 1 107 ? 18.75 -22.516 -17.484 1 97.06 107 THR B N 1
ATOM 5757 C CA . THR B 1 107 ? 17.531 -23.312 -17.656 1 97.06 107 THR B CA 1
ATOM 5758 C C . THR B 1 107 ? 16.797 -22.906 -18.938 1 97.06 107 THR B C 1
ATOM 5760 O O . THR B 1 107 ? 16.219 -23.766 -19.609 1 97.06 107 THR B O 1
ATOM 5763 N N . ALA B 1 108 ? 16.859 -21.641 -19.281 1 97.94 108 ALA B N 1
ATOM 5764 C CA . ALA B 1 108 ? 16.234 -21.188 -20.516 1 97.94 108 ALA B CA 1
ATOM 5765 C C . ALA B 1 108 ? 16.906 -21.812 -21.734 1 97.94 108 ALA B C 1
ATOM 5767 O O . ALA B 1 108 ? 16.234 -22.203 -22.688 1 97.94 108 ALA B O 1
ATOM 5768 N N . ARG B 1 109 ? 18.203 -21.812 -21.734 1 97.06 109 ARG B N 1
ATOM 5769 C CA . ARG B 1 109 ? 18.953 -22.422 -22.828 1 97.06 109 ARG B CA 1
ATOM 5770 C C . ARG B 1 109 ? 18.594 -23.891 -23 1 97.06 109 ARG B C 1
ATOM 5772 O O . ARG B 1 109 ? 18.344 -24.344 -24.109 1 97.06 109 ARG B O 1
ATOM 5779 N N . LYS B 1 110 ? 18.594 -24.594 -21.922 1 96.94 110 LYS B N 1
ATOM 5780 C CA . LYS B 1 110 ? 18.266 -26.016 -21.953 1 96.94 110 LYS B CA 1
ATOM 5781 C C . LYS B 1 110 ? 16.844 -26.234 -22.453 1 96.94 110 LYS B C 1
ATOM 5783 O O . LYS B 1 110 ? 16.594 -27.141 -23.25 1 96.94 110 LYS B O 1
ATOM 5788 N N . ALA B 1 111 ? 15.938 -25.484 -21.953 1 98.06 111 ALA B N 1
ATOM 5789 C CA . ALA B 1 111 ? 14.539 -25.578 -22.359 1 98.06 111 ALA B CA 1
ATOM 5790 C C . ALA B 1 111 ? 14.383 -25.312 -23.844 1 98.06 111 ALA B C 1
ATOM 5792 O O . ALA B 1 111 ? 13.68 -26.047 -24.547 1 98.06 111 ALA B O 1
ATOM 5793 N N . PHE B 1 112 ? 15.016 -24.266 -24.344 1 98.19 112 PHE B N 1
ATOM 5794 C CA . PHE B 1 112 ? 14.891 -23.938 -25.75 1 98.19 112 PHE B CA 1
ATOM 5795 C C . PHE B 1 112 ? 15.539 -25 -26.625 1 98.19 112 PHE B C 1
ATOM 5797 O O . PHE B 1 112 ? 15.039 -25.328 -27.703 1 98.19 112 PHE B O 1
ATOM 5804 N N . GLU B 1 113 ? 16.672 -25.516 -26.188 1 97.06 113 GLU B N 1
ATOM 5805 C CA . GLU B 1 113 ? 17.328 -26.594 -26.922 1 97.06 113 GLU B CA 1
ATOM 5806 C C . GLU B 1 113 ? 16.391 -27.781 -27.094 1 97.06 113 GLU B C 1
ATOM 5808 O O . GLU B 1 113 ? 16.391 -28.422 -28.156 1 97.06 113 GLU B O 1
ATOM 5813 N N . LEU B 1 114 ? 15.68 -28.078 -26.031 1 97.75 114 LEU B N 1
ATOM 5814 C CA . LEU B 1 114 ? 14.703 -29.172 -26.125 1 97.75 114 LEU B CA 1
ATOM 5815 C C . LEU B 1 114 ? 13.703 -28.906 -27.25 1 97.75 114 LEU B C 1
ATOM 5817 O O . LEU B 1 114 ? 13.43 -29.797 -28.047 1 97.75 114 LEU B O 1
ATOM 5821 N N . TYR B 1 115 ? 13.141 -27.734 -27.344 1 98.06 115 TYR B N 1
ATOM 5822 C CA . TYR B 1 115 ? 12.18 -27.391 -28.391 1 98.06 115 TYR B CA 1
ATOM 5823 C C . TYR B 1 115 ? 12.836 -27.406 -29.766 1 98.06 115 TYR B C 1
ATOM 5825 O O . TYR B 1 115 ? 12.234 -27.875 -30.734 1 98.06 115 TYR B O 1
ATOM 5833 N N . GLN B 1 116 ? 14.031 -26.828 -29.812 1 97 116 GLN B N 1
ATOM 5834 C CA . GLN B 1 116 ? 14.758 -26.734 -31.078 1 97 116 GLN B CA 1
ATOM 5835 C C . GLN B 1 116 ? 14.953 -28.125 -31.688 1 97 116 GLN B C 1
ATOM 5837 O O . GLN B 1 116 ? 14.758 -28.297 -32.906 1 97 116 GLN B O 1
ATOM 5842 N N . ARG B 1 117 ? 15.336 -29.047 -30.859 1 96.56 117 ARG B N 1
ATOM 5843 C CA . ARG B 1 117 ? 15.516 -30.406 -31.344 1 96.56 117 ARG B CA 1
ATOM 5844 C C . ARG B 1 117 ? 14.203 -30.984 -31.844 1 96.56 117 ARG B C 1
ATOM 5846 O O . ARG B 1 117 ? 14.148 -31.594 -32.906 1 96.56 117 ARG B O 1
ATOM 5853 N N . PHE B 1 118 ? 13.227 -30.797 -31.078 1 96.94 118 PHE B N 1
ATOM 5854 C CA . PHE B 1 118 ? 11.906 -31.281 -31.453 1 96.94 118 PHE B CA 1
ATOM 5855 C C . PHE B 1 118 ? 11.445 -30.656 -32.75 1 96.94 118 PHE B C 1
ATOM 5857 O O . PHE B 1 118 ? 10.977 -31.344 -33.656 1 96.94 118 PHE B O 1
ATOM 5864 N N . HIS B 1 119 ? 11.539 -29.359 -32.812 1 96.19 119 HIS B N 1
ATOM 5865 C CA . HIS B 1 119 ? 11.125 -28.578 -33.969 1 96.19 119 HIS B CA 1
ATOM 5866 C C . HIS B 1 119 ? 11.875 -29.031 -35.219 1 96.19 119 HIS B C 1
ATOM 5868 O O . HIS B 1 119 ? 11.273 -29.203 -36.281 1 96.19 119 HIS B O 1
ATOM 5874 N N . LYS B 1 120 ? 13.148 -29.141 -35.062 1 94.5 120 LYS B N 1
ATOM 5875 C CA . LYS B 1 120 ? 13.977 -29.578 -36.156 1 94.5 120 LYS B CA 1
ATOM 5876 C C . LYS B 1 120 ? 13.57 -30.969 -36.625 1 94.5 120 LYS B C 1
ATOM 5878 O O . LYS B 1 120 ? 13.539 -31.25 -37.844 1 94.5 120 LYS B O 1
ATOM 5883 N N . ASP B 1 121 ? 13.344 -31.797 -35.719 1 94.12 121 ASP B N 1
ATOM 5884 C CA . ASP B 1 121 ? 12.93 -33.156 -36.031 1 94.12 121 ASP B CA 1
ATOM 5885 C C . ASP B 1 121 ? 11.594 -33.156 -36.781 1 94.12 121 ASP B C 1
ATOM 5887 O O . ASP B 1 121 ? 11.375 -34 -37.688 1 94.12 121 ASP B O 1
ATOM 5891 N N . GLN B 1 122 ? 10.703 -32.281 -36.531 1 90.31 122 GLN B N 1
ATOM 5892 C CA . GLN B 1 122 ? 9.367 -32.25 -37.094 1 90.31 122 GLN B CA 1
ATOM 5893 C C . GLN B 1 122 ? 9.359 -31.5 -38.406 1 90.31 122 GLN B C 1
ATOM 5895 O O . GLN B 1 122 ? 8.711 -31.906 -39.375 1 90.31 122 GLN B O 1
ATOM 5900 N N . ILE B 1 123 ? 10.016 -30.375 -38.469 1 87.81 123 ILE B N 1
ATOM 5901 C CA . ILE B 1 123 ? 9.883 -29.453 -39.562 1 87.81 123 ILE B CA 1
ATOM 5902 C C . ILE B 1 123 ? 11.141 -29.5 -40.438 1 87.81 123 ILE B C 1
ATOM 5904 O O . ILE B 1 123 ? 11.117 -29.109 -41.625 1 87.81 123 ILE B O 1
ATOM 5908 N N . GLY B 1 124 ? 12.289 -29.969 -39.906 1 90.44 124 GLY B N 1
ATOM 5909 C CA . GLY B 1 124 ? 13.531 -30.109 -40.656 1 90.44 124 GLY B CA 1
ATOM 5910 C C . GLY B 1 124 ? 14.336 -28.828 -40.719 1 90.44 124 GLY B C 1
ATOM 5911 O O . GLY B 1 124 ? 15.336 -28.734 -41.406 1 90.44 124 GLY B O 1
ATOM 5912 N N . GLN B 1 125 ? 13.859 -27.812 -40.062 1 93.88 125 GLN B N 1
ATOM 5913 C CA . GLN B 1 125 ? 14.523 -26.516 -40 1 93.88 125 GLN B CA 1
ATOM 5914 C C . GLN B 1 125 ? 14.609 -26.016 -38.562 1 93.88 125 GLN B C 1
ATOM 5916 O O . GLN B 1 125 ? 13.844 -26.453 -37.688 1 93.88 125 GLN B O 1
ATOM 5921 N N . GLU B 1 126 ? 15.57 -25.141 -38.375 1 94.69 126 GLU B N 1
ATOM 5922 C CA . GLU B 1 126 ? 15.656 -24.484 -37.094 1 94.69 126 GLU B CA 1
ATOM 5923 C C . GLU B 1 126 ? 14.547 -23.453 -36.906 1 94.69 126 GLU B C 1
ATOM 5925 O O . GLU B 1 126 ? 14.195 -22.75 -37.875 1 94.69 126 GLU B O 1
ATOM 5930 N N . PRO B 1 127 ? 14 -23.438 -35.781 1 96.94 127 PRO B N 1
ATOM 5931 C CA . PRO B 1 127 ? 13.023 -22.375 -35.562 1 96.94 127 PRO B CA 1
ATOM 5932 C C . PRO B 1 127 ? 13.656 -20.984 -35.562 1 96.94 127 PRO B C 1
ATOM 5934 O O . PRO B 1 127 ? 14.773 -20.812 -35.062 1 96.94 127 PRO B O 1
ATOM 5937 N N . VAL B 1 128 ? 13.008 -20.031 -36.094 1 97.06 128 VAL B N 1
ATOM 5938 C CA . VAL B 1 128 ? 13.438 -18.625 -36.094 1 97.06 128 VAL B CA 1
ATOM 5939 C C . VAL B 1 128 ? 12.641 -17.859 -35.062 1 97.06 128 VAL B C 1
ATOM 5941 O O . VAL B 1 128 ? 11.414 -17.734 -35.156 1 97.06 128 VAL B O 1
ATOM 5944 N N . ILE B 1 129 ? 13.297 -17.344 -34.031 1 98.44 129 ILE B N 1
ATOM 5945 C CA . ILE B 1 129 ? 12.625 -16.594 -32.969 1 98.44 129 ILE B CA 1
ATOM 5946 C C . ILE B 1 129 ? 12.344 -15.18 -33.438 1 98.44 129 ILE B C 1
ATOM 5948 O O . ILE B 1 129 ? 13.266 -14.406 -33.719 1 98.44 129 ILE B O 1
ATOM 5952 N N . LYS B 1 130 ? 11.078 -14.828 -33.469 1 98 130 LYS B N 1
ATOM 5953 C CA . LYS B 1 130 ? 10.68 -13.516 -33.969 1 98 130 LYS B CA 1
ATOM 5954 C C . LYS B 1 130 ? 10.508 -12.516 -32.812 1 98 130 LYS B C 1
ATOM 5956 O O . LYS B 1 130 ? 10.656 -11.312 -33 1 98 130 LYS B O 1
ATOM 5961 N N . ALA B 1 131 ? 10.141 -13.023 -31.641 1 98.75 131 ALA B N 1
ATOM 5962 C CA . ALA B 1 131 ? 9.914 -12.141 -30.5 1 98.75 131 ALA B CA 1
ATOM 5963 C C . ALA B 1 131 ? 10.008 -12.906 -29.188 1 98.75 131 ALA B C 1
ATOM 5965 O O . ALA B 1 131 ? 9.75 -14.109 -29.156 1 98.75 131 ALA B O 1
ATOM 5966 N N . LEU B 1 132 ? 10.461 -12.258 -28.172 1 98.75 132 LEU B N 1
ATOM 5967 C CA . LEU B 1 132 ? 10.32 -12.641 -26.766 1 98.75 132 LEU B CA 1
ATOM 5968 C C . LEU B 1 132 ? 9.336 -11.727 -26.047 1 98.75 132 LEU B C 1
ATOM 5970 O O . LEU B 1 132 ? 9.477 -10.508 -26.078 1 98.75 132 LEU B O 1
ATOM 5974 N N . ILE B 1 133 ? 8.32 -12.312 -25.453 1 98.81 133 ILE B N 1
ATOM 5975 C CA . ILE B 1 133 ? 7.285 -11.523 -24.781 1 98.81 133 ILE B CA 1
ATOM 5976 C C . ILE B 1 133 ? 7.305 -11.828 -23.281 1 98.81 133 ILE B C 1
ATOM 5978 O O . ILE B 1 133 ? 7.281 -12.992 -22.875 1 98.81 133 ILE B O 1
ATOM 5982 N N . TYR B 1 134 ? 7.379 -10.742 -22.438 1 98.56 134 TYR B N 1
ATOM 5983 C CA . TYR B 1 134 ? 7.238 -10.875 -21 1 98.56 134 TYR B CA 1
ATOM 5984 C C . TYR B 1 134 ? 5.785 -10.695 -20.562 1 98.56 134 TYR B C 1
ATOM 5986 O O . TYR B 1 134 ? 5.145 -9.703 -20.922 1 98.56 134 TYR B O 1
ATOM 5994 N N . THR B 1 135 ? 5.348 -11.625 -19.781 1 98.62 135 THR B N 1
ATOM 5995 C CA . THR B 1 135 ? 4.004 -11.469 -19.25 1 98.62 135 THR B CA 1
ATOM 5996 C C . THR B 1 135 ? 3.984 -10.422 -18.125 1 98.62 135 THR B C 1
ATOM 5998 O O . THR B 1 135 ? 3.037 -9.641 -18.031 1 98.62 135 THR B O 1
ATOM 6001 N N . HIS B 1 136 ? 4.953 -10.5 -17.234 1 97.81 136 HIS B N 1
ATOM 6002 C CA . HIS B 1 136 ? 5 -9.539 -16.141 1 97.81 136 HIS B CA 1
ATOM 6003 C C . HIS B 1 136 ? 6.41 -9.414 -15.57 1 97.81 136 HIS B C 1
ATOM 6005 O O . HIS B 1 136 ? 7.336 -10.07 -16.062 1 97.81 136 HIS B O 1
ATOM 6011 N N . CYS B 1 137 ? 6.59 -8.633 -14.562 1 95.62 137 CYS B N 1
ATOM 6012 C CA . CYS B 1 137 ? 7.902 -8.094 -14.211 1 95.62 137 CYS B CA 1
ATOM 6013 C C . CYS B 1 137 ? 8.539 -8.891 -13.078 1 95.62 137 CYS B C 1
ATOM 6015 O O . CYS B 1 137 ? 9.211 -8.328 -12.219 1 95.62 137 CYS B O 1
ATOM 6017 N N . HIS B 1 138 ? 8.375 -10.164 -13.008 1 94.5 138 HIS B N 1
ATOM 6018 C CA . HIS B 1 138 ? 9.031 -11 -12.008 1 94.5 138 HIS B CA 1
ATOM 6019 C C . HIS B 1 138 ? 10.172 -11.805 -12.617 1 94.5 138 HIS B C 1
ATOM 6021 O O . HIS B 1 138 ? 10.102 -12.195 -13.781 1 94.5 138 HIS B O 1
ATOM 6027 N N . GLY B 1 139 ? 11.109 -12.109 -11.875 1 92.69 139 GLY B N 1
ATOM 6028 C CA . GLY B 1 139 ? 12.359 -12.711 -12.312 1 92.69 139 GLY B CA 1
ATOM 6029 C C . GLY B 1 139 ? 12.18 -14.094 -12.906 1 92.69 139 GLY B C 1
ATOM 6030 O O . GLY B 1 139 ? 12.914 -14.492 -13.812 1 92.69 139 GLY B O 1
ATOM 6031 N N . ASP B 1 140 ? 11.219 -14.781 -12.422 1 95.56 140 ASP B N 1
ATOM 6032 C CA . ASP B 1 140 ? 11.008 -16.141 -12.914 1 95.56 140 ASP B CA 1
ATOM 6033 C C . ASP B 1 140 ? 10.336 -16.125 -14.289 1 95.56 140 ASP B C 1
ATOM 6035 O O . ASP B 1 140 ? 10.047 -17.172 -14.859 1 95.56 140 ASP B O 1
ATOM 6039 N N . HIS B 1 141 ? 10.164 -14.945 -14.891 1 97.06 141 HIS B N 1
ATOM 6040 C CA . HIS B 1 141 ? 9.555 -14.859 -16.203 1 97.06 141 HIS B CA 1
ATOM 6041 C C . HIS B 1 141 ? 10.492 -14.18 -17.203 1 97.06 141 HIS B C 1
ATOM 6043 O O . HIS B 1 141 ? 10.305 -14.297 -18.422 1 97.06 141 HIS B O 1
ATOM 6049 N N . PHE B 1 142 ? 11.484 -13.523 -16.656 1 96.25 142 PHE B N 1
ATOM 6050 C CA . PHE B 1 142 ? 12.359 -12.836 -17.594 1 96.25 142 PHE B CA 1
ATOM 6051 C C . PHE B 1 142 ? 13.812 -13.227 -17.359 1 96.25 142 PHE B C 1
ATOM 6053 O O . PHE B 1 142 ? 14.688 -12.898 -18.172 1 96.25 142 PHE B O 1
ATOM 6060 N N . GLY B 1 143 ? 14.141 -13.984 -16.391 1 94.31 143 GLY B N 1
ATOM 6061 C CA . GLY B 1 143 ? 15.5 -14.227 -15.945 1 94.31 143 GLY B CA 1
ATOM 6062 C C . GLY B 1 143 ? 16.359 -14.922 -16.984 1 94.31 143 GLY B C 1
ATOM 6063 O O . GLY B 1 143 ? 17.578 -14.773 -16.984 1 94.31 143 GLY B O 1
ATOM 6064 N N . GLY B 1 144 ? 15.766 -15.656 -17.891 1 96.25 144 GLY B N 1
ATOM 6065 C CA . GLY B 1 144 ? 16.484 -16.391 -18.922 1 96.25 144 GLY B CA 1
ATOM 6066 C C . GLY B 1 144 ? 16.641 -15.602 -20.219 1 96.25 144 GLY B C 1
ATOM 6067 O O . GLY B 1 144 ? 17.062 -16.156 -21.234 1 96.25 144 GLY B O 1
ATOM 6068 N N . SER B 1 145 ? 16.375 -14.367 -20.219 1 96.5 145 SER B N 1
ATOM 6069 C CA . SER B 1 145 ? 16.203 -13.57 -21.422 1 96.5 145 SER B CA 1
ATOM 6070 C C . SER B 1 145 ? 17.5 -13.492 -22.219 1 96.5 145 SER B C 1
ATOM 6072 O O . SER B 1 145 ? 17.484 -13.453 -23.453 1 96.5 145 SER B O 1
ATOM 6074 N N . GLN B 1 146 ? 18.625 -13.461 -21.547 1 94.75 146 GLN B N 1
ATOM 6075 C CA . GLN B 1 146 ? 19.891 -13.398 -22.266 1 94.75 146 GLN B CA 1
ATOM 6076 C C . GLN B 1 146 ? 20.109 -14.648 -23.109 1 94.75 146 GLN B C 1
ATOM 6078 O O . GLN B 1 146 ? 20.703 -14.57 -24.188 1 94.75 146 GLN B O 1
ATOM 6083 N N . ALA B 1 147 ? 19.719 -15.82 -22.641 1 96.94 147 ALA B N 1
ATOM 6084 C CA . ALA B 1 147 ? 19.828 -17.047 -23.438 1 96.94 147 ALA B CA 1
ATOM 6085 C C . ALA B 1 147 ? 19.062 -16.906 -24.75 1 96.94 147 ALA B C 1
ATOM 6087 O O . ALA B 1 147 ? 19.578 -17.297 -25.812 1 96.94 147 ALA B O 1
ATOM 6088 N N . ILE B 1 148 ? 17.891 -16.344 -24.688 1 98.25 148 ILE B N 1
ATOM 6089 C CA . ILE B 1 148 ? 17.062 -16.188 -25.875 1 98.25 148 ILE B CA 1
ATOM 6090 C C . ILE B 1 148 ? 17.688 -15.164 -26.812 1 98.25 148 ILE B C 1
ATOM 6092 O O . ILE B 1 148 ? 17.703 -15.359 -28.031 1 98.25 148 ILE B O 1
ATOM 6096 N N . LYS B 1 149 ? 18.141 -14.117 -26.266 1 97.19 149 LYS B N 1
ATOM 6097 C CA . LYS B 1 149 ? 18.797 -13.086 -27.062 1 97.19 149 LYS B CA 1
ATOM 6098 C C . LYS B 1 149 ? 20.016 -13.641 -27.781 1 97.19 149 LYS B C 1
ATOM 6100 O O . LYS B 1 149 ? 20.25 -13.328 -28.953 1 97.19 149 LYS B O 1
ATOM 6105 N N . ASP B 1 150 ? 20.797 -14.422 -27.094 1 96.19 150 ASP B N 1
ATOM 6106 C CA . ASP B 1 150 ? 21.984 -15.023 -27.688 1 96.19 150 ASP B CA 1
ATOM 6107 C C . ASP B 1 150 ? 21.641 -15.875 -28.906 1 96.19 150 ASP B C 1
ATOM 6109 O O . ASP B 1 150 ? 22.391 -15.914 -29.875 1 96.19 150 ASP B O 1
ATOM 6113 N N . ILE B 1 151 ? 20.609 -16.484 -28.844 1 96.56 151 ILE B N 1
ATOM 6114 C CA . ILE B 1 151 ? 20.188 -17.391 -29.906 1 96.56 151 ILE B CA 1
ATOM 6115 C C . ILE B 1 151 ? 19.562 -16.594 -31.047 1 96.56 151 ILE B C 1
ATOM 6117 O O . ILE B 1 151 ? 19.859 -16.844 -32.219 1 96.56 151 ILE B O 1
ATOM 6121 N N . ALA B 1 152 ? 18.719 -15.664 -30.719 1 96.88 152 ALA B N 1
ATOM 6122 C CA . ALA B 1 152 ? 17.906 -14.953 -31.703 1 96.88 152 ALA B CA 1
ATOM 6123 C C . ALA B 1 152 ? 18.688 -13.812 -32.344 1 96.88 152 ALA B C 1
ATOM 6125 O O . ALA B 1 152 ? 18.391 -13.398 -33.469 1 96.88 152 ALA B O 1
ATOM 6126 N N . GLY B 1 153 ? 19.656 -13.234 -31.562 1 95.25 153 GLY B N 1
ATOM 6127 C CA . GLY B 1 153 ? 20.453 -12.141 -32.094 1 95.25 153 GLY B CA 1
ATOM 6128 C C . GLY B 1 153 ? 20.016 -10.789 -31.547 1 95.25 153 GLY B C 1
ATOM 6129 O O . GLY B 1 153 ? 19.062 -10.688 -30.781 1 95.25 153 GLY B O 1
ATOM 6130 N N . ASP B 1 154 ? 20.688 -9.719 -31.938 1 91.94 154 ASP B N 1
ATOM 6131 C CA . ASP B 1 154 ? 20.562 -8.375 -31.375 1 91.94 154 ASP B CA 1
ATOM 6132 C C . ASP B 1 154 ? 19.266 -7.699 -31.797 1 91.94 154 ASP B C 1
ATOM 6134 O O . ASP B 1 154 ? 18.781 -6.797 -31.125 1 91.94 154 ASP B O 1
ATOM 6138 N N . ASP B 1 155 ? 18.75 -8.156 -32.844 1 93.94 155 ASP B N 1
ATOM 6139 C CA . ASP B 1 155 ? 17.562 -7.512 -33.406 1 93.94 155 ASP B CA 1
ATOM 6140 C C . ASP B 1 155 ? 16.281 -8.141 -32.844 1 93.94 155 ASP B C 1
ATOM 6142 O O . ASP B 1 155 ? 15.18 -7.82 -33.281 1 93.94 155 ASP B O 1
ATOM 6146 N N . LEU B 1 156 ? 16.438 -8.992 -31.891 1 97.12 156 LEU B N 1
ATOM 6147 C CA . LEU B 1 156 ? 15.273 -9.648 -31.297 1 97.12 156 LEU B CA 1
ATOM 6148 C C . LEU B 1 156 ? 14.273 -8.625 -30.766 1 97.12 156 LEU B C 1
ATOM 6150 O O . LEU B 1 156 ? 14.648 -7.707 -30.047 1 97.12 156 LEU B O 1
ATOM 6154 N N . ARG B 1 157 ? 12.977 -8.789 -31.203 1 97.06 157 ARG B N 1
ATOM 6155 C CA . ARG B 1 157 ? 11.891 -8.008 -30.641 1 97.06 157 ARG B CA 1
ATOM 6156 C C . ARG B 1 157 ? 11.539 -8.492 -29.234 1 97.06 157 ARG B C 1
ATOM 6158 O O . ARG B 1 157 ? 11.188 -9.656 -29.047 1 97.06 157 ARG B O 1
ATOM 6165 N N . ILE B 1 158 ? 11.703 -7.691 -28.25 1 98.31 158 ILE B N 1
ATOM 6166 C CA . ILE B 1 158 ? 11.359 -8.023 -26.859 1 98.31 158 ILE B CA 1
ATOM 6167 C C . ILE B 1 158 ? 10.203 -7.137 -26.391 1 98.31 158 ILE B C 1
ATOM 6169 O O . ILE B 1 158 ? 10.336 -5.91 -26.344 1 98.31 158 ILE B O 1
ATOM 6173 N N . ILE B 1 159 ? 9.102 -7.746 -26.031 1 98.69 159 ILE B N 1
ATOM 6174 C CA . ILE B 1 159 ? 7.848 -7.051 -25.766 1 98.69 159 ILE B CA 1
ATOM 6175 C C . ILE B 1 159 ? 7.457 -7.227 -24.297 1 98.69 159 ILE B C 1
ATOM 6177 O O . ILE B 1 159 ? 7.555 -8.328 -23.75 1 98.69 159 ILE B O 1
ATOM 6181 N N . GLY B 1 160 ? 7.133 -6.191 -23.562 1 98.25 160 GLY B N 1
ATOM 6182 C CA . GLY B 1 160 ? 6.66 -6.242 -22.188 1 98.25 160 GLY B CA 1
ATOM 6183 C C . GLY B 1 160 ? 5.523 -5.277 -21.922 1 98.25 160 GLY B C 1
ATOM 6184 O O . GLY B 1 160 ? 5.266 -4.371 -22.719 1 98.25 160 GLY B O 1
ATOM 6185 N N . PRO B 1 161 ? 4.801 -5.492 -20.859 1 98.5 161 PRO B N 1
ATOM 6186 C CA . PRO B 1 161 ? 3.705 -4.582 -20.516 1 98.5 161 PRO B CA 1
ATOM 6187 C C . PRO B 1 161 ? 4.199 -3.219 -20.047 1 98.5 161 PRO B C 1
ATOM 6189 O O . PRO B 1 161 ? 5.371 -3.072 -19.688 1 98.5 161 PRO B O 1
ATOM 6192 N N . ASP B 1 162 ? 3.273 -2.318 -20.062 1 96.88 162 ASP B N 1
ATOM 6193 C CA . ASP B 1 162 ? 3.564 -0.975 -19.578 1 96.88 162 ASP B CA 1
ATOM 6194 C C . ASP B 1 162 ? 4.059 -1.012 -18.125 1 96.88 162 ASP B C 1
ATOM 6196 O O . ASP B 1 162 ? 3.492 -1.715 -17.297 1 96.88 162 ASP B O 1
ATOM 6200 N N . GLY B 1 163 ? 5.16 -0.315 -17.906 1 93.19 163 GLY B N 1
ATOM 6201 C CA . GLY B 1 163 ? 5.719 -0.227 -16.562 1 93.19 163 GLY B CA 1
ATOM 6202 C C . GLY B 1 163 ? 6.633 -1.388 -16.219 1 93.19 163 GLY B C 1
ATOM 6203 O O . GLY B 1 163 ? 7.223 -1.42 -15.148 1 93.19 163 GLY B O 1
ATOM 6204 N N . PHE B 1 164 ? 6.867 -2.295 -17.109 1 95.06 164 PHE B N 1
ATOM 6205 C CA . PHE B 1 164 ? 7.594 -3.535 -16.859 1 95.06 164 PHE B CA 1
ATOM 6206 C C . PHE B 1 164 ? 8.992 -3.244 -16.328 1 95.06 164 PHE B C 1
ATOM 6208 O O . PHE B 1 164 ? 9.359 -3.717 -15.25 1 95.06 164 PHE B O 1
ATOM 6215 N N . LEU B 1 165 ? 9.734 -2.547 -17.062 1 90.12 165 LEU B N 1
ATOM 6216 C CA . LEU B 1 165 ? 11.148 -2.361 -16.75 1 90.12 165 LEU B CA 1
ATOM 6217 C C . LEU B 1 165 ? 11.32 -1.625 -15.422 1 90.12 165 LEU B C 1
ATOM 6219 O O . LEU B 1 165 ? 12.148 -2.016 -14.586 1 90.12 165 LEU B O 1
ATOM 6223 N N . GLU B 1 166 ? 10.531 -0.634 -15.188 1 86 166 GLU B N 1
ATOM 6224 C CA . GLU B 1 166 ? 10.578 0.15 -13.953 1 86 166 GLU B CA 1
ATOM 6225 C C . GLU B 1 166 ? 10.336 -0.729 -12.727 1 86 166 GLU B C 1
ATOM 6227 O O . GLU B 1 166 ? 11.078 -0.658 -11.75 1 86 166 GLU B O 1
ATOM 6232 N N . HIS B 1 167 ? 9.406 -1.536 -12.844 1 90.19 167 HIS B N 1
ATOM 6233 C CA . HIS B 1 167 ? 9.031 -2.354 -11.703 1 90.19 167 HIS B CA 1
ATOM 6234 C C . HIS B 1 167 ? 9.984 -3.529 -11.523 1 90.19 167 HIS B C 1
ATOM 6236 O O . HIS B 1 167 ? 10.281 -3.924 -10.391 1 90.19 167 HIS B O 1
ATOM 6242 N N . ALA B 1 168 ? 10.445 -4.094 -12.617 1 90.44 168 ALA B N 1
ATOM 6243 C CA . ALA B 1 168 ? 11.367 -5.223 -12.547 1 90.44 168 ALA B CA 1
ATOM 6244 C C . ALA B 1 168 ? 12.648 -4.844 -11.812 1 90.44 168 ALA B C 1
ATOM 6246 O O . ALA B 1 168 ? 13.211 -5.66 -11.078 1 90.44 168 ALA B O 1
ATOM 6247 N N . VAL B 1 169 ? 13.031 -3.648 -11.938 1 84.31 169 VAL B N 1
ATOM 6248 C CA . VAL B 1 169 ? 14.32 -3.229 -11.391 1 84.31 169 VAL B CA 1
ATOM 6249 C C . VAL B 1 169 ? 14.117 -2.605 -10.016 1 84.31 169 VAL B C 1
ATOM 6251 O O . VAL B 1 169 ? 14.906 -2.842 -9.094 1 84.31 169 VAL B O 1
ATOM 6254 N N . SER B 1 170 ? 13.031 -1.838 -9.836 1 81 170 SER B N 1
ATOM 6255 C CA . SER B 1 170 ? 12.82 -1.065 -8.617 1 81 170 SER B CA 1
ATOM 6256 C C . SER B 1 170 ? 12.57 -1.978 -7.422 1 81 170 SER B C 1
ATOM 6258 O O . SER B 1 170 ? 12.922 -1.635 -6.289 1 81 170 SER B O 1
ATOM 6260 N N . GLU B 1 171 ? 11.977 -3.018 -7.668 1 81.69 171 GLU B N 1
ATOM 6261 C CA . GLU B 1 171 ? 11.688 -3.947 -6.578 1 81.69 171 GLU B CA 1
ATOM 6262 C C . GLU B 1 171 ? 12.969 -4.367 -5.867 1 81.69 171 GLU B C 1
ATOM 6264 O O . GLU B 1 171 ? 12.977 -4.574 -4.652 1 81.69 171 GLU B O 1
ATOM 6269 N N . ASN B 1 172 ? 14 -4.418 -6.598 1 82.44 172 ASN B N 1
ATOM 6270 C CA . ASN B 1 172 ? 15.25 -4.93 -6.051 1 82.44 172 ASN B CA 1
ATOM 6271 C C . ASN B 1 172 ? 16.109 -3.805 -5.48 1 82.44 172 ASN B C 1
ATOM 6273 O O . ASN B 1 172 ? 17.078 -4.062 -4.754 1 82.44 172 ASN B O 1
ATOM 6277 N N . VAL B 1 173 ? 15.727 -2.594 -5.773 1 86.94 173 VAL B N 1
ATOM 6278 C CA . VAL B 1 173 ? 16.547 -1.462 -5.371 1 86.94 173 VAL B CA 1
ATOM 6279 C C . VAL B 1 173 ? 16.219 -1.064 -3.934 1 86.94 173 VAL B C 1
ATOM 6281 O O . VAL B 1 173 ? 17.125 -0.898 -3.109 1 86.94 173 VAL B O 1
ATOM 6284 N N . TYR B 1 174 ? 15.031 -1.012 -3.549 1 92.25 174 TYR B N 1
ATOM 6285 C CA . TYR B 1 174 ? 14.633 -0.364 -2.303 1 92.25 174 TYR B CA 1
ATOM 6286 C C . TYR B 1 174 ? 14.719 -1.338 -1.133 1 92.25 174 TYR B C 1
ATOM 6288 O O . TYR B 1 174 ? 15.352 -1.046 -0.116 1 92.25 174 TYR B O 1
ATOM 6296 N N . ALA B 1 175 ? 14.07 -2.551 -1.269 1 94.25 175 ALA B N 1
ATOM 6297 C CA . ALA B 1 175 ? 14.07 -3.516 -0.172 1 94.25 175 ALA B CA 1
ATOM 6298 C C . ALA B 1 175 ? 14.617 -4.867 -0.625 1 94.25 175 ALA B C 1
ATOM 6300 O O . ALA B 1 175 ? 14.227 -5.91 -0.092 1 94.25 175 ALA B O 1
ATOM 6301 N N . GLY B 1 176 ? 15.516 -4.84 -1.587 1 92.38 176 GLY B N 1
ATOM 6302 C CA . GLY B 1 176 ? 15.984 -6.047 -2.242 1 92.38 176 GLY B CA 1
ATOM 6303 C C . GLY B 1 176 ? 16.672 -7.012 -1.294 1 92.38 176 GLY B C 1
ATOM 6304 O O . GLY B 1 176 ? 16.422 -8.219 -1.331 1 92.38 176 GLY B O 1
ATOM 6305 N N . ALA B 1 177 ? 17.562 -6.512 -0.435 1 93.5 177 ALA B N 1
ATOM 6306 C CA . ALA B 1 177 ? 18.312 -7.363 0.485 1 93.5 177 ALA B CA 1
ATOM 6307 C C . ALA B 1 177 ? 17.391 -8.086 1.45 1 93.5 177 ALA B C 1
ATOM 6309 O O . ALA B 1 177 ? 17.5 -9.297 1.649 1 93.5 177 ALA B O 1
ATOM 6310 N N . ALA B 1 178 ? 16.484 -7.352 2.016 1 96.12 178 ALA B N 1
ATOM 6311 C CA . ALA B 1 178 ? 15.547 -7.93 2.967 1 96.12 178 ALA B CA 1
ATOM 6312 C C . ALA B 1 178 ? 14.633 -8.938 2.281 1 96.12 178 ALA B C 1
ATOM 6314 O O . ALA B 1 178 ? 14.352 -10.008 2.83 1 96.12 178 ALA B O 1
ATOM 6315 N N . MET B 1 179 ? 14.156 -8.648 1.124 1 95.19 179 MET B N 1
ATOM 6316 C CA . MET B 1 179 ? 13.266 -9.539 0.384 1 95.19 179 MET B CA 1
ATOM 6317 C C . MET B 1 179 ? 13.984 -10.828 0.005 1 95.19 179 MET B C 1
ATOM 6319 O O . MET B 1 179 ? 13.406 -11.914 0.092 1 95.19 179 MET B O 1
ATOM 6323 N N . SER B 1 180 ? 15.227 -10.719 -0.425 1 93.94 180 SER B N 1
ATOM 6324 C CA . SER B 1 180 ? 16 -11.898 -0.796 1 93.94 180 SER B CA 1
ATOM 6325 C C . SER B 1 180 ? 16.234 -12.805 0.406 1 93.94 180 SER B C 1
ATOM 6327 O O . SER B 1 180 ? 16.172 -14.031 0.287 1 93.94 180 SER B O 1
ATOM 6329 N N . ARG B 1 181 ? 16.562 -12.195 1.527 1 96.69 181 ARG B N 1
ATOM 6330 C CA . ARG B 1 181 ? 16.734 -12.953 2.76 1 96.69 181 ARG B CA 1
ATOM 6331 C C . ARG B 1 181 ? 15.469 -13.711 3.127 1 96.69 181 ARG B C 1
ATOM 6333 O O . ARG B 1 181 ? 15.523 -14.898 3.471 1 96.69 181 ARG B O 1
ATOM 6340 N N . ARG B 1 182 ? 14.352 -13.094 3.035 1 97 182 ARG B N 1
ATOM 6341 C CA . ARG B 1 182 ? 13.086 -13.727 3.383 1 97 182 ARG B CA 1
ATOM 6342 C C . ARG B 1 182 ? 12.656 -14.727 2.312 1 97 182 ARG B C 1
ATOM 6344 O O . ARG B 1 182 ? 11.891 -15.656 2.59 1 97 182 ARG B O 1
ATOM 6351 N N . SER B 1 183 ? 13.164 -14.57 1.105 1 95.5 183 SER B N 1
ATOM 6352 C CA . SER B 1 183 ? 12.906 -15.531 0.042 1 95.5 183 SER B CA 1
ATOM 6353 C C . SER B 1 183 ? 13.492 -16.906 0.376 1 95.5 183 SER B C 1
ATOM 6355 O O . SER B 1 183 ? 12.93 -17.938 -0.001 1 95.5 183 SER B O 1
ATOM 6357 N N . ILE B 1 184 ? 14.625 -16.906 1.064 1 96.94 184 ILE B N 1
ATOM 6358 C CA . ILE B 1 184 ? 15.219 -18.172 1.499 1 96.94 184 ILE B CA 1
ATOM 6359 C C . ILE B 1 184 ? 14.211 -18.953 2.33 1 96.94 184 ILE B C 1
ATOM 6361 O O . ILE B 1 184 ? 14.078 -20.172 2.166 1 96.94 184 ILE B O 1
ATOM 6365 N N . TYR B 1 185 ? 13.5 -18.266 3.18 1 98.19 185 TYR B N 1
ATOM 6366 C CA . TYR B 1 185 ? 12.477 -18.891 4.012 1 98.19 185 TYR B CA 1
ATOM 6367 C C . TYR B 1 185 ? 11.281 -19.312 3.174 1 98.19 185 TYR B C 1
ATOM 6369 O O . TYR B 1 185 ? 10.844 -20.469 3.248 1 98.19 185 TYR B O 1
ATOM 6377 N N . MET B 1 186 ? 10.773 -18.438 2.35 1 97.56 186 MET B N 1
ATOM 6378 C CA . MET B 1 186 ? 9.531 -18.656 1.611 1 97.56 186 MET B CA 1
ATOM 6379 C C . MET B 1 186 ? 9.664 -19.844 0.658 1 97.56 186 MET B C 1
ATOM 6381 O O . MET B 1 186 ? 8.742 -20.641 0.527 1 97.56 186 MET B O 1
ATOM 6385 N N . TYR B 1 187 ? 10.859 -20 0.044 1 96.69 187 TYR B N 1
ATOM 6386 C CA . TYR B 1 187 ? 11.023 -21.016 -0.993 1 96.69 187 TYR B CA 1
ATOM 6387 C C . TYR B 1 187 ? 11.836 -22.203 -0.478 1 96.69 187 TYR B C 1
ATOM 6389 O O . TYR B 1 187 ? 12.078 -23.156 -1.211 1 96.69 187 TYR B O 1
ATOM 6397 N N . GLY B 1 188 ? 12.219 -22.156 0.811 1 96.94 188 GLY B N 1
ATOM 6398 C CA . GLY B 1 188 ? 13.008 -23.234 1.369 1 96.94 188 GLY B CA 1
ATOM 6399 C C . GLY B 1 188 ? 14.297 -23.5 0.61 1 96.94 188 GLY B C 1
ATOM 6400 O O . GLY B 1 188 ? 14.648 -24.656 0.349 1 96.94 188 GLY B O 1
ATOM 6401 N N . GLU B 1 189 ? 14.938 -22.469 0.237 1 94.12 189 GLU B N 1
ATOM 6402 C CA . GLU B 1 189 ? 16.062 -22.547 -0.691 1 94.12 189 GLU B CA 1
ATOM 6403 C C . GLU B 1 189 ? 17.203 -23.375 -0.107 1 94.12 189 GLU B C 1
ATOM 6405 O O . GLU B 1 189 ? 17.922 -24.047 -0.842 1 94.12 189 GLU B O 1
ATOM 6410 N N . ALA B 1 190 ? 17.328 -23.375 1.187 1 94.31 190 ALA B N 1
ATOM 6411 C CA . ALA B 1 190 ? 18.453 -24.031 1.827 1 94.31 190 ALA B CA 1
ATOM 6412 C C . ALA B 1 190 ? 18.078 -25.422 2.33 1 94.31 190 ALA B C 1
ATOM 6414 O O . ALA B 1 190 ? 18.906 -26.156 2.869 1 94.31 190 ALA B O 1
ATOM 6415 N N . LEU B 1 191 ? 16.828 -25.812 2.166 1 96.88 191 LEU B N 1
ATOM 6416 C CA . LEU B 1 191 ? 16.359 -27.094 2.66 1 96.88 191 LEU B CA 1
ATOM 6417 C C . LEU B 1 191 ? 16.672 -28.203 1.668 1 96.88 191 LEU B C 1
ATOM 6419 O O . LEU B 1 191 ? 16.688 -27.984 0.456 1 96.88 191 LEU B O 1
ATOM 6423 N N . ASP B 1 192 ? 16.875 -29.391 2.184 1 95.81 192 ASP B N 1
ATOM 6424 C CA . ASP B 1 192 ? 17.016 -30.562 1.324 1 95.81 192 ASP B CA 1
ATOM 6425 C C . ASP B 1 192 ? 15.711 -30.891 0.605 1 95.81 192 ASP B C 1
ATOM 6427 O O . ASP B 1 192 ? 14.633 -30.75 1.183 1 95.81 192 ASP B O 1
ATOM 6431 N N . LYS B 1 193 ? 15.883 -31.359 -0.627 1 96.5 193 LYS B N 1
ATOM 6432 C CA . LYS B 1 193 ? 14.719 -31.891 -1.333 1 96.5 193 LYS B CA 1
ATOM 6433 C C . LYS B 1 193 ? 14.406 -33.312 -0.885 1 96.5 193 LYS B C 1
ATOM 6435 O O . LYS B 1 193 ? 15.055 -34.281 -1.32 1 96.5 193 LYS B O 1
ATOM 6440 N N . SER B 1 194 ? 13.453 -33.406 -0.054 1 97.25 194 SER B N 1
ATOM 6441 C CA . SER B 1 194 ? 13.094 -34.688 0.559 1 97.25 194 SER B CA 1
ATOM 6442 C C . SER B 1 194 ? 11.727 -34.594 1.236 1 97.25 194 SER B C 1
ATOM 6444 O O . SER B 1 194 ? 11.195 -33.531 1.451 1 97.25 194 SER B O 1
ATOM 6446 N N . PRO B 1 195 ? 11.156 -35.719 1.563 1 97.88 195 PRO B N 1
ATOM 6447 C CA . PRO B 1 195 ? 9.859 -35.719 2.24 1 97.88 195 PRO B CA 1
ATOM 6448 C C . PRO B 1 195 ? 9.883 -34.938 3.545 1 97.88 195 PRO B C 1
ATOM 6450 O O . PRO B 1 195 ? 8.844 -34.438 3.992 1 97.88 195 PRO B O 1
ATOM 6453 N N . THR B 1 196 ? 11.055 -34.781 4.156 1 98.31 196 THR B N 1
ATOM 6454 C CA . THR B 1 196 ? 11.156 -34.094 5.43 1 98.31 196 THR B CA 1
ATOM 6455 C C . THR B 1 196 ? 11.633 -32.656 5.215 1 98.31 196 THR B C 1
ATOM 6457 O O . THR B 1 196 ? 11.75 -31.875 6.172 1 98.31 196 THR B O 1
ATOM 6460 N N . GLY B 1 197 ? 11.93 -32.25 4.016 1 97.88 197 GLY B N 1
ATOM 6461 C CA . GLY B 1 197 ? 12.43 -30.938 3.689 1 97.88 197 GLY B CA 1
ATOM 6462 C C . GLY B 1 197 ? 11.539 -30.188 2.715 1 97.88 197 GLY B C 1
ATOM 6463 O O . GLY B 1 197 ? 10.328 -30.094 2.92 1 97.88 197 GLY B O 1
ATOM 6464 N N . GLN B 1 198 ? 12.164 -29.703 1.646 1 97.69 198 GLN B N 1
ATOM 6465 C CA . GLN B 1 198 ? 11.469 -28.906 0.64 1 97.69 198 GLN B CA 1
ATOM 6466 C C . GLN B 1 198 ? 10.773 -29.797 -0.385 1 97.69 198 GLN B C 1
ATOM 6468 O O . GLN B 1 198 ? 11.414 -30.625 -1.035 1 97.69 198 GLN B O 1
ATOM 6473 N N . ILE B 1 199 ? 9.445 -29.641 -0.548 1 97.44 199 ILE B N 1
ATOM 6474 C CA . ILE B 1 199 ? 8.719 -30.5 -1.477 1 97.44 199 ILE B CA 1
ATOM 6475 C C . ILE B 1 199 ? 8.016 -29.656 -2.531 1 97.44 199 ILE B C 1
ATOM 6477 O O . ILE B 1 199 ? 7.145 -30.141 -3.254 1 97.44 199 ILE B O 1
ATOM 6481 N N . GLY B 1 200 ? 8.305 -28.328 -2.514 1 95.94 200 GLY B N 1
ATOM 6482 C CA . GLY B 1 200 ? 7.73 -27.344 -3.424 1 95.94 200 GLY B CA 1
ATOM 6483 C C . GLY B 1 200 ? 7.258 -26.078 -2.725 1 95.94 200 GLY B C 1
ATOM 6484 O O . GLY B 1 200 ? 7.48 -25.906 -1.523 1 95.94 200 GLY B O 1
ATOM 6485 N N . SER B 1 201 ? 6.664 -25.172 -3.443 1 95.94 201 SER B N 1
ATOM 6486 C CA . SER B 1 201 ? 6.145 -23.906 -2.904 1 95.94 201 SER B CA 1
ATOM 6487 C C . SER B 1 201 ? 4.656 -23.75 -3.207 1 95.94 201 SER B C 1
ATOM 6489 O O . SER B 1 201 ? 4.059 -22.734 -2.883 1 95.94 201 SER B O 1
ATOM 6491 N N . GLY B 1 202 ? 4.078 -24.719 -3.775 1 95.81 202 GLY B N 1
ATOM 6492 C CA . GLY B 1 202 ? 2.684 -24.656 -4.191 1 95.81 202 GLY B CA 1
ATOM 6493 C C . GLY B 1 202 ? 2.502 -24.109 -5.59 1 95.81 202 GLY B C 1
ATOM 6494 O O . GLY B 1 202 ? 1.637 -24.562 -6.34 1 95.81 202 GLY B O 1
ATOM 6495 N N . LEU B 1 203 ? 3.318 -23.219 -6.031 1 96.25 203 LEU B N 1
ATOM 6496 C CA . LEU B 1 203 ? 3.32 -22.578 -7.348 1 96.25 203 LEU B CA 1
ATOM 6497 C C . LEU B 1 203 ? 4.164 -23.391 -8.328 1 96.25 203 LEU B C 1
ATOM 6499 O O . LEU B 1 203 ? 3.953 -23.312 -9.547 1 96.25 203 LEU B O 1
ATOM 6503 N N . GLY B 1 204 ? 5.031 -24.047 -7.879 1 95.31 204 GLY B N 1
ATOM 6504 C CA . GLY B 1 204 ? 6.062 -24.859 -8.516 1 95.31 204 GLY B CA 1
ATOM 6505 C C . GLY B 1 204 ? 7.07 -25.422 -7.531 1 95.31 204 GLY B C 1
ATOM 6506 O O . GLY B 1 204 ? 6.848 -25.391 -6.32 1 95.31 204 GLY B O 1
ATOM 6507 N N . GLN B 1 205 ? 8.07 -25.984 -8.039 1 92.12 205 GLN B N 1
ATOM 6508 C CA . GLN B 1 205 ? 8.992 -26.688 -7.141 1 92.12 205 GLN B CA 1
ATOM 6509 C C . GLN B 1 205 ? 9.977 -25.719 -6.504 1 92.12 205 GLN B C 1
ATOM 6511 O O . GLN B 1 205 ? 9.875 -25.406 -5.312 1 92.12 205 GLN B O 1
ATOM 6516 N N . ALA B 1 206 ? 10.82 -25.156 -7.211 1 93.06 206 ALA B N 1
ATOM 6517 C CA . ALA B 1 206 ? 11.859 -24.312 -6.617 1 93.06 206 ALA B CA 1
ATOM 6518 C C . ALA B 1 206 ? 12.383 -23.297 -7.621 1 93.06 206 ALA B C 1
ATOM 6520 O O . ALA B 1 206 ? 12.164 -23.438 -8.828 1 93.06 206 ALA B O 1
ATOM 6521 N N . VAL B 1 207 ? 13.031 -22.297 -7.094 1 91.5 207 VAL B N 1
ATOM 6522 C CA . VAL B 1 207 ? 13.75 -21.312 -7.891 1 91.5 207 VAL B CA 1
ATOM 6523 C C . VAL B 1 207 ? 15.203 -21.75 -8.055 1 91.5 207 VAL B C 1
ATOM 6525 O O . VAL B 1 207 ? 15.93 -21.906 -7.074 1 91.5 207 VAL B O 1
ATOM 6528 N N . PRO B 1 208 ? 15.602 -21.938 -9.289 1 92.31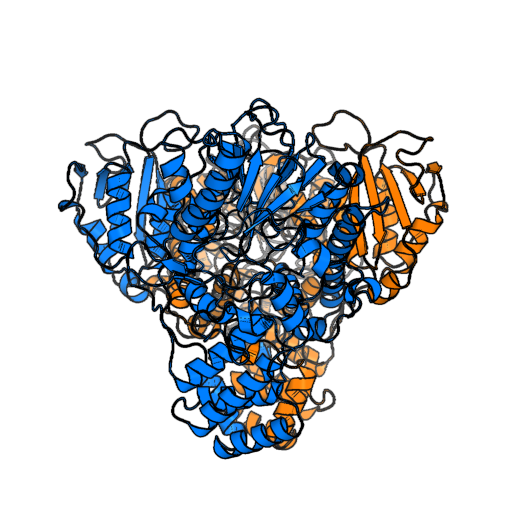 208 PRO B N 1
ATOM 6529 C CA . PRO B 1 208 ? 17 -22.344 -9.484 1 92.31 208 PRO B CA 1
ATOM 6530 C C . PRO B 1 208 ? 17.984 -21.219 -9.156 1 92.31 208 PRO B C 1
ATOM 6532 O O . PRO B 1 208 ? 17.75 -20.062 -9.5 1 92.31 208 PRO B O 1
ATOM 6535 N N . PRO B 1 209 ? 19.109 -21.562 -8.5 1 88.94 209 PRO B N 1
ATOM 6536 C CA . PRO B 1 209 ? 20.109 -20.562 -8.148 1 88.94 209 PRO B CA 1
ATOM 6537 C C . PRO B 1 209 ? 21.125 -20.312 -9.273 1 88.94 209 PRO B C 1
ATOM 6539 O O . PRO B 1 209 ? 22.328 -20.266 -9.031 1 88.94 209 PRO B O 1
ATOM 6542 N N . GLY B 1 210 ? 20.625 -20.125 -10.508 1 90.44 210 GLY B N 1
ATOM 6543 C CA . GLY B 1 210 ? 21.484 -19.844 -11.641 1 90.44 210 GLY B CA 1
ATOM 6544 C C . GLY B 1 210 ? 21.625 -18.359 -11.938 1 90.44 210 GLY B C 1
ATOM 6545 O O . GLY B 1 210 ? 21.438 -17.531 -11.055 1 90.44 210 GLY B O 1
ATOM 6546 N N . THR B 1 211 ? 22.094 -18.094 -13.125 1 89.5 211 THR B N 1
ATOM 6547 C CA . THR B 1 211 ? 22.281 -16.719 -13.57 1 89.5 211 THR B CA 1
ATOM 6548 C C . THR B 1 211 ? 20.969 -16.109 -14.047 1 89.5 211 THR B C 1
ATOM 6550 O O . THR B 1 211 ? 20.328 -16.625 -14.961 1 89.5 211 THR B O 1
ATOM 6553 N N . SER B 1 212 ? 20.594 -15.117 -13.359 1 89.62 212 SER B N 1
ATOM 6554 C CA . SER B 1 212 ? 19.422 -14.383 -13.805 1 89.62 212 SER B CA 1
ATOM 6555 C C . SER B 1 212 ? 19.797 -13.195 -14.68 1 89.62 212 SER B C 1
ATOM 6557 O O . SER B 1 212 ? 20.766 -12.492 -14.398 1 89.62 212 SER B O 1
ATOM 6559 N N . SER B 1 213 ? 19.062 -12.984 -15.742 1 90.44 213 SER B N 1
ATOM 6560 C CA . SER B 1 213 ? 19.312 -11.875 -16.656 1 90.44 213 SER B CA 1
ATOM 6561 C C . SER B 1 213 ? 18.016 -11.117 -16.969 1 90.44 213 SER B C 1
ATOM 6563 O O . SER B 1 213 ? 16.922 -11.664 -16.828 1 90.44 213 SER B O 1
ATOM 6565 N N . LEU B 1 214 ? 18.156 -9.883 -17.281 1 91.25 214 LEU B N 1
ATOM 6566 C CA . LEU B 1 214 ? 17.047 -9.062 -17.766 1 91.25 214 LEU B CA 1
ATOM 6567 C C . LEU B 1 214 ? 17.453 -8.289 -19.016 1 91.25 214 LEU B C 1
ATOM 6569 O O . LEU B 1 214 ? 18.25 -7.359 -18.953 1 91.25 214 LEU B O 1
ATOM 6573 N N . VAL B 1 215 ? 16.969 -8.727 -20.094 1 93.19 215 VAL B N 1
ATOM 6574 C CA . VAL B 1 215 ? 17.078 -7.914 -21.297 1 93.19 215 VAL B CA 1
ATOM 6575 C C . VAL B 1 215 ? 15.867 -6.992 -21.422 1 93.19 215 VAL B C 1
ATOM 6577 O O . VAL B 1 215 ? 14.727 -7.457 -21.422 1 93.19 215 VAL B O 1
ATOM 6580 N N . ALA B 1 216 ? 16.125 -5.664 -21.5 1 91.5 216 ALA B N 1
ATOM 6581 C CA . ALA B 1 216 ? 15.047 -4.672 -21.5 1 91.5 216 ALA B CA 1
ATOM 6582 C C . ALA B 1 216 ? 14.125 -4.852 -22.688 1 91.5 216 ALA B C 1
ATOM 6584 O O . ALA B 1 216 ? 14.586 -5.105 -23.812 1 91.5 216 ALA B O 1
ATOM 6585 N N . PRO B 1 217 ? 12.805 -4.734 -22.438 1 95.56 217 PRO B N 1
ATOM 6586 C CA . PRO B 1 217 ? 11.906 -4.695 -23.594 1 95.56 217 PRO B CA 1
ATOM 6587 C C . PRO B 1 217 ? 12.188 -3.512 -24.516 1 95.56 217 PRO B C 1
ATOM 6589 O O . PRO B 1 217 ? 12.492 -2.414 -24.047 1 95.56 217 PRO B O 1
ATOM 6592 N N . ASN B 1 218 ? 12.156 -3.76 -25.734 1 95.69 218 ASN B N 1
ATOM 6593 C CA . ASN B 1 218 ? 12.281 -2.682 -26.703 1 95.69 218 ASN B CA 1
ATOM 6594 C C . ASN B 1 218 ? 10.938 -2.328 -27.328 1 95.69 218 ASN B C 1
ATOM 6596 O O . ASN B 1 218 ? 10.867 -1.477 -28.219 1 95.69 218 ASN B O 1
ATOM 6600 N N . GLN B 1 219 ? 9.875 -2.99 -27 1 97.31 219 GLN B N 1
ATOM 6601 C CA . GLN B 1 219 ? 8.484 -2.688 -27.328 1 97.31 219 GLN B CA 1
ATOM 6602 C C . GLN B 1 219 ? 7.59 -2.805 -26.094 1 97.31 219 GLN B C 1
ATOM 6604 O O . GLN B 1 219 ? 7.688 -3.773 -25.344 1 97.31 219 GLN B O 1
ATOM 6609 N N . THR B 1 220 ? 6.68 -1.762 -25.875 1 97.56 220 THR B N 1
ATOM 6610 C CA . THR B 1 220 ? 5.82 -1.735 -24.703 1 97.56 220 THR B CA 1
ATOM 6611 C C . THR B 1 220 ? 4.352 -1.825 -25.109 1 97.56 220 THR B C 1
ATOM 6613 O O . THR B 1 220 ? 3.91 -1.132 -26.016 1 97.56 220 THR B O 1
ATOM 6616 N N . ILE B 1 221 ? 3.654 -2.703 -24.453 1 98.56 221 ILE B N 1
ATOM 6617 C CA . ILE B 1 221 ? 2.205 -2.775 -24.594 1 98.56 221 ILE B CA 1
ATOM 6618 C C . ILE B 1 221 ? 1.538 -1.747 -23.688 1 98.56 221 ILE B C 1
ATOM 6620 O O . ILE B 1 221 ? 1.546 -1.895 -22.469 1 98.56 221 ILE B O 1
ATOM 6624 N N . LYS B 1 222 ? 0.842 -0.8 -24.234 1 96.75 222 LYS B N 1
ATOM 6625 C CA . LYS B 1 222 ? 0.351 0.322 -23.438 1 96.75 222 LYS B CA 1
ATOM 6626 C C . LYS B 1 222 ? -1.171 0.297 -23.328 1 96.75 222 LYS B C 1
ATOM 6628 O O . LYS B 1 222 ? -1.751 0.979 -22.484 1 96.75 222 LYS B O 1
ATOM 6633 N N . LYS B 1 223 ? -1.791 -0.472 -24.188 1 96.81 223 LYS B N 1
ATOM 6634 C CA . LYS B 1 223 ? -3.25 -0.529 -24.188 1 96.81 223 LYS B CA 1
ATOM 6635 C C . LYS B 1 223 ? -3.746 -1.932 -24.531 1 96.81 223 LYS B C 1
ATOM 6637 O O . LYS B 1 223 ? -3.018 -2.727 -25.125 1 96.81 223 LYS B O 1
ATOM 6642 N N . ASP B 1 224 ? -4.953 -2.189 -24.156 1 97.5 224 ASP B N 1
ATOM 6643 C CA . ASP B 1 224 ? -5.609 -3.438 -24.547 1 97.5 224 ASP B CA 1
ATOM 6644 C C . ASP B 1 224 ? -5.852 -3.498 -26.047 1 97.5 224 ASP B C 1
ATOM 6646 O O . ASP B 1 224 ? -5.895 -2.463 -26.719 1 97.5 224 ASP B O 1
ATOM 6650 N N . GLY B 1 225 ? -6.031 -4.691 -26.516 1 98.12 225 GLY B N 1
ATOM 6651 C CA . GLY B 1 225 ? -6.344 -4.863 -27.922 1 98.12 225 GLY B CA 1
ATOM 6652 C C . GLY B 1 225 ? -5.285 -5.648 -28.672 1 98.12 225 GLY B C 1
ATOM 6653 O O . GLY B 1 225 ? -4.453 -6.324 -28.062 1 98.12 225 GLY B O 1
ATOM 6654 N N . ILE B 1 226 ? -5.367 -5.543 -29.906 1 98.31 226 ILE B N 1
ATOM 6655 C CA . ILE B 1 226 ? -4.426 -6.25 -30.766 1 98.31 226 ILE B CA 1
ATOM 6656 C C . ILE B 1 226 ? -3.031 -5.648 -30.594 1 98.31 226 ILE B C 1
ATOM 6658 O O . ILE B 1 226 ? -2.879 -4.426 -30.547 1 98.31 226 ILE B O 1
ATOM 6662 N N . LEU B 1 227 ? -2.105 -6.527 -30.438 1 98.56 227 LEU B N 1
ATOM 6663 C CA . LEU B 1 227 ? -0.717 -6.098 -30.312 1 98.56 227 LEU B CA 1
ATOM 6664 C C . LEU B 1 227 ? -0.312 -5.215 -31.5 1 98.56 227 LEU B C 1
ATOM 6666 O O . LEU B 1 227 ? -0.524 -5.582 -32.656 1 98.56 227 LEU B O 1
ATOM 6670 N N . VAL B 1 228 ? 0.236 -4.082 -31.234 1 97.62 228 VAL B N 1
ATOM 6671 C CA . VAL B 1 228 ? 0.736 -3.158 -32.25 1 97.62 228 VAL B CA 1
ATOM 6672 C C . VAL B 1 228 ? 2.105 -2.625 -31.828 1 97.62 228 VAL B C 1
ATOM 6674 O O . VAL B 1 228 ? 2.256 -2.068 -30.734 1 97.62 228 VAL B O 1
ATOM 6677 N N . PRO B 1 229 ? 3.143 -2.588 -32.75 1 97.12 229 PRO B N 1
ATOM 6678 C CA . PRO B 1 229 ? 3.189 -3.344 -34.031 1 97.12 229 PRO B CA 1
ATOM 6679 C C . PRO B 1 229 ? 2.998 -4.844 -33.812 1 97.12 229 PRO B C 1
ATOM 6681 O O . PRO B 1 229 ? 3.506 -5.406 -32.844 1 97.12 229 PRO B O 1
ATOM 6684 N N . GLY B 1 230 ? 2.295 -5.406 -34.625 1 97.81 230 GLY B N 1
ATOM 6685 C CA . GLY B 1 230 ? 1.934 -6.809 -34.5 1 97.81 230 GLY B CA 1
ATOM 6686 C C . GLY B 1 230 ? 3.002 -7.746 -35.031 1 97.81 230 GLY B C 1
ATOM 6687 O O . GLY B 1 230 ? 4.074 -7.305 -35.438 1 97.81 230 GLY B O 1
ATOM 6688 N N . ILE B 1 231 ? 2.768 -9.102 -34.781 1 97.62 231 ILE B N 1
ATOM 6689 C CA . ILE B 1 231 ? 3.59 -10.156 -35.344 1 97.62 231 ILE B CA 1
ATOM 6690 C C . ILE B 1 231 ? 2.941 -10.68 -36.625 1 97.62 231 ILE B C 1
ATOM 6692 O O . ILE B 1 231 ? 1.821 -11.195 -36.594 1 97.62 231 ILE B O 1
ATOM 6696 N N . GLU B 1 232 ? 3.713 -10.477 -37.75 1 96.81 232 GLU B N 1
ATOM 6697 C CA . GLU B 1 232 ? 3.158 -10.914 -39.031 1 96.81 232 GLU B CA 1
ATOM 6698 C C . GLU B 1 232 ? 2.762 -12.383 -39 1 96.81 232 GLU B C 1
ATOM 6700 O O . GLU B 1 232 ? 3.557 -13.234 -38.594 1 96.81 232 GLU B O 1
ATOM 6705 N N . GLY B 1 233 ? 1.52 -12.719 -39.312 1 97.75 233 GLY B N 1
ATOM 6706 C CA . GLY B 1 233 ? 1.031 -14.086 -39.406 1 97.75 233 GLY B CA 1
ATOM 6707 C C . GLY B 1 233 ? 0.446 -14.602 -38.125 1 97.75 233 GLY B C 1
ATOM 6708 O O . GLY B 1 233 ? -0.079 -15.711 -38.062 1 97.75 233 GLY B O 1
ATOM 6709 N N . LEU B 1 234 ? 0.487 -13.852 -37.062 1 98.31 234 LEU B N 1
ATOM 6710 C CA . LEU B 1 234 ? -0.006 -14.273 -35.75 1 98.31 234 LEU B CA 1
ATOM 6711 C C . LEU B 1 234 ? -0.698 -13.117 -35.031 1 98.31 234 LEU B C 1
ATOM 6713 O O . LEU B 1 234 ? -0.037 -12.188 -34.562 1 98.31 234 LEU B O 1
ATOM 6717 N N . GLU B 1 235 ? -1.97 -13.188 -34.969 1 98.19 235 GLU B N 1
ATOM 6718 C CA . GLU B 1 235 ? -2.719 -12.188 -34.219 1 98.19 235 GLU B CA 1
ATOM 6719 C C . GLU B 1 235 ? -2.684 -12.477 -32.719 1 98.19 235 GLU B C 1
ATOM 6721 O O . GLU B 1 235 ? -2.939 -13.602 -32.281 1 98.19 235 GLU B O 1
ATOM 6726 N N . ILE B 1 236 ? -2.32 -11.469 -31.938 1 98.62 236 ILE B N 1
ATOM 6727 C CA . ILE B 1 236 ? -2.279 -11.562 -30.484 1 98.62 236 ILE B CA 1
ATOM 6728 C C . ILE B 1 236 ? -3.127 -10.453 -29.875 1 98.62 236 ILE B C 1
ATOM 6730 O O . ILE B 1 236 ? -2.898 -9.273 -30.141 1 98.62 236 ILE B O 1
ATOM 6734 N N . TYR B 1 237 ? -4.113 -10.828 -29.109 1 98.62 237 TYR B N 1
ATOM 6735 C CA . TYR B 1 237 ? -4.863 -9.852 -28.312 1 98.62 237 TYR B CA 1
ATOM 6736 C C . TYR B 1 237 ? -4.27 -9.695 -26.922 1 98.62 237 TYR B C 1
ATOM 6738 O O . TYR B 1 237 ? -4.047 -10.68 -26.219 1 98.62 237 TYR B O 1
ATOM 6746 N N . CYS B 1 238 ? -3.965 -8.43 -26.547 1 98.75 238 CYS B N 1
ATOM 6747 C CA . CYS B 1 238 ? -3.342 -8.125 -25.25 1 98.75 238 CYS B CA 1
ATOM 6748 C C . CYS B 1 238 ? -4.352 -7.523 -24.281 1 98.75 238 CYS B C 1
ATOM 6750 O O . CYS B 1 238 ? -5.129 -6.645 -24.656 1 98.75 238 CYS B O 1
ATOM 6752 N N . GLN B 1 239 ? -4.367 -8.008 -23.078 1 98.62 239 GLN B N 1
ATOM 6753 C CA . GLN B 1 239 ? -5.125 -7.41 -21.984 1 98.62 239 GLN B CA 1
ATOM 6754 C C . GLN B 1 239 ? -4.215 -7.035 -20.812 1 98.62 239 GLN B C 1
ATOM 6756 O O . GLN B 1 239 ? -3.73 -7.906 -20.094 1 98.62 239 GLN B O 1
ATOM 6761 N N . LEU B 1 240 ? -4.043 -5.75 -20.609 1 98.56 240 LEU B N 1
ATOM 6762 C CA . LEU B 1 240 ? -3.252 -5.289 -19.484 1 98.56 240 LEU B CA 1
ATOM 6763 C C . LEU B 1 240 ? -4 -5.508 -18.172 1 98.56 240 LEU B C 1
ATOM 6765 O O . LEU B 1 240 ? -5.191 -5.207 -18.078 1 98.56 240 LEU B O 1
ATOM 6769 N N . THR B 1 241 ? -3.334 -6.062 -17.188 1 98.25 241 THR B N 1
ATOM 6770 C CA . THR B 1 241 ? -3.934 -6.348 -15.883 1 98.25 241 THR B CA 1
ATOM 6771 C C . THR B 1 241 ? -3.039 -5.844 -14.75 1 98.25 241 THR B C 1
ATOM 6773 O O . THR B 1 241 ? -2.629 -6.621 -13.883 1 98.25 241 THR B O 1
ATOM 6776 N N . PRO B 1 242 ? -2.723 -4.523 -14.703 1 97.06 242 PRO B N 1
ATOM 6777 C CA . PRO B 1 242 ? -1.812 -3.98 -13.695 1 97.06 242 PRO B CA 1
ATOM 6778 C C . PRO B 1 242 ? -2.357 -4.121 -12.273 1 97.06 242 PRO B C 1
ATOM 6780 O O . PRO B 1 242 ? -3.562 -3.971 -12.055 1 97.06 242 PRO B O 1
ATOM 6783 N N . GLY B 1 243 ? -1.469 -4.398 -11.289 1 95.5 243 GLY B N 1
ATOM 6784 C CA . GLY B 1 243 ? -1.812 -4.387 -9.883 1 95.5 243 GLY B CA 1
ATOM 6785 C C . GLY B 1 243 ? -2.338 -5.719 -9.383 1 95.5 243 GLY B C 1
ATOM 6786 O O . GLY B 1 243 ? -2.617 -5.879 -8.195 1 95.5 243 GLY B O 1
ATOM 6787 N N . THR B 1 244 ? -2.451 -6.719 -10.211 1 97 244 THR B N 1
ATOM 6788 C CA . THR B 1 244 ? -2.879 -8.055 -9.797 1 97 244 THR B CA 1
ATOM 6789 C C . THR B 1 244 ? -1.71 -8.844 -9.219 1 97 244 THR B C 1
ATOM 6791 O O . THR B 1 244 ? -1.249 -8.555 -8.109 1 97 244 THR B O 1
ATOM 6794 N N . GLU B 1 245 ? -1.222 -9.812 -9.961 1 96.31 245 GLU B N 1
ATOM 6795 C CA . GLU B 1 245 ? -0.071 -10.578 -9.492 1 96.31 245 GLU B CA 1
ATOM 6796 C C . GLU B 1 245 ? 1.188 -9.711 -9.461 1 96.31 245 GLU B C 1
ATOM 6798 O O . GLU B 1 245 ? 2.041 -9.883 -8.586 1 96.31 245 GLU B O 1
ATOM 6803 N N . ALA B 1 246 ? 1.243 -8.812 -10.328 1 96.06 246 ALA B N 1
ATOM 6804 C CA . ALA B 1 246 ? 2.367 -7.883 -10.438 1 96.06 246 ALA B CA 1
ATOM 6805 C C . ALA B 1 246 ? 1.888 -6.477 -10.789 1 96.06 246 ALA B C 1
ATOM 6807 O O . ALA B 1 246 ? 0.79 -6.305 -11.32 1 96.06 246 ALA B O 1
ATOM 6808 N N . PRO B 1 247 ? 2.699 -5.473 -10.453 1 95 247 PRO B N 1
ATOM 6809 C CA . PRO B 1 247 ? 2.312 -4.109 -10.828 1 95 247 PRO B CA 1
ATOM 6810 C C . PRO B 1 247 ? 2.156 -3.938 -12.336 1 95 247 PRO B C 1
ATOM 6812 O O . PRO B 1 247 ? 1.365 -3.105 -12.789 1 95 247 PRO B O 1
ATOM 6815 N N . ALA B 1 248 ? 2.918 -4.648 -13.133 1 97.06 248 ALA B N 1
ATOM 6816 C CA . ALA B 1 248 ? 2.828 -4.68 -14.586 1 97.06 248 ALA B CA 1
ATOM 6817 C C . ALA B 1 248 ? 2.629 -6.105 -15.094 1 97.06 248 ALA B C 1
ATOM 6819 O O . ALA B 1 248 ? 3.494 -6.965 -14.906 1 97.06 248 ALA B O 1
ATOM 6820 N N . GLU B 1 249 ? 1.501 -6.352 -15.688 1 98.25 249 GLU B N 1
ATOM 6821 C CA . GLU B 1 249 ? 1.156 -7.688 -16.156 1 98.25 249 GLU B CA 1
ATOM 6822 C C . GLU B 1 249 ? 0.185 -7.621 -17.344 1 98.25 249 GLU B C 1
ATOM 6824 O O . GLU B 1 249 ? -0.55 -6.641 -17.484 1 98.25 249 GLU B O 1
ATOM 6829 N N . VAL B 1 250 ? 0.269 -8.594 -18.203 1 98.75 250 VAL B N 1
ATOM 6830 C CA . VAL B 1 250 ? -0.569 -8.625 -19.406 1 98.75 250 VAL B CA 1
ATOM 6831 C C . VAL B 1 250 ? -0.959 -10.07 -19.719 1 98.75 250 VAL B C 1
ATOM 6833 O O . VAL B 1 250 ? -0.136 -10.984 -19.609 1 98.75 250 VAL B O 1
ATOM 6836 N N . ASN B 1 251 ? -2.277 -10.305 -20 1 98.81 251 ASN B N 1
ATOM 6837 C CA . ASN B 1 251 ? -2.775 -11.555 -20.562 1 98.81 251 ASN B CA 1
ATOM 6838 C C . ASN B 1 251 ? -2.744 -11.547 -22.094 1 98.81 251 ASN B C 1
ATOM 6840 O O . ASN B 1 251 ? -2.711 -10.477 -22.703 1 98.81 251 ASN B O 1
ATOM 6844 N N . PHE B 1 252 ? -2.812 -12.773 -22.719 1 98.75 252 PHE B N 1
ATOM 6845 C CA . PHE B 1 252 ? -2.812 -12.875 -24.172 1 98.75 252 PHE B CA 1
ATOM 6846 C C . PHE B 1 252 ? -3.896 -13.844 -24.641 1 98.75 252 PHE B C 1
ATOM 6848 O O . PHE B 1 252 ? -4.129 -14.875 -24.016 1 98.75 252 PHE B O 1
ATOM 6855 N N . TYR B 1 253 ? -4.527 -13.5 -25.703 1 98.75 253 TYR B N 1
ATOM 6856 C CA . TYR B 1 253 ? -5.406 -14.406 -26.422 1 98.75 253 TYR B CA 1
ATOM 6857 C C . TYR B 1 253 ? -4.922 -14.609 -27.859 1 98.75 253 TYR B C 1
ATOM 6859 O O . TYR B 1 253 ? -4.57 -13.648 -28.547 1 98.75 253 TYR B O 1
ATOM 6867 N N . PHE B 1 254 ? -4.84 -15.852 -28.297 1 98.69 254 PHE B N 1
ATOM 6868 C CA . PHE B 1 254 ? -4.434 -16.25 -29.625 1 98.69 254 PHE B CA 1
ATOM 6869 C C . PHE B 1 254 ? -5.609 -16.828 -30.406 1 98.69 254 PHE B C 1
ATOM 6871 O O . PHE B 1 254 ? -5.863 -18.031 -30.359 1 98.69 254 PHE B O 1
ATOM 6878 N N . PRO B 1 255 ? -6.203 -15.984 -31.25 1 97.81 255 PRO B N 1
ATOM 6879 C CA . PRO B 1 255 ? -7.41 -16.438 -31.938 1 97.81 255 PRO B CA 1
ATOM 6880 C C . PRO B 1 255 ? -7.145 -17.641 -32.844 1 97.81 255 PRO B C 1
ATOM 6882 O O . PRO B 1 255 ? -7.965 -18.562 -32.906 1 97.81 255 PRO B O 1
ATOM 6885 N N . ALA B 1 256 ? -6.012 -17.656 -33.531 1 97.44 256 ALA B N 1
ATOM 6886 C CA . ALA B 1 256 ? -5.699 -18.734 -34.469 1 97.44 256 ALA B CA 1
ATOM 6887 C C . ALA B 1 256 ? -5.688 -20.094 -33.75 1 97.44 256 ALA B C 1
ATOM 6889 O O . ALA B 1 256 ? -5.938 -21.125 -34.375 1 97.44 256 ALA B O 1
ATOM 6890 N N . TYR B 1 257 ? -5.457 -20.078 -32.5 1 98.06 257 TYR B N 1
ATOM 6891 C CA . TYR B 1 257 ? -5.301 -21.312 -31.734 1 98.06 257 TYR B CA 1
ATOM 6892 C C . TYR B 1 257 ? -6.406 -21.469 -30.703 1 98.06 257 TYR B C 1
ATOM 6894 O O . TYR B 1 257 ? -6.445 -22.453 -29.969 1 98.06 257 TYR B O 1
ATOM 6902 N N . THR B 1 258 ? -7.301 -20.469 -30.562 1 97.88 258 THR B N 1
ATOM 6903 C CA . THR B 1 258 ? -8.352 -20.391 -29.547 1 97.88 258 THR B CA 1
ATOM 6904 C C . THR B 1 258 ? -7.789 -20.641 -28.156 1 97.88 258 THR B C 1
ATOM 6906 O O . THR B 1 258 ? -8.328 -21.453 -27.391 1 97.88 258 THR B O 1
ATOM 6909 N N . ALA B 1 259 ? -6.66 -20.047 -27.875 1 98.69 259 ALA B N 1
ATOM 6910 C CA . ALA B 1 259 ? -5.918 -20.266 -26.641 1 98.69 259 ALA B CA 1
ATOM 6911 C C . ALA B 1 259 ? -5.762 -18.969 -25.859 1 98.69 259 ALA B C 1
ATOM 6913 O O . ALA B 1 259 ? -5.473 -17.922 -26.422 1 98.69 259 ALA B O 1
ATOM 6914 N N . LEU B 1 260 ? -6.074 -19.047 -24.547 1 98.81 260 LEU B N 1
ATOM 6915 C CA . LEU B 1 260 ? -5.988 -17.906 -23.641 1 98.81 260 LEU B CA 1
ATOM 6916 C C . LEU B 1 260 ? -4.859 -18.094 -22.641 1 98.81 260 LEU B C 1
ATOM 6918 O O . LEU B 1 260 ? -4.859 -19.047 -21.875 1 98.81 260 LEU B O 1
ATOM 6922 N N . CYS B 1 261 ? -3.859 -17.203 -22.672 1 98.81 261 CYS B N 1
ATOM 6923 C CA . CYS B 1 261 ? -2.799 -17.156 -21.672 1 98.81 261 CYS B CA 1
ATOM 6924 C C . CYS B 1 261 ? -3.143 -16.172 -20.562 1 98.81 261 CYS B C 1
ATOM 6926 O O . CYS B 1 261 ? -3.176 -14.961 -20.797 1 98.81 261 CYS B O 1
ATOM 6928 N N . MET B 1 262 ? -3.314 -16.641 -19.375 1 98.75 262 MET B N 1
ATOM 6929 C CA . MET B 1 262 ? -3.711 -15.789 -18.266 1 98.75 262 MET B CA 1
ATOM 6930 C C . MET B 1 262 ? -2.492 -15.344 -17.469 1 98.75 262 MET B C 1
ATOM 6932 O O . MET B 1 262 ? -2.617 -14.938 -16.297 1 98.75 262 MET B O 1
ATOM 6936 N N . ALA B 1 263 ? -1.317 -15.438 -18.094 1 98.38 263 ALA B N 1
ATOM 6937 C CA . ALA B 1 263 ? -0.096 -15.07 -17.375 1 98.38 263 ALA B CA 1
ATOM 6938 C C . ALA B 1 263 ? -0.043 -15.734 -16 1 98.38 263 ALA B C 1
ATOM 6940 O O . ALA B 1 263 ? 0.07 -16.953 -15.906 1 98.38 263 ALA B O 1
ATOM 6941 N N . GLU B 1 264 ? -0.213 -14.93 -14.922 1 97.88 264 GLU B N 1
ATOM 6942 C CA . GLU B 1 264 ? -0.231 -15.539 -13.594 1 97.88 264 GLU B CA 1
ATOM 6943 C C . GLU B 1 264 ? -1.504 -15.172 -12.836 1 97.88 264 GLU B C 1
ATOM 6945 O O . GLU B 1 264 ? -1.557 -15.281 -11.609 1 97.88 264 GLU B O 1
ATOM 6950 N N . ASN B 1 265 ? -2.484 -14.727 -13.547 1 98.44 265 ASN B N 1
ATOM 6951 C CA . ASN B 1 265 ? -3.707 -14.234 -12.922 1 98.44 265 ASN B CA 1
ATOM 6952 C C . ASN B 1 265 ? -4.68 -15.375 -12.625 1 98.44 265 ASN B C 1
ATOM 6954 O O . ASN B 1 265 ? -5.602 -15.211 -11.828 1 98.44 265 ASN B O 1
ATOM 6958 N N . ALA B 1 266 ? -4.555 -16.484 -13.328 1 98.25 266 ALA B N 1
ATOM 6959 C CA . ALA B 1 266 ? -5.332 -17.688 -13.062 1 98.25 266 ALA B CA 1
ATOM 6960 C C . ALA B 1 266 ? -4.457 -18.938 -13.148 1 98.25 266 ALA B C 1
ATOM 6962 O O . ALA B 1 266 ? -4.02 -19.328 -14.234 1 98.25 266 ALA B O 1
ATOM 6963 N N . THR B 1 267 ? -4.172 -19.484 -12.078 1 97.69 267 THR B N 1
ATOM 6964 C CA . THR B 1 267 ? -3.33 -20.672 -11.969 1 97.69 267 THR B CA 1
ATOM 6965 C C . THR B 1 267 ? -3.99 -21.734 -11.078 1 97.69 267 THR B C 1
ATOM 6967 O O . THR B 1 267 ? -5.117 -21.547 -10.625 1 97.69 267 THR B O 1
ATOM 6970 N N . HIS B 1 268 ? -3.393 -22.891 -10.93 1 97.44 268 HIS B N 1
ATOM 6971 C CA . HIS B 1 268 ? -3.979 -23.984 -10.18 1 97.44 268 HIS B CA 1
ATOM 6972 C C . HIS B 1 268 ? -3.633 -23.891 -8.695 1 97.44 268 HIS B C 1
ATOM 6974 O O . HIS B 1 268 ? -3.146 -24.859 -8.102 1 97.44 268 HIS B O 1
ATOM 6980 N N . THR B 1 269 ? -3.879 -22.781 -8.047 1 97.5 269 THR B N 1
ATOM 6981 C CA . THR B 1 269 ? -3.736 -22.453 -6.629 1 97.5 269 THR B CA 1
ATOM 6982 C C . THR B 1 269 ? -4.332 -21.094 -6.316 1 97.5 269 THR B C 1
ATOM 6984 O O . THR B 1 269 ? -4.555 -20.281 -7.219 1 97.5 269 THR B O 1
ATOM 6987 N N . LEU B 1 270 ? -4.723 -20.859 -5.074 1 97.75 270 LEU B N 1
ATOM 6988 C CA . LEU B 1 270 ? -4.914 -19.5 -4.59 1 97.75 270 LEU B CA 1
ATOM 6989 C C . LEU B 1 270 ? -3.58 -18.766 -4.461 1 97.75 270 LEU B C 1
ATOM 6991 O O . LEU B 1 270 ? -2.697 -19.203 -3.721 1 97.75 270 LEU B O 1
ATOM 6995 N N . HIS B 1 271 ? -3.447 -17.688 -5.164 1 97.69 271 HIS B N 1
ATOM 6996 C CA . HIS B 1 271 ? -2.18 -16.969 -5.184 1 97.69 271 HIS B CA 1
ATOM 6997 C C . HIS B 1 271 ? -2.072 -16.016 -4 1 97.69 271 HIS B C 1
ATOM 6999 O O . HIS B 1 271 ? -3.053 -15.789 -3.285 1 97.69 271 HIS B O 1
ATOM 7005 N N . ASN B 1 272 ? -0.861 -15.445 -3.777 1 97.12 272 ASN B N 1
ATOM 7006 C CA . ASN B 1 272 ? -0.604 -14.461 -2.73 1 97.12 272 ASN B CA 1
ATOM 7007 C C . ASN B 1 272 ? -1.244 -13.109 -3.057 1 97.12 272 ASN B C 1
ATOM 7009 O O . ASN B 1 272 ? -1.055 -12.578 -4.152 1 97.12 272 ASN B O 1
ATOM 7013 N N . ILE B 1 273 ? -1.945 -12.602 -2.076 1 97.75 273 ILE B N 1
ATOM 7014 C CA . ILE B 1 273 ? -2.316 -11.195 -2.172 1 97.75 273 ILE B CA 1
ATOM 7015 C C . ILE B 1 273 ? -1.201 -10.328 -1.593 1 97.75 273 ILE B C 1
ATOM 7017 O O . ILE B 1 273 ? -0.979 -9.203 -2.053 1 97.75 273 ILE B O 1
ATOM 7021 N N . GLN B 1 274 ? -0.568 -10.805 -0.654 1 96.19 274 GLN B N 1
ATOM 7022 C CA . GLN B 1 274 ? 0.705 -10.266 -0.183 1 96.19 274 GLN B CA 1
ATOM 7023 C C . GLN B 1 274 ? 1.714 -11.383 0.064 1 96.19 274 GLN B C 1
ATOM 7025 O O . GLN B 1 274 ? 1.513 -12.227 0.94 1 96.19 274 GLN B O 1
ATOM 7030 N N . THR B 1 275 ? 2.766 -11.336 -0.681 1 96.56 275 THR B N 1
ATOM 7031 C CA . THR B 1 275 ? 3.768 -12.391 -0.573 1 96.56 275 THR B CA 1
ATOM 7032 C C . THR B 1 275 ? 4.5 -12.305 0.762 1 96.56 275 THR B C 1
ATOM 7034 O O . THR B 1 275 ? 4.738 -11.211 1.277 1 96.56 275 THR B O 1
ATOM 7037 N N . LEU B 1 276 ? 4.914 -13.422 1.312 1 97.81 276 LEU B N 1
ATOM 7038 C CA . LEU B 1 276 ? 5.449 -13.492 2.668 1 97.81 276 LEU B CA 1
ATOM 7039 C C . LEU B 1 276 ? 6.922 -13.094 2.689 1 97.81 276 LEU B C 1
ATOM 7041 O O . LEU B 1 276 ? 7.477 -12.805 3.752 1 97.81 276 LEU B O 1
ATOM 7045 N N . ARG B 1 277 ? 7.555 -13.078 1.543 1 95.88 277 ARG B N 1
ATOM 7046 C CA . ARG B 1 277 ? 8.914 -12.562 1.485 1 95.88 277 ARG B CA 1
ATOM 7047 C C . ARG B 1 277 ? 8.93 -11.039 1.613 1 95.88 277 ARG B C 1
ATOM 7049 O O . ARG B 1 277 ? 9.992 -10.438 1.787 1 95.88 277 ARG B O 1
ATOM 7056 N N . GLY B 1 278 ? 7.828 -10.445 1.459 1 94.75 278 GLY B N 1
ATOM 7057 C CA . GLY B 1 278 ? 7.707 -9 1.553 1 94.75 278 GLY B CA 1
ATOM 7058 C C . GLY B 1 278 ? 7.613 -8.32 0.199 1 94.75 278 GLY B C 1
ATOM 7059 O O . GLY B 1 278 ? 8.453 -8.555 -0.677 1 94.75 278 GLY B O 1
ATOM 7060 N N . ALA B 1 279 ? 6.648 -7.555 -0.038 1 92.75 279 ALA B N 1
ATOM 7061 C CA . ALA B 1 279 ? 6.336 -6.73 -1.201 1 92.75 279 ALA B CA 1
ATOM 7062 C C . ALA B 1 279 ? 5.078 -5.895 -0.961 1 92.75 279 ALA B C 1
ATOM 7064 O O . ALA B 1 279 ? 4.34 -6.137 -0.004 1 92.75 279 ALA B O 1
ATOM 7065 N N . PRO B 1 280 ? 4.922 -4.895 -1.769 1 91.38 280 PRO B N 1
ATOM 7066 C CA . PRO B 1 280 ? 3.648 -4.18 -1.65 1 91.38 280 PRO B CA 1
ATOM 7067 C C . PRO B 1 280 ? 2.438 -5.09 -1.827 1 91.38 280 PRO B C 1
ATOM 7069 O O . PRO B 1 280 ? 2.494 -6.055 -2.596 1 91.38 280 PRO B O 1
ATOM 7072 N N . VAL B 1 281 ? 1.337 -4.812 -1.112 1 95.31 281 VAL B N 1
ATOM 7073 C CA . VAL B 1 281 ? 0.115 -5.609 -1.161 1 95.31 281 VAL B CA 1
ATOM 7074 C C . VAL B 1 281 ? -0.517 -5.504 -2.547 1 95.31 281 VAL B C 1
ATOM 7076 O O . VAL B 1 281 ? -0.568 -4.418 -3.131 1 95.31 281 VAL B O 1
ATOM 7079 N N . ARG B 1 282 ? -0.938 -6.59 -3.086 1 96.69 282 ARG B N 1
ATOM 7080 C CA . ARG B 1 282 ? -1.63 -6.676 -4.367 1 96.69 282 ARG B CA 1
ATOM 7081 C C . ARG B 1 282 ? -3.121 -6.395 -4.207 1 96.69 282 ARG B C 1
ATOM 7083 O O . ARG B 1 282 ? -3.631 -6.348 -3.086 1 96.69 282 ARG B O 1
ATOM 7090 N N . ASP B 1 283 ? -3.879 -6.148 -5.336 1 96.56 283 ASP B N 1
ATOM 7091 C CA . ASP B 1 283 ? -5.277 -5.727 -5.289 1 96.56 283 ASP B CA 1
ATOM 7092 C C . ASP B 1 283 ? -6.207 -6.867 -5.688 1 96.56 283 ASP B C 1
ATOM 7094 O O . ASP B 1 283 ? -6.508 -7.051 -6.871 1 96.56 283 ASP B O 1
ATOM 7098 N N . ALA B 1 284 ? -6.746 -7.535 -4.707 1 97.69 284 ALA B N 1
ATOM 7099 C CA . ALA B 1 284 ? -7.629 -8.672 -4.961 1 97.69 284 ALA B CA 1
ATOM 7100 C C . ALA B 1 284 ? -8.883 -8.234 -5.707 1 97.69 284 ALA B C 1
ATOM 7102 O O . ALA B 1 284 ? -9.445 -9 -6.492 1 97.69 284 ALA B O 1
ATOM 7103 N N . ARG B 1 285 ? -9.336 -7.027 -5.48 1 96 285 ARG B N 1
ATOM 7104 C CA . ARG B 1 285 ? -10.492 -6.477 -6.184 1 96 285 ARG B CA 1
ATOM 7105 C C . ARG B 1 285 ? -10.219 -6.379 -7.684 1 96 285 ARG B C 1
ATOM 7107 O O . ARG B 1 285 ? -11.016 -6.859 -8.492 1 96 285 ARG B O 1
ATOM 7114 N N . LEU B 1 286 ? -9.125 -5.809 -8.023 1 96.69 286 LEU B N 1
ATOM 7115 C CA . LEU B 1 286 ? -8.758 -5.672 -9.43 1 96.69 286 LEU B CA 1
ATOM 7116 C C . LEU B 1 286 ? -8.492 -7.035 -10.055 1 96.69 286 LEU B C 1
ATOM 7118 O O . LEU B 1 286 ? -8.781 -7.25 -11.234 1 96.69 286 LEU B O 1
ATOM 7122 N N . TRP B 1 287 ? -7.875 -7.902 -9.258 1 98.12 287 TRP B N 1
ATOM 7123 C CA . TRP B 1 287 ? -7.641 -9.266 -9.711 1 98.12 287 TRP B CA 1
ATOM 7124 C C . TRP B 1 287 ? -8.93 -9.898 -10.234 1 98.12 287 TRP B C 1
ATOM 7126 O O . TRP B 1 287 ? -8.977 -10.367 -11.375 1 98.12 287 TRP B O 1
ATOM 7136 N N . SER B 1 288 ? -9.945 -9.859 -9.43 1 98.06 288 SER B N 1
ATOM 7137 C CA . SER B 1 288 ? -11.25 -10.406 -9.805 1 98.06 288 SER B CA 1
ATOM 7138 C C . SER B 1 288 ? -11.812 -9.688 -11.023 1 98.06 288 SER B C 1
ATOM 7140 O O . SER B 1 288 ? -12.344 -10.328 -11.938 1 98.06 288 SER B O 1
ATOM 7142 N N . ARG B 1 289 ? -11.672 -8.453 -11.102 1 97.06 289 ARG B N 1
ATOM 7143 C CA . ARG B 1 289 ? -12.219 -7.652 -12.188 1 97.06 289 ARG B CA 1
ATOM 7144 C C . ARG B 1 289 ? -11.555 -8.008 -13.516 1 97.06 289 ARG B C 1
ATOM 7146 O O . ARG B 1 289 ? -12.227 -8.102 -14.547 1 97.06 289 ARG B O 1
ATOM 7153 N N . TYR B 1 290 ? -10.273 -8.125 -13.492 1 98.25 290 TYR B N 1
ATOM 7154 C CA . TYR B 1 290 ? -9.555 -8.43 -14.727 1 98.25 290 TYR B CA 1
ATOM 7155 C C . TYR B 1 290 ? -9.867 -9.836 -15.211 1 98.25 290 TYR B C 1
ATOM 7157 O O . TYR B 1 290 ? -9.906 -10.094 -16.422 1 98.25 290 TYR B O 1
ATOM 7165 N N . ILE B 1 291 ? -10.047 -10.758 -14.273 1 98.62 291 ILE B N 1
ATOM 7166 C CA . ILE B 1 291 ? -10.477 -12.094 -14.688 1 98.62 291 ILE B CA 1
ATOM 7167 C C . ILE B 1 291 ? -11.867 -12.016 -15.328 1 98.62 291 ILE B C 1
ATOM 7169 O O . ILE B 1 291 ? -12.125 -12.664 -16.344 1 98.62 291 ILE B O 1
ATOM 7173 N N . ASP B 1 292 ? -12.75 -11.211 -14.734 1 98.12 292 ASP B N 1
ATOM 7174 C CA . ASP B 1 292 ? -14.078 -11.016 -15.312 1 98.12 292 ASP B CA 1
ATOM 7175 C C . ASP B 1 292 ? -13.984 -10.438 -16.719 1 98.12 292 ASP B C 1
ATOM 7177 O O . ASP B 1 292 ? -14.719 -10.859 -17.609 1 98.12 292 ASP B O 1
ATOM 7181 N N . GLN B 1 293 ? -13.141 -9.5 -16.875 1 97.44 293 GLN B N 1
ATOM 7182 C CA . GLN B 1 293 ? -12.938 -8.914 -18.188 1 97.44 293 GLN B CA 1
ATOM 7183 C C . GLN B 1 293 ? -12.422 -9.945 -19.188 1 97.44 293 GLN B C 1
ATOM 7185 O O . GLN B 1 293 ? -12.844 -9.969 -20.344 1 97.44 293 GLN B O 1
ATOM 7190 N N . ALA B 1 294 ? -11.5 -10.742 -18.75 1 98.5 294 ALA B N 1
ATOM 7191 C CA . ALA B 1 294 ? -10.992 -11.805 -19.609 1 98.5 294 ALA B CA 1
ATOM 7192 C C . ALA B 1 294 ? -12.109 -12.75 -20.047 1 98.5 294 ALA B C 1
ATOM 7194 O O . ALA B 1 294 ? -12.156 -13.18 -21.188 1 98.5 294 ALA B O 1
ATOM 7195 N N . ILE B 1 295 ? -12.969 -13.125 -19.109 1 97.88 295 ILE B N 1
ATOM 7196 C CA . ILE B 1 295 ? -14.102 -14 -19.391 1 97.88 295 ILE B CA 1
ATOM 7197 C C . ILE B 1 295 ? -14.992 -13.352 -20.453 1 97.88 295 ILE B C 1
ATOM 7199 O O . ILE B 1 295 ? -15.391 -14 -21.422 1 97.88 295 ILE B O 1
ATOM 7203 N N . ALA B 1 296 ? -15.266 -12.055 -20.266 1 96.19 296 ALA B N 1
ATOM 7204 C CA . ALA B 1 296 ? -16.125 -11.328 -21.188 1 96.19 296 ALA B CA 1
ATOM 7205 C C . ALA B 1 296 ? -15.516 -11.273 -22.594 1 96.19 296 ALA B C 1
ATOM 7207 O O . ALA B 1 296 ? -16.234 -11.367 -23.594 1 96.19 296 ALA B O 1
ATOM 7208 N N . LEU B 1 297 ? -14.242 -11.094 -22.625 1 96.56 297 LEU B N 1
ATOM 7209 C CA . LEU B 1 297 ? -13.547 -10.914 -23.891 1 96.56 297 LEU B CA 1
ATOM 7210 C C . LEU B 1 297 ? -13.344 -12.258 -24.594 1 96.56 297 LEU B C 1
ATOM 7212 O O . LEU B 1 297 ? -13.469 -12.344 -25.812 1 96.56 297 LEU B O 1
ATOM 7216 N N . PHE B 1 298 ? -13.047 -13.344 -23.844 1 97.31 298 PHE B N 1
ATOM 7217 C CA . PHE B 1 298 ? -12.461 -14.516 -24.484 1 97.31 298 PHE B CA 1
ATOM 7218 C C . PHE B 1 298 ? -13.156 -15.789 -24.031 1 97.31 298 PHE B C 1
ATOM 7220 O O . PHE B 1 298 ? -12.953 -16.859 -24.609 1 97.31 298 PHE B O 1
ATOM 7227 N N . GLY B 1 299 ? -13.961 -15.727 -23.016 1 94.38 299 GLY B N 1
ATOM 7228 C CA . GLY B 1 299 ? -14.5 -16.906 -22.359 1 94.38 299 GLY B CA 1
ATOM 7229 C C . GLY B 1 299 ? -15.242 -17.844 -23.297 1 94.38 299 GLY B C 1
ATOM 7230 O O . GLY B 1 299 ? -15.141 -19.062 -23.172 1 94.38 299 GLY B O 1
ATOM 7231 N N . ASP B 1 300 ? -15.906 -17.297 -24.234 1 92.75 300 ASP B N 1
ATOM 7232 C CA . ASP B 1 300 ? -16.703 -18.078 -25.172 1 92.75 300 ASP B CA 1
ATOM 7233 C C . ASP B 1 300 ? -15.852 -18.594 -26.328 1 92.75 300 ASP B C 1
ATOM 7235 O O . ASP B 1 300 ? -16.266 -19.5 -27.062 1 92.75 300 ASP B O 1
ATOM 7239 N N . GLN B 1 301 ? -14.734 -18.078 -26.438 1 95.69 301 GLN B N 1
ATOM 7240 C CA . GLN B 1 301 ? -13.922 -18.375 -27.609 1 95.69 301 GLN B CA 1
ATOM 7241 C C . GLN B 1 301 ? -12.773 -19.312 -27.25 1 95.69 301 GLN B C 1
ATOM 7243 O O . GLN B 1 301 ? -12.328 -20.109 -28.094 1 95.69 301 GLN B O 1
ATOM 7248 N N . ALA B 1 302 ? -12.328 -19.297 -26.078 1 97.94 302 ALA B N 1
ATOM 7249 C CA . ALA B 1 302 ? -11.133 -20.031 -25.688 1 97.94 302 ALA B CA 1
ATOM 7250 C C . ALA B 1 302 ? -11.445 -21.516 -25.516 1 97.94 302 ALA B C 1
ATOM 7252 O O . ALA B 1 302 ? -12.398 -21.875 -24.812 1 97.94 302 ALA B O 1
ATOM 7253 N N . SER B 1 303 ? -10.664 -22.312 -26.188 1 97.94 303 SER B N 1
ATOM 7254 C CA . SER B 1 303 ? -10.797 -23.75 -26.016 1 97.94 303 SER B CA 1
ATOM 7255 C C . SER B 1 303 ? -9.812 -24.281 -24.984 1 97.94 303 SER B C 1
ATOM 7257 O O . SER B 1 303 ? -9.953 -25.406 -24.484 1 97.94 303 SER B O 1
ATOM 7259 N N . VAL B 1 304 ? -8.812 -23.531 -24.703 1 98.38 304 VAL B N 1
ATOM 7260 C CA . VAL B 1 304 ? -7.805 -23.875 -23.703 1 98.38 304 VAL B CA 1
ATOM 7261 C C . VAL B 1 304 ? -7.309 -22.625 -23 1 98.38 304 VAL B C 1
ATOM 7263 O O . VAL B 1 304 ? -7.199 -21.562 -23.609 1 98.38 304 VAL B O 1
ATOM 7266 N N . VAL B 1 305 ? -7.145 -22.703 -21.672 1 98.62 305 VAL B N 1
ATOM 7267 C CA . VAL B 1 305 ? -6.508 -21.656 -20.891 1 98.62 305 VAL B CA 1
ATOM 7268 C C . VAL B 1 305 ? -5.219 -22.172 -20.266 1 98.62 305 VAL B C 1
ATOM 7270 O O . VAL B 1 305 ? -5.164 -23.328 -19.812 1 98.62 305 VAL B O 1
ATOM 7273 N N . PHE B 1 306 ? -4.16 -21.422 -20.422 1 98.56 306 PHE B N 1
ATOM 7274 C CA . PHE B 1 306 ? -2.889 -21.781 -19.812 1 98.56 306 PHE B CA 1
ATOM 7275 C C . PHE B 1 306 ? -2.244 -20.578 -19.156 1 98.56 306 PHE B C 1
ATOM 7277 O O . PHE B 1 306 ? -2.764 -19.453 -19.25 1 98.56 306 PHE B O 1
ATOM 7284 N N . ALA B 1 307 ? -1.192 -20.766 -18.344 1 98.38 307 ALA B N 1
ATOM 7285 C CA . ALA B 1 307 ? -0.497 -19.734 -17.594 1 98.38 307 ALA B CA 1
ATOM 7286 C C . ALA B 1 307 ? 1.01 -19.969 -17.594 1 98.38 307 ALA B C 1
ATOM 7288 O O . ALA B 1 307 ? 1.507 -20.844 -18.297 1 98.38 307 ALA B O 1
ATOM 7289 N N . SER B 1 308 ? 1.658 -19.062 -16.875 1 97.88 308 SER B N 1
ATOM 7290 C CA . SER B 1 308 ? 3.117 -19.109 -16.828 1 97.88 308 SER B CA 1
ATOM 7291 C C . SER B 1 308 ? 3.602 -20.109 -15.789 1 97.88 308 SER B C 1
ATOM 7293 O O . SER B 1 308 ? 4.805 -20.344 -15.656 1 97.88 308 SER B O 1
ATOM 7295 N N . HIS B 1 309 ? 2.656 -20.656 -15.102 1 97.94 309 HIS B N 1
ATOM 7296 C CA . HIS B 1 309 ? 2.891 -21.719 -14.141 1 97.94 309 HIS B CA 1
ATOM 7297 C C . HIS B 1 309 ? 1.876 -22.844 -14.312 1 97.94 309 HIS B C 1
ATOM 7299 O O . HIS B 1 309 ? 0.84 -22.656 -14.953 1 97.94 309 HIS B O 1
ATOM 7305 N N . HIS B 1 310 ? 2.146 -24.062 -13.836 1 97.75 310 HIS B N 1
ATOM 7306 C CA . HIS B 1 310 ? 1.229 -25.188 -13.758 1 97.75 310 HIS B CA 1
ATOM 7307 C C . HIS B 1 310 ? 0.825 -25.656 -15.156 1 97.75 310 HIS B C 1
ATOM 7309 O O . HIS B 1 310 ? 1.62 -25.594 -16.094 1 97.75 310 HIS B O 1
ATOM 7315 N N . TRP B 1 311 ? -0.269 -26.438 -15.227 1 98 311 TRP B N 1
ATOM 7316 C CA . TRP B 1 311 ? -0.741 -27.078 -16.453 1 98 311 TRP B CA 1
ATOM 7317 C C . TRP B 1 311 ? -1.976 -26.375 -17 1 98 311 TRP B C 1
ATOM 7319 O O . TRP B 1 311 ? -2.646 -25.625 -16.266 1 98 311 TRP B O 1
ATOM 7329 N N . PRO B 1 312 ? -2.268 -26.516 -18.297 1 98.19 312 PRO B N 1
ATOM 7330 C CA . PRO B 1 312 ? -3.441 -25.891 -18.906 1 98.19 312 PRO B CA 1
ATOM 7331 C C . PRO B 1 312 ? -4.746 -26.578 -18.531 1 98.19 312 PRO B C 1
ATOM 7333 O O . PRO B 1 312 ? -4.723 -27.688 -17.984 1 98.19 312 PRO B O 1
ATOM 7336 N N . THR B 1 313 ? -5.812 -25.953 -18.766 1 97.88 313 THR B N 1
ATOM 7337 C CA . THR B 1 313 ? -7.168 -26.484 -18.703 1 97.88 313 THR B CA 1
ATOM 7338 C C . THR B 1 313 ? -7.836 -26.422 -20.078 1 97.88 313 THR B C 1
ATOM 7340 O O . THR B 1 313 ? -7.902 -25.344 -20.688 1 97.88 313 THR B O 1
ATOM 7343 N N . TRP B 1 314 ? -8.359 -27.625 -20.578 1 97.69 314 TRP B N 1
ATOM 7344 C CA . TRP B 1 314 ? -8.938 -27.703 -21.906 1 97.69 314 TRP B CA 1
ATOM 7345 C C . TRP B 1 314 ? -10.445 -27.938 -21.844 1 97.69 314 TRP B C 1
ATOM 7347 O O . TRP B 1 314 ? -10.93 -28.609 -20.922 1 97.69 314 TRP B O 1
ATOM 7357 N N . ASN B 1 315 ? -11.102 -27.328 -22.812 1 96.25 315 ASN B N 1
ATOM 7358 C CA . ASN B 1 315 ? -12.414 -27.891 -23.141 1 96.25 315 ASN B CA 1
ATOM 7359 C C . ASN B 1 315 ? -12.289 -29.219 -23.859 1 96.25 315 ASN B C 1
ATOM 7361 O O . ASN B 1 315 ? -11.391 -29.406 -24.688 1 96.25 315 ASN B O 1
ATOM 7365 N N . GLU B 1 316 ? -13.117 -30.188 -23.406 1 89.81 316 GLU B N 1
ATOM 7366 C CA . GLU B 1 316 ? -12.992 -31.5 -24.031 1 89.81 316 GLU B CA 1
ATOM 7367 C C . GLU B 1 316 ? -14.336 -32.219 -24.078 1 89.81 316 GLU B C 1
ATOM 7369 O O . GLU B 1 316 ? -15.125 -32.125 -23.141 1 89.81 316 GLU B O 1
ATOM 7374 N N . ASN B 1 317 ? -14.461 -33 -25.203 1 89.69 317 ASN B N 1
ATOM 7375 C CA . ASN B 1 317 ? -15.617 -33.875 -25.391 1 89.69 317 ASN B CA 1
ATOM 7376 C C . ASN B 1 317 ? -16.922 -33.125 -25.156 1 89.69 317 ASN B C 1
ATOM 7378 O O . ASN B 1 317 ? -17.812 -33.625 -24.453 1 89.69 317 ASN B O 1
ATOM 7382 N N . GLY B 1 318 ? -16.938 -31.906 -25.578 1 88.25 318 GLY B N 1
ATOM 7383 C CA . GLY B 1 318 ? -18.156 -31.125 -25.469 1 88.25 318 GLY B CA 1
ATOM 7384 C C . GLY B 1 318 ? -18.359 -30.5 -24.094 1 88.25 318 GLY B C 1
ATOM 7385 O O . GLY B 1 318 ? -19.328 -29.781 -23.875 1 88.25 318 GLY B O 1
ATOM 7386 N N . GLU B 1 319 ? -17.438 -30.828 -23.266 1 91.81 319 GLU B N 1
ATOM 7387 C CA . GLU B 1 319 ? -17.516 -30.25 -21.922 1 91.81 319 GLU B CA 1
ATOM 7388 C C . GLU B 1 319 ? -16.641 -29 -21.812 1 91.81 319 GLU B C 1
ATOM 7390 O O . GLU B 1 319 ? -15.5 -28.984 -22.297 1 91.81 319 GLU B O 1
ATOM 7395 N N . ASN B 1 320 ? -17.203 -28.031 -21.172 1 94.5 320 ASN B N 1
ATOM 7396 C CA . ASN B 1 320 ? -16.5 -26.766 -20.938 1 94.5 320 ASN B CA 1
ATOM 7397 C C . ASN B 1 320 ? -15.828 -26.734 -19.578 1 94.5 320 ASN B C 1
ATOM 7399 O O . ASN B 1 320 ? -16.516 -26.766 -18.547 1 94.5 320 ASN B O 1
ATOM 7403 N N . TYR B 1 321 ? -14.5 -26.75 -19.578 1 95.75 321 TYR B N 1
ATOM 7404 C CA . TYR B 1 321 ? -13.758 -26.672 -18.312 1 95.75 321 TYR B CA 1
ATOM 7405 C C . TYR B 1 321 ? -13.094 -25.312 -18.156 1 95.75 321 TYR B C 1
ATOM 7407 O O . TYR B 1 321 ? -12.789 -24.891 -17.031 1 95.75 321 TYR B O 1
ATOM 7415 N N . VAL B 1 322 ? -12.922 -24.641 -19.266 1 97.38 322 VAL B N 1
ATOM 7416 C CA . VAL B 1 322 ? -12.18 -23.391 -19.281 1 97.38 322 VAL B CA 1
ATOM 7417 C C . VAL B 1 322 ? -12.977 -22.297 -18.547 1 97.38 322 VAL B C 1
ATOM 7419 O O . VAL B 1 322 ? -12.469 -21.641 -17.641 1 97.38 322 VAL B O 1
ATOM 7422 N N . LEU B 1 323 ? -14.188 -22.125 -18.922 1 96.94 323 LEU B N 1
ATOM 7423 C CA . LEU B 1 323 ? -15 -21.047 -18.391 1 96.94 323 LEU B CA 1
ATOM 7424 C C . LEU B 1 323 ? -15.242 -21.219 -16.891 1 96.94 323 LEU B C 1
ATOM 7426 O O . LEU B 1 323 ? -15.023 -20.281 -16.109 1 96.94 323 LEU B O 1
ATOM 7430 N N . PRO B 1 324 ? -15.633 -22.438 -16.375 1 95.88 324 PRO B N 1
ATOM 7431 C CA . PRO B 1 324 ? -15.797 -22.594 -14.93 1 95.88 324 PRO B CA 1
ATOM 7432 C C . PRO B 1 324 ? -14.508 -22.344 -14.164 1 95.88 324 PRO B C 1
ATOM 7434 O O . PRO B 1 324 ? -14.531 -21.766 -13.07 1 95.88 324 PRO B O 1
ATOM 7437 N N . PHE B 1 325 ? -13.398 -22.781 -14.75 1 96.88 325 PHE B N 1
ATOM 7438 C CA . PHE B 1 325 ? -12.109 -22.531 -14.117 1 96.88 325 PHE B CA 1
ATOM 7439 C C . PHE B 1 325 ? -11.898 -21.047 -13.875 1 96.88 325 PHE B C 1
ATOM 7441 O O . PHE B 1 325 ? -11.547 -20.641 -12.766 1 96.88 325 PHE B O 1
ATOM 7448 N N . LEU B 1 326 ? -12.18 -20.203 -14.852 1 98.19 326 LEU B N 1
ATOM 7449 C CA . LEU B 1 326 ? -11.984 -18.75 -14.758 1 98.19 326 LEU B CA 1
ATOM 7450 C C . LEU B 1 326 ? -13.031 -18.125 -13.852 1 98.19 326 LEU B C 1
ATOM 7452 O O . LEU B 1 326 ? -12.711 -17.266 -13.031 1 98.19 326 LEU B O 1
ATOM 7456 N N . GLU B 1 327 ? -14.266 -18.547 -13.953 1 97.44 327 GLU B N 1
ATOM 7457 C CA . GLU B 1 327 ? -15.359 -17.984 -13.156 1 97.44 327 GLU B CA 1
ATOM 7458 C C . GLU B 1 327 ? -15.148 -18.25 -11.672 1 97.44 327 GLU B C 1
ATOM 7460 O O . GLU B 1 327 ? -15.391 -17.375 -10.844 1 97.44 327 GLU B O 1
ATOM 7465 N N . GLU B 1 328 ? -14.766 -19.469 -11.375 1 97.5 328 GLU B N 1
ATOM 7466 C CA . GLU B 1 328 ? -14.539 -19.828 -9.977 1 97.5 328 GLU B CA 1
ATOM 7467 C C . GLU B 1 328 ? -13.383 -19.031 -9.383 1 97.5 328 GLU B C 1
ATOM 7469 O O . GLU B 1 328 ? -13.438 -18.609 -8.227 1 97.5 328 GLU B O 1
ATOM 7474 N N . GLN B 1 329 ? -12.344 -18.812 -10.148 1 97.81 329 GLN B N 1
ATOM 7475 C CA . GLN B 1 329 ? -11.234 -17.969 -9.703 1 97.81 329 GLN B CA 1
ATOM 7476 C C . GLN B 1 329 ? -11.688 -16.531 -9.492 1 97.81 329 GLN B C 1
ATOM 7478 O O . GLN B 1 329 ? -11.383 -15.914 -8.469 1 97.81 329 GLN B O 1
ATOM 7483 N N . ARG B 1 330 ? -12.391 -15.945 -10.445 1 98.25 330 ARG B N 1
ATOM 7484 C CA . ARG B 1 330 ? -12.945 -14.602 -10.32 1 98.25 330 ARG B CA 1
ATOM 7485 C C . ARG B 1 330 ? -13.703 -14.445 -9.008 1 98.25 330 ARG B C 1
ATOM 7487 O O . ARG B 1 330 ? -13.438 -13.523 -8.234 1 98.25 330 ARG B O 1
ATOM 7494 N N . ASP B 1 331 ? -14.617 -15.383 -8.789 1 98.38 331 ASP B N 1
ATOM 7495 C CA . ASP B 1 331 ? -15.508 -15.281 -7.637 1 98.38 331 ASP B CA 1
ATOM 7496 C C . ASP B 1 331 ? -14.734 -15.445 -6.332 1 98.38 331 ASP B C 1
ATOM 7498 O O . ASP B 1 331 ? -15.07 -14.82 -5.324 1 98.38 331 ASP B O 1
ATOM 7502 N N . TYR B 1 332 ? -13.789 -16.328 -6.336 1 98.38 332 TYR B N 1
ATOM 7503 C CA . TYR B 1 332 ? -13.039 -16.594 -5.113 1 98.38 332 TYR B CA 1
ATOM 7504 C C . TYR B 1 332 ? -12.258 -15.352 -4.672 1 98.38 332 TYR B C 1
ATOM 7506 O O . TYR B 1 332 ? -12.281 -14.992 -3.492 1 98.38 332 TYR B O 1
ATOM 7514 N N . TYR B 1 333 ? -11.547 -14.672 -5.605 1 98.44 333 TYR B N 1
ATOM 7515 C CA . TYR B 1 333 ? -10.812 -13.453 -5.273 1 98.44 333 TYR B CA 1
ATOM 7516 C C . TYR B 1 333 ? -11.766 -12.336 -4.867 1 98.44 333 TYR B C 1
ATOM 7518 O O . TYR B 1 333 ? -11.477 -11.57 -3.947 1 98.44 333 TYR B O 1
ATOM 7526 N N . ALA B 1 334 ? -12.891 -12.227 -5.547 1 98.44 334 ALA B N 1
ATOM 7527 C CA . ALA B 1 334 ? -13.891 -11.219 -5.195 1 98.44 334 ALA B CA 1
ATOM 7528 C C . ALA B 1 334 ? -14.422 -11.445 -3.785 1 98.44 334 ALA B C 1
ATOM 7530 O O . ALA B 1 334 ? -14.531 -10.5 -2.998 1 98.44 334 ALA B O 1
ATOM 7531 N N . TYR B 1 335 ? -14.781 -12.719 -3.531 1 98.62 335 TYR B N 1
ATOM 7532 C CA . TYR B 1 335 ? -15.336 -13.062 -2.227 1 98.62 335 TYR B CA 1
ATOM 7533 C C . TYR B 1 335 ? -14.344 -12.758 -1.113 1 98.62 335 TYR B C 1
ATOM 7535 O O . TYR B 1 335 ? -14.695 -12.148 -0.103 1 98.62 335 TYR B O 1
ATOM 7543 N N . LEU B 1 336 ? -13.141 -13.242 -1.314 1 98.5 336 LEU B N 1
ATOM 7544 C CA . LEU B 1 336 ? -12.094 -13.023 -0.327 1 98.5 336 LEU B CA 1
ATOM 7545 C C . LEU B 1 336 ? -11.953 -11.531 -0.008 1 98.5 336 LEU B C 1
ATOM 7547 O O . LEU B 1 336 ? -11.898 -11.148 1.162 1 98.5 336 LEU B O 1
ATOM 7551 N N . HIS B 1 337 ? -11.914 -10.703 -1.016 1 98.31 337 HIS B N 1
ATOM 7552 C CA . HIS B 1 337 ? -11.797 -9.258 -0.858 1 98.31 337 HIS B CA 1
ATOM 7553 C C . HIS B 1 337 ? -13.008 -8.68 -0.141 1 98.31 337 HIS B C 1
ATOM 7555 O O . HIS B 1 337 ? -12.875 -8.023 0.895 1 98.31 337 HIS B O 1
ATOM 7561 N N . ASN B 1 338 ? -14.188 -8.922 -0.689 1 98.12 338 ASN B N 1
ATOM 7562 C CA . ASN B 1 338 ? -15.414 -8.289 -0.207 1 98.12 338 ASN B CA 1
ATOM 7563 C C . ASN B 1 338 ? -15.727 -8.695 1.229 1 98.12 338 ASN B C 1
ATOM 7565 O O . ASN B 1 338 ? -16.094 -7.855 2.051 1 98.12 338 ASN B O 1
ATOM 7569 N N . GLU B 1 339 ? -15.602 -9.977 1.501 1 98.56 339 GLU B N 1
ATOM 7570 C CA . GLU B 1 339 ? -15.914 -10.477 2.836 1 98.56 339 GLU B CA 1
ATOM 7571 C C . GLU B 1 339 ? -14.93 -9.938 3.871 1 98.56 339 GLU B C 1
ATOM 7573 O O . GLU B 1 339 ? -15.312 -9.672 5.012 1 98.56 339 GLU B O 1
ATOM 7578 N N . THR B 1 340 ? -13.664 -9.844 3.51 1 98.62 340 THR B N 1
ATOM 7579 C CA . THR B 1 340 ? -12.688 -9.234 4.406 1 98.62 340 THR B CA 1
ATOM 7580 C C . THR B 1 340 ? -13.086 -7.797 4.734 1 98.62 340 THR B C 1
ATOM 7582 O O . THR B 1 340 ? -13.055 -7.391 5.898 1 98.62 340 THR B O 1
ATOM 7585 N N . LEU B 1 341 ? -13.484 -7.02 3.742 1 97.81 341 LEU B N 1
ATOM 7586 C CA . LEU B 1 341 ? -13.867 -5.629 3.967 1 97.81 341 LEU B CA 1
ATOM 7587 C C . LEU B 1 341 ? -15.141 -5.543 4.809 1 97.81 341 LEU B C 1
ATOM 7589 O O . LEU B 1 341 ? -15.25 -4.68 5.684 1 97.81 341 LEU B O 1
ATOM 7593 N N . ARG B 1 342 ? -16.094 -6.379 4.512 1 97.5 342 ARG B N 1
ATOM 7594 C CA . ARG B 1 342 ? -17.312 -6.375 5.32 1 97.5 342 ARG B CA 1
ATOM 7595 C C . ARG B 1 342 ? -16.984 -6.582 6.797 1 97.5 342 ARG B C 1
ATOM 7597 O O . ARG B 1 342 ? -17.469 -5.844 7.656 1 97.5 342 ARG B O 1
ATOM 7604 N N . GLN B 1 343 ? -16.156 -7.566 7.09 1 98.31 343 GLN B N 1
ATOM 7605 C CA . GLN B 1 343 ? -15.828 -7.918 8.469 1 98.31 343 GLN B CA 1
ATOM 7606 C C . GLN B 1 343 ? -14.945 -6.855 9.117 1 98.31 343 GLN B C 1
ATOM 7608 O O . GLN B 1 343 ? -15.094 -6.551 10.297 1 98.31 343 GLN B O 1
ATOM 7613 N N . LEU B 1 344 ? -13.992 -6.336 8.352 1 97.88 344 LEU B N 1
ATOM 7614 C CA . LEU B 1 344 ? -13.148 -5.285 8.906 1 97.88 344 LEU B CA 1
ATOM 7615 C C . LEU B 1 344 ? -13.984 -4.062 9.289 1 97.88 344 LEU B C 1
ATOM 7617 O O . LEU B 1 344 ? -13.711 -3.406 10.297 1 97.88 344 LEU B O 1
ATOM 7621 N N . ASN B 1 345 ? -15.023 -3.736 8.5 1 96.06 345 ASN B N 1
ATOM 7622 C CA . ASN B 1 345 ? -15.898 -2.604 8.781 1 96.06 345 ASN B CA 1
ATOM 7623 C C . ASN B 1 345 ? -16.812 -2.877 9.969 1 96.06 345 ASN B C 1
ATOM 7625 O O . ASN B 1 345 ? -17.422 -1.957 10.508 1 96.06 345 ASN B O 1
ATOM 7629 N N . ASN B 1 346 ? -16.859 -4.109 10.336 1 96.56 346 ASN B N 1
ATOM 7630 C CA . ASN B 1 346 ? -17.625 -4.5 11.523 1 96.56 346 ASN B CA 1
ATOM 7631 C C . ASN B 1 346 ? -16.719 -4.555 12.758 1 96.56 346 ASN B C 1
ATOM 7633 O O . ASN B 1 346 ? -17.188 -4.91 13.844 1 96.56 346 ASN B O 1
ATOM 7637 N N . GLY B 1 347 ? -15.477 -4.305 12.57 1 97.31 347 GLY B N 1
ATOM 7638 C CA . GLY B 1 347 ? -14.602 -4.094 13.719 1 97.31 347 GLY B CA 1
ATOM 7639 C C . GLY B 1 347 ? -13.625 -5.23 13.945 1 97.31 347 GLY B C 1
ATOM 7640 O O . GLY B 1 347 ? -12.742 -5.141 14.797 1 97.31 347 GLY B O 1
ATOM 7641 N N . GLN B 1 348 ? -13.711 -6.312 13.188 1 98.12 348 GLN B N 1
ATOM 7642 C CA . GLN B 1 348 ? -12.812 -7.445 13.391 1 98.12 348 GLN B CA 1
ATOM 7643 C C . GLN B 1 348 ? -11.391 -7.102 12.953 1 98.12 348 GLN B C 1
ATOM 7645 O O . GLN B 1 348 ? -11.195 -6.402 11.953 1 98.12 348 GLN B O 1
ATOM 7650 N N . THR B 1 349 ? -10.398 -7.602 13.711 1 97.88 349 THR B N 1
ATOM 7651 C CA . THR B 1 349 ? -8.984 -7.434 13.391 1 97.88 349 THR B CA 1
ATOM 7652 C C . THR B 1 349 ? -8.562 -8.414 12.297 1 97.88 349 THR B C 1
ATOM 7654 O O . THR B 1 349 ? -9.305 -9.336 11.961 1 97.88 349 THR B O 1
ATOM 7657 N N . PRO B 1 350 ? -7.363 -8.211 11.688 1 97.81 350 PRO B N 1
ATOM 7658 C CA . PRO B 1 350 ? -6.918 -9.117 10.625 1 97.81 350 PRO B CA 1
ATOM 7659 C C . PRO B 1 350 ? -6.828 -10.57 11.094 1 97.81 350 PRO B C 1
ATOM 7661 O O . PRO B 1 350 ? -7.207 -11.484 10.352 1 97.81 350 PRO B O 1
ATOM 7664 N N . VAL B 1 351 ? -6.359 -10.82 12.312 1 98.19 351 VAL B N 1
ATOM 7665 C CA . VAL B 1 351 ? -6.207 -12.18 12.82 1 98.19 351 VAL B CA 1
ATOM 7666 C C . VAL B 1 351 ? -7.582 -12.797 13.07 1 98.19 351 VAL B C 1
ATOM 7668 O O . VAL B 1 351 ? -7.812 -13.969 12.766 1 98.19 351 VAL B O 1
ATOM 7671 N N . GLU B 1 352 ? -8.516 -11.977 13.609 1 98.62 352 GLU B N 1
ATOM 7672 C CA . GLU B 1 352 ? -9.875 -12.453 13.844 1 98.62 352 GLU B CA 1
ATOM 7673 C C . GLU B 1 352 ? -10.555 -12.836 12.531 1 98.62 352 GLU B C 1
ATOM 7675 O O . GLU B 1 352 ? -11.203 -13.875 12.438 1 98.62 352 GLU B O 1
ATOM 7680 N N . ILE B 1 353 ? -10.43 -12.016 11.5 1 98.75 353 ILE B N 1
ATOM 7681 C CA . ILE B 1 353 ? -11.047 -12.289 10.211 1 98.75 353 ILE B CA 1
ATOM 7682 C C . ILE B 1 353 ? -10.438 -13.547 9.602 1 98.75 353 ILE B C 1
ATOM 7684 O O . ILE B 1 353 ? -11.156 -14.43 9.125 1 98.75 353 ILE B O 1
ATOM 7688 N N . ALA B 1 354 ? -9.094 -13.625 9.633 1 98.31 354 ALA B N 1
ATOM 7689 C CA . ALA B 1 354 ? -8.391 -14.773 9.062 1 98.31 354 ALA B CA 1
ATOM 7690 C C . ALA B 1 354 ? -8.852 -16.078 9.703 1 98.31 354 ALA B C 1
ATOM 7692 O O . ALA B 1 354 ? -8.953 -17.109 9.031 1 98.31 354 ALA B O 1
ATOM 7693 N N . GLU B 1 355 ? -9.078 -16.062 10.992 1 97.88 355 GLU B N 1
ATOM 7694 C CA . GLU B 1 355 ? -9.469 -17.25 11.734 1 97.88 355 GLU B CA 1
ATOM 7695 C C . GLU B 1 355 ? -10.938 -17.609 11.492 1 97.88 355 GLU B C 1
ATOM 7697 O O . GLU B 1 355 ? -11.312 -18.781 11.492 1 97.88 355 GLU B O 1
ATOM 7702 N N . GLY B 1 356 ? -11.766 -16.609 11.273 1 97.81 356 GLY B N 1
ATOM 7703 C CA . GLY B 1 356 ? -13.203 -16.844 11.328 1 97.81 356 GLY B CA 1
ATOM 7704 C C . GLY B 1 356 ? -13.859 -16.828 9.961 1 97.81 356 GLY B C 1
ATOM 7705 O O . GLY B 1 356 ? -15.008 -17.25 9.812 1 97.81 356 GLY B O 1
ATOM 7706 N N . ILE B 1 357 ? -13.211 -16.391 8.891 1 98.31 357 ILE B N 1
ATOM 7707 C CA . ILE B 1 357 ? -13.836 -16.203 7.586 1 98.31 357 ILE B CA 1
ATOM 7708 C C . ILE B 1 357 ? -14.289 -17.562 7.035 1 98.31 357 ILE B C 1
ATOM 7710 O O . ILE B 1 357 ? -13.562 -18.547 7.125 1 98.31 357 ILE B O 1
ATOM 7714 N N . GLU B 1 358 ? -15.445 -17.641 6.59 1 98 358 GLU B N 1
ATOM 7715 C CA . GLU B 1 358 ? -15.992 -18.797 5.902 1 98 358 GLU B CA 1
ATOM 7716 C C . GLU B 1 358 ? -15.977 -18.609 4.387 1 98 358 GLU B C 1
ATOM 7718 O O . GLU B 1 358 ? -16.609 -17.688 3.867 1 98 358 GLU B O 1
ATOM 7723 N N . MET B 1 359 ? -15.258 -19.469 3.715 1 97.81 359 MET B N 1
ATOM 7724 C CA . MET B 1 359 ? -15.242 -19.391 2.258 1 97.81 359 MET B CA 1
ATOM 7725 C C . MET B 1 359 ? -16.391 -20.188 1.654 1 97.81 359 MET B C 1
ATOM 7727 O O . MET B 1 359 ? -16.891 -21.125 2.275 1 97.81 359 MET B O 1
ATOM 7731 N N . PRO B 1 360 ? -16.844 -19.75 0.456 1 97.75 360 PRO B N 1
ATOM 7732 C CA . PRO B 1 360 ? -17.922 -20.516 -0.163 1 97.75 360 PRO B CA 1
ATOM 7733 C C . PRO B 1 360 ? -17.594 -22 -0.293 1 97.75 360 PRO B C 1
ATOM 7735 O O . PRO B 1 360 ? -16.578 -22.375 -0.89 1 97.75 360 PRO B O 1
ATOM 7738 N N . PRO B 1 361 ? -18.438 -22.875 0.197 1 95.25 361 PRO B N 1
ATOM 7739 C CA . PRO B 1 361 ? -18.125 -24.312 0.234 1 95.25 361 PRO B CA 1
ATOM 7740 C C . PRO B 1 361 ? -17.922 -24.906 -1.157 1 95.25 361 PRO B C 1
ATOM 7742 O O . PRO B 1 361 ? -17.062 -25.766 -1.342 1 95.25 361 PRO B O 1
ATOM 7745 N N . ASN B 1 362 ? -18.719 -24.469 -2.115 1 93.19 362 ASN B N 1
ATOM 7746 C CA . ASN B 1 362 ? -18.594 -25 -3.467 1 93.19 362 ASN B CA 1
ATOM 7747 C C . ASN B 1 362 ? -17.25 -24.641 -4.094 1 93.19 362 ASN B C 1
ATOM 7749 O O . ASN B 1 362 ? -16.75 -25.359 -4.953 1 93.19 362 ASN B O 1
ATOM 7753 N N . LEU B 1 363 ? -16.672 -23.516 -3.666 1 95.5 363 LEU B N 1
ATOM 7754 C CA . LEU B 1 363 ? -15.375 -23.094 -4.191 1 95.5 363 LEU B CA 1
ATOM 7755 C C . LEU B 1 363 ? -14.227 -23.688 -3.379 1 95.5 363 LEU B C 1
ATOM 7757 O O . LEU B 1 363 ? -13.18 -24.016 -3.93 1 95.5 363 LEU B O 1
ATOM 7761 N N . SER B 1 364 ? -14.445 -23.859 -2.109 1 92.56 364 SER B N 1
ATOM 7762 C CA . SER B 1 364 ? -13.398 -24.281 -1.188 1 92.56 364 SER B CA 1
ATOM 7763 C C . SER B 1 364 ? -12.938 -25.703 -1.48 1 92.56 364 SER B C 1
ATOM 7765 O O . SER B 1 364 ? -11.844 -26.109 -1.086 1 92.56 364 SER B O 1
ATOM 7767 N N . VAL B 1 365 ? -13.742 -26.453 -2.197 1 91.62 365 VAL B N 1
ATOM 7768 C CA . VAL B 1 365 ? -13.422 -27.844 -2.461 1 91.62 365 VAL B CA 1
ATOM 7769 C C . VAL B 1 365 ? -12.648 -27.969 -3.771 1 91.62 365 VAL B C 1
ATOM 7771 O O . VAL B 1 365 ? -12.141 -29.031 -4.109 1 91.62 365 VAL B O 1
ATOM 7774 N N . LYS B 1 366 ? -12.594 -26.859 -4.516 1 94.69 366 LYS B N 1
ATOM 7775 C CA . LYS B 1 366 ? -11.898 -26.891 -5.797 1 94.69 366 LYS B CA 1
ATOM 7776 C C . LYS B 1 366 ? -10.383 -26.859 -5.602 1 94.69 366 LYS B C 1
ATOM 7778 O O . LYS B 1 366 ? -9.859 -25.938 -4.965 1 94.69 366 LYS B O 1
ATOM 7783 N N . THR B 1 367 ? -9.672 -27.812 -6.207 1 94.44 367 THR B N 1
ATOM 7784 C CA . THR B 1 367 ? -8.234 -27.938 -5.988 1 94.44 367 THR B CA 1
ATOM 7785 C C . THR B 1 367 ? -7.496 -26.719 -6.527 1 94.44 367 THR B C 1
ATOM 7787 O O . THR B 1 367 ? -6.473 -26.312 -5.969 1 94.44 367 THR B O 1
ATOM 7790 N N . HIS B 1 368 ? -8.008 -26.078 -7.605 1 95.88 368 HIS B N 1
ATOM 7791 C CA . HIS B 1 368 ? -7.305 -24.953 -8.227 1 95.88 368 HIS B CA 1
ATOM 7792 C C . HIS B 1 368 ? -7.477 -23.688 -7.402 1 95.88 368 HIS B C 1
ATOM 7794 O O . HIS B 1 368 ? -6.934 -22.625 -7.758 1 95.88 368 HIS B O 1
ATOM 7800 N N . LEU B 1 369 ? -8.227 -23.766 -6.285 1 96.69 369 LEU B N 1
ATOM 7801 C CA . LEU B 1 369 ? -8.453 -22.609 -5.426 1 96.69 369 LEU B CA 1
ATOM 7802 C C . LEU B 1 369 ? -7.871 -22.844 -4.035 1 96.69 369 LEU B C 1
ATOM 7804 O O . LEU B 1 369 ? -7.953 -21.969 -3.168 1 96.69 369 LEU B O 1
ATOM 7808 N N . ARG B 1 370 ? -7.27 -24.031 -3.82 1 96.06 370 ARG B N 1
ATOM 7809 C CA . ARG B 1 370 ? -6.637 -24.312 -2.537 1 96.06 370 ARG B CA 1
ATOM 7810 C C . ARG B 1 370 ? -5.418 -23.422 -2.316 1 96.06 370 ARG B C 1
ATOM 7812 O O . ARG B 1 370 ? -4.75 -23.031 -3.273 1 96.06 370 ARG B O 1
ATOM 7819 N N . GLY B 1 371 ? -5.168 -23.203 -1.048 1 97.06 371 GLY B N 1
ATOM 7820 C CA . GLY B 1 371 ? -4.09 -22.297 -0.682 1 97.06 371 GLY B CA 1
ATOM 7821 C C . GLY B 1 371 ? -2.729 -22.969 -0.659 1 97.06 371 GLY B C 1
ATOM 7822 O O . GLY B 1 371 ? -2.061 -22.984 0.377 1 97.06 371 GLY B O 1
ATOM 7823 N N . TYR B 1 372 ? -2.225 -23.453 -1.816 1 97.94 372 TYR B N 1
ATOM 7824 C CA . TYR B 1 372 ? -0.93 -24.125 -1.881 1 97.94 372 TYR B CA 1
ATOM 7825 C C . TYR B 1 372 ? 0.209 -23.109 -1.861 1 97.94 372 TYR B C 1
ATOM 7827 O O . TYR B 1 372 ? 1.298 -23.406 -1.362 1 97.94 372 TYR B O 1
ATOM 7835 N N . TYR B 1 373 ? 0.026 -21.922 -2.504 1 98 373 TYR B N 1
ATOM 7836 C CA . TYR B 1 373 ? 1 -20.844 -2.6 1 98 373 TYR B CA 1
ATOM 7837 C C . TYR B 1 373 ? 0.588 -19.672 -1.731 1 98 373 TYR B C 1
ATOM 7839 O O . TYR B 1 373 ? 1.314 -19.281 -0.812 1 98 373 TYR B O 1
ATOM 7847 N N . GLY B 1 374 ? -0.571 -19.125 -2.039 1 97.5 374 GLY B N 1
ATOM 7848 C CA . GLY B 1 374 ? -1.245 -18.234 -1.099 1 97.5 374 GLY B CA 1
ATOM 7849 C C . GLY B 1 374 ? -2.104 -18.984 -0.093 1 97.5 374 GLY B C 1
ATOM 7850 O O . GLY B 1 374 ? -2.254 -20.203 -0.18 1 97.5 374 GLY B O 1
ATOM 7851 N N . SER B 1 375 ? -2.541 -18.328 0.933 1 97.56 375 SER B N 1
ATOM 7852 C CA . SER B 1 375 ? -3.477 -18.891 1.903 1 97.56 375 SER B CA 1
ATOM 7853 C C . SER B 1 375 ? -4.578 -17.891 2.25 1 97.56 375 SER B C 1
ATOM 7855 O O . SER B 1 375 ? -4.406 -16.688 2.064 1 97.56 375 SER B O 1
ATOM 7857 N N . ILE B 1 376 ? -5.68 -18.453 2.686 1 98 376 ILE B N 1
ATOM 7858 C CA . ILE B 1 376 ? -6.754 -17.578 3.145 1 98 376 ILE B CA 1
ATOM 7859 C C . ILE B 1 376 ? -6.258 -16.703 4.289 1 98 376 ILE B C 1
ATOM 7861 O O . ILE B 1 376 ? -6.5 -15.492 4.305 1 98 376 ILE B O 1
ATOM 7865 N N . SER B 1 377 ? -5.477 -17.25 5.176 1 98.06 377 SER B N 1
ATOM 7866 C CA . SER B 1 377 ? -5.02 -16.562 6.383 1 98.06 377 SER B CA 1
ATOM 7867 C C . SER B 1 377 ? -4.188 -15.328 6.043 1 98.06 377 SER B C 1
ATOM 7869 O O . SER B 1 377 ? -4.531 -14.211 6.43 1 98.06 377 SER B O 1
ATOM 7871 N N . HIS B 1 378 ? -3.084 -15.516 5.371 1 98 378 HIS B N 1
ATOM 7872 C CA . HIS B 1 378 ? -2.223 -14.352 5.184 1 98 378 HIS B CA 1
ATOM 7873 C C . HIS B 1 378 ? -2.75 -13.453 4.07 1 98 378 HIS B C 1
ATOM 7875 O O . HIS B 1 378 ? -2.381 -12.273 3.99 1 98 378 HIS B O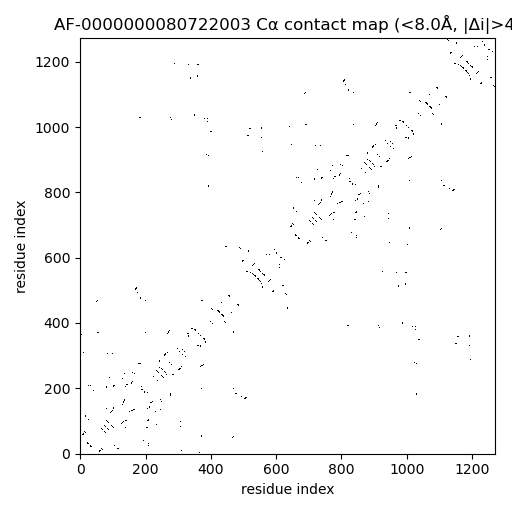 1
ATOM 7881 N N . ASN B 1 379 ? -3.633 -13.961 3.131 1 98.5 379 ASN B N 1
ATOM 7882 C CA . ASN B 1 379 ? -4.262 -13.094 2.141 1 98.5 379 ASN B CA 1
ATOM 7883 C C . ASN B 1 379 ? -5.266 -12.148 2.785 1 98.5 379 ASN B C 1
ATOM 7885 O O . ASN B 1 379 ? -5.363 -10.984 2.396 1 98.5 379 ASN B O 1
ATOM 7889 N N . VAL B 1 380 ? -6.039 -12.656 3.76 1 98.62 380 VAL B N 1
ATOM 7890 C CA . VAL B 1 380 ? -6.941 -11.805 4.52 1 98.62 380 VAL B CA 1
ATOM 7891 C C . VAL B 1 380 ? -6.148 -10.68 5.188 1 98.62 380 VAL B C 1
ATOM 7893 O O . VAL B 1 380 ? -6.547 -9.516 5.133 1 98.62 380 VAL B O 1
ATOM 7896 N N . LYS B 1 381 ? -5.047 -11.016 5.793 1 98.38 381 LYS B N 1
ATOM 7897 C CA . LYS B 1 381 ? -4.207 -10.023 6.457 1 98.38 381 LYS B CA 1
ATOM 7898 C C . LYS B 1 381 ? -3.65 -9.016 5.457 1 98.38 381 LYS B C 1
ATOM 7900 O O . LYS B 1 381 ? -3.525 -7.828 5.77 1 98.38 381 LYS B O 1
ATOM 7905 N N . GLY B 1 382 ? -3.318 -9.531 4.258 1 98 382 GLY B N 1
ATOM 7906 C CA . GLY B 1 382 ? -2.879 -8.633 3.195 1 98 382 GLY B CA 1
ATOM 7907 C C . GLY B 1 382 ? -3.947 -7.648 2.766 1 98 382 GLY B C 1
ATOM 7908 O O . GLY B 1 382 ? -3.678 -6.453 2.635 1 98 382 GLY B O 1
ATOM 7909 N N . VAL B 1 383 ? -5.191 -8.117 2.555 1 98.12 383 VAL B N 1
ATOM 7910 C CA . VAL B 1 383 ? -6.297 -7.246 2.164 1 98.12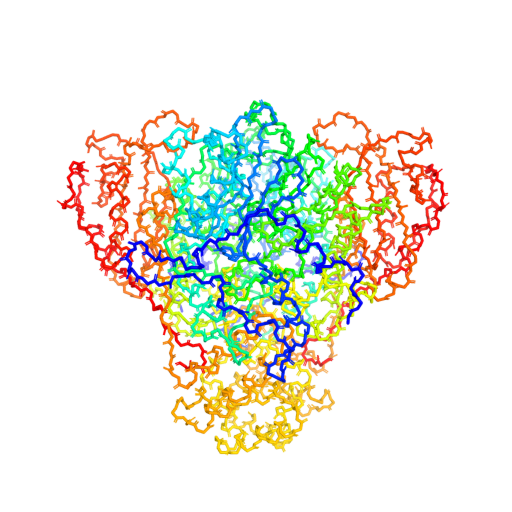 383 VAL B CA 1
ATOM 7911 C C . VAL B 1 383 ? -6.543 -6.203 3.25 1 98.12 383 VAL B C 1
ATOM 7913 O O . VAL B 1 383 ? -6.723 -5.02 2.951 1 98.12 383 VAL B O 1
ATOM 7916 N N . TYR B 1 384 ? -6.562 -6.641 4.488 1 98.12 384 TYR B N 1
ATOM 7917 C CA . TYR B 1 384 ? -6.727 -5.719 5.609 1 98.12 384 TYR B CA 1
ATOM 7918 C C . TYR B 1 384 ? -5.648 -4.645 5.594 1 98.12 384 TYR B C 1
ATOM 7920 O O . TYR B 1 384 ? -5.945 -3.455 5.734 1 98.12 384 TYR B O 1
ATOM 7928 N N . ASP B 1 385 ? -4.445 -5.078 5.438 1 97.5 385 ASP B N 1
ATOM 7929 C CA . ASP B 1 385 ? -3.291 -4.188 5.457 1 97.5 385 ASP B CA 1
ATOM 7930 C C . ASP B 1 385 ? -3.389 -3.143 4.344 1 97.5 385 ASP B C 1
ATOM 7932 O O . ASP B 1 385 ? -3.016 -1.984 4.539 1 97.5 385 ASP B O 1
ATOM 7936 N N . LYS B 1 386 ? -3.861 -3.551 3.227 1 96.31 386 LYS B N 1
ATOM 7937 C CA . LYS B 1 386 ? -3.986 -2.646 2.088 1 96.31 386 LYS B CA 1
ATOM 7938 C C . LYS B 1 386 ? -4.84 -1.432 2.439 1 96.31 386 LYS B C 1
ATOM 7940 O O . LYS B 1 386 ? -4.547 -0.315 2.006 1 96.31 386 LYS B O 1
ATOM 7945 N N . TYR B 1 387 ? -5.867 -1.602 3.223 1 96 387 TYR B N 1
ATOM 7946 C CA . TYR B 1 387 ? -6.844 -0.542 3.434 1 96 387 TYR B CA 1
ATOM 7947 C C . TYR B 1 387 ? -6.617 0.151 4.773 1 96 387 TYR B C 1
ATOM 7949 O O . TYR B 1 387 ? -6.918 1.338 4.922 1 96 387 TYR B O 1
ATOM 7957 N N . MET B 1 388 ? -6.074 -0.618 5.742 1 96.75 388 MET B N 1
ATOM 7958 C CA . MET B 1 388 ? -6.098 -0.087 7.105 1 96.75 388 MET B CA 1
ATOM 7959 C C . MET B 1 388 ? -4.684 0.066 7.652 1 96.75 388 MET B C 1
ATOM 7961 O O . MET B 1 388 ? -4.465 0.791 8.625 1 96.75 388 MET B O 1
ATOM 7965 N N . GLY B 1 389 ? -3.688 -0.67 7.113 1 95.81 389 GLY B N 1
ATOM 7966 C CA . GLY B 1 389 ? -2.314 -0.594 7.586 1 95.81 389 GLY B CA 1
ATOM 7967 C C . GLY B 1 389 ? -2.025 -1.548 8.727 1 95.81 389 GLY B C 1
ATOM 7968 O O . GLY B 1 389 ? -2.775 -2.498 8.961 1 95.81 389 GLY B O 1
ATOM 7969 N N . TRP B 1 390 ? -0.881 -1.318 9.398 1 95.25 390 TRP B N 1
ATOM 7970 C CA . TRP B 1 390 ? -0.31 -2.264 10.352 1 95.25 390 TRP B CA 1
ATOM 7971 C C . TRP B 1 390 ? -1.04 -2.195 11.688 1 95.25 390 TRP B C 1
ATOM 7973 O O . TRP B 1 390 ? -1.153 -3.201 12.398 1 95.25 390 TRP B O 1
ATOM 7983 N N . PHE B 1 391 ? -1.551 -0.957 12.086 1 97.25 391 PHE B N 1
ATOM 7984 C CA . PHE B 1 391 ? -2.104 -0.701 13.414 1 97.25 391 PHE B CA 1
ATOM 7985 C C . PHE B 1 391 ? -3.566 -1.12 13.477 1 97.25 391 PHE B C 1
ATOM 7987 O O . PHE B 1 391 ? -4.355 -0.777 12.594 1 97.25 391 PHE B O 1
ATOM 7994 N N . ASP B 1 392 ? -3.988 -1.817 14.523 1 95.56 392 ASP B N 1
ATOM 7995 C CA . ASP B 1 392 ? -5.352 -2.332 14.555 1 95.56 392 ASP B CA 1
ATOM 7996 C C . ASP B 1 392 ? -6.242 -1.471 15.453 1 95.56 392 ASP B C 1
ATOM 7998 O O . ASP B 1 392 ? -7.387 -1.833 15.734 1 95.56 392 ASP B O 1
ATOM 8002 N N . GLY B 1 393 ? -5.688 -0.361 16.031 1 96.94 393 GLY B N 1
ATOM 8003 C CA . GLY B 1 393 ? -6.496 0.589 16.781 1 96.94 393 GLY B CA 1
ATOM 8004 C C . GLY B 1 393 ? -6.352 0.441 18.281 1 96.94 393 GLY B C 1
ATOM 8005 O O . GLY B 1 393 ? -6.711 1.348 19.031 1 96.94 393 GLY B O 1
ATOM 8006 N N . ASN B 1 394 ? -5.859 -0.726 18.75 1 98.5 394 ASN B N 1
ATOM 8007 C CA . ASN B 1 394 ? -5.719 -0.966 20.188 1 98.5 394 ASN B CA 1
ATOM 8008 C C . ASN B 1 394 ? -4.527 -0.214 20.766 1 98.5 394 ASN B C 1
ATOM 8010 O O . ASN B 1 394 ? -3.379 -0.485 20.406 1 98.5 394 ASN B O 1
ATOM 8014 N N . PRO B 1 395 ? -4.738 0.665 21.781 1 98.62 395 PRO B N 1
ATOM 8015 C CA . PRO B 1 395 ? -3.67 1.518 22.312 1 98.62 395 PRO B CA 1
ATOM 8016 C C . PRO B 1 395 ? -2.504 0.716 22.875 1 98.62 395 PRO B C 1
ATOM 8018 O O . PRO B 1 395 ? -1.362 1.182 22.859 1 98.62 395 PRO B O 1
ATOM 8021 N N . SER B 1 396 ? -2.777 -0.49 23.391 1 98.5 396 SER B N 1
ATOM 8022 C CA . SER B 1 396 ? -1.722 -1.298 24 1 98.5 396 SER B CA 1
ATOM 8023 C C . SER B 1 396 ? -0.69 -1.722 22.953 1 98.5 396 SER B C 1
ATOM 8025 O O . SER B 1 396 ? 0.426 -2.113 23.297 1 98.5 396 SER B O 1
ATOM 8027 N N . LYS B 1 397 ? -1.015 -1.594 21.703 1 97.25 397 LYS B N 1
ATOM 8028 C CA . LYS B 1 397 ? -0.141 -2.037 20.625 1 97.25 397 LYS B CA 1
ATOM 8029 C C . LYS B 1 397 ? 0.527 -0.85 19.938 1 97.25 397 LYS B C 1
ATOM 8031 O O . LYS B 1 397 ? 1.229 -1.02 18.938 1 97.25 397 LYS B O 1
ATOM 8036 N N . LEU B 1 398 ? 0.326 0.329 20.391 1 97.75 398 LEU B N 1
ATOM 8037 C CA . LEU B 1 398 ? 0.834 1.553 19.781 1 97.75 398 LEU B CA 1
ATOM 8038 C C . LEU B 1 398 ? 2.338 1.681 20 1 97.75 398 LEU B C 1
ATOM 8040 O O . LEU B 1 398 ? 3.064 2.1 19.094 1 97.75 398 LEU B O 1
ATOM 8044 N N . TRP B 1 399 ? 2.814 1.287 21.156 1 97.81 399 TRP B N 1
ATOM 8045 C CA . TRP B 1 399 ? 4.211 1.488 21.531 1 97.81 399 TRP B CA 1
ATOM 8046 C C . TRP B 1 399 ? 4.766 0.256 22.25 1 97.81 399 TRP B C 1
ATOM 8048 O O . TRP B 1 399 ? 5.266 0.351 23.375 1 97.81 399 TRP B O 1
ATOM 8058 N N . PRO B 1 400 ? 4.801 -0.864 21.578 1 97.12 400 PRO B N 1
ATOM 8059 C CA . PRO B 1 400 ? 5.367 -2.074 22.172 1 97.12 400 PRO B CA 1
ATOM 8060 C C . PRO B 1 400 ? 6.891 -2.025 22.266 1 97.12 400 PRO B C 1
ATOM 8062 O O . PRO B 1 400 ? 7.535 -1.243 21.562 1 97.12 400 PRO B O 1
ATOM 8065 N N . HIS B 1 401 ? 7.438 -2.824 23.188 1 98.31 401 HIS B N 1
ATOM 8066 C CA . HIS B 1 401 ? 8.883 -3.006 23.25 1 98.31 401 HIS B CA 1
ATOM 8067 C C . HIS B 1 401 ? 9.391 -3.809 22.062 1 98.31 401 HIS B C 1
ATOM 8069 O O . HIS B 1 401 ? 8.609 -4.441 21.359 1 98.31 401 HIS B O 1
ATOM 8075 N N . THR B 1 402 ? 10.719 -3.742 21.766 1 98.19 402 THR B N 1
ATOM 8076 C CA . THR B 1 402 ? 11.32 -4.555 20.719 1 98.19 402 THR B CA 1
ATOM 8077 C C . THR B 1 402 ? 11.141 -6.043 21.016 1 98.19 402 THR B C 1
ATOM 8079 O O . THR B 1 402 ? 10.883 -6.426 22.156 1 98.19 402 THR B O 1
ATOM 8082 N N . PRO B 1 403 ? 11.281 -6.902 20.016 1 97.69 403 PRO B N 1
ATOM 8083 C CA . PRO B 1 403 ? 11.039 -8.336 20.219 1 97.69 403 PRO B CA 1
ATOM 8084 C C . PRO B 1 403 ? 11.891 -8.93 21.344 1 97.69 403 PRO B C 1
ATOM 8086 O O . PRO B 1 403 ? 11.375 -9.656 22.188 1 97.69 403 PRO B O 1
ATOM 8089 N N . ALA B 1 404 ? 13.156 -8.594 21.422 1 98.38 404 ALA B N 1
ATOM 8090 C CA . ALA B 1 404 ? 14.031 -9.133 22.469 1 98.38 404 ALA B CA 1
ATOM 8091 C C . ALA B 1 404 ? 13.664 -8.57 23.844 1 98.38 404 ALA B C 1
ATOM 8093 O O . ALA B 1 404 ? 13.633 -9.305 24.828 1 98.38 404 ALA B O 1
ATOM 8094 N N . ASP B 1 405 ? 13.359 -7.25 23.922 1 98.56 405 ASP B N 1
ATOM 8095 C CA . ASP B 1 405 ? 12.977 -6.609 25.172 1 98.56 405 ASP B CA 1
ATOM 8096 C C . ASP B 1 405 ? 11.648 -7.156 25.688 1 98.56 405 ASP B C 1
ATOM 8098 O O . ASP B 1 405 ? 11.492 -7.406 26.875 1 98.56 405 ASP B O 1
ATOM 8102 N N . GLU B 1 406 ? 10.727 -7.324 24.797 1 98.25 406 GLU B N 1
ATOM 8103 C CA . GLU B 1 406 ? 9.422 -7.867 25.156 1 98.25 406 GLU B CA 1
ATOM 8104 C C . GLU B 1 406 ? 9.539 -9.312 25.625 1 98.25 406 GLU B C 1
ATOM 8106 O O . GLU B 1 406 ? 8.914 -9.703 26.609 1 98.25 406 GLU B O 1
ATOM 8111 N N . ALA B 1 407 ? 10.312 -10.078 24.891 1 98.69 407 ALA B N 1
ATOM 8112 C CA . ALA B 1 407 ? 10.531 -11.484 25.234 1 98.69 407 ALA B CA 1
ATOM 8113 C C . ALA B 1 407 ? 11.094 -11.633 26.641 1 98.69 407 ALA B C 1
ATOM 8115 O O . ALA B 1 407 ? 10.641 -12.484 27.406 1 98.69 407 ALA B O 1
ATOM 8116 N N . THR B 1 408 ? 12.055 -10.781 26.969 1 98.75 408 THR B N 1
ATOM 8117 C CA . THR B 1 408 ? 12.68 -10.812 28.281 1 98.75 408 THR B CA 1
ATOM 8118 C C . THR B 1 408 ? 11.648 -10.539 29.375 1 98.75 408 THR B C 1
ATOM 8120 O O . THR B 1 408 ? 11.641 -11.211 30.406 1 98.75 408 THR B O 1
ATOM 8123 N N . ARG B 1 409 ? 10.742 -9.68 29.172 1 98.75 409 ARG B N 1
ATOM 8124 C CA . ARG B 1 409 ? 9.711 -9.312 30.141 1 98.75 409 ARG B CA 1
ATOM 8125 C C . ARG B 1 409 ? 8.664 -10.414 30.266 1 98.75 409 ARG B C 1
ATOM 8127 O O . ARG B 1 409 ? 8.211 -10.719 31.375 1 98.75 409 ARG B O 1
ATOM 8134 N N . TYR B 1 410 ? 8.281 -11.016 29.141 1 98.75 410 TYR B N 1
ATOM 8135 C CA . TYR B 1 410 ? 7.332 -12.125 29.172 1 98.75 410 TYR B CA 1
ATOM 8136 C C . TYR B 1 410 ? 7.902 -13.305 29.953 1 98.75 410 TYR B C 1
ATOM 8138 O O . TYR B 1 410 ? 7.227 -13.883 30.812 1 98.75 410 TYR B O 1
ATOM 8146 N N . VAL B 1 411 ? 9.164 -13.656 29.625 1 98.81 411 VAL B N 1
ATOM 8147 C CA . VAL B 1 411 ? 9.805 -14.797 30.281 1 98.81 411 VAL B CA 1
ATOM 8148 C C . VAL B 1 411 ? 9.883 -14.555 31.781 1 98.81 411 VAL B C 1
ATOM 8150 O O . VAL B 1 411 ? 9.562 -15.445 32.594 1 98.81 411 VAL B O 1
ATOM 8153 N N . ALA B 1 412 ? 10.242 -13.328 32.156 1 98.62 412 ALA B N 1
ATOM 8154 C CA . ALA B 1 412 ? 10.305 -12.977 33.562 1 98.62 412 ALA B CA 1
ATOM 8155 C C . ALA B 1 412 ? 8.922 -13.07 34.219 1 98.62 412 ALA B C 1
ATOM 8157 O O . ALA B 1 412 ? 8.789 -13.57 35.344 1 98.62 412 ALA B O 1
ATOM 8158 N N . SER B 1 413 ? 7.895 -12.688 33.531 1 98.62 413 SER B N 1
ATOM 8159 C CA . SER B 1 413 ? 6.535 -12.625 34.062 1 98.62 413 SER B CA 1
ATOM 8160 C C . SER B 1 413 ? 5.934 -14.023 34.188 1 98.62 413 SER B C 1
ATOM 8162 O O . SER B 1 413 ? 4.945 -14.219 34.906 1 98.62 413 SER B O 1
ATOM 8164 N N . MET B 1 414 ? 6.535 -14.992 33.438 1 98.44 414 MET B N 1
ATOM 8165 C CA . MET B 1 414 ? 6.02 -16.359 33.469 1 98.44 414 MET B CA 1
ATOM 8166 C C . MET B 1 414 ? 6.879 -17.25 34.344 1 98.44 414 MET B C 1
ATOM 8168 O O . MET B 1 414 ? 6.73 -18.469 34.344 1 98.44 414 MET B O 1
ATOM 8172 N N . GLY B 1 415 ? 7.773 -16.688 35.062 1 97.62 415 GLY B N 1
ATOM 8173 C CA . GLY B 1 415 ? 8.5 -17.438 36.062 1 97.62 415 GLY B CA 1
ATOM 8174 C C . GLY B 1 415 ? 9.883 -17.875 35.625 1 97.62 415 GLY B C 1
ATOM 8175 O O . GLY B 1 415 ? 10.531 -18.688 36.281 1 97.62 415 GLY B O 1
ATOM 8176 N N . GLY B 1 416 ? 10.328 -17.344 34.469 1 98.19 416 GLY B N 1
ATOM 8177 C CA . GLY B 1 416 ? 11.664 -17.672 34 1 98.19 416 GLY B CA 1
ATOM 8178 C C . GLY B 1 416 ? 11.664 -18.656 32.844 1 98.19 416 GLY B C 1
ATOM 8179 O O . GLY B 1 416 ? 10.641 -19.281 32.562 1 98.19 416 GLY B O 1
ATOM 8180 N N . SER B 1 417 ? 12.797 -18.891 32.25 1 98.56 417 SER B N 1
ATOM 8181 C CA . SER B 1 417 ? 12.938 -19.672 31.016 1 98.56 417 SER B CA 1
ATOM 8182 C C . SER B 1 417 ? 12.531 -21.125 31.234 1 98.56 417 SER B C 1
ATOM 8184 O O . SER B 1 417 ? 11.867 -21.719 30.375 1 98.56 417 SER B O 1
ATOM 8186 N N . ASP B 1 418 ? 12.93 -21.688 32.375 1 98.31 418 ASP B N 1
ATOM 8187 C CA . ASP B 1 418 ? 12.625 -23.078 32.656 1 98.31 418 ASP B CA 1
ATOM 8188 C C . ASP B 1 418 ? 11.117 -23.297 32.75 1 98.31 418 ASP B C 1
ATOM 8190 O O . ASP B 1 418 ? 10.578 -24.281 32.25 1 98.31 418 ASP B O 1
ATOM 8194 N N . GLN B 1 419 ? 10.531 -22.391 33.438 1 98.44 419 GLN B N 1
ATOM 8195 C CA . GLN B 1 419 ? 9.086 -22.5 33.594 1 98.44 419 GLN B CA 1
ATOM 8196 C C . GLN B 1 419 ? 8.352 -22.312 32.281 1 98.44 419 GLN B C 1
ATOM 8198 O O . GLN B 1 419 ? 7.363 -22.984 32 1 98.44 419 GLN B O 1
ATOM 8203 N N . VAL B 1 420 ? 8.797 -21.375 31.469 1 98.81 420 VAL B N 1
ATOM 8204 C CA . VAL B 1 420 ? 8.172 -21.141 30.172 1 98.81 420 VAL B CA 1
ATOM 8205 C C . VAL B 1 420 ? 8.352 -22.359 29.281 1 98.81 420 VAL B C 1
ATOM 8207 O O . VAL B 1 420 ? 7.434 -22.75 28.562 1 98.81 420 VAL B O 1
ATOM 8210 N N . LEU B 1 421 ? 9.547 -22.922 29.312 1 98.62 421 LEU B N 1
ATOM 8211 C CA . LEU B 1 421 ? 9.805 -24.125 28.547 1 98.62 421 LEU B CA 1
ATOM 8212 C C . LEU B 1 421 ? 8.852 -25.25 28.953 1 98.62 421 LEU B C 1
ATOM 8214 O O . LEU B 1 421 ? 8.297 -25.938 28.109 1 98.62 421 LEU B O 1
ATOM 8218 N N . ALA B 1 422 ? 8.695 -25.406 30.234 1 98.62 422 ALA B N 1
ATOM 8219 C CA . ALA B 1 422 ? 7.781 -26.438 30.75 1 98.62 422 ALA B CA 1
ATOM 8220 C C . ALA B 1 422 ? 6.348 -26.156 30.297 1 98.62 422 ALA B C 1
ATOM 8222 O O . ALA B 1 422 ? 5.629 -27.078 29.906 1 98.62 422 ALA B O 1
ATOM 8223 N N . THR B 1 423 ? 5.934 -24.922 30.406 1 98.81 423 THR B N 1
ATOM 8224 C CA . THR B 1 423 ? 4.594 -24.531 29.984 1 98.81 423 THR B CA 1
ATOM 8225 C C . THR B 1 423 ? 4.402 -24.797 28.5 1 98.81 423 THR B C 1
ATOM 8227 O O . THR B 1 423 ? 3.338 -25.25 28.078 1 98.81 423 THR B O 1
ATOM 8230 N N . ALA B 1 424 ? 5.422 -24.453 27.703 1 98.88 424 ALA B N 1
ATOM 8231 C CA . ALA B 1 424 ? 5.363 -24.719 26.266 1 98.88 424 ALA B CA 1
ATOM 8232 C C . ALA B 1 424 ? 5.176 -26.203 25.984 1 98.88 424 ALA B C 1
ATOM 8234 O O . ALA B 1 424 ? 4.41 -26.578 25.094 1 98.88 424 ALA B O 1
ATOM 8235 N N . LYS B 1 425 ? 5.887 -27.031 26.672 1 98.69 425 LYS B N 1
ATOM 8236 C CA . LYS B 1 425 ? 5.762 -28.469 26.516 1 98.69 425 LYS B CA 1
ATOM 8237 C C . LYS B 1 425 ? 4.348 -28.953 26.844 1 98.69 425 LYS B C 1
ATOM 8239 O O . LYS B 1 425 ? 3.834 -29.875 26.203 1 98.69 425 LYS B O 1
ATOM 8244 N N . ASP B 1 426 ? 3.717 -28.344 27.859 1 98.75 426 ASP B N 1
ATOM 8245 C CA . ASP B 1 426 ? 2.324 -28.641 28.172 1 98.75 426 ASP B CA 1
ATOM 8246 C C . ASP B 1 426 ? 1.41 -28.328 26.984 1 98.75 426 ASP B C 1
ATOM 8248 O O . ASP B 1 426 ? 0.494 -29.094 26.688 1 98.75 426 ASP B O 1
ATOM 8252 N N . TYR B 1 427 ? 1.604 -27.172 26.391 1 98.81 427 TYR B N 1
ATOM 8253 C CA . TYR B 1 427 ? 0.794 -26.797 25.234 1 98.81 427 TYR B CA 1
ATOM 8254 C C . TYR B 1 427 ? 1.054 -27.734 24.062 1 98.81 427 TYR B C 1
ATOM 8256 O O . TYR B 1 427 ? 0.137 -28.062 23.297 1 98.81 427 TYR B O 1
ATOM 8264 N N . ILE B 1 428 ? 2.336 -28.156 23.875 1 98.81 428 ILE B N 1
ATOM 8265 C CA . ILE B 1 428 ? 2.65 -29.141 22.844 1 98.81 428 ILE B CA 1
ATOM 8266 C C . ILE B 1 428 ? 1.853 -30.406 23.094 1 98.81 428 ILE B C 1
ATOM 8268 O O . ILE B 1 428 ? 1.24 -30.953 22.172 1 98.81 428 ILE B O 1
ATOM 8272 N N . ALA B 1 429 ? 1.848 -30.875 24.297 1 98.5 429 ALA B N 1
ATOM 8273 C CA . ALA B 1 429 ? 1.157 -32.125 24.672 1 98.5 429 ALA B CA 1
ATOM 8274 C C . ALA B 1 429 ? -0.342 -32 24.422 1 98.5 429 ALA B C 1
ATOM 8276 O O . ALA B 1 429 ? -0.994 -33 24.078 1 98.5 429 ALA B O 1
ATOM 8277 N N . LYS B 1 430 ? -0.88 -30.797 24.531 1 98.19 430 LYS B N 1
ATOM 8278 C CA . LYS B 1 430 ? -2.305 -30.547 24.312 1 98.19 430 LYS B CA 1
ATOM 8279 C C . LYS B 1 430 ? -2.6 -30.281 22.844 1 98.19 430 LYS B C 1
ATOM 8281 O O . LYS B 1 430 ? -3.746 -30.016 22.484 1 98.19 430 LYS B O 1
ATOM 8286 N N . GLY B 1 431 ? -1.601 -30.25 22.047 1 98.06 431 GLY B N 1
ATOM 8287 C CA . GLY B 1 431 ? -1.768 -30.078 20.609 1 98.06 431 GLY B CA 1
ATOM 8288 C C . GLY B 1 431 ? -1.818 -28.625 20.172 1 98.06 431 GLY B C 1
ATOM 8289 O O . GLY B 1 431 ? -2.125 -28.328 19.016 1 98.06 431 GLY B O 1
ATOM 8290 N N . ASP B 1 432 ? -1.608 -27.703 21.094 1 98.69 432 ASP B N 1
ATOM 8291 C CA . ASP B 1 432 ? -1.585 -26.281 20.766 1 98.69 432 ASP B CA 1
ATOM 8292 C C . ASP B 1 432 ? -0.178 -25.828 20.375 1 98.69 432 ASP B C 1
ATOM 8294 O O . ASP B 1 432 ? 0.452 -25.062 21.109 1 98.69 432 ASP B O 1
ATOM 8298 N N . LEU B 1 433 ? 0.253 -26.188 19.188 1 98.88 433 LEU B N 1
ATOM 8299 C CA . LEU B 1 433 ? 1.599 -25.922 18.688 1 98.88 433 LEU B CA 1
ATOM 8300 C C . LEU B 1 433 ? 1.769 -24.438 18.391 1 98.88 433 LEU B C 1
ATOM 8302 O O . LEU B 1 433 ? 2.871 -23.891 18.5 1 98.88 433 LEU B O 1
ATOM 8306 N N . ARG B 1 434 ? 0.678 -23.766 18 1 98.56 434 ARG B N 1
ATOM 8307 C CA . ARG B 1 434 ? 0.722 -22.344 17.672 1 98.56 434 ARG B CA 1
ATOM 8308 C C . ARG B 1 434 ? 1.214 -21.531 18.875 1 98.56 434 ARG B C 1
ATOM 8310 O O . ARG B 1 434 ? 2.143 -20.734 18.75 1 98.56 434 ARG B O 1
ATOM 8317 N N . PHE B 1 435 ? 0.602 -21.719 20 1 98.81 435 PHE B N 1
ATOM 8318 C CA . PHE B 1 435 ? 0.972 -20.922 21.172 1 98.81 435 PHE B CA 1
ATOM 8319 C C . PHE B 1 435 ? 2.297 -21.406 21.75 1 98.81 435 PHE B C 1
ATOM 8321 O O . PHE B 1 435 ? 3.07 -20.609 22.297 1 98.81 435 PHE B O 1
ATOM 8328 N N . ALA B 1 436 ? 2.568 -22.766 21.609 1 98.88 436 ALA B N 1
ATOM 8329 C CA . ALA B 1 436 ? 3.885 -23.25 22 1 98.88 436 ALA B CA 1
ATOM 8330 C C . ALA B 1 436 ? 4.992 -22.516 21.266 1 98.88 436 ALA B C 1
ATOM 8332 O O . ALA B 1 436 ? 6.02 -22.172 21.844 1 98.88 436 ALA B O 1
ATOM 8333 N N . ALA B 1 437 ? 4.809 -22.312 19.938 1 98.94 437 ALA B N 1
ATOM 8334 C CA . ALA B 1 437 ? 5.781 -21.578 19.141 1 98.94 437 ALA B CA 1
ATOM 8335 C C . ALA B 1 437 ? 5.977 -20.172 19.688 1 98.94 437 ALA B C 1
ATOM 8337 O O . ALA B 1 437 ? 7.105 -19.672 19.75 1 98.94 437 ALA B O 1
ATOM 8338 N N . THR B 1 438 ? 4.883 -19.516 20.109 1 98.81 438 THR B N 1
ATOM 8339 C CA . THR B 1 438 ? 4.934 -18.172 20.656 1 98.81 438 THR B CA 1
ATOM 8340 C C . THR B 1 438 ? 5.777 -18.141 21.938 1 98.81 438 THR B C 1
ATOM 8342 O O . THR B 1 438 ? 6.66 -17.297 22.078 1 98.81 438 THR B O 1
ATOM 8345 N N . LEU B 1 439 ? 5.508 -19.047 22.859 1 98.88 439 LEU B N 1
ATOM 8346 C CA . LEU B 1 439 ? 6.211 -19.109 24.141 1 98.88 439 LEU B CA 1
ATOM 8347 C C . LEU B 1 439 ? 7.695 -19.391 23.938 1 98.88 439 LEU B C 1
ATOM 8349 O O . LEU B 1 439 ? 8.547 -18.734 24.531 1 98.88 439 LEU B O 1
ATOM 8353 N N . LEU B 1 440 ? 7.973 -20.406 23.125 1 98.94 440 LEU B N 1
ATOM 8354 C CA . LEU B 1 440 ? 9.352 -20.812 22.891 1 98.94 440 LEU B CA 1
ATOM 8355 C C . LEU B 1 440 ? 10.141 -19.703 22.203 1 98.94 440 LEU B C 1
ATOM 8357 O O . LEU B 1 440 ? 11.328 -19.516 22.469 1 98.94 440 LEU B O 1
ATOM 8361 N N . ASN B 1 441 ? 9.477 -19.016 21.266 1 98.88 441 ASN B N 1
ATOM 8362 C CA . ASN B 1 441 ? 10.109 -17.859 20.641 1 98.88 441 ASN B CA 1
ATOM 8363 C C . ASN B 1 441 ? 10.508 -16.812 21.672 1 98.88 441 ASN B C 1
ATOM 8365 O O . ASN B 1 441 ? 11.57 -16.188 21.547 1 98.88 441 ASN B O 1
ATOM 8369 N N . HIS B 1 442 ? 9.672 -16.547 22.688 1 98.81 442 HIS B N 1
ATOM 8370 C CA . HIS B 1 442 ? 10.031 -15.617 23.75 1 98.81 442 HIS B CA 1
ATOM 8371 C C . HIS B 1 442 ? 11.297 -16.062 24.469 1 98.81 442 HIS B C 1
ATOM 8373 O O . HIS B 1 442 ? 12.172 -15.242 24.766 1 98.81 442 HIS B O 1
ATOM 8379 N N . VAL B 1 443 ? 11.383 -17.344 24.781 1 98.88 443 VAL B N 1
ATOM 8380 C CA . VAL B 1 443 ? 12.555 -17.844 25.5 1 98.88 443 VAL B CA 1
ATOM 8381 C C . VAL B 1 443 ? 13.805 -17.656 24.656 1 98.88 443 VAL B C 1
ATOM 8383 O O . VAL B 1 443 ? 14.836 -17.203 25.156 1 98.88 443 VAL B O 1
ATOM 8386 N N . VAL B 1 444 ? 13.719 -17.969 23.344 1 98.88 444 VAL B N 1
ATOM 8387 C CA . VAL B 1 444 ? 14.859 -17.859 22.453 1 98.88 444 VAL B CA 1
ATOM 8388 C C . VAL B 1 444 ? 15.273 -16.391 22.312 1 98.88 444 VAL B C 1
ATOM 8390 O O . VAL B 1 444 ? 16.469 -16.078 22.312 1 98.88 444 VAL B O 1
ATOM 8393 N N . PHE B 1 445 ? 14.344 -15.453 22.219 1 98.75 445 PHE B N 1
ATOM 8394 C CA . PHE B 1 445 ? 14.656 -14.047 22.031 1 98.75 445 PHE B CA 1
ATOM 8395 C C . PHE B 1 445 ? 15.133 -13.414 23.328 1 98.75 445 PHE B C 1
ATOM 8397 O O . PHE B 1 445 ? 15.859 -12.414 23.312 1 98.75 445 PHE B O 1
ATOM 8404 N N . ALA B 1 446 ? 14.727 -13.969 24.453 1 98.69 446 ALA B N 1
ATOM 8405 C CA . ALA B 1 446 ? 15.227 -13.5 25.75 1 98.69 446 ALA B CA 1
ATOM 8406 C C . ALA B 1 446 ? 16.656 -13.969 25.984 1 98.69 446 ALA B C 1
ATOM 8408 O O . ALA B 1 446 ? 17.453 -13.281 26.641 1 98.69 446 ALA B O 1
ATOM 8409 N N . ASP B 1 447 ? 17 -15.203 25.516 1 98.06 447 ASP B N 1
ATOM 8410 C CA . ASP B 1 447 ? 18.312 -15.82 25.641 1 98.06 447 ASP B CA 1
ATOM 8411 C C . ASP B 1 447 ? 18.609 -16.734 24.453 1 98.06 447 ASP B C 1
ATOM 8413 O O . ASP B 1 447 ? 18.234 -17.906 24.453 1 98.06 447 ASP B O 1
ATOM 8417 N N . ASP B 1 448 ? 19.344 -16.266 23.438 1 95.88 448 ASP B N 1
ATOM 8418 C CA . ASP B 1 448 ? 19.547 -17.031 22.219 1 95.88 448 ASP B CA 1
ATOM 8419 C C . ASP B 1 448 ? 20.578 -18.141 22.422 1 95.88 448 ASP B C 1
ATOM 8421 O O . ASP B 1 448 ? 20.922 -18.859 21.484 1 95.88 448 ASP B O 1
ATOM 8425 N N . GLN B 1 449 ? 21.062 -18.297 23.688 1 96.94 449 GLN B N 1
ATOM 8426 C CA . GLN B 1 449 ? 21.984 -19.391 24.016 1 96.94 449 GLN B CA 1
ATOM 8427 C C . GLN B 1 449 ? 21.25 -20.562 24.641 1 96.94 449 GLN B C 1
ATOM 8429 O O . GLN B 1 449 ? 21.844 -21.594 24.938 1 96.94 449 GLN B O 1
ATOM 8434 N N . ASN B 1 450 ? 19.953 -20.406 24.812 1 98.06 450 ASN B N 1
ATOM 8435 C CA . ASN B 1 450 ? 19.156 -21.484 25.391 1 98.06 450 ASN B CA 1
ATOM 8436 C C . ASN B 1 450 ? 18.938 -22.609 24.391 1 98.06 450 ASN B C 1
ATOM 8438 O O . ASN B 1 450 ? 17.906 -22.641 23.703 1 98.06 450 ASN B O 1
ATOM 8442 N N . THR B 1 451 ? 19.734 -23.609 24.406 1 97.94 451 THR B N 1
ATOM 8443 C CA . THR B 1 451 ? 19.734 -24.672 23.406 1 97.94 451 THR B CA 1
ATOM 8444 C C . THR B 1 451 ? 18.484 -25.531 23.531 1 97.94 451 THR B C 1
ATOM 8446 O O . THR B 1 451 ? 17.969 -26.016 22.516 1 97.94 451 THR B O 1
ATOM 8449 N N . ASP B 1 452 ? 18.016 -25.734 24.766 1 98.44 452 ASP B N 1
ATOM 8450 C CA . ASP B 1 452 ? 16.797 -26.531 24.969 1 98.44 452 ASP B CA 1
ATOM 8451 C C . ASP B 1 452 ? 15.594 -25.875 24.297 1 98.44 452 ASP B C 1
ATOM 8453 O O . ASP B 1 452 ? 14.812 -26.547 23.625 1 98.44 452 ASP B O 1
ATOM 8457 N N . ALA B 1 453 ? 15.492 -24.594 24.516 1 98.62 453 ALA B N 1
ATOM 8458 C CA . ALA B 1 453 ? 14.391 -23.859 23.906 1 98.62 453 ALA B CA 1
ATOM 8459 C C . ALA B 1 453 ? 14.492 -23.859 22.375 1 98.62 453 ALA B C 1
ATOM 8461 O O . ALA B 1 453 ? 13.492 -24 21.688 1 98.62 453 ALA B O 1
ATOM 8462 N N . LYS B 1 454 ? 15.688 -23.641 21.844 1 98.75 454 LYS B N 1
ATOM 8463 C CA . LYS B 1 454 ? 15.898 -23.656 20.406 1 98.75 454 LYS B CA 1
ATOM 8464 C C . LYS B 1 454 ? 15.508 -25.016 19.812 1 98.75 454 LYS B C 1
ATOM 8466 O O . LYS B 1 454 ? 14.844 -25.062 18.781 1 98.75 454 LYS B O 1
ATOM 8471 N N . ASN B 1 455 ? 15.961 -26.078 20.469 1 98.69 455 ASN B N 1
ATOM 8472 C CA . ASN B 1 455 ? 15.648 -27.422 19.984 1 98.69 455 ASN B CA 1
ATOM 8473 C C . ASN B 1 455 ? 14.148 -27.703 20.016 1 98.69 455 ASN B C 1
ATOM 8475 O O . ASN B 1 455 ? 13.602 -28.266 19.062 1 98.69 455 ASN B O 1
ATOM 8479 N N . GLU B 1 456 ? 13.523 -27.328 21.109 1 98.81 456 GLU B N 1
ATOM 8480 C CA . GLU B 1 456 ? 12.078 -27.547 21.219 1 98.81 456 GLU B CA 1
ATOM 8481 C C . GLU B 1 456 ? 11.312 -26.719 20.188 1 98.81 456 GLU B C 1
ATOM 8483 O O . GLU B 1 456 ? 10.367 -27.219 19.578 1 98.81 456 GLU B O 1
ATOM 8488 N N . LEU B 1 457 ? 11.734 -25.438 20.016 1 98.94 457 LEU B N 1
ATOM 8489 C CA . LEU B 1 457 ? 11.094 -24.594 19.031 1 98.94 457 LEU B CA 1
ATOM 8490 C C . LEU B 1 457 ? 11.266 -25.156 17.625 1 98.94 457 LEU B C 1
ATOM 8492 O O . LEU B 1 457 ? 10.336 -25.156 16.828 1 98.94 457 LEU B O 1
ATOM 8496 N N . ALA B 1 458 ? 12.461 -25.625 17.312 1 98.88 458 ALA B N 1
ATOM 8497 C CA . ALA B 1 458 ? 12.719 -26.266 16.031 1 98.88 458 ALA B CA 1
ATOM 8498 C C . ALA B 1 458 ? 11.781 -27.453 15.812 1 98.88 458 ALA B C 1
ATOM 8500 O O . ALA B 1 458 ? 11.273 -27.656 14.711 1 98.88 458 ALA B O 1
ATOM 8501 N N . SER B 1 459 ? 11.617 -28.234 16.875 1 98.81 459 SER B N 1
ATOM 8502 C CA . SER B 1 459 ? 10.719 -29.391 16.781 1 98.81 459 SER B CA 1
ATOM 8503 C C . SER B 1 459 ? 9.281 -28.938 16.516 1 98.81 459 SER B C 1
ATOM 8505 O O . SER B 1 459 ? 8.57 -29.578 15.734 1 98.81 459 SER B O 1
ATOM 8507 N N . VAL B 1 460 ? 8.852 -27.891 17.188 1 98.94 460 VAL B N 1
ATOM 8508 C CA . VAL B 1 460 ? 7.508 -27.359 17 1 98.94 460 VAL B CA 1
ATOM 8509 C C . VAL B 1 460 ? 7.352 -26.844 15.57 1 98.94 460 VAL B C 1
ATOM 8511 O O . VAL B 1 460 ? 6.348 -27.125 14.906 1 98.94 460 VAL B O 1
ATOM 8514 N N . TYR B 1 461 ? 8.32 -26.078 15.07 1 98.94 461 TYR B N 1
ATOM 8515 C CA . TYR B 1 461 ? 8.297 -25.594 13.695 1 98.94 461 TYR B CA 1
ATOM 8516 C C . TYR B 1 461 ? 8.227 -26.75 12.711 1 98.94 461 TYR B C 1
ATOM 8518 O O . TYR B 1 461 ? 7.48 -26.688 11.727 1 98.94 461 TYR B O 1
ATOM 8526 N N . THR B 1 462 ? 8.977 -27.766 12.945 1 98.88 462 THR B N 1
ATOM 8527 C CA . THR B 1 462 ? 8.977 -28.938 12.07 1 98.88 462 THR B CA 1
ATOM 8528 C C . THR B 1 462 ? 7.594 -29.562 12 1 98.88 462 THR B C 1
ATOM 8530 O O . THR B 1 462 ? 7.09 -29.859 10.914 1 98.88 462 THR B O 1
ATOM 8533 N N . THR B 1 463 ? 6.988 -29.766 13.164 1 98.75 463 THR B N 1
ATOM 8534 C CA . THR B 1 463 ? 5.66 -30.359 13.211 1 98.75 463 THR B CA 1
ATOM 8535 C C . THR B 1 463 ? 4.641 -29.469 12.508 1 98.75 463 THR B C 1
ATOM 8537 O O . THR B 1 463 ? 3.805 -29.969 11.75 1 98.75 463 THR B O 1
ATOM 8540 N N . LEU B 1 464 ? 4.703 -28.188 12.766 1 98.81 464 LEU B N 1
ATOM 8541 C CA . LEU B 1 464 ? 3.812 -27.266 12.078 1 98.81 464 LEU B CA 1
ATOM 8542 C C . LEU B 1 464 ? 4.035 -27.312 10.57 1 98.81 464 LEU B C 1
ATOM 8544 O O . LEU B 1 464 ? 3.072 -27.359 9.805 1 98.81 464 LEU B O 1
ATOM 8548 N N . GLY B 1 465 ? 5.297 -27.281 10.148 1 98.81 465 GLY B N 1
ATOM 8549 C CA . GLY B 1 465 ? 5.625 -27.344 8.734 1 98.81 465 GLY B CA 1
ATOM 8550 C C . GLY B 1 465 ? 5.074 -28.578 8.047 1 98.81 465 GLY B C 1
ATOM 8551 O O . GLY B 1 465 ? 4.516 -28.5 6.953 1 98.81 465 GLY B O 1
ATOM 8552 N N . TYR B 1 466 ? 5.191 -29.703 8.695 1 98.69 466 TYR B N 1
ATOM 8553 C CA . TYR B 1 466 ? 4.73 -30.969 8.141 1 98.69 466 TYR B CA 1
ATOM 8554 C C . TYR B 1 466 ? 3.219 -30.953 7.938 1 98.69 466 TYR B C 1
ATOM 8556 O O . TYR B 1 466 ? 2.697 -31.625 7.043 1 98.69 466 TYR B O 1
ATOM 8564 N N . GLY B 1 467 ? 2.57 -30.188 8.727 1 98.19 467 GLY B N 1
ATOM 8565 C CA . GLY B 1 467 ? 1.116 -30.188 8.688 1 98.19 467 GLY B CA 1
ATOM 8566 C C . GLY B 1 467 ? 0.543 -29.172 7.719 1 98.19 467 GLY B C 1
ATOM 8567 O O . GLY B 1 467 ? -0.657 -29.172 7.438 1 98.19 467 GLY B O 1
ATOM 8568 N N . CYS B 1 468 ? 1.351 -28.375 7.094 1 98.06 468 CYS B N 1
ATOM 8569 C CA . CYS B 1 468 ? 0.876 -27.25 6.289 1 98.06 468 CYS B CA 1
ATOM 8570 C C . CYS B 1 468 ? 0.447 -27.719 4.906 1 98.06 468 CYS B C 1
ATOM 8572 O O . CYS B 1 468 ? 1.182 -28.438 4.234 1 98.06 468 CYS B O 1
ATOM 8574 N N . GLU B 1 469 ? -0.734 -27.234 4.484 1 97.62 469 GLU B N 1
ATOM 8575 C CA . GLU B 1 469 ? -1.157 -27.391 3.094 1 97.62 469 GLU B CA 1
ATOM 8576 C C . GLU B 1 469 ? -0.466 -26.359 2.197 1 97.62 469 GLU B C 1
ATOM 8578 O O . GLU B 1 469 ? -0.269 -26.609 1.005 1 97.62 469 GLU B O 1
ATOM 8583 N N . ASN B 1 470 ? -0.092 -25.328 2.76 1 98.44 470 ASN B N 1
ATOM 8584 C CA . ASN B 1 470 ? 0.594 -24.25 2.033 1 98.44 470 ASN B CA 1
ATOM 8585 C C . ASN B 1 470 ? 2.094 -24.516 1.941 1 98.44 470 ASN B C 1
ATOM 8587 O O . ASN B 1 470 ? 2.77 -24.656 2.965 1 98.44 470 ASN B O 1
ATOM 8591 N N . GLY B 1 471 ? 2.586 -24.562 0.714 1 98.38 471 GLY B N 1
ATOM 8592 C CA . GLY B 1 471 ? 3.994 -24.859 0.507 1 98.38 471 GLY B CA 1
ATOM 8593 C C . GLY B 1 471 ? 4.922 -23.797 1.073 1 98.38 471 GLY B C 1
ATOM 8594 O O . GLY B 1 471 ? 5.98 -24.125 1.613 1 98.38 471 GLY B O 1
ATOM 8595 N N . THR B 1 472 ? 4.586 -22.531 1.021 1 98.38 472 THR B N 1
ATOM 8596 C CA . THR B 1 472 ? 5.43 -21.453 1.53 1 98.38 472 THR B CA 1
ATOM 8597 C C . THR B 1 472 ? 5.441 -21.453 3.057 1 98.38 472 THR B C 1
ATOM 8599 O O . THR B 1 472 ? 6.477 -21.203 3.674 1 98.38 472 THR B O 1
ATOM 8602 N N . TRP B 1 473 ? 4.273 -21.766 3.703 1 98.69 473 TRP B N 1
ATOM 8603 C CA . TRP B 1 473 ? 4.234 -21.906 5.156 1 98.69 473 TRP B CA 1
ATOM 8604 C C . TRP B 1 473 ? 5.16 -23.016 5.621 1 98.69 473 TRP B C 1
ATOM 8606 O O . TRP B 1 473 ? 5.941 -22.844 6.559 1 98.69 473 TRP B O 1
ATOM 8616 N N . ARG B 1 474 ? 5.008 -24.188 4.953 1 98.81 474 ARG B N 1
ATOM 8617 C CA . ARG B 1 474 ? 5.879 -25.312 5.281 1 98.81 474 ARG B CA 1
ATOM 8618 C C . ARG B 1 474 ? 7.344 -24.891 5.234 1 98.81 474 ARG B C 1
ATOM 8620 O O . ARG B 1 474 ? 8.102 -25.156 6.172 1 98.81 474 ARG B O 1
ATOM 8627 N N . ASN B 1 475 ? 7.723 -24.266 4.133 1 98.75 475 ASN B N 1
ATOM 8628 C CA . ASN B 1 475 ? 9.109 -23.859 3.934 1 98.75 475 ASN B CA 1
ATOM 8629 C C . ASN B 1 475 ? 9.562 -22.875 5.004 1 98.75 475 ASN B C 1
ATOM 8631 O O . ASN B 1 475 ? 10.688 -22.969 5.5 1 98.75 475 ASN B O 1
ATOM 8635 N N . ILE B 1 476 ? 8.742 -21.938 5.371 1 98.88 476 ILE B N 1
ATOM 8636 C CA . ILE B 1 476 ? 9.078 -20.938 6.371 1 98.88 476 ILE B CA 1
ATOM 8637 C C . ILE B 1 476 ? 9.312 -21.609 7.723 1 98.88 476 ILE B C 1
ATOM 8639 O O . ILE B 1 476 ? 10.32 -21.328 8.391 1 98.88 476 ILE B O 1
ATOM 8643 N N . TYR B 1 477 ? 8.438 -22.5 8.133 1 98.94 477 TYR B N 1
ATOM 8644 C CA . TYR B 1 477 ? 8.594 -23.219 9.398 1 98.94 477 TYR B CA 1
ATOM 8645 C C . TYR B 1 477 ? 9.852 -24.078 9.391 1 98.94 477 TYR B C 1
ATOM 8647 O O . TYR B 1 477 ? 10.648 -24.031 10.336 1 98.94 477 TYR B O 1
ATOM 8655 N N . LEU B 1 478 ? 10.031 -24.797 8.297 1 98.88 478 LEU B N 1
ATOM 8656 C CA . LEU B 1 478 ? 11.148 -25.734 8.258 1 98.88 478 LEU B CA 1
ATOM 8657 C C . LEU B 1 478 ? 12.477 -25 8.164 1 98.88 478 LEU B C 1
ATOM 8659 O O . LEU B 1 478 ? 13.484 -25.438 8.727 1 98.88 478 LEU B O 1
ATOM 8663 N N . THR B 1 479 ? 12.523 -23.938 7.402 1 98.81 479 THR B N 1
ATOM 8664 C CA . THR B 1 479 ? 13.734 -23.109 7.359 1 98.81 479 THR B CA 1
ATOM 8665 C C . THR B 1 479 ? 14.016 -22.5 8.727 1 98.81 479 THR B C 1
ATOM 8667 O O . THR B 1 479 ? 15.172 -22.453 9.164 1 98.81 479 THR B O 1
ATOM 8670 N N . GLY B 1 480 ? 12.969 -22 9.359 1 98.88 480 GLY B N 1
ATOM 8671 C CA . GLY B 1 480 ? 13.148 -21.516 10.727 1 98.88 480 GLY B CA 1
ATOM 8672 C C . GLY B 1 480 ? 13.719 -22.562 11.656 1 98.88 480 GLY B C 1
ATOM 8673 O O . GLY B 1 480 ? 14.617 -22.281 12.445 1 98.88 480 GLY B O 1
ATOM 8674 N N . ALA B 1 481 ? 13.188 -23.75 11.578 1 98.88 481 ALA B N 1
ATOM 8675 C CA . ALA B 1 481 ? 13.711 -24.859 12.375 1 98.88 481 ALA B CA 1
ATOM 8676 C C . ALA B 1 481 ? 15.188 -25.094 12.086 1 98.88 481 ALA B C 1
ATOM 8678 O O . ALA B 1 481 ? 15.992 -25.266 13.008 1 98.88 481 ALA B O 1
ATOM 8679 N N . SER B 1 482 ? 15.547 -25.156 10.812 1 98.62 482 SER B N 1
ATOM 8680 C CA . SER B 1 482 ? 16.922 -25.375 10.406 1 98.62 482 SER B CA 1
ATOM 8681 C C . SER B 1 482 ? 17.844 -24.281 10.938 1 98.62 482 SER B C 1
ATOM 8683 O O . SER B 1 482 ? 18.938 -24.578 11.438 1 98.62 482 SER B O 1
ATOM 8685 N N . GLU B 1 483 ? 17.438 -23.031 10.875 1 98.38 483 GLU B N 1
ATOM 8686 C CA . GLU B 1 483 ? 18.297 -21.922 11.266 1 98.38 483 GLU B CA 1
ATOM 8687 C C . GLU B 1 483 ? 18.453 -21.844 12.781 1 98.38 483 GLU B C 1
ATOM 8689 O O . GLU B 1 483 ? 19.453 -21.312 13.281 1 98.38 483 GLU B O 1
ATOM 8694 N N . LEU B 1 484 ? 17.438 -22.297 13.539 1 98.62 484 LEU B N 1
ATOM 8695 C CA . LEU B 1 484 ? 17.578 -22.391 14.992 1 98.62 484 LEU B CA 1
ATOM 8696 C C . LEU B 1 484 ? 18.734 -23.328 15.367 1 98.62 484 LEU B C 1
ATOM 8698 O O . LEU B 1 484 ? 19.344 -23.156 16.422 1 98.62 484 LEU B O 1
ATOM 8702 N N . GLN B 1 485 ? 19 -24.281 14.461 1 97.06 485 GLN B N 1
ATOM 8703 C CA . GLN B 1 485 ? 20.016 -25.297 14.742 1 97.06 485 GLN B CA 1
ATOM 8704 C C . GLN B 1 485 ? 21.344 -24.938 14.07 1 97.06 485 GLN B C 1
ATOM 8706 O O . GLN B 1 485 ? 22.422 -25.203 14.625 1 97.06 485 GLN B O 1
ATOM 8711 N N . ASN B 1 486 ? 21.312 -24.359 12.883 1 96.69 486 ASN B N 1
ATOM 8712 C CA . ASN B 1 486 ? 22.516 -24.266 12.047 1 96.69 486 ASN B CA 1
ATOM 8713 C C . ASN B 1 486 ? 22.906 -22.812 11.789 1 96.69 486 ASN B C 1
ATOM 8715 O O . ASN B 1 486 ? 23.984 -22.547 11.266 1 96.69 486 ASN B O 1
ATOM 8719 N N . GLY B 1 487 ? 22.125 -21.859 12.195 1 96.62 487 GLY B N 1
ATOM 8720 C CA . GLY B 1 487 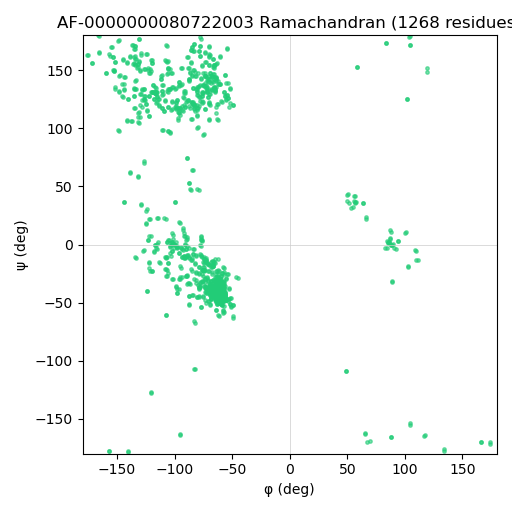? 22.391 -20.469 11.898 1 96.62 487 GLY B CA 1
ATOM 8721 C C . GLY B 1 487 ? 21.891 -20.031 10.539 1 96.62 487 GLY B C 1
ATOM 8722 O O . GLY B 1 487 ? 21.391 -20.859 9.766 1 96.62 487 GLY B O 1
ATOM 8723 N N . PRO B 1 488 ? 21.984 -18.766 10.258 1 97.25 488 PRO B N 1
ATOM 8724 C CA . PRO B 1 488 ? 21.391 -18.219 9.039 1 97.25 488 PRO B CA 1
ATOM 8725 C C . PRO B 1 488 ? 22.203 -18.531 7.789 1 97.25 488 PRO B C 1
ATOM 8727 O O . PRO B 1 488 ? 23.406 -18.75 7.871 1 97.25 488 PRO B O 1
ATOM 8730 N N . THR B 1 489 ? 21.516 -18.547 6.668 1 94.5 489 THR B N 1
ATOM 8731 C CA . THR B 1 489 ? 22.094 -18.641 5.332 1 94.5 489 THR B CA 1
ATOM 8732 C C . THR B 1 489 ? 22.062 -17.281 4.633 1 94.5 489 THR B C 1
ATOM 8734 O O . THR B 1 489 ? 21.047 -16.578 4.66 1 94.5 489 THR B O 1
ATOM 8737 N N . ALA B 1 490 ? 23.156 -16.906 4.023 1 94.06 490 ALA B N 1
ATOM 8738 C CA . ALA B 1 490 ? 23.234 -15.609 3.355 1 94.06 490 ALA B CA 1
ATOM 8739 C C . ALA B 1 490 ? 22.469 -15.633 2.031 1 94.06 490 ALA B C 1
ATOM 8741 O O . ALA B 1 490 ? 22.547 -16.609 1.285 1 94.06 490 ALA B O 1
ATOM 8742 N N . ALA B 1 491 ? 21.719 -14.57 1.745 1 91.06 491 ALA B N 1
ATOM 8743 C CA . ALA B 1 491 ? 21.062 -14.398 0.45 1 91.06 491 ALA B CA 1
ATOM 8744 C C . ALA B 1 491 ? 22.062 -13.93 -0.607 1 91.06 491 ALA B C 1
ATOM 8746 O O . ALA B 1 491 ? 23.188 -13.539 -0.28 1 91.06 491 ALA B O 1
ATOM 8747 N N . ILE B 1 492 ? 21.594 -14.125 -1.847 1 80.19 492 ILE B N 1
ATOM 8748 C CA . ILE B 1 492 ? 22.391 -13.594 -2.943 1 80.19 492 ILE B CA 1
ATOM 8749 C C . ILE B 1 492 ? 21.922 -12.18 -3.291 1 80.19 492 ILE B C 1
ATOM 8751 O O . ILE B 1 492 ? 20.719 -11.938 -3.398 1 80.19 492 ILE B O 1
ATOM 8755 N N . ASN B 1 493 ? 22.891 -11.328 -3.395 1 69 493 ASN B N 1
ATOM 8756 C CA . ASN B 1 493 ? 22.531 -9.961 -3.777 1 69 493 ASN B CA 1
ATOM 8757 C C . ASN B 1 493 ? 22.094 -9.883 -5.234 1 69 493 ASN B C 1
ATOM 8759 O O . ASN B 1 493 ? 22.875 -10.219 -6.141 1 69 493 ASN B O 1
ATOM 8763 N N . ALA B 1 494 ? 21 -9.352 -5.418 1 65.06 494 ALA B N 1
ATOM 8764 C CA . ALA B 1 494 ? 20.406 -9.391 -6.746 1 65.06 494 ALA B CA 1
ATOM 8765 C C . ALA B 1 494 ? 20.75 -8.148 -7.547 1 65.06 494 ALA B C 1
ATOM 8767 O O . ALA B 1 494 ? 20.547 -8.102 -8.766 1 65.06 494 ALA B O 1
ATOM 8768 N N . LEU B 1 495 ? 21.281 -7.227 -6.938 1 73.31 495 LEU B N 1
ATOM 8769 C CA . LEU B 1 495 ? 21.562 -5.996 -7.668 1 73.31 495 LEU B CA 1
ATOM 8770 C C . LEU B 1 495 ? 22.891 -6.082 -8.406 1 73.31 495 LEU B C 1
ATOM 8772 O O . LEU B 1 495 ? 23.953 -6.215 -7.773 1 73.31 495 LEU B O 1
ATOM 8776 N N . THR B 1 496 ? 22.906 -6.203 -9.766 1 74.81 496 THR B N 1
ATOM 8777 C CA . THR B 1 496 ? 24.094 -6.262 -10.617 1 74.81 496 THR B CA 1
ATOM 8778 C C . THR B 1 496 ? 24.25 -4.965 -11.406 1 74.81 496 THR B C 1
ATOM 8780 O O . THR B 1 496 ? 23.297 -4.195 -11.555 1 74.81 496 THR B O 1
ATOM 8783 N N . PRO B 1 497 ? 25.484 -4.684 -11.883 1 76.19 497 PRO B N 1
ATOM 8784 C CA . PRO B 1 497 ? 25.656 -3.51 -12.734 1 76.19 497 PRO B CA 1
ATOM 8785 C C . PRO B 1 497 ? 24.688 -3.496 -13.922 1 76.19 497 PRO B C 1
ATOM 8787 O O . PRO B 1 497 ? 24.203 -2.434 -14.312 1 76.19 497 PRO B O 1
ATOM 8790 N N . ALA B 1 498 ? 24.438 -4.578 -14.477 1 74.38 498 ALA B N 1
ATOM 8791 C CA . ALA B 1 498 ? 23.484 -4.672 -15.586 1 74.38 498 ALA B CA 1
ATOM 8792 C C . ALA B 1 498 ? 22.094 -4.203 -15.172 1 74.38 498 ALA B C 1
ATOM 8794 O O . ALA B 1 498 ? 21.406 -3.543 -15.945 1 74.38 498 ALA B O 1
ATOM 8795 N N . SER B 1 499 ? 21.719 -4.613 -14 1 79.5 499 SER B N 1
ATOM 8796 C CA . SER B 1 499 ? 20.438 -4.168 -13.492 1 79.5 499 SER B CA 1
ATOM 8797 C C . SER B 1 499 ? 20.406 -2.65 -13.32 1 79.5 499 SER B C 1
ATOM 8799 O O . SER B 1 499 ? 19.375 -2.018 -13.555 1 79.5 499 SER B O 1
ATOM 8801 N N . LEU B 1 500 ? 21.531 -2.094 -12.938 1 86 500 LEU B N 1
ATOM 8802 C CA . LEU B 1 500 ? 21.594 -0.658 -12.688 1 86 500 LEU B CA 1
ATOM 8803 C C . LEU B 1 500 ? 21.516 0.129 -13.992 1 86 500 LEU B C 1
ATOM 8805 O O . LEU B 1 500 ? 21.031 1.26 -14.008 1 86 500 LEU B O 1
ATOM 8809 N N . MET B 1 501 ? 21.969 -0.465 -15.125 1 84.94 501 MET B N 1
ATOM 8810 C CA . MET B 1 501 ? 21.922 0.188 -16.422 1 84.94 501 MET B CA 1
ATOM 8811 C C . MET B 1 501 ? 20.484 0.445 -16.859 1 84.94 501 MET B C 1
ATOM 8813 O O . MET B 1 501 ? 20.203 1.37 -17.625 1 84.94 501 MET B O 1
ATOM 8817 N N . ALA B 1 502 ? 19.594 -0.344 -16.281 1 80.62 502 ALA B N 1
ATOM 8818 C CA . ALA B 1 502 ? 18.188 -0.274 -16.688 1 80.62 502 ALA B CA 1
ATOM 8819 C C . ALA B 1 502 ? 17.422 0.726 -15.828 1 80.62 502 ALA B C 1
ATOM 8821 O O . ALA B 1 502 ? 16.281 1.074 -16.141 1 80.62 502 ALA B O 1
ATOM 8822 N N . LEU B 1 503 ? 17.969 1.22 -14.75 1 86.31 503 LEU B N 1
ATOM 8823 C CA . LEU B 1 503 ? 17.297 2.156 -13.852 1 86.31 503 LEU B CA 1
ATOM 8824 C C . LEU B 1 503 ? 17.281 3.561 -14.445 1 86.31 503 LEU B C 1
ATOM 8826 O O . LEU B 1 503 ? 18.203 3.943 -15.172 1 86.31 503 LEU B O 1
ATOM 8830 N N . ASP B 1 504 ? 16.203 4.258 -14.227 1 87.44 504 ASP B N 1
ATOM 8831 C CA . ASP B 1 504 ? 16.266 5.688 -14.508 1 87.44 504 ASP B CA 1
ATOM 8832 C C . ASP B 1 504 ? 17.141 6.414 -13.5 1 87.44 504 ASP B C 1
ATOM 8834 O O . ASP B 1 504 ? 17.672 5.801 -12.57 1 87.44 504 ASP B O 1
ATOM 8838 N N . LEU B 1 505 ? 17.406 7.652 -13.781 1 92.25 505 LEU B N 1
ATOM 8839 C CA . LEU B 1 505 ? 18.344 8.398 -12.945 1 92.25 505 LEU B CA 1
ATOM 8840 C C . LEU B 1 505 ? 17.828 8.492 -11.516 1 92.25 505 LEU B C 1
ATOM 8842 O O . LEU B 1 505 ? 18.609 8.422 -10.562 1 92.25 505 LEU B O 1
ATOM 8846 N N . GLU B 1 506 ? 16.531 8.656 -11.336 1 92.19 506 GLU B N 1
ATOM 8847 C CA . GLU B 1 506 ? 15.945 8.719 -10 1 92.19 506 GLU B CA 1
ATOM 8848 C C . GLU B 1 506 ? 16.219 7.438 -9.219 1 92.19 506 GLU B C 1
ATOM 8850 O O . GLU B 1 506 ? 16.719 7.488 -8.086 1 92.19 506 GLU B O 1
ATOM 8855 N N . GLU B 1 507 ? 15.93 6.391 -9.781 1 91.12 507 GLU B N 1
ATOM 8856 C CA . GLU B 1 507 ? 16.125 5.09 -9.148 1 91.12 507 GLU B CA 1
ATOM 8857 C C . GLU B 1 507 ? 17.609 4.816 -8.898 1 91.12 507 GLU B C 1
ATOM 8859 O O . GLU B 1 507 ? 17.969 4.211 -7.891 1 91.12 507 GLU B O 1
ATOM 8864 N N . LEU B 1 508 ? 18.344 5.195 -9.922 1 91.75 508 LEU B N 1
ATOM 8865 C CA . LEU B 1 508 ? 19.781 4.988 -9.82 1 91.75 508 LEU B CA 1
ATOM 8866 C C . LEU B 1 508 ? 20.344 5.688 -8.586 1 91.75 508 LEU B C 1
ATOM 8868 O O . LEU B 1 508 ? 21.094 5.086 -7.812 1 91.75 508 LEU B O 1
ATOM 8872 N N . PHE B 1 509 ? 19.969 6.875 -8.367 1 95.31 509 PHE B N 1
ATOM 8873 C CA . PHE B 1 509 ? 20.516 7.625 -7.246 1 95.31 509 PHE B CA 1
ATOM 8874 C C . PHE B 1 509 ? 19.812 7.258 -5.945 1 95.31 509 PHE B C 1
ATOM 8876 O O . PHE B 1 509 ? 20.391 7.391 -4.863 1 95.31 509 PHE B O 1
ATOM 8883 N N . ASP B 1 510 ? 18.594 6.766 -5.992 1 94.62 510 ASP B N 1
ATOM 8884 C CA . ASP B 1 510 ? 17.938 6.215 -4.809 1 94.62 510 ASP B CA 1
ATOM 8885 C C . ASP B 1 510 ? 18.703 5.012 -4.266 1 94.62 510 ASP B C 1
ATOM 8887 O O . ASP B 1 510 ? 18.766 4.797 -3.053 1 94.62 510 ASP B O 1
ATOM 8891 N N . ALA B 1 511 ? 19.281 4.258 -5.219 1 93.38 511 ALA B N 1
ATOM 8892 C CA . ALA B 1 511 ? 20.047 3.088 -4.816 1 93.38 511 ALA B CA 1
ATOM 8893 C C . ALA B 1 511 ? 21.203 3.486 -3.896 1 93.38 511 ALA B C 1
ATOM 8895 O O . ALA B 1 511 ? 21.547 2.756 -2.961 1 93.38 511 ALA B O 1
ATOM 8896 N N . VAL B 1 512 ? 21.75 4.648 -4.16 1 95.56 512 VAL B N 1
ATOM 8897 C CA . VAL B 1 512 ? 22.828 5.156 -3.312 1 95.56 512 VAL B CA 1
ATOM 8898 C C . VAL B 1 512 ? 22.234 5.734 -2.025 1 95.56 512 VAL B C 1
ATOM 8900 O O . VAL B 1 512 ? 22.719 5.434 -0.929 1 95.56 512 VAL B O 1
ATOM 8903 N N . ALA B 1 513 ? 21.219 6.473 -2.152 1 97.06 513 ALA B N 1
ATOM 8904 C CA . ALA B 1 513 ? 20.625 7.227 -1.046 1 97.06 513 ALA B CA 1
ATOM 8905 C C . ALA B 1 513 ? 20.203 6.297 0.087 1 97.06 513 ALA B C 1
ATOM 8907 O O . ALA B 1 513 ? 20.422 6.598 1.262 1 97.06 513 ALA B O 1
ATOM 8908 N N . ILE B 1 514 ? 19.672 5.176 -0.167 1 95.75 514 ILE B N 1
ATOM 8909 C CA . ILE B 1 514 ? 19.062 4.309 0.837 1 95.75 514 ILE B CA 1
ATOM 8910 C C . ILE B 1 514 ? 20.141 3.461 1.509 1 95.75 514 ILE B C 1
ATOM 8912 O O . ILE B 1 514 ? 19.875 2.758 2.484 1 95.75 514 ILE B O 1
ATOM 8916 N N . THR B 1 515 ? 21.375 3.537 0.941 1 95.75 515 THR B N 1
ATOM 8917 C CA . THR B 1 515 ? 22.469 2.762 1.523 1 95.75 515 THR B CA 1
ATOM 8918 C C . THR B 1 515 ? 23.375 3.654 2.359 1 95.75 515 THR B C 1
ATOM 8920 O O . THR B 1 515 ? 24.297 3.164 3.016 1 95.75 515 THR B O 1
ATOM 8923 N N . VAL B 1 516 ? 23.094 4.914 2.318 1 97.38 516 VAL B N 1
ATOM 8924 C CA . VAL B 1 516 ? 23.859 5.871 3.102 1 97.38 516 VAL B CA 1
ATOM 8925 C C . VAL B 1 516 ? 23.578 5.68 4.59 1 97.38 516 VAL B C 1
ATOM 8927 O O . VAL B 1 516 ? 22.406 5.633 5 1 97.38 516 VAL B O 1
ATOM 8930 N N . ASN B 1 517 ? 24.656 5.574 5.371 1 98 517 ASN B N 1
ATOM 8931 C CA . ASN B 1 517 ? 24.516 5.516 6.82 1 98 517 ASN B CA 1
ATOM 8932 C C . ASN B 1 517 ? 24.078 6.859 7.398 1 98 517 ASN B C 1
ATOM 8934 O O . ASN B 1 517 ? 24.891 7.777 7.535 1 98 517 ASN B O 1
ATOM 8938 N N . GLY B 1 518 ? 22.859 6.984 7.836 1 97.62 518 GLY B N 1
ATOM 8939 C CA . GLY B 1 518 ? 22.281 8.234 8.281 1 97.62 518 GLY B CA 1
ATOM 8940 C C . GLY B 1 518 ? 23.047 8.891 9.414 1 97.62 518 GLY B C 1
ATOM 8941 O O . GLY B 1 518 ? 23.5 10.031 9.289 1 97.62 518 GLY B O 1
ATOM 8942 N N . PRO B 1 519 ? 23.25 8.219 10.492 1 98.19 519 PRO B N 1
ATOM 8943 C CA . PRO B 1 519 ? 23.938 8.789 11.648 1 98.19 519 PRO B CA 1
ATOM 8944 C C . PRO B 1 519 ? 25.344 9.273 11.32 1 98.19 519 PRO B C 1
ATOM 8946 O O . PRO B 1 519 ? 25.797 10.289 11.859 1 98.19 519 PRO B O 1
ATOM 8949 N N . GLN B 1 520 ? 26.062 8.625 10.438 1 98.06 520 GLN B N 1
ATOM 8950 C CA . GLN B 1 520 ? 27.344 9.133 9.984 1 98.06 520 GLN B CA 1
ATOM 8951 C C . GLN B 1 520 ? 27.172 10.336 9.055 1 98.06 520 GLN B C 1
ATOM 8953 O O . GLN B 1 520 ? 27.969 11.281 9.102 1 98.06 520 GLN B O 1
ATOM 8958 N N . ALA B 1 521 ? 26.156 10.281 8.266 1 98.25 521 ALA B N 1
ATOM 8959 C CA . ALA B 1 521 ? 25.922 11.297 7.242 1 98.25 521 ALA B CA 1
ATOM 8960 C C . ALA B 1 521 ? 25.594 12.641 7.867 1 98.25 521 ALA B C 1
ATOM 8962 O O . ALA B 1 521 ? 25.969 13.695 7.348 1 98.25 521 ALA B O 1
ATOM 8963 N N . PHE B 1 522 ? 24.766 12.609 8.969 1 97.19 522 PHE B N 1
ATOM 8964 C CA . PHE B 1 522 ? 24.344 13.906 9.484 1 97.19 522 PHE B CA 1
ATOM 8965 C C . PHE B 1 522 ? 25.469 14.562 10.266 1 97.19 522 PHE B C 1
ATOM 8967 O O . PHE B 1 522 ? 25.312 15.672 10.781 1 97.19 522 PHE B O 1
ATOM 8974 N N . ARG B 1 523 ? 26.672 13.977 10.336 1 95.69 523 ARG B N 1
ATOM 8975 C CA . ARG B 1 523 ? 27.875 14.578 10.898 1 95.69 523 ARG B CA 1
ATOM 8976 C C . ARG B 1 523 ? 28.734 15.203 9.812 1 95.69 523 ARG B C 1
ATOM 8978 O O . ARG B 1 523 ? 29.719 15.891 10.109 1 95.69 523 ARG B O 1
ATOM 8985 N N . GLU B 1 524 ? 28.375 14.984 8.609 1 95.38 524 GLU B N 1
ATOM 8986 C CA . GLU B 1 524 ? 29.141 15.477 7.469 1 95.38 524 GLU B CA 1
ATOM 8987 C C . GLU B 1 524 ? 28.609 16.828 6.98 1 95.38 524 GLU B C 1
ATOM 8989 O O . GLU B 1 524 ? 27.422 17.109 7.129 1 95.38 524 GLU B O 1
ATOM 8994 N N . THR B 1 525 ? 29.547 17.547 6.406 1 93.94 525 THR B N 1
ATOM 8995 C CA . THR B 1 525 ? 29.125 18.766 5.727 1 93.94 525 THR B CA 1
ATOM 8996 C C . THR B 1 525 ? 28.406 18.438 4.418 1 93.94 525 THR B C 1
ATOM 8998 O O . THR B 1 525 ? 28.812 17.531 3.695 1 93.94 525 THR B O 1
ATOM 9001 N N . GLY B 1 526 ? 27.453 19.25 4.152 1 95.69 526 GLY B N 1
ATOM 9002 C CA . GLY B 1 526 ? 26.656 19.031 2.947 1 95.69 526 GLY B CA 1
ATOM 9003 C C . GLY B 1 526 ? 27.438 19.312 1.673 1 95.69 526 GLY B C 1
ATOM 9004 O O . GLY B 1 526 ? 28.328 20.172 1.651 1 95.69 526 GLY B O 1
ATOM 9005 N N . VAL B 1 527 ? 27.156 18.547 0.642 1 98.12 527 VAL B N 1
ATOM 9006 C CA . VAL B 1 527 ? 27.703 18.766 -0.69 1 98.12 527 VAL B CA 1
ATOM 9007 C C . VAL B 1 527 ? 26.594 18.719 -1.729 1 98.12 527 VAL B C 1
ATOM 9009 O O . VAL B 1 527 ? 25.516 18.156 -1.475 1 98.12 527 VAL B O 1
ATOM 9012 N N . THR B 1 528 ? 26.797 19.344 -2.822 1 98.25 528 THR B N 1
ATOM 9013 C CA . THR B 1 528 ? 25.906 19.281 -3.979 1 98.25 528 THR B CA 1
ATOM 9014 C C . THR B 1 528 ? 26.672 18.891 -5.234 1 98.25 528 THR B C 1
ATOM 9016 O O . THR B 1 528 ? 27.797 19.375 -5.457 1 98.25 528 THR B O 1
ATOM 9019 N N . ILE B 1 529 ? 26.094 17.953 -5.957 1 98.44 529 ILE B N 1
ATOM 9020 C CA . ILE B 1 529 ? 26.719 17.484 -7.184 1 98.44 529 ILE B CA 1
ATOM 9021 C C . ILE B 1 529 ? 25.719 17.547 -8.336 1 98.44 529 ILE B C 1
ATOM 9023 O O . ILE B 1 529 ? 24.578 17.109 -8.188 1 98.44 529 ILE B O 1
ATOM 9027 N N . GLU B 1 530 ? 26.109 18.062 -9.461 1 98.25 530 GLU B N 1
ATOM 9028 C CA . GLU B 1 530 ? 25.297 18.016 -10.672 1 98.25 530 GLU B CA 1
ATOM 9029 C C . GLU B 1 530 ? 25.906 17.062 -11.703 1 98.25 530 GLU B C 1
ATOM 9031 O O . GLU B 1 530 ? 27.016 17.312 -12.203 1 98.25 530 GLU B O 1
ATOM 9036 N N . PHE B 1 531 ? 25.219 16.047 -11.969 1 97.31 531 PHE B N 1
ATOM 9037 C CA . PHE B 1 531 ? 25.609 15.117 -13.016 1 97.31 531 PHE B CA 1
ATOM 9038 C C . PHE B 1 531 ? 25 15.5 -14.352 1 97.31 531 PHE B C 1
ATOM 9040 O O . PHE B 1 531 ? 23.766 15.625 -14.461 1 97.31 531 PHE B O 1
ATOM 9047 N N . MET B 1 532 ? 25.797 15.789 -15.32 1 97.12 532 MET B N 1
ATOM 9048 C CA . MET B 1 532 ? 25.391 16.062 -16.688 1 97.12 532 MET B CA 1
ATOM 9049 C C . MET B 1 532 ? 25.688 14.859 -17.594 1 97.12 532 MET B C 1
ATOM 9051 O O . MET B 1 532 ? 26.812 14.688 -18.062 1 97.12 532 MET B O 1
ATOM 9055 N N . VAL B 1 533 ? 24.656 14.055 -17.781 1 96.19 533 VAL B N 1
ATOM 9056 C CA . VAL B 1 533 ? 24.797 12.828 -18.547 1 96.19 533 VAL B CA 1
ATOM 9057 C C . VAL B 1 533 ? 24.594 13.117 -20.031 1 96.19 533 VAL B C 1
ATOM 9059 O O . VAL B 1 533 ? 23.469 13.352 -20.469 1 96.19 533 VAL B O 1
ATOM 9062 N N . GLU B 1 534 ? 25.562 12.898 -20.781 1 92.81 534 GLU B N 1
ATOM 9063 C CA . GLU B 1 534 ? 25.625 13.445 -22.125 1 92.81 534 GLU B CA 1
ATOM 9064 C C . GLU B 1 534 ? 24.781 12.625 -23.109 1 92.81 534 GLU B C 1
ATOM 9066 O O . GLU B 1 534 ? 24.219 13.172 -24.062 1 92.81 534 GLU B O 1
ATOM 9071 N N . ASP B 1 535 ? 24.719 11.375 -22.922 1 90.5 535 ASP B N 1
ATOM 9072 C CA . ASP B 1 535 ? 24.094 10.5 -23.906 1 90.5 535 ASP B CA 1
ATOM 9073 C C . ASP B 1 535 ? 22.75 9.984 -23.422 1 90.5 535 ASP B C 1
ATOM 9075 O O . ASP B 1 535 ? 22.312 8.898 -23.812 1 90.5 535 ASP B O 1
ATOM 9079 N N . MET B 1 536 ? 22.172 10.648 -22.531 1 87.25 536 MET B N 1
ATOM 9080 C CA . MET B 1 536 ? 20.828 10.289 -22.062 1 87.25 536 MET B CA 1
ATOM 9081 C C . MET B 1 536 ? 19.812 11.336 -22.484 1 87.25 536 MET B C 1
ATOM 9083 O O . MET B 1 536 ? 20.141 12.523 -22.594 1 87.25 536 MET B O 1
ATOM 9087 N N . LYS B 1 537 ? 18.703 10.773 -22.797 1 70.81 537 LYS B N 1
ATOM 9088 C CA . LYS B 1 537 ? 17.609 11.703 -23.078 1 70.81 537 LYS B CA 1
ATOM 9089 C C . LYS B 1 537 ? 16.922 12.148 -21.797 1 70.81 537 LYS B C 1
ATOM 9091 O O . LYS B 1 537 ? 16.75 11.352 -20.875 1 70.81 537 LYS B O 1
ATOM 9096 N N . ALA B 1 538 ? 16.906 13.484 -21.516 1 56 538 ALA B N 1
ATOM 9097 C CA . ALA B 1 538 ? 16.281 13.992 -20.312 1 56 538 ALA B CA 1
ATOM 9098 C C . ALA B 1 538 ? 14.867 13.422 -20.125 1 56 538 ALA B C 1
ATOM 9100 O O . ALA B 1 538 ? 14.5 12.992 -19.031 1 56 538 ALA B O 1
ATOM 9101 N N . THR B 1 539 ? 13.891 13.586 -20.938 1 53.59 539 THR B N 1
ATOM 9102 C CA . THR B 1 539 ? 12.594 12.938 -21.078 1 53.59 539 THR B CA 1
ATOM 9103 C C . THR B 1 539 ? 12.438 12.352 -22.469 1 53.59 539 THR B C 1
ATOM 9105 O O . THR B 1 539 ? 13.094 12.789 -23.422 1 53.59 539 THR B O 1
ATOM 9108 N N . PRO B 1 540 ? 11.594 11.156 -22.562 1 45.03 540 PRO B N 1
ATOM 9109 C CA . PRO B 1 540 ? 11.422 10.68 -23.922 1 45.03 540 PRO B CA 1
ATOM 9110 C C . PRO B 1 540 ? 11.07 11.805 -24.906 1 45.03 540 PRO B C 1
ATOM 9112 O O . PRO B 1 540 ? 11.25 11.648 -26.109 1 45.03 540 PRO B O 1
ATOM 9115 N N . LYS B 1 541 ? 10.406 12.844 -24.328 1 42.34 541 LYS B N 1
ATOM 9116 C CA . LYS B 1 541 ? 9.805 13.812 -25.234 1 42.34 541 LYS B CA 1
ATOM 9117 C C . LYS B 1 541 ? 10.781 14.945 -25.562 1 42.34 541 LYS B C 1
ATOM 9119 O O . LYS B 1 541 ? 10.484 15.812 -26.375 1 42.34 541 LYS B O 1
ATOM 9124 N N . GLN B 1 542 ? 11.688 15.234 -24.719 1 49.41 542 GLN B N 1
ATOM 9125 C CA . GLN B 1 542 ? 12.531 16.375 -25.031 1 49.41 542 GLN B CA 1
ATOM 9126 C C . GLN B 1 542 ? 13.664 15.984 -25.984 1 49.41 542 GLN B C 1
ATOM 9128 O O . GLN B 1 542 ? 14.383 15.016 -25.734 1 49.41 542 GLN B O 1
ATOM 9133 N N . PRO B 1 543 ? 13.719 16.562 -27.078 1 49.91 543 PRO B N 1
ATOM 9134 C CA . PRO B 1 543 ? 14.695 16.328 -28.141 1 49.91 543 PRO B CA 1
ATOM 9135 C C . PRO B 1 543 ? 16.141 16.469 -27.656 1 49.91 543 PRO B C 1
ATOM 9137 O O . PRO B 1 543 ? 17.062 16.094 -28.375 1 49.91 543 PRO B O 1
ATOM 9140 N N . ALA B 1 544 ? 16.359 17.312 -26.656 1 56.19 544 ALA B N 1
ATOM 9141 C CA . ALA B 1 544 ? 17.766 17.688 -26.453 1 56.19 544 ALA B CA 1
ATOM 9142 C C . ALA B 1 544 ? 18.547 16.547 -25.812 1 56.19 544 ALA B C 1
ATOM 9144 O O . ALA B 1 544 ? 18 15.773 -25.016 1 56.19 544 ALA B O 1
ATOM 9145 N N . GLU B 1 545 ? 19.656 16.328 -26.281 1 73.44 545 GLU B N 1
ATOM 9146 C CA . GLU B 1 545 ? 20.688 15.391 -25.875 1 73.44 545 GLU B CA 1
ATOM 9147 C C . GLU B 1 545 ? 21.219 15.734 -24.484 1 73.44 545 GLU B C 1
ATOM 9149 O O . GLU B 1 545 ? 21.406 16.906 -24.156 1 73.44 545 GLU B O 1
ATOM 9154 N N . GLY B 1 546 ? 21.094 14.93 -23.594 1 90.19 546 GLY B N 1
ATOM 9155 C CA . GLY B 1 546 ? 21.703 15.016 -22.281 1 90.19 546 GLY B CA 1
ATOM 9156 C C . GLY B 1 546 ? 20.688 15.078 -21.141 1 90.19 546 GLY B C 1
ATOM 9157 O O . GLY B 1 546 ? 19.562 15.547 -21.344 1 90.19 546 GLY B O 1
ATOM 9158 N N . ALA B 1 547 ? 20.906 14.617 -20.047 1 93.81 547 ALA B N 1
ATOM 9159 C CA . ALA B 1 547 ? 20.094 14.664 -18.828 1 93.81 547 ALA B CA 1
ATOM 9160 C C . ALA B 1 547 ? 20.891 15.211 -17.656 1 93.81 547 ALA B C 1
ATOM 9162 O O . ALA B 1 547 ? 22.031 14.812 -17.422 1 93.81 547 ALA B O 1
ATOM 9163 N N . GLY B 1 548 ? 20.344 16.25 -17.062 1 95.38 548 GLY B N 1
ATOM 9164 C CA . GLY B 1 548 ? 20.953 16.797 -15.852 1 95.38 548 GLY B CA 1
ATOM 9165 C C . GLY B 1 548 ? 20.297 16.266 -14.578 1 95.38 548 GLY B C 1
ATOM 9166 O O . GLY B 1 548 ? 19.094 16.078 -14.523 1 95.38 548 GLY B O 1
ATOM 9167 N N . TRP B 1 549 ? 21.094 15.992 -13.617 1 96.44 549 TRP B N 1
ATOM 9168 C CA . TRP B 1 549 ? 20.594 15.477 -12.344 1 96.44 549 TRP B CA 1
ATOM 9169 C C . TRP B 1 549 ? 21.359 16.094 -11.172 1 96.44 549 TRP B C 1
ATOM 9171 O O . TRP B 1 549 ? 22.594 16.047 -11.141 1 96.44 549 TRP B O 1
ATOM 9181 N N . HIS B 1 550 ? 20.609 16.656 -10.312 1 97.44 550 HIS B N 1
ATOM 9182 C CA . HIS B 1 550 ? 21.156 17.297 -9.117 1 97.44 550 HIS B CA 1
ATOM 9183 C C . HIS B 1 550 ? 21.078 16.375 -7.91 1 97.44 550 HIS B C 1
ATOM 9185 O O . HIS B 1 550 ? 20 15.867 -7.578 1 97.44 550 HIS B O 1
ATOM 9191 N N . VAL B 1 551 ? 22.219 16.094 -7.23 1 98 551 VAL B N 1
ATOM 9192 C CA . VAL B 1 551 ? 22.312 15.266 -6.035 1 98 551 VAL B CA 1
ATOM 9193 C C . VAL B 1 551 ? 22.781 16.109 -4.855 1 98 551 VAL B C 1
ATOM 9195 O O . VAL B 1 551 ? 23.75 16.875 -4.98 1 98 551 VAL B O 1
ATOM 9198 N N . ARG B 1 552 ? 22.141 15.945 -3.734 1 98.06 552 ARG B N 1
ATOM 9199 C CA . ARG B 1 552 ? 22.469 16.75 -2.566 1 98.06 552 ARG B CA 1
ATOM 9200 C C . ARG B 1 552 ? 22.562 15.891 -1.312 1 98.06 552 ARG B C 1
ATOM 9202 O O . ARG B 1 552 ? 21.672 15.062 -1.056 1 98.06 552 ARG B O 1
ATOM 9209 N N . LEU B 1 553 ? 23.656 16 -0.596 1 98.31 553 LEU B N 1
ATOM 9210 C CA . LEU B 1 553 ? 23.719 15.547 0.79 1 98.31 553 LEU B CA 1
ATOM 9211 C C . LEU B 1 553 ? 23.484 16.703 1.751 1 98.31 553 LEU B C 1
ATOM 9213 O O . LEU B 1 553 ? 24.234 17.703 1.73 1 98.31 553 LEU B O 1
ATOM 9217 N N . SER B 1 554 ? 22.453 16.656 2.441 1 97.62 554 SER B N 1
ATOM 9218 C CA . SER B 1 554 ? 22.109 17.688 3.416 1 97.62 554 SER B CA 1
ATOM 9219 C C . SER B 1 554 ? 21.406 17.094 4.629 1 97.62 554 SER B C 1
ATOM 9221 O O . SER B 1 554 ? 20.469 16.312 4.48 1 97.62 554 SER B O 1
ATOM 9223 N N . ASN B 1 555 ? 21.891 17.375 5.891 1 97.12 555 ASN B N 1
ATOM 9224 C CA . ASN B 1 555 ? 21.312 16.953 7.16 1 97.12 555 ASN B CA 1
ATOM 9225 C C . ASN B 1 555 ? 21.172 15.43 7.223 1 97.12 555 ASN B C 1
ATOM 9227 O O . ASN B 1 555 ? 20.156 14.922 7.695 1 97.12 555 ASN B O 1
ATOM 9231 N N . GLY B 1 556 ? 22.094 14.758 6.652 1 96.81 556 GLY B N 1
ATOM 9232 C CA . GLY B 1 556 ? 22.141 13.305 6.75 1 96.81 556 GLY B CA 1
ATOM 9233 C C . GLY B 1 556 ? 21.375 12.609 5.641 1 96.81 556 GLY B C 1
ATOM 9234 O O . GLY B 1 556 ? 21.391 11.375 5.551 1 96.81 556 GLY B O 1
ATOM 9235 N N . ALA B 1 557 ? 20.766 13.383 4.73 1 97.12 557 ALA B N 1
ATOM 9236 C CA . ALA B 1 557 ? 19.938 12.781 3.684 1 97.12 557 ALA B CA 1
ATOM 9237 C C . ALA B 1 557 ? 20.5 13.109 2.299 1 97.12 557 ALA B C 1
ATOM 9239 O O . ALA B 1 557 ? 20.953 14.227 2.055 1 97.12 557 ALA B O 1
ATOM 9240 N N . VAL B 1 558 ? 20.5 12.086 1.457 1 97.88 558 VAL B N 1
ATOM 9241 C CA . VAL B 1 558 ? 20.797 12.297 0.046 1 97.88 558 VAL B CA 1
ATOM 9242 C C . VAL B 1 558 ? 19.5 12.414 -0.751 1 97.88 558 VAL B C 1
ATOM 9244 O O . VAL B 1 558 ? 18.656 11.508 -0.713 1 97.88 558 VAL B O 1
ATOM 9247 N N . THR B 1 559 ? 19.281 13.508 -1.35 1 97.44 559 THR B N 1
ATOM 9248 C CA . THR B 1 559 ? 18.141 13.758 -2.221 1 97.44 559 THR B CA 1
ATOM 9249 C C . THR B 1 559 ? 18.609 14.125 -3.627 1 97.44 559 THR B C 1
ATOM 9251 O O . THR B 1 559 ? 19.766 14.469 -3.834 1 97.44 559 THR B O 1
ATOM 9254 N N . SER B 1 560 ? 17.766 13.969 -4.582 1 96.62 560 SER B N 1
ATOM 9255 C CA . SER B 1 560 ? 18.141 14.297 -5.949 1 96.62 560 SER B CA 1
ATOM 9256 C C . SER B 1 560 ? 16.922 14.703 -6.781 1 96.62 560 SER B C 1
ATOM 9258 O O . SER B 1 560 ? 15.789 14.422 -6.402 1 96.62 560 SER B O 1
ATOM 9260 N N . ARG B 1 561 ? 17.109 15.414 -7.801 1 95.62 561 ARG B N 1
ATOM 9261 C CA . ARG B 1 561 ? 16.062 15.836 -8.719 1 95.62 561 ARG B CA 1
ATOM 9262 C C . ARG B 1 561 ? 16.641 16.094 -10.117 1 95.62 561 ARG B C 1
ATOM 9264 O O . ARG B 1 561 ? 17.828 16.344 -10.266 1 95.62 561 ARG B O 1
ATOM 9271 N N . ALA B 1 562 ? 15.75 16.109 -11.086 1 93.75 562 ALA B N 1
ATOM 9272 C CA . ALA B 1 562 ? 16.125 16.453 -12.453 1 93.75 562 ALA B CA 1
ATOM 9273 C C . ALA B 1 562 ? 16.438 17.953 -12.57 1 93.75 562 ALA B C 1
ATOM 9275 O O . ALA B 1 562 ? 15.789 18.766 -11.922 1 93.75 562 ALA B O 1
ATOM 9276 N N . VAL B 1 563 ? 17.422 18.281 -13.328 1 94.75 563 VAL B N 1
ATOM 9277 C CA . VAL B 1 563 ? 17.734 19.656 -13.695 1 94.75 563 VAL B CA 1
ATOM 9278 C C . VAL B 1 563 ? 18.031 19.75 -15.188 1 94.75 563 VAL B C 1
ATOM 9280 O O . VAL B 1 563 ? 18.156 18.719 -15.859 1 94.75 563 VAL B O 1
ATOM 9283 N N . GLU B 1 564 ? 18.141 20.938 -15.656 1 92.44 564 GLU B N 1
ATOM 9284 C CA . GLU B 1 564 ? 18.453 21.141 -17.062 1 92.44 564 GLU B CA 1
ATOM 9285 C C . GLU B 1 564 ? 19.875 20.656 -17.391 1 92.44 564 GLU B C 1
ATOM 9287 O O . GLU B 1 564 ? 20.797 20.891 -16.609 1 92.44 564 GLU B O 1
ATOM 9292 N N . TYR B 1 565 ? 20.016 20.047 -18.516 1 95.19 565 TYR B N 1
ATOM 9293 C CA . TYR B 1 565 ? 21.344 19.672 -19 1 95.19 565 TYR B CA 1
ATOM 9294 C C . TYR B 1 565 ? 22.047 20.875 -19.641 1 95.19 565 TYR B C 1
ATOM 9296 O O . TYR B 1 565 ? 21.438 21.625 -20.406 1 95.19 565 TYR B O 1
ATOM 9304 N N . VAL B 1 566 ? 23.281 21.125 -19.266 1 95.19 566 VAL B N 1
ATOM 9305 C CA . VAL B 1 566 ? 24.156 22.125 -19.891 1 95.19 566 VAL B CA 1
ATOM 9306 C C . VAL B 1 566 ? 25.469 21.469 -20.312 1 95.19 566 VAL B C 1
ATOM 9308 O O . VAL B 1 566 ? 26.094 20.734 -19.531 1 95.19 566 VAL B O 1
ATOM 9311 N N . PRO B 1 567 ? 25.859 21.625 -21.516 1 94.44 567 PRO B N 1
ATOM 9312 C CA . PRO B 1 567 ? 27.109 21.016 -21.984 1 94.44 567 PRO B CA 1
ATOM 9313 C C . PRO B 1 567 ? 28.344 21.609 -21.297 1 94.44 567 PRO B C 1
ATOM 9315 O O . PRO B 1 567 ? 28.297 22.719 -20.781 1 94.44 567 PRO B O 1
ATOM 9318 N N . PRO B 1 568 ? 29.422 20.812 -21.234 1 94.5 568 PRO B N 1
ATOM 9319 C CA . PRO B 1 568 ? 30.672 21.312 -20.672 1 94.5 568 PRO B CA 1
ATOM 9320 C C . PRO B 1 568 ? 31.266 22.453 -21.484 1 94.5 568 PRO B C 1
ATOM 9322 O O . PRO B 1 568 ? 30.938 22.625 -22.656 1 94.5 568 PRO B O 1
ATOM 9325 N N . PRO B 1 569 ? 32.031 23.234 -20.828 1 93.12 569 PRO B N 1
ATOM 9326 C CA . PRO B 1 569 ? 32.594 23 -19.5 1 93.12 569 PRO B CA 1
ATOM 9327 C C . PRO B 1 569 ? 31.953 23.859 -18.406 1 93.12 569 PRO B C 1
ATOM 9329 O O . PRO B 1 569 ? 32.25 23.688 -17.219 1 93.12 569 PRO B O 1
ATOM 9332 N N . ASP B 1 570 ? 31.156 24.828 -18.812 1 95.5 570 ASP B N 1
ATOM 9333 C CA . ASP B 1 570 ? 30.578 25.734 -17.844 1 95.5 570 ASP B CA 1
ATOM 9334 C C . ASP B 1 570 ? 29.438 25.078 -17.078 1 95.5 570 ASP B C 1
ATOM 9336 O O . ASP B 1 570 ? 28.516 24.5 -17.672 1 95.5 570 ASP B O 1
ATOM 9340 N N . PRO B 1 571 ? 29.484 25.203 -15.766 1 97 571 PRO B N 1
ATOM 9341 C CA . PRO B 1 571 ? 28.453 24.531 -14.969 1 97 571 PRO B CA 1
ATOM 9342 C C . PRO B 1 571 ? 27.109 25.234 -15.031 1 97 571 PRO B C 1
ATOM 9344 O O . PRO B 1 571 ? 27.047 26.453 -15.211 1 97 571 PRO B O 1
ATOM 9347 N N . ARG B 1 572 ? 26 24.469 -14.945 1 95 572 ARG B N 1
ATOM 9348 C CA . ARG B 1 572 ? 24.656 25 -14.836 1 95 572 ARG B CA 1
ATOM 9349 C C . ARG B 1 572 ? 24.516 25.859 -13.578 1 95 572 ARG B C 1
ATOM 9351 O O . ARG B 1 572 ? 23.875 26.922 -13.609 1 95 572 ARG B O 1
ATOM 9358 N N . ASN B 1 573 ? 25.062 25.469 -12.531 1 95.75 573 ASN B N 1
ATOM 9359 C CA . ASN B 1 573 ? 25.062 26.109 -11.227 1 95.75 573 ASN B CA 1
ATOM 9360 C C . ASN B 1 573 ? 26.469 26.219 -10.656 1 95.75 573 ASN B C 1
ATOM 9362 O O . ASN B 1 573 ? 27.031 25.25 -10.156 1 95.75 573 ASN B O 1
ATOM 9366 N N . GLU B 1 574 ? 27.016 27.375 -10.586 1 95.56 574 GLU B N 1
ATOM 9367 C CA . GLU B 1 574 ? 28.391 27.609 -10.148 1 95.56 574 GLU B CA 1
ATOM 9368 C C . GLU B 1 574 ? 28.531 27.359 -8.648 1 95.56 574 GLU B C 1
ATOM 9370 O O . GLU B 1 574 ? 29.656 27.188 -8.148 1 95.56 574 GLU B O 1
ATOM 9375 N N . ASN B 1 575 ? 27.391 27.328 -7.98 1 94.56 575 ASN B N 1
ATOM 9376 C CA . ASN B 1 575 ? 27.438 27.156 -6.531 1 94.56 575 ASN B CA 1
ATOM 9377 C C . ASN B 1 575 ? 27.438 25.688 -6.145 1 94.56 575 ASN B C 1
ATOM 9379 O O . ASN B 1 575 ? 27.641 25.344 -4.973 1 94.56 575 ASN B O 1
ATOM 9383 N N . ALA B 1 576 ? 27.219 24.812 -7.117 1 97.5 576 ALA B N 1
ATOM 9384 C CA . ALA B 1 576 ? 27.312 23.391 -6.824 1 97.5 576 ALA B CA 1
ATOM 9385 C C . ALA B 1 576 ? 28.75 23 -6.445 1 97.5 576 ALA B C 1
ATOM 9387 O O . ALA B 1 576 ? 29.703 23.547 -6.996 1 97.5 576 ALA B O 1
ATOM 9388 N N . THR B 1 577 ? 28.922 22.062 -5.512 1 98.5 577 THR B N 1
ATOM 9389 C CA . THR B 1 577 ? 30.234 21.625 -5.082 1 98.5 577 THR B CA 1
ATOM 9390 C C . THR B 1 577 ? 31 21 -6.246 1 98.5 577 THR B C 1
ATOM 9392 O O . THR B 1 577 ? 32.219 21.109 -6.312 1 98.5 577 THR B O 1
ATOM 9395 N N . LEU B 1 578 ? 30.266 20.266 -7.051 1 98.19 578 LEU B N 1
ATOM 9396 C CA . LEU B 1 578 ? 30.859 19.547 -8.18 1 98.19 578 LEU B CA 1
ATOM 9397 C C . LEU B 1 578 ? 29.859 19.453 -9.336 1 98.19 578 LEU B C 1
ATOM 9399 O O . LEU B 1 578 ? 28.672 19.219 -9.125 1 98.19 578 LEU B O 1
ATOM 9403 N N . THR B 1 579 ? 30.25 19.766 -10.508 1 98.44 579 THR B N 1
ATOM 9404 C CA . THR B 1 579 ? 29.547 19.375 -11.734 1 98.44 579 THR B CA 1
ATOM 9405 C C . THR B 1 579 ? 30.375 18.359 -12.523 1 98.44 579 THR B C 1
ATOM 9407 O O . THR B 1 579 ? 31.578 18.531 -12.719 1 98.44 579 THR B O 1
ATOM 9410 N N . VAL B 1 580 ? 29.781 17.328 -12.93 1 97.81 580 VAL B N 1
ATOM 9411 C CA . VAL B 1 580 ? 30.453 16.266 -13.68 1 97.81 580 VAL B CA 1
ATOM 9412 C C . VAL B 1 580 ? 29.719 16 -14.992 1 97.81 580 VAL B C 1
ATOM 9414 O O . VAL B 1 580 ? 28.5 15.828 -15 1 97.81 580 VAL B O 1
ATOM 9417 N N . TRP B 1 581 ? 30.391 16.078 -16.109 1 97.19 581 TRP B N 1
ATOM 9418 C CA . TRP B 1 581 ? 29.891 15.641 -17.406 1 97.19 581 TRP B CA 1
ATOM 9419 C C . TRP B 1 581 ? 30.422 14.258 -17.75 1 97.19 581 TRP B C 1
ATOM 9421 O O . TRP B 1 581 ? 31.641 14.039 -17.797 1 97.19 581 TRP B O 1
ATOM 9431 N N . LEU B 1 582 ? 29.578 13.336 -17.969 1 96.31 582 LEU B N 1
ATOM 9432 C CA . LEU B 1 582 ? 29.984 11.961 -18.25 1 96.31 582 LEU B CA 1
ATOM 9433 C C . LEU B 1 582 ? 28.922 11.234 -19.062 1 96.31 582 LEU B C 1
ATOM 9435 O O . LEU B 1 582 ? 27.828 11.766 -19.281 1 96.31 582 LEU B O 1
ATOM 9439 N N . LEU B 1 583 ? 29.281 10.047 -19.547 1 94.56 583 LEU B N 1
ATOM 9440 C CA . LEU B 1 583 ? 28.344 9.18 -20.25 1 94.56 583 LEU B CA 1
ATOM 9441 C C . LEU B 1 583 ? 27.562 8.312 -19.266 1 94.56 583 LEU B C 1
ATOM 9443 O O . LEU B 1 583 ? 27.984 8.133 -18.109 1 94.56 583 LEU B O 1
ATOM 9447 N N . HIS B 1 584 ? 26.422 7.887 -19.703 1 93.25 584 HIS B N 1
ATOM 9448 C CA . HIS B 1 584 ? 25.547 7.051 -18.891 1 93.25 584 HIS B CA 1
ATOM 9449 C C . HIS B 1 584 ? 26.297 5.852 -18.328 1 93.25 584 HIS B C 1
ATOM 9451 O O . HIS B 1 584 ? 26.172 5.535 -17.141 1 93.25 584 HIS B O 1
ATOM 9457 N N . LYS B 1 585 ? 27.047 5.18 -19.109 1 91.88 585 LYS B N 1
ATOM 9458 C CA . LYS B 1 585 ? 27.797 4 -18.688 1 91.88 585 LYS B CA 1
ATOM 9459 C C . LYS B 1 585 ? 28.75 4.332 -17.547 1 91.88 585 LYS B C 1
ATOM 9461 O O . LYS B 1 585 ? 28.891 3.553 -16.594 1 91.88 585 LYS B O 1
ATOM 9466 N N . ALA B 1 586 ? 29.422 5.457 -17.672 1 94.81 586 ALA B N 1
ATOM 9467 C CA . ALA B 1 586 ? 30.344 5.887 -16.625 1 94.81 586 ALA B CA 1
ATOM 9468 C C . ALA B 1 586 ? 29.609 6.176 -15.32 1 94.81 586 ALA B C 1
ATOM 9470 O O . ALA B 1 586 ? 30.094 5.871 -14.234 1 94.81 586 ALA B O 1
ATOM 9471 N N . LEU B 1 587 ? 28.469 6.828 -15.43 1 95.31 587 LEU B N 1
ATOM 9472 C CA . LEU B 1 587 ? 27.672 7.098 -14.25 1 95.31 587 LEU B CA 1
ATOM 9473 C C . LEU B 1 587 ? 27.281 5.801 -13.555 1 95.31 587 LEU B C 1
ATOM 9475 O O . LEU B 1 587 ? 27.391 5.691 -12.328 1 95.31 587 LEU B O 1
ATOM 9479 N N . VAL B 1 588 ? 26.781 4.828 -14.297 1 93.88 588 VAL B N 1
ATOM 9480 C CA . VAL B 1 588 ? 26.375 3.545 -13.75 1 93.88 588 VAL B CA 1
ATOM 9481 C C . VAL B 1 588 ? 27.547 2.855 -13.078 1 93.88 588 VAL B C 1
ATOM 9483 O O . VAL B 1 588 ? 27.406 2.238 -12.023 1 93.88 588 VAL B O 1
ATOM 9486 N N . GLU B 1 589 ? 28.688 2.965 -13.703 1 93.25 589 GLU B N 1
ATOM 9487 C CA . GLU B 1 589 ? 29.891 2.396 -13.109 1 93.25 589 GLU B CA 1
ATOM 9488 C C . GLU B 1 589 ? 30.188 3.021 -11.742 1 93.25 589 GLU B C 1
ATOM 9490 O O . GLU B 1 589 ? 30.531 2.318 -10.797 1 93.25 589 GLU B O 1
ATOM 9495 N N . LEU B 1 590 ? 30.062 4.32 -11.648 1 94.94 590 LEU B N 1
ATOM 9496 C CA . LEU B 1 590 ? 30.266 5.027 -10.391 1 94.94 590 LEU B CA 1
ATOM 9497 C C . LEU B 1 590 ? 29.281 4.555 -9.328 1 94.94 590 LEU B C 1
ATOM 9499 O O . LEU B 1 590 ? 29.688 4.227 -8.211 1 94.94 590 LEU B O 1
ATOM 9503 N N . VAL B 1 591 ? 28.016 4.496 -9.68 1 94.56 591 VAL B N 1
ATOM 9504 C CA . VAL B 1 591 ? 26.953 4.141 -8.742 1 94.56 591 VAL B CA 1
ATOM 9505 C C . VAL B 1 591 ? 27.094 2.678 -8.328 1 94.56 591 VAL B C 1
ATOM 9507 O O . VAL B 1 591 ? 26.969 2.344 -7.148 1 94.56 591 VAL B O 1
ATOM 9510 N N . ALA B 1 592 ? 27.344 1.838 -9.336 1 92.38 592 ALA B N 1
ATOM 9511 C CA . ALA B 1 592 ? 27.5 0.411 -9.07 1 92.38 592 ALA B CA 1
ATOM 9512 C C . ALA B 1 592 ? 28.641 0.157 -8.094 1 92.38 592 ALA B C 1
ATOM 9514 O O . ALA B 1 592 ? 28.531 -0.662 -7.184 1 92.38 592 ALA B O 1
ATOM 9515 N N . SER B 1 593 ? 29.766 0.816 -8.336 1 93.25 593 SER B N 1
ATOM 9516 C CA . SER B 1 593 ? 30.922 0.662 -7.445 1 93.25 593 SER B CA 1
ATOM 9517 C C . SER B 1 593 ? 30.594 1.137 -6.035 1 93.25 593 SER B C 1
ATOM 9519 O O . SER B 1 593 ? 31.016 0.525 -5.055 1 93.25 593 SER B O 1
ATOM 9521 N N . ALA B 1 594 ? 29.859 2.189 -5.922 1 93.38 594 ALA B N 1
ATOM 9522 C CA . ALA B 1 594 ? 29.453 2.725 -4.621 1 93.38 594 ALA B CA 1
ATOM 9523 C C . ALA B 1 594 ? 28.578 1.733 -3.861 1 93.38 594 ALA B C 1
ATOM 9525 O O . ALA B 1 594 ? 28.859 1.409 -2.705 1 93.38 594 ALA B O 1
ATOM 9526 N N . VAL B 1 595 ? 27.562 1.233 -4.457 1 89.38 595 VAL B N 1
ATOM 9527 C CA . VAL B 1 595 ? 26.578 0.383 -3.789 1 89.38 595 VAL B CA 1
ATOM 9528 C C . VAL B 1 595 ? 27.203 -0.976 -3.475 1 89.38 595 VAL B C 1
ATOM 9530 O O . VAL B 1 595 ? 26.766 -1.666 -2.551 1 89.38 595 VAL B O 1
ATOM 9533 N N . ALA B 1 596 ? 28.266 -1.298 -4.254 1 86.88 596 ALA B N 1
ATOM 9534 C CA . ALA B 1 596 ? 28.969 -2.553 -4.027 1 86.88 596 ALA B CA 1
ATOM 9535 C C . ALA B 1 596 ? 29.969 -2.42 -2.877 1 86.88 596 ALA B C 1
ATOM 9537 O O . ALA B 1 596 ? 30.578 -3.404 -2.467 1 86.88 596 ALA B O 1
ATOM 9538 N N . GLY B 1 597 ? 30.203 -1.241 -2.389 1 87.06 597 GLY B N 1
ATOM 9539 C CA . GLY B 1 597 ? 31.062 -1.045 -1.234 1 87.06 597 GLY B CA 1
ATOM 9540 C C . GLY B 1 597 ? 32.5 -0.743 -1.608 1 87.06 597 GLY B C 1
ATOM 9541 O O . GLY B 1 597 ? 33.375 -0.716 -0.744 1 87.06 597 GLY B O 1
ATOM 9542 N N . SER B 1 598 ? 32.75 -0.637 -2.891 1 91.12 598 SER B N 1
ATOM 9543 C CA . SER B 1 598 ? 34.094 -0.266 -3.379 1 91.12 598 SER B CA 1
ATOM 9544 C C . SER B 1 598 ? 34 0.924 -4.328 1 91.12 598 SER B C 1
ATOM 9546 O O . SER B 1 598 ? 34.312 0.799 -5.516 1 91.12 598 SER B O 1
ATOM 9548 N N . PRO B 1 599 ? 33.688 2.047 -3.75 1 94.44 599 PRO B N 1
ATOM 9549 C CA . PRO B 1 599 ? 33.406 3.205 -4.598 1 94.44 599 PRO B CA 1
ATOM 9550 C C . PRO B 1 599 ? 34.625 3.662 -5.41 1 94.44 599 PRO B C 1
ATOM 9552 O O . PRO B 1 599 ? 35.719 3.703 -4.891 1 94.44 599 PRO B O 1
ATOM 9555 N N . LYS B 1 600 ? 34.344 3.924 -6.633 1 94 600 LYS B N 1
ATOM 9556 C CA . LYS B 1 600 ? 35.312 4.547 -7.523 1 94 600 LYS B CA 1
ATOM 9557 C C . LYS B 1 600 ? 35.25 6.066 -7.438 1 94 600 LYS B C 1
ATOM 9559 O O . LYS B 1 600 ? 34.156 6.641 -7.312 1 94 600 LYS B O 1
ATOM 9564 N N . SER B 1 601 ? 36.438 6.668 -7.516 1 94.75 601 SER B N 1
ATOM 9565 C CA . SER B 1 601 ? 36.469 8.125 -7.566 1 94.75 601 SER B CA 1
ATOM 9566 C C . SER B 1 601 ? 36.219 8.641 -8.977 1 94.75 601 SER B C 1
ATOM 9568 O O . SER B 1 601 ? 36.562 7.992 -9.961 1 94.75 601 SER B O 1
ATOM 9570 N N . ILE B 1 602 ? 35.625 9.758 -9.031 1 95.31 602 ILE B N 1
ATOM 9571 C CA . ILE B 1 602 ? 35.375 10.406 -10.312 1 95.31 602 ILE B CA 1
ATOM 9572 C C . ILE B 1 602 ? 36.688 10.633 -11.055 1 95.31 602 ILE B C 1
ATOM 9574 O O . ILE B 1 602 ? 36.75 10.508 -12.281 1 95.31 602 ILE B O 1
ATOM 9578 N N . ASP B 1 603 ? 37.719 10.867 -10.328 1 92.75 603 ASP B N 1
ATOM 9579 C CA . ASP B 1 603 ? 39.031 11.164 -10.898 1 92.75 603 ASP B CA 1
ATOM 9580 C C . ASP B 1 603 ? 39.625 9.938 -11.602 1 92.75 603 ASP B C 1
ATOM 9582 O O . ASP B 1 603 ? 40.562 10.062 -12.398 1 92.75 603 ASP B O 1
ATOM 9586 N N . SER B 1 604 ? 39.125 8.828 -11.273 1 91.94 604 SER B N 1
ATOM 9587 C CA . SER B 1 604 ? 39.625 7.59 -11.852 1 91.94 604 SER B CA 1
ATOM 9588 C C . SER B 1 604 ? 38.969 7.266 -13.172 1 91.94 604 SER B C 1
ATOM 9590 O O . SER B 1 604 ? 39.375 6.359 -13.891 1 91.94 604 SER B O 1
ATOM 9592 N N . LEU B 1 605 ? 37.906 7.961 -13.461 1 91.62 605 LEU B N 1
ATOM 9593 C CA . LEU B 1 605 ? 37.156 7.691 -14.688 1 91.62 605 LEU B CA 1
ATOM 9594 C C . LEU B 1 605 ? 37.812 8.367 -15.883 1 91.62 605 LEU B C 1
ATOM 9596 O O . LEU B 1 605 ? 38.375 9.461 -15.758 1 91.62 605 LEU B O 1
ATOM 9600 N N . ASP B 1 606 ? 37.719 7.672 -16.984 1 86.5 606 ASP B N 1
ATOM 9601 C CA . ASP B 1 606 ? 38.219 8.25 -18.219 1 86.5 606 ASP B CA 1
ATOM 9602 C C . ASP B 1 606 ? 37.156 9.109 -18.891 1 86.5 606 ASP B C 1
ATOM 9604 O O . ASP B 1 606 ? 35.969 8.852 -18.75 1 86.5 606 ASP B O 1
ATOM 9608 N N . ASP B 1 607 ? 37.531 10.141 -19.578 1 85.75 607 ASP B N 1
ATOM 9609 C CA . ASP B 1 607 ? 36.688 10.922 -20.469 1 85.75 607 ASP B CA 1
ATOM 9610 C C . ASP B 1 607 ? 35.562 11.609 -19.688 1 85.75 607 ASP B C 1
ATOM 9612 O O . ASP B 1 607 ? 34.375 1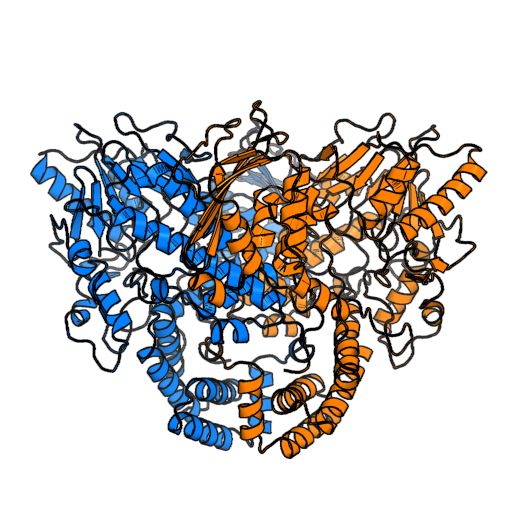1.555 -20.094 1 85.75 607 ASP B O 1
ATOM 9616 N N . VAL B 1 608 ? 35.844 12.031 -18.5 1 94.56 608 VAL B N 1
ATOM 9617 C CA . VAL B 1 608 ? 34.875 12.828 -17.719 1 94.56 608 VAL B CA 1
ATOM 9618 C C . VAL B 1 608 ? 35.406 14.258 -17.609 1 94.56 608 VAL B C 1
ATOM 9620 O O . VAL B 1 608 ? 36.594 14.492 -17.5 1 94.56 608 VAL B O 1
ATOM 9623 N N . THR B 1 609 ? 34.594 15.18 -17.766 1 96.5 609 THR B N 1
ATOM 9624 C CA . THR B 1 609 ? 34.875 16.594 -17.516 1 96.5 609 THR B CA 1
ATOM 9625 C C . THR B 1 609 ? 34.281 17.016 -16.172 1 96.5 609 THR B C 1
ATOM 9627 O O . THR B 1 609 ? 33.156 16.625 -15.852 1 96.5 609 THR B O 1
ATOM 9630 N N . THR B 1 610 ? 35.031 17.75 -15.383 1 97.31 610 THR B N 1
ATOM 9631 C CA . THR B 1 610 ? 34.531 18.156 -14.078 1 97.31 610 THR B CA 1
ATOM 9632 C C . THR B 1 610 ? 34.719 19.656 -13.867 1 97.31 610 THR B C 1
ATOM 9634 O O . THR B 1 610 ? 35.562 20.281 -14.523 1 97.31 610 THR B O 1
ATOM 9637 N N . TYR B 1 611 ? 33.906 20.203 -13.164 1 97.75 611 TYR B N 1
ATOM 9638 C CA . TYR B 1 611 ? 34.031 21.547 -12.594 1 97.75 611 TYR B CA 1
ATOM 9639 C C . TYR B 1 611 ? 33.75 21.531 -11.094 1 97.75 611 TYR B C 1
ATOM 9641 O O . TYR B 1 611 ? 32.656 21.156 -10.656 1 97.75 611 TYR B O 1
ATOM 9649 N N . GLY B 1 612 ? 34.75 21.953 -10.25 1 97.31 612 GLY B N 1
ATOM 9650 C CA . GLY B 1 612 ? 34.594 21.953 -8.805 1 97.31 612 GLY B CA 1
ATOM 9651 C C . GLY B 1 612 ? 35.344 20.828 -8.117 1 97.31 612 GLY B C 1
ATOM 9652 O O . GLY B 1 612 ? 36.375 20.375 -8.609 1 97.31 612 GLY B O 1
ATOM 9653 N N . ASP B 1 613 ? 34.938 20.359 -6.953 1 97.31 613 ASP B N 1
ATOM 9654 C CA . ASP B 1 613 ? 35.656 19.453 -6.07 1 97.31 613 ASP B CA 1
ATOM 9655 C C . ASP B 1 613 ? 35.219 18 -6.266 1 97.31 613 ASP B C 1
ATOM 9657 O O . ASP B 1 613 ? 34.188 17.594 -5.703 1 97.31 613 ASP B O 1
ATOM 9661 N N . THR B 1 614 ? 35.969 17.156 -6.848 1 95.69 614 THR B N 1
ATOM 9662 C CA . THR B 1 614 ? 35.625 15.781 -7.152 1 95.69 614 THR B CA 1
ATOM 9663 C C . THR B 1 614 ? 35.469 14.961 -5.875 1 95.69 614 THR B C 1
ATOM 9665 O O . THR B 1 614 ? 34.875 13.883 -5.887 1 95.69 614 THR B O 1
ATOM 9668 N N . LYS B 1 615 ? 35.938 15.5 -4.762 1 96.31 615 LYS B N 1
ATOM 9669 C CA . LYS B 1 615 ? 35.844 14.781 -3.494 1 96.31 615 LYS B CA 1
ATOM 9670 C C . LYS B 1 615 ? 34.406 14.789 -2.959 1 96.31 615 LYS B C 1
ATOM 9672 O O . LYS B 1 615 ? 34.094 14.031 -2.039 1 96.31 615 LYS B O 1
ATOM 9677 N N . ALA B 1 616 ? 33.594 15.633 -3.576 1 97.69 616 ALA B N 1
ATOM 9678 C CA . ALA B 1 616 ? 32.188 15.656 -3.184 1 97.69 616 ALA B CA 1
ATOM 9679 C C . ALA B 1 616 ? 31.547 14.273 -3.332 1 97.69 616 ALA B C 1
ATOM 9681 O O . ALA B 1 616 ? 30.781 13.836 -2.461 1 97.69 616 ALA B O 1
ATOM 9682 N N . TRP B 1 617 ? 31.844 13.57 -4.422 1 97.25 617 TRP B N 1
ATOM 9683 C CA . TRP B 1 617 ? 31.312 12.227 -4.637 1 97.25 617 TRP B CA 1
ATOM 9684 C C . TRP B 1 617 ? 31.891 11.25 -3.623 1 97.25 617 TRP B C 1
ATOM 9686 O O . TRP B 1 617 ? 31.188 10.383 -3.111 1 97.25 617 TRP B O 1
ATOM 9696 N N . ASP B 1 618 ? 33.156 11.461 -3.314 1 96.75 618 ASP B N 1
ATOM 9697 C CA . ASP B 1 618 ? 33.812 10.609 -2.32 1 96.75 618 ASP B CA 1
ATOM 9698 C C . ASP B 1 618 ? 33.156 10.773 -0.949 1 96.75 618 ASP B C 1
ATOM 9700 O O . ASP B 1 618 ? 33.062 9.812 -0.188 1 96.75 618 ASP B O 1
ATOM 9704 N N . THR B 1 619 ? 32.781 12 -0.649 1 97.06 619 THR B N 1
ATOM 9705 C CA . THR B 1 619 ? 32.094 12.266 0.615 1 97.06 619 THR B CA 1
ATOM 9706 C C . THR B 1 619 ? 30.828 11.43 0.732 1 97.06 619 THR B C 1
ATOM 9708 O O . THR B 1 619 ? 30.594 10.773 1.752 1 97.06 619 THR B O 1
ATOM 9711 N N . ILE B 1 620 ? 30 11.375 -0.292 1 97.62 620 ILE B N 1
ATOM 9712 C CA . ILE B 1 620 ? 28.75 10.641 -0.272 1 97.62 620 ILE B CA 1
ATOM 9713 C C . ILE B 1 620 ? 29.031 9.141 -0.224 1 97.62 620 ILE B C 1
ATOM 9715 O O . ILE B 1 620 ? 28.438 8.422 0.59 1 97.62 620 ILE B O 1
ATOM 9719 N N . THR B 1 621 ? 29.953 8.648 -1.044 1 97 621 THR B N 1
ATOM 9720 C CA . THR B 1 621 ? 30.141 7.211 -1.196 1 97 621 THR B CA 1
ATOM 9721 C C . THR B 1 621 ? 30.875 6.629 0.011 1 97 621 THR B C 1
ATOM 9723 O O . THR B 1 621 ? 30.797 5.426 0.272 1 97 621 THR B O 1
ATOM 9726 N N . SER B 1 622 ? 31.625 7.469 0.763 1 96.62 622 SER B N 1
ATOM 9727 C CA . SER B 1 622 ? 32.281 7.012 1.985 1 96.62 622 SER B CA 1
ATOM 9728 C C . SER B 1 622 ? 31.25 6.652 3.055 1 96.62 622 SER B C 1
ATOM 9730 O O . SER B 1 622 ? 31.578 5.957 4.02 1 96.62 622 SER B O 1
ATOM 9732 N N . LEU B 1 623 ? 30.016 7.148 2.885 1 97.44 623 LEU B N 1
ATOM 9733 C CA . LEU B 1 623 ? 28.953 6.953 3.859 1 97.44 623 LEU B CA 1
ATOM 9734 C C . LEU B 1 623 ? 28.125 5.723 3.516 1 97.44 623 LEU B C 1
ATOM 9736 O O . LEU B 1 623 ? 27.219 5.344 4.273 1 97.44 623 LEU B O 1
ATOM 9740 N N . VAL B 1 624 ? 28.359 5.055 2.418 1 96.62 624 VAL B N 1
ATOM 9741 C CA . VAL B 1 624 ? 27.562 3.932 1.93 1 96.62 624 VAL B CA 1
ATOM 9742 C C . VAL B 1 624 ? 27.922 2.67 2.711 1 96.62 624 VAL B C 1
ATOM 9744 O O . VAL B 1 624 ? 29.094 2.432 3.014 1 96.62 624 VAL B O 1
ATOM 9747 N N . THR B 1 625 ? 26.906 1.929 3.076 1 94.62 625 THR B N 1
ATOM 9748 C CA . THR B 1 625 ? 27.109 0.664 3.777 1 94.62 625 THR B CA 1
ATOM 9749 C C . THR B 1 625 ? 26.453 -0.485 3.008 1 94.62 625 THR B C 1
ATOM 9751 O O . THR B 1 625 ? 25.484 -0.283 2.283 1 94.62 625 THR B O 1
ATOM 9754 N N . GLU B 1 626 ? 27.031 -1.67 3.195 1 92.12 626 GLU B N 1
ATOM 9755 C CA . GLU B 1 626 ? 26.453 -2.871 2.598 1 92.12 626 GLU B CA 1
ATOM 9756 C C . GLU B 1 626 ? 25.406 -3.492 3.512 1 92.12 626 GLU B C 1
ATOM 9758 O O . GLU B 1 626 ? 25.578 -3.527 4.73 1 92.12 626 GLU B O 1
ATOM 9763 N N . PRO B 1 627 ? 24.391 -3.961 2.957 1 93.38 627 PRO B N 1
ATOM 9764 C CA . PRO B 1 627 ? 23.391 -4.641 3.781 1 93.38 627 PRO B CA 1
ATOM 9765 C C . PRO B 1 627 ? 23.875 -5.98 4.324 1 93.38 627 PRO B C 1
ATOM 9767 O O . PRO B 1 627 ? 24.781 -6.59 3.742 1 93.38 627 PRO B O 1
ATOM 9770 N N . ASN B 1 628 ? 23.312 -6.414 5.453 1 94.38 628 ASN B N 1
ATOM 9771 C CA . ASN B 1 628 ? 23.531 -7.754 5.984 1 94.38 628 ASN B CA 1
ATOM 9772 C C . ASN B 1 628 ? 22.656 -8.789 5.293 1 94.38 628 ASN B C 1
ATOM 9774 O O . ASN B 1 628 ? 21.453 -8.883 5.582 1 94.38 628 ASN B O 1
ATOM 9778 N N . LEU B 1 629 ? 23.234 -9.672 4.516 1 94.25 629 LEU B N 1
ATOM 9779 C CA . LEU B 1 629 ? 22.469 -10.609 3.709 1 94.25 629 LEU B CA 1
ATOM 9780 C C . LEU B 1 629 ? 22.219 -11.906 4.473 1 94.25 629 LEU B C 1
ATOM 9782 O O . LEU B 1 629 ? 21.578 -12.82 3.955 1 94.25 629 LEU B O 1
ATOM 9786 N N . ALA B 1 630 ? 22.688 -12.016 5.68 1 97.25 630 ALA B N 1
ATOM 9787 C CA . ALA B 1 630 ? 22.5 -13.18 6.535 1 97.25 630 ALA B CA 1
ATOM 9788 C C . ALA B 1 630 ? 21.969 -12.766 7.91 1 97.25 630 ALA B C 1
ATOM 9790 O O . ALA B 1 630 ? 22.391 -13.32 8.93 1 97.25 630 ALA B O 1
ATOM 9791 N N . PHE B 1 631 ? 21.141 -11.719 7.895 1 97.38 631 PHE B N 1
ATOM 9792 C CA . PHE B 1 631 ? 20.656 -11.242 9.18 1 97.38 631 PHE B CA 1
ATOM 9793 C C . PHE B 1 631 ? 19.766 -12.297 9.844 1 97.38 631 PHE B C 1
ATOM 9795 O O . PHE B 1 631 ? 19.172 -13.141 9.164 1 97.38 631 PHE B O 1
ATOM 9802 N N . ASN B 1 632 ? 19.656 -12.297 11.188 1 97.94 632 ASN B N 1
ATOM 9803 C CA . ASN B 1 632 ? 18.875 -13.234 11.984 1 97.94 632 ASN B CA 1
ATOM 9804 C C . ASN B 1 632 ? 17.375 -12.953 11.859 1 97.94 632 ASN B C 1
ATOM 9806 O O . ASN B 1 632 ? 16.969 -11.797 11.781 1 97.94 632 ASN B O 1
ATOM 9810 N N . ILE B 1 633 ? 16.578 -14.047 11.875 1 98.38 633 ILE B N 1
ATOM 9811 C CA . ILE B 1 633 ? 15.133 -13.906 11.844 1 98.38 633 ILE B CA 1
ATOM 9812 C C . ILE B 1 633 ? 14.516 -14.617 13.047 1 98.38 633 ILE B C 1
ATOM 9814 O O . ILE B 1 633 ? 13.641 -14.062 13.719 1 98.38 633 ILE B O 1
ATOM 9818 N N . VAL B 1 634 ? 15.047 -15.805 13.422 1 98.62 634 VAL B N 1
ATOM 9819 C CA . VAL B 1 634 ? 14.43 -16.609 14.469 1 98.62 634 VAL B CA 1
ATOM 9820 C C . VAL B 1 634 ? 15.219 -16.484 15.766 1 98.62 634 VAL B C 1
ATOM 9822 O O . VAL B 1 634 ? 14.891 -17.109 16.766 1 98.62 634 VAL B O 1
ATOM 9825 N N . THR B 1 635 ? 16.219 -15.734 15.75 1 98.44 635 THR B N 1
ATOM 9826 C CA . THR B 1 635 ? 16.984 -15.289 16.922 1 98.44 635 THR B CA 1
ATOM 9827 C C . THR B 1 635 ? 17.156 -13.773 16.891 1 98.44 635 THR B C 1
ATOM 9829 O O . THR B 1 635 ? 16.938 -13.133 15.859 1 98.44 635 THR B O 1
ATOM 9832 N N . PRO B 1 636 ? 17.547 -13.227 18.062 1 96.75 636 PRO B N 1
ATOM 9833 C CA . PRO B 1 636 ? 17.672 -11.773 18.062 1 96.75 636 PRO B CA 1
ATOM 9834 C C . PRO B 1 636 ? 18.859 -11.289 17.219 1 96.75 636 PRO B C 1
ATOM 9836 O O . PRO B 1 636 ? 19.812 -12.031 17.016 1 96.75 636 PRO B O 1
#